Protein AF-A0A2B4S9I3-F1 (afdb_monomer_lite)

Organism: Stylophora pistillata (NCBI:txid50429)

Radius of gyration: 54.58 Å; chains: 1; bounding box: 149×104×130 Å

Secondary structure (DSSP, 8-state):
-HHHHHHHHSS-THHHHHHH-SS--SSS-SGGGS---TTSTTTGGG---------------------EEE-TT---SSHHHHHHHHHT-TT-SEEEE-S----TTS--SS-SSTTHHHHHHH-TT--EEEE---TTTT-HHHHHGGGSHHHHTT-TTHHHHHHHHHTT--S----SBTTB-HHHHHHHTT-HHHHHHHHHS-----HHHHHHHHHHHHHTT-HHHHHHHHHHH--TTSS-HHHHHHHHT-------SSGGGTS-SS--HHHHHHS-HHHHHHHHHHTTGGG--HHHHHHHHH-SS---HHHHHHHHHHHHHHHHHTTSSS------SS-HHHHHHHHHHHHHHHT--TT-EETTEEHHHHTTT-HHHHHHHHHTT--TT-B-TTS-BHHHHHHHHHHHS--HHHHHHHHHHHHTT--TT-B-TT--BHHHHHHHTPPP-GGGHHHHHHHHHHHHHTT--TT---TT---HHHHHHHHTTTS-HHHHHHHHHHHHHTT--TT---TTS--HHHHHHH--S--TTHHHHHHHHHHTT--TT---TTS--HHHH--SHHHHHHHHHTT--TT-B-TTS-BHHHHHHH-TTT--TT--HHHHHHHHHTT--TT---TTS--HHHHHHHTT-HHHHHHHHHHHHSTTS-HHHHHHHHT---TT---HHHHHHHTT-HHHHHHHHHTT--TT---TT---HHHHHHHTTTTS-HHHHHHHHHHHHHTT--TT---TTS--HHHHTTT-HHHHHHHHS---PPP-PPPPP-----STTHHHHHHHHTTSSEEEETTEEEESS-SEE-SSEEEEEEEETTT--EEEEEEEEGGGS-HHHHHHHHHHHHHHTT-TTBPPEEEEEE-SSEEEEEEE--SEEHHHHHHTT----HHHHHHHHHHHHHHHHHTTEE-S--SGGGEEEE-SSS-EEEE---TT-EE-----SS---S-B-----S-GGG--GGGG-SSTT--B-HHHHHHHHHHHHHHHHTTT--TT---SS--S-TT-HHHHHHHHHHHHTT-----TTS-HHHHHHHHHHT-SSGGGSPPGGGGGGSGGG--HHHHHHHHHHHHTSTTT---TT-TTSPPPHHHHHHHHHHHHHTTSSS-GGGSHHHHHHHHHHHTSTT-----TT-HHHHHHHHHHHHHT--SSSSS--S---SSSHHHHHHHHHHHHTTS--S----------------S-S--HHHHHHHHHHHHHGGGS-------------------------------SSHHHHHHHHHHH--

pLDDT: mean 70.49, std 22.38, range [21.28, 97.5]

Sequence (1278 aa):
MEIAVKRRTGRDFSALHDVVVKPEISSLGVEDFIDNDSRLLEIVNSTDEIKTKDNGYIYNPSMQTETKLDLSHARCCSCWDYVEKCRQAPNATTAIINGSTFDDKAAVEKWPCGVLDILCWFCPRIHRINITGCKSLSDSSRIIDCLDPSFLIHCKDADRHIRNFISKDSTSPLVIREDWSLLHSAVFLGDVNLVKELLTKRSWDEEDILKSSVEMAIVQHNCEVLKVFKEESNIHGFMNPLRLVQLSLLTQHGSTSYVHHHLTSNPHPVEVITTDNDVLQAARDAHNSQDCNFFELLHIIYGKDETSIKLKLELLEGIFRTIQVNVTSDFPPLFSCWNESAICEAVQDLMKETGSPSYNKIEGSPYLTFAIPNVPLAVFLIHEGAHVDQTDDSGCTTLFQAMSEWLIRPSIQKELFVEFLICKGANINFKNYRGESLLVKSLSTFQADRDKEDHLLKILRYLLNNGASAKTKDDSDSSPLHILVNLSRKLSSLVVCEGIELLHKSGCAINARDAEGNTPLHLWAGLEVKIKNFEKIGKKIIDCGGAVNARNDYEETPLHFAQFLEQVELLLKEGALPNARDLRGETSFHKFVRKETLITDKLKVGRWKKCVTSGMDPWKKNNSGVCPFQVLLEKGFLKSSLRLLKVVFEKCGNKETTESARCFKDSEGNSLLHLACITQAEAICEYLLQKGFNVNDQNHCLQTPLCLVCSKVGSWTSEKMQNFILLLRRYHADPKIPDGDGNTCQALLNGYEALKRSLRKNVKKMEISPILKWRKESEKHMNAFHDISSGKNCQKVGRYHHHQDCIGKGSFSLVFPALDEGDGRELALKRLEKARLKEAHIKREIDCLIKLNDCPAVVNYICSFSSSDFHYIAVELMEGTLDDYLTEQMGGDAVDICLAIHSGINFLHNNGVIHRDLKPQNILYKTTPSLMIKIADFGLSKILQKAKYFGLSDTVMHSRAGTKCWKAPELFARGSQSKHSKGSDIFSCGLLFHYTLASRKHPFYDLEEFPAQLESPDTTENIKDNIRKNNSNFCPSLSPEAIHILTRMLSPEPKERPTASSLVSFPFFGDKETRNDFLRKVGNEKEFIGSRSETSHSPTDVEIELQKQVGKQWKNASSWILNSSIYAVYLEVTSHPKAGTYRTKSAVHLVREINSLKAHKVHHIDTEVEGLDCKAKHIVSNKLKSRVEKSWSIGGLRGVTEDGAKYQVSPELSTPEKIRQAYRRSNIAFDKKIGSSHPAAQGKSNGVEAPAGNCCSPIHIPQTEALSDLVYDAIGAA

Structure (mmCIF, N/CA/C/O backbone):
data_AF-A0A2B4S9I3-F1
#
_entry.id   AF-A0A2B4S9I3-F1
#
loop_
_atom_site.group_PDB
_atom_site.id
_atom_site.type_symbol
_atom_site.label_atom_id
_atom_site.label_alt_id
_atom_site.label_comp_id
_atom_site.label_asym_id
_atom_site.label_entity_id
_atom_site.label_seq_id
_atom_site.pdbx_PDB_ins_code
_atom_site.Cartn_x
_atom_site.Cartn_y
_atom_site.Cartn_z
_atom_site.occupancy
_atom_site.B_iso_or_equiv
_atom_site.auth_seq_id
_atom_site.auth_comp_id
_atom_site.auth_asym_id
_atom_site.auth_atom_id
_atom_site.pdbx_PDB_model_num
ATOM 1 N N . MET A 1 1 ? 16.957 3.986 -47.339 1.00 34.50 1 MET A N 1
ATOM 2 C CA . MET A 1 1 ? 16.826 5.437 -47.608 1.00 34.50 1 MET A CA 1
ATOM 3 C C . MET A 1 1 ? 15.665 5.764 -48.543 1.00 34.50 1 MET A C 1
ATOM 5 O O . MET A 1 1 ? 14.743 6.434 -48.095 1.00 34.50 1 MET A O 1
ATOM 9 N N . GLU A 1 2 ? 15.633 5.257 -49.781 1.00 37.56 2 GLU A N 1
ATOM 10 C CA . GLU A 1 2 ? 14.571 5.570 -50.766 1.00 37.56 2 GLU A CA 1
ATOM 11 C C . GLU A 1 2 ? 13.139 5.342 -50.251 1.00 37.56 2 GLU A C 1
ATOM 13 O O . GLU A 1 2 ? 12.271 6.198 -50.400 1.00 37.56 2 GLU A O 1
ATOM 18 N N . ILE A 1 3 ? 12.897 4.220 -49.565 1.00 39.31 3 ILE A N 1
ATOM 19 C CA . ILE A 1 3 ? 11.580 3.877 -49.000 1.00 39.31 3 ILE A CA 1
ATOM 20 C C . ILE A 1 3 ? 11.136 4.893 -47.927 1.00 39.31 3 ILE A C 1
ATOM 22 O O . ILE A 1 3 ? 9.953 5.229 -47.844 1.00 39.31 3 ILE A O 1
ATOM 26 N N . ALA A 1 4 ? 12.071 5.416 -47.126 1.00 38.56 4 ALA A N 1
ATOM 27 C CA . ALA A 1 4 ? 11.794 6.398 -46.075 1.00 38.56 4 ALA A CA 1
ATOM 28 C C . ALA A 1 4 ? 11.483 7.787 -46.659 1.00 38.56 4 ALA A C 1
ATOM 30 O O . ALA A 1 4 ? 10.557 8.462 -46.203 1.00 38.56 4 ALA A O 1
ATOM 31 N N . VAL A 1 5 ? 12.195 8.180 -47.721 1.00 41.72 5 VAL A N 1
ATOM 32 C CA . VAL A 1 5 ? 11.945 9.425 -48.465 1.00 41.72 5 VAL A CA 1
ATOM 3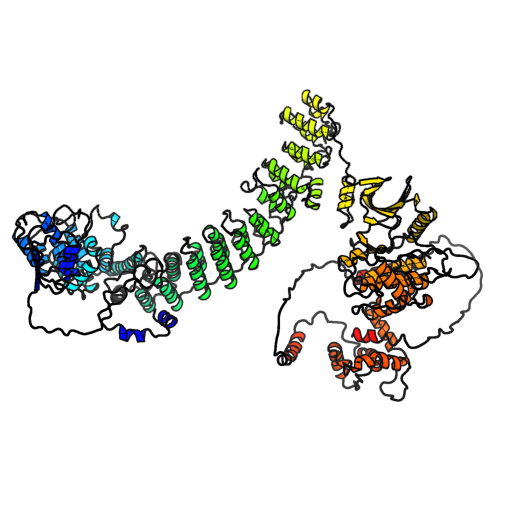3 C C . VAL A 1 5 ? 10.596 9.366 -49.181 1.00 41.72 5 VAL A C 1
ATOM 35 O O . VAL A 1 5 ? 9.794 10.292 -49.042 1.00 41.72 5 VAL A O 1
ATOM 38 N N . LYS A 1 6 ? 10.283 8.245 -49.842 1.00 40.06 6 LYS A N 1
ATOM 39 C CA . LYS A 1 6 ? 8.985 8.003 -50.490 1.00 40.06 6 LYS A CA 1
ATOM 40 C C . LYS A 1 6 ? 7.820 8.033 -49.502 1.00 40.06 6 LYS A C 1
ATOM 42 O O . LYS A 1 6 ? 6.788 8.631 -49.794 1.00 40.06 6 LYS A O 1
ATOM 47 N N . ARG A 1 7 ? 7.993 7.461 -48.303 1.00 38.78 7 ARG A N 1
ATOM 48 C CA . ARG A 1 7 ? 6.989 7.514 -47.223 1.00 38.78 7 ARG A CA 1
ATOM 49 C C . ARG A 1 7 ? 6.742 8.925 -46.683 1.00 38.78 7 ARG A C 1
ATOM 51 O O . ARG A 1 7 ? 5.596 9.239 -46.384 1.00 38.78 7 ARG A O 1
ATOM 58 N N . ARG A 1 8 ? 7.779 9.759 -46.537 1.00 38.62 8 ARG A N 1
ATOM 59 C CA . ARG A 1 8 ? 7.644 11.127 -45.992 1.00 38.62 8 ARG A CA 1
ATOM 60 C C . ARG A 1 8 ? 7.149 12.149 -47.012 1.00 38.62 8 ARG A C 1
ATOM 62 O O . ARG A 1 8 ? 6.449 13.079 -46.636 1.00 38.62 8 ARG A O 1
ATOM 69 N N . THR A 1 9 ? 7.526 11.995 -48.277 1.00 41.16 9 THR A N 1
ATOM 70 C CA . THR A 1 9 ? 7.314 13.032 -49.304 1.00 41.16 9 THR A CA 1
ATOM 71 C C . THR A 1 9 ? 6.300 12.639 -50.377 1.00 41.16 9 THR A C 1
ATOM 73 O O . THR A 1 9 ? 5.854 13.496 -51.137 1.00 41.16 9 THR A O 1
ATOM 76 N N . GLY A 1 10 ? 5.936 11.354 -50.467 1.00 36.19 10 GLY A N 1
ATOM 77 C CA . GLY A 1 10 ? 5.060 10.822 -51.511 1.00 36.19 10 GLY A CA 1
ATOM 78 C C . GLY A 1 10 ? 5.700 10.739 -52.903 1.00 36.19 10 GLY A C 1
ATOM 79 O O . GLY A 1 10 ? 5.002 10.403 -53.857 1.00 36.19 10 GLY A O 1
ATOM 80 N N . ARG A 1 11 ? 7.000 11.042 -53.044 1.00 34.09 11 ARG A N 1
ATOM 81 C CA . ARG A 1 11 ? 7.725 11.042 -54.327 1.00 34.09 11 ARG A CA 1
ATOM 82 C C . ARG A 1 11 ? 8.736 9.898 -54.401 1.00 34.09 11 ARG A C 1
ATOM 84 O O . ARG A 1 11 ? 9.349 9.547 -53.397 1.00 34.09 11 ARG A O 1
ATOM 91 N N . ASP A 1 12 ? 8.895 9.312 -55.586 1.00 39.28 12 ASP A N 1
ATOM 92 C CA . ASP A 1 12 ? 9.901 8.274 -55.838 1.00 39.28 12 ASP A CA 1
ATOM 93 C C . ASP A 1 12 ? 11.304 8.895 -55.916 1.00 39.28 12 ASP A C 1
ATOM 95 O O . ASP A 1 12 ? 11.475 9.949 -56.526 1.00 39.28 12 ASP A O 1
ATOM 99 N N . PHE A 1 13 ? 12.306 8.255 -55.306 1.00 35.31 13 PHE A N 1
ATOM 100 C CA . PHE A 1 13 ? 13.687 8.765 -55.274 1.00 35.31 13 PHE A CA 1
ATOM 101 C C . PHE A 1 13 ? 14.308 8.824 -56.681 1.00 35.31 13 PHE A C 1
ATOM 103 O O . PHE A 1 13 ? 15.062 9.739 -57.002 1.00 35.31 13 PHE A O 1
ATOM 110 N N . SER A 1 14 ? 13.876 7.929 -57.572 1.00 37.91 14 SER A N 1
ATOM 111 C CA . SER A 1 14 ? 14.205 7.945 -58.999 1.00 37.91 14 SER A CA 1
ATOM 112 C C . SER A 1 14 ? 13.742 9.214 -59.728 1.00 37.91 14 SER A C 1
ATOM 114 O O . SER A 1 14 ? 14.372 9.602 -60.703 1.00 37.91 14 SER A O 1
ATOM 116 N N . ALA A 1 15 ? 12.718 9.924 -59.235 1.00 36.28 15 ALA A N 1
ATOM 117 C CA . ALA A 1 15 ? 12.287 11.208 -59.802 1.00 36.28 15 ALA A CA 1
ATOM 118 C C . ALA A 1 15 ? 13.177 12.398 -59.378 1.00 36.28 15 ALA A C 1
ATOM 120 O O . ALA A 1 15 ? 13.060 13.482 -59.944 1.00 36.28 15 ALA A O 1
ATOM 121 N N . LEU A 1 16 ? 14.052 12.214 -58.381 1.00 33.16 16 LEU A N 1
ATOM 122 C CA . LEU A 1 16 ? 15.093 13.174 -57.983 1.00 33.16 16 LEU A CA 1
ATOM 123 C C . LEU A 1 16 ? 16.425 12.918 -58.702 1.00 33.16 16 LEU A C 1
ATOM 125 O O . LEU A 1 16 ? 17.253 13.822 -58.784 1.00 33.16 16 LEU A O 1
ATOM 129 N N . HIS A 1 17 ? 16.613 11.722 -59.266 1.00 28.94 17 HIS A N 1
ATOM 130 C CA . HIS A 1 17 ? 17.829 11.344 -59.984 1.00 28.94 17 HIS A CA 1
ATOM 131 C C . HIS A 1 17 ? 18.055 12.196 -61.250 1.00 28.94 17 HIS A C 1
ATOM 133 O O . HIS A 1 17 ? 19.198 12.482 -61.598 1.00 28.94 17 HIS A O 1
ATOM 139 N N . ASP A 1 18 ? 16.986 12.704 -61.873 1.00 31.41 18 ASP A N 1
ATOM 140 C CA . ASP A 1 18 ? 17.075 13.620 -63.024 1.00 31.41 18 ASP A CA 1
ATOM 141 C C . ASP A 1 18 ? 17.500 15.054 -62.642 1.00 31.41 18 ASP A C 1
ATOM 143 O O . ASP A 1 18 ? 17.808 15.863 -63.516 1.00 31.41 18 ASP A O 1
ATOM 147 N N . VAL A 1 19 ? 17.547 15.387 -61.345 1.00 32.25 19 VAL A N 1
ATOM 148 C CA . VAL A 1 19 ? 17.974 16.710 -60.846 1.00 32.25 19 VAL A CA 1
ATOM 149 C C . VAL A 1 19 ? 19.416 16.689 -60.318 1.00 32.25 19 VAL A C 1
ATOM 151 O O . VAL A 1 19 ? 20.050 17.737 -60.241 1.00 32.25 19 VAL A O 1
ATOM 154 N N . VAL A 1 20 ? 19.969 15.510 -60.009 1.00 27.38 20 VAL A N 1
ATOM 155 C CA . VAL A 1 20 ? 21.300 15.360 -59.381 1.00 27.38 20 VAL A CA 1
ATOM 156 C C . VAL A 1 20 ? 22.426 15.108 -60.398 1.00 27.38 20 VAL A C 1
ATOM 158 O O . VAL A 1 20 ? 23.600 15.188 -60.052 1.00 27.38 20 VAL A O 1
ATOM 161 N N . VAL A 1 21 ? 22.125 14.930 -61.688 1.00 27.95 21 VAL A N 1
ATOM 162 C CA . VAL A 1 21 ? 23.159 14.899 -62.742 1.00 27.95 21 VAL A CA 1
ATOM 163 C C . VAL A 1 21 ? 23.426 16.312 -63.276 1.00 27.95 21 VAL A C 1
ATOM 165 O O . VAL A 1 21 ? 23.193 16.633 -64.440 1.00 27.95 21 VAL A O 1
ATOM 168 N N . LYS A 1 22 ? 23.930 17.182 -62.399 1.00 24.42 22 LYS A N 1
ATOM 169 C CA . LYS A 1 22 ? 24.770 18.323 -62.778 1.00 24.42 22 LYS A CA 1
ATOM 170 C C . LYS A 1 22 ? 25.936 18.394 -61.784 1.00 24.42 22 LYS A C 1
ATOM 172 O O . LYS A 1 22 ? 25.675 18.406 -60.585 1.00 24.42 22 LYS A O 1
ATOM 177 N N . PRO A 1 23 ? 27.196 18.447 -62.245 1.00 27.56 23 PRO A N 1
ATOM 178 C CA . PRO A 1 23 ? 28.393 18.323 -61.405 1.00 27.56 23 PRO A CA 1
ATOM 179 C C . PRO A 1 23 ? 28.699 19.563 -60.531 1.00 27.56 23 PRO A C 1
ATOM 181 O O . PRO A 1 23 ? 29.853 19.840 -60.243 1.00 27.56 23 PRO A O 1
ATOM 184 N N . GLU A 1 24 ? 27.691 20.327 -60.100 1.00 30.50 24 GLU A N 1
ATOM 185 C CA . GLU A 1 24 ? 27.865 21.638 -59.445 1.00 30.50 24 GLU A CA 1
ATOM 186 C C . GLU A 1 24 ? 27.332 21.705 -58.002 1.00 30.50 24 GLU A C 1
ATOM 188 O O . GLU A 1 24 ? 27.089 22.788 -57.480 1.00 30.50 24 GLU A O 1
ATOM 193 N N . ILE A 1 25 ? 27.179 20.573 -57.310 1.00 31.27 25 ILE A N 1
ATOM 194 C CA . ILE A 1 25 ? 26.897 20.574 -55.863 1.00 31.27 25 ILE A CA 1
ATOM 195 C C . ILE A 1 25 ? 28.032 19.859 -55.129 1.00 31.27 25 ILE A C 1
ATOM 197 O O . ILE A 1 25 ? 27.868 18.751 -54.631 1.00 31.27 25 ILE A O 1
ATOM 201 N N . SER A 1 26 ? 29.205 20.490 -55.092 1.00 29.59 26 SER A N 1
ATOM 202 C CA . SER A 1 26 ? 30.350 20.049 -54.284 1.00 29.59 26 SER A CA 1
ATOM 203 C C . SER A 1 26 ? 30.760 21.057 -53.204 1.00 29.59 26 SER A C 1
ATOM 205 O O . SER A 1 26 ? 31.840 20.931 -52.644 1.00 29.59 26 SER A O 1
ATOM 207 N N . SER A 1 27 ? 29.927 22.050 -52.866 1.00 30.03 27 SER A N 1
ATOM 208 C CA . SER A 1 27 ? 30.312 23.054 -51.854 1.00 30.03 27 SER A CA 1
ATOM 209 C C . SER A 1 27 ? 29.185 23.644 -50.998 1.00 30.03 27 SER A C 1
ATOM 211 O O . SER A 1 27 ? 29.396 24.648 -50.324 1.00 30.03 27 SER A O 1
ATOM 213 N N . LEU A 1 28 ? 27.998 23.032 -50.947 1.00 27.75 28 LEU A N 1
ATOM 214 C CA . LEU A 1 28 ? 26.951 23.443 -50.001 1.00 27.75 28 LEU A CA 1
ATOM 215 C C . LEU A 1 28 ? 26.432 22.230 -49.231 1.00 27.75 28 LEU A C 1
ATOM 217 O O . LEU A 1 28 ? 25.814 21.327 -49.794 1.00 27.75 28 LEU A O 1
ATOM 221 N N . GLY A 1 29 ? 26.762 22.218 -47.940 1.00 30.39 29 GLY A N 1
ATOM 222 C CA . GLY A 1 29 ? 26.542 21.128 -47.004 1.00 30.39 29 GLY A CA 1
ATOM 223 C C . GLY A 1 29 ? 25.076 20.739 -46.837 1.00 30.39 29 GLY A C 1
ATOM 224 O O . GLY A 1 29 ? 24.174 21.568 -46.753 1.00 30.39 29 GLY A O 1
ATOM 225 N N . VAL A 1 30 ? 24.863 19.430 -46.735 1.00 27.80 30 VAL A N 1
ATOM 226 C CA . VAL A 1 30 ? 23.588 18.800 -46.354 1.00 27.80 30 VAL A CA 1
ATOM 227 C C . VAL A 1 30 ? 23.445 18.731 -44.818 1.00 27.80 30 VAL A C 1
ATOM 229 O O . VAL A 1 30 ? 22.453 18.221 -44.303 1.00 27.80 30 VAL A O 1
ATOM 232 N N . GLU A 1 31 ? 24.401 19.279 -44.062 1.00 32.06 31 GLU A N 1
ATOM 233 C CA . GLU A 1 31 ? 24.428 19.203 -42.594 1.00 32.06 31 GLU A CA 1
ATOM 234 C C . GLU A 1 31 ? 23.554 20.254 -41.884 1.00 32.06 31 GLU A C 1
ATOM 236 O O . GLU A 1 31 ? 23.199 20.059 -40.727 1.00 32.06 31 GLU A O 1
ATOM 241 N N . ASP A 1 32 ? 23.072 21.288 -42.579 1.00 34.84 32 ASP A N 1
ATOM 242 C CA . ASP A 1 32 ? 22.277 22.366 -41.962 1.00 34.84 32 ASP A CA 1
ATOM 243 C C . ASP A 1 32 ? 20.774 22.066 -41.786 1.00 34.84 32 ASP A C 1
ATOM 245 O O . ASP A 1 32 ? 20.007 22.946 -41.394 1.00 34.84 32 ASP A O 1
ATOM 249 N N . PHE A 1 33 ? 20.293 20.846 -42.063 1.00 30.14 33 PHE A N 1
ATOM 250 C CA . PHE A 1 33 ? 18.843 20.598 -42.053 1.00 30.14 33 PHE A CA 1
ATOM 251 C C . PHE A 1 33 ? 18.257 20.006 -40.764 1.00 30.14 33 PHE A C 1
ATOM 253 O O . PHE A 1 33 ? 17.030 19.984 -40.645 1.00 30.14 33 PHE A O 1
ATOM 260 N N . ILE A 1 34 ? 19.051 19.514 -39.802 1.00 31.77 34 ILE A N 1
ATOM 261 C CA . ILE A 1 34 ? 18.500 18.898 -38.577 1.00 31.77 34 ILE A CA 1
ATOM 262 C C . ILE A 1 34 ? 19.442 19.078 -37.373 1.00 31.77 34 ILE A C 1
ATOM 264 O O . ILE A 1 34 ? 20.162 18.154 -37.023 1.00 31.77 34 ILE A O 1
ATOM 268 N N . ASP A 1 35 ? 19.386 20.232 -36.702 1.00 26.67 35 ASP A N 1
ATOM 269 C CA . ASP A 1 35 ? 19.176 20.270 -35.246 1.00 26.67 35 ASP A CA 1
ATOM 270 C C . ASP A 1 35 ? 18.777 21.674 -34.758 1.00 26.67 35 ASP A C 1
ATOM 272 O O . ASP A 1 35 ? 19.225 22.704 -35.257 1.00 26.67 35 ASP A O 1
ATOM 276 N N . ASN A 1 36 ? 17.835 21.707 -33.815 1.00 29.67 36 ASN A N 1
ATOM 277 C CA . ASN A 1 36 ? 17.177 22.914 -33.316 1.00 29.67 36 ASN A CA 1
ATOM 278 C C . ASN A 1 36 ? 18.055 23.680 -32.313 1.00 29.67 36 ASN A C 1
ATOM 280 O O . ASN A 1 36 ? 18.248 23.198 -31.201 1.00 29.67 36 ASN A O 1
ATOM 284 N N . ASP A 1 37 ? 18.388 24.942 -32.602 1.00 31.77 37 ASP A N 1
ATOM 285 C CA . ASP A 1 37 ? 18.423 25.966 -31.550 1.00 31.77 37 ASP A CA 1
ATOM 286 C C . ASP A 1 37 ? 17.866 27.311 -32.052 1.00 31.77 37 ASP A C 1
ATOM 288 O O . ASP A 1 37 ? 18.453 28.054 -32.844 1.00 31.77 37 ASP A O 1
ATOM 292 N N . SER A 1 38 ? 16.649 27.613 -31.606 1.00 36.28 38 SER A N 1
ATOM 293 C CA . SER A 1 38 ? 15.794 28.721 -32.040 1.00 36.28 38 SER A CA 1
ATOM 294 C C . SER A 1 38 ? 16.203 30.083 -31.455 1.00 36.28 38 SER A C 1
ATOM 296 O O . SER A 1 38 ? 15.360 30.831 -30.961 1.00 36.28 38 SER A O 1
ATOM 298 N N . ARG A 1 39 ? 17.495 30.433 -31.507 1.00 32.97 39 ARG A N 1
ATOM 299 C CA . ARG A 1 39 ? 17.997 31.749 -31.058 1.00 32.97 39 ARG A CA 1
ATOM 300 C C . ARG A 1 39 ? 18.968 32.464 -32.003 1.00 32.97 39 ARG A C 1
ATOM 302 O O . ARG A 1 39 ? 19.225 33.643 -31.788 1.00 32.97 39 ARG A O 1
ATOM 309 N N . LEU A 1 40 ? 19.438 31.821 -33.075 1.00 32.53 40 LEU A N 1
ATOM 310 C CA . LEU A 1 40 ? 20.244 32.474 -34.127 1.00 32.53 40 LEU A CA 1
ATOM 311 C C . LEU A 1 40 ? 19.409 33.008 -35.310 1.00 32.53 40 LEU A C 1
ATOM 313 O O . LEU A 1 40 ? 19.878 33.845 -36.078 1.00 32.53 40 LEU A O 1
ATOM 317 N N . LEU A 1 41 ? 18.138 32.607 -35.409 1.00 33.91 41 LEU A N 1
ATOM 318 C CA . LEU A 1 41 ? 17.209 33.016 -36.475 1.00 33.91 41 LEU A CA 1
ATOM 319 C C . LEU A 1 41 ? 16.642 34.445 -36.339 1.00 33.91 41 LEU A C 1
ATOM 321 O O . LEU A 1 41 ? 15.937 34.904 -37.237 1.00 33.91 41 LEU A O 1
ATOM 325 N N . GLU A 1 42 ? 16.972 35.176 -35.270 1.00 30.86 42 GLU A N 1
ATOM 326 C CA . GLU A 1 42 ? 16.629 36.605 -35.142 1.00 30.86 42 GLU A CA 1
ATOM 327 C C . GLU A 1 42 ? 17.704 37.550 -35.707 1.00 30.86 42 GLU A C 1
ATOM 329 O O . GLU A 1 42 ? 17.398 38.711 -35.959 1.00 30.86 42 GLU A O 1
ATOM 334 N N . ILE A 1 43 ? 18.931 37.080 -35.978 1.00 32.38 43 ILE A N 1
ATOM 335 C CA . ILE A 1 43 ? 19.999 37.936 -36.539 1.00 32.38 43 ILE A CA 1
ATOM 336 C C . ILE A 1 43 ? 20.023 37.883 -38.076 1.00 32.38 43 ILE A C 1
ATOM 338 O O . ILE A 1 43 ? 20.373 38.865 -38.722 1.00 32.38 43 ILE A O 1
ATOM 342 N N . VAL A 1 44 ? 19.599 36.770 -38.683 1.00 30.14 44 VAL A N 1
ATOM 343 C CA . VAL A 1 44 ? 19.661 36.581 -40.148 1.00 30.14 44 VAL A CA 1
ATOM 344 C C . VAL A 1 44 ? 18.432 37.150 -40.879 1.00 30.14 44 VAL A C 1
ATOM 346 O O . VAL A 1 44 ? 18.499 37.452 -42.065 1.00 30.14 44 VAL A O 1
ATOM 349 N N . ASN A 1 45 ? 17.325 37.404 -40.175 1.00 30.31 45 ASN A N 1
ATOM 350 C CA . ASN A 1 45 ? 16.096 37.946 -40.773 1.00 30.31 45 ASN A CA 1
ATOM 351 C C . ASN A 1 45 ? 16.030 39.490 -40.835 1.00 30.31 45 ASN A C 1
ATOM 353 O O . ASN A 1 45 ? 14.943 40.041 -40.989 1.00 30.31 45 ASN A O 1
ATOM 357 N N . SER A 1 46 ? 17.158 40.209 -40.735 1.00 30.19 46 SER A N 1
ATOM 358 C CA . SER A 1 46 ? 17.186 41.681 -40.862 1.00 30.19 46 SER A CA 1
ATOM 359 C C . SER A 1 46 ? 17.853 42.211 -42.138 1.00 30.19 46 SER A C 1
ATOM 361 O O . SER A 1 46 ? 18.141 43.404 -42.214 1.00 30.19 46 SER A O 1
ATOM 363 N N . THR A 1 47 ? 18.106 41.376 -43.145 1.00 30.56 47 THR A N 1
ATOM 364 C CA . THR A 1 47 ? 18.610 41.836 -44.452 1.00 30.56 47 THR A CA 1
ATOM 365 C C . THR A 1 47 ? 17.692 41.370 -45.568 1.00 30.56 47 THR A C 1
ATOM 367 O O . THR A 1 47 ? 17.924 40.349 -46.211 1.00 30.56 47 THR A O 1
ATOM 370 N N . ASP A 1 48 ? 16.630 42.145 -45.767 1.00 29.52 48 ASP A N 1
ATOM 371 C CA . ASP A 1 48 ? 15.798 42.100 -46.960 1.00 29.52 48 ASP A CA 1
ATOM 372 C C . ASP A 1 48 ? 16.597 42.499 -48.219 1.00 29.52 48 ASP A C 1
ATOM 374 O O . ASP A 1 48 ? 17.420 43.414 -48.199 1.00 29.52 48 ASP A O 1
ATOM 378 N N . GLU A 1 49 ? 16.261 41.817 -49.318 1.00 37.59 49 GLU A N 1
ATOM 379 C CA . GLU A 1 49 ? 16.378 42.233 -50.725 1.00 37.59 49 GLU A CA 1
ATOM 380 C C . GLU A 1 49 ? 17.764 42.438 -51.372 1.00 37.59 49 GLU A C 1
ATOM 382 O O . GLU A 1 49 ? 18.239 43.561 -51.472 1.00 37.59 49 GLU A O 1
ATOM 387 N N . ILE A 1 50 ? 18.270 41.413 -52.083 1.00 28.70 50 ILE A N 1
ATOM 388 C CA . ILE A 1 50 ? 18.749 41.587 -53.476 1.00 28.70 50 ILE A CA 1
ATOM 389 C C . ILE A 1 50 ? 18.320 40.382 -54.332 1.00 28.70 50 ILE A C 1
ATOM 391 O O . ILE A 1 50 ? 18.929 39.316 -54.326 1.00 28.70 50 ILE A O 1
ATOM 395 N N . LYS A 1 51 ? 17.271 40.580 -55.136 1.00 34.12 51 LYS A N 1
ATOM 396 C CA . LYS A 1 51 ? 16.995 39.781 -56.339 1.00 34.12 51 LYS A CA 1
ATOM 397 C C . LYS A 1 51 ? 18.056 40.084 -57.399 1.00 34.12 51 LYS A C 1
ATOM 399 O O . LYS A 1 51 ? 18.169 41.242 -57.767 1.00 34.12 51 LYS A O 1
ATOM 404 N N . THR A 1 52 ? 18.688 39.075 -57.996 1.00 26.69 52 THR A N 1
ATOM 405 C CA . THR A 1 52 ? 19.052 39.035 -59.436 1.00 26.69 52 THR A CA 1
ATOM 406 C C . THR A 1 52 ? 19.325 37.570 -59.810 1.00 26.69 52 THR A C 1
ATOM 408 O O . THR A 1 52 ? 20.218 36.946 -59.264 1.00 26.69 52 THR A O 1
ATOM 411 N N . LYS A 1 53 ? 18.373 36.876 -60.445 1.00 27.56 53 LYS A N 1
ATOM 412 C CA . LYS A 1 53 ? 18.283 36.641 -61.899 1.00 27.56 53 LYS A CA 1
ATOM 413 C C . LYS A 1 53 ? 19.579 36.129 -62.533 1.00 27.56 53 LYS A C 1
ATOM 415 O O . LYS A 1 53 ? 20.506 36.900 -62.756 1.00 27.56 53 LYS A O 1
ATOM 420 N N . ASP A 1 54 ? 19.514 34.855 -62.919 1.00 33.09 54 ASP A N 1
ATOM 421 C CA . ASP A 1 54 ? 20.213 34.251 -64.050 1.00 33.09 54 ASP A CA 1
ATOM 422 C C . ASP A 1 54 ? 20.525 35.255 -65.163 1.00 33.09 54 ASP A C 1
ATOM 424 O O . ASP A 1 54 ? 19.628 35.921 -65.686 1.00 33.09 54 ASP A O 1
ATOM 428 N N . ASN A 1 55 ? 21.789 35.277 -65.572 1.00 26.45 55 ASN A N 1
ATOM 429 C CA . ASN A 1 55 ? 22.178 35.429 -66.967 1.00 26.45 55 ASN A CA 1
ATOM 430 C C . ASN A 1 55 ? 23.548 34.776 -67.147 1.00 26.45 55 ASN A C 1
ATOM 432 O O . ASN A 1 55 ? 24.540 35.200 -66.556 1.00 26.45 55 ASN A O 1
ATOM 436 N N . GLY A 1 56 ? 23.574 33.721 -67.960 1.00 37.03 56 GLY A N 1
ATOM 437 C CA . GLY A 1 56 ? 24.788 33.009 -68.318 1.00 37.03 56 GLY A CA 1
ATOM 438 C C . GLY A 1 56 ? 25.822 33.917 -68.978 1.00 37.03 56 GLY A C 1
ATOM 439 O O . GLY A 1 56 ? 25.487 34.820 -69.743 1.00 37.03 56 GLY A O 1
ATOM 440 N N . TYR A 1 57 ? 27.092 33.614 -68.725 1.00 29.66 57 TYR A N 1
ATOM 441 C CA . TYR A 1 57 ? 28.190 34.081 -69.557 1.00 29.66 57 TYR A CA 1
ATOM 442 C C . TYR A 1 57 ? 28.978 32.885 -70.073 1.00 29.66 57 TYR A C 1
ATOM 444 O O . TYR A 1 57 ? 29.681 32.189 -69.348 1.00 29.66 57 TYR A O 1
ATOM 452 N N . ILE A 1 58 ? 28.810 32.682 -71.376 1.00 28.38 58 ILE A N 1
ATOM 453 C CA . ILE A 1 58 ? 29.651 31.880 -72.251 1.00 28.38 58 ILE A CA 1
ATOM 454 C C . ILE A 1 58 ? 31.081 32.434 -72.186 1.00 28.38 58 ILE A C 1
ATOM 456 O O . ILE A 1 58 ? 31.299 33.641 -72.314 1.00 28.38 58 ILE A O 1
ATOM 460 N N . TYR A 1 59 ? 32.050 31.539 -72.006 1.00 27.45 59 TYR A N 1
ATOM 461 C CA . TYR A 1 59 ? 33.478 31.828 -72.076 1.00 27.45 59 TYR A CA 1
ATOM 462 C C . TYR A 1 59 ? 33.840 32.276 -73.501 1.00 27.45 59 TYR A C 1
ATOM 464 O O . TYR A 1 59 ? 33.673 31.508 -74.448 1.00 27.45 59 TYR A O 1
ATOM 472 N N . ASN A 1 60 ? 34.331 33.508 -73.665 1.00 30.11 60 ASN A N 1
ATOM 473 C CA . ASN A 1 60 ? 34.918 33.974 -74.922 1.00 30.11 60 ASN A CA 1
ATOM 474 C C . ASN A 1 60 ? 36.446 34.109 -74.738 1.00 30.11 60 ASN A C 1
ATOM 476 O O . ASN A 1 60 ? 36.885 34.989 -73.994 1.00 30.11 60 ASN A O 1
ATOM 480 N N . PRO A 1 61 ? 37.273 33.243 -75.355 1.00 39.16 61 PRO A N 1
ATOM 481 C CA . PRO A 1 61 ? 38.718 33.192 -75.142 1.00 39.16 61 PRO A CA 1
ATOM 482 C C . PRO A 1 61 ? 39.460 34.191 -76.044 1.00 39.16 61 PRO A C 1
ATOM 484 O O . PRO A 1 61 ? 40.303 33.816 -76.858 1.00 39.16 61 PRO A O 1
ATOM 487 N N . SER A 1 62 ? 39.164 35.485 -75.917 1.00 40.06 62 SER A N 1
ATOM 488 C CA . SER A 1 62 ? 39.911 36.520 -76.638 1.00 40.06 62 SER A CA 1
ATOM 489 C C . SER A 1 62 ? 39.950 37.836 -75.864 1.00 40.06 62 SER A C 1
ATOM 491 O O . SER A 1 62 ? 38.904 38.428 -75.615 1.00 40.06 62 SER A O 1
ATOM 493 N N . MET A 1 63 ? 41.178 38.287 -75.576 1.00 37.62 63 MET A N 1
ATOM 494 C CA . MET A 1 63 ? 41.611 39.453 -74.780 1.00 37.62 63 MET A CA 1
ATOM 495 C C . MET A 1 63 ? 41.885 39.183 -73.290 1.00 37.62 63 MET A C 1
ATOM 497 O O . MET A 1 63 ? 41.112 39.537 -72.407 1.00 37.62 63 MET A O 1
ATOM 501 N N . GLN A 1 64 ? 43.067 38.619 -73.009 1.00 47.72 64 GLN A N 1
ATOM 502 C CA . GLN A 1 64 ? 43.735 38.776 -71.715 1.00 47.72 64 GLN A CA 1
ATOM 503 C C . GLN A 1 64 ? 44.294 40.200 -71.612 1.00 47.72 64 GLN A C 1
ATOM 505 O O . GLN A 1 64 ? 45.364 40.497 -72.139 1.00 47.72 64 GLN A O 1
ATOM 510 N N . THR A 1 65 ? 43.598 41.088 -70.914 1.00 46.38 65 THR A N 1
ATOM 511 C CA . THR A 1 65 ? 44.275 42.206 -70.251 1.00 46.38 65 THR A CA 1
ATOM 512 C C . THR A 1 65 ? 44.592 41.748 -68.833 1.00 46.38 65 THR A C 1
ATOM 514 O O . THR A 1 65 ? 43.667 41.602 -68.038 1.00 46.38 65 THR A O 1
ATOM 517 N N . GLU A 1 66 ? 45.867 41.468 -68.523 1.00 51.81 66 GLU A N 1
ATOM 518 C CA . GLU A 1 66 ? 46.312 41.202 -67.144 1.00 51.81 66 GLU A CA 1
ATOM 519 C C . GLU A 1 66 ? 45.858 42.359 -66.239 1.00 51.81 66 GLU A C 1
ATOM 521 O O . GLU A 1 66 ? 46.329 43.492 -66.365 1.00 51.81 66 GLU A O 1
ATOM 526 N N . THR A 1 67 ? 44.942 42.080 -65.320 1.00 63.72 67 THR A N 1
ATOM 527 C CA . THR A 1 67 ? 44.456 43.027 -64.315 1.00 63.72 67 THR A CA 1
ATOM 528 C C . THR A 1 67 ? 45.304 42.864 -63.061 1.00 63.72 67 THR A C 1
ATOM 530 O O . THR A 1 67 ? 45.338 41.800 -62.439 1.00 63.72 67 THR A O 1
ATOM 533 N N . LYS A 1 68 ? 46.043 43.918 -62.707 1.00 67.50 68 LYS A N 1
ATOM 534 C CA . LYS A 1 68 ? 46.970 43.908 -61.572 1.00 67.50 68 LYS A CA 1
ATOM 535 C C . LYS A 1 68 ? 46.317 44.529 -60.343 1.00 67.50 68 LYS A C 1
ATOM 537 O O . LYS A 1 68 ? 45.873 45.672 -60.401 1.00 67.50 68 LYS A O 1
ATOM 542 N N . LEU A 1 69 ? 46.298 43.784 -59.241 1.00 69.44 69 LEU A N 1
ATOM 543 C CA . LEU A 1 69 ? 45.998 44.293 -57.908 1.00 69.44 69 LEU A CA 1
ATOM 544 C C . LEU A 1 69 ? 47.321 44.657 -57.236 1.00 69.44 69 LEU A C 1
ATOM 546 O O . LEU A 1 69 ? 48.045 43.794 -56.740 1.00 69.44 69 LEU A O 1
ATOM 550 N N . ASP A 1 70 ? 47.667 45.939 -57.285 1.00 67.75 70 ASP A N 1
ATOM 551 C CA . ASP A 1 70 ? 48.870 46.438 -56.634 1.00 67.75 70 ASP A CA 1
ATOM 552 C C . ASP A 1 70 ? 48.566 46.833 -55.184 1.00 67.75 70 ASP A C 1
ATOM 554 O O . ASP A 1 70 ? 47.829 47.784 -54.917 1.00 67.75 70 ASP A O 1
ATOM 558 N N . LEU A 1 71 ? 49.127 46.075 -54.246 1.00 65.00 71 LEU A N 1
ATOM 559 C CA . LEU A 1 71 ? 49.008 46.308 -52.805 1.00 65.00 71 LEU A CA 1
ATOM 560 C C . LEU A 1 71 ? 50.263 46.990 -52.247 1.00 65.00 71 LEU A C 1
ATOM 562 O O . LEU A 1 71 ? 50.363 47.237 -51.044 1.00 65.00 71 LEU A O 1
ATOM 566 N N . SER A 1 72 ? 51.212 47.333 -53.118 1.00 58.28 72 SER A N 1
ATOM 567 C CA . SER A 1 72 ? 52.423 48.071 -52.782 1.00 58.28 72 SER A CA 1
ATOM 568 C C . SER A 1 72 ? 52.073 49.447 -52.205 1.00 58.28 72 SER A C 1
ATOM 570 O O . SER A 1 72 ? 51.322 50.211 -52.806 1.00 58.28 72 SER A O 1
ATOM 572 N N . HIS A 1 73 ? 52.654 49.806 -51.056 1.00 53.34 73 HIS A N 1
ATOM 573 C CA . HIS A 1 73 ? 52.508 51.129 -50.412 1.00 53.34 73 HIS A CA 1
ATOM 574 C C . HIS A 1 73 ? 51.079 51.526 -49.982 1.00 53.34 73 HIS A C 1
ATOM 576 O O . HIS A 1 73 ? 50.825 52.683 -49.630 1.00 53.34 73 HIS A O 1
ATOM 582 N N . ALA A 1 74 ? 50.143 50.580 -49.936 1.00 52.91 74 ALA A N 1
ATOM 583 C CA . ALA A 1 74 ? 48.837 50.775 -49.330 1.00 52.91 74 ALA A CA 1
ATOM 584 C C . ALA A 1 74 ? 48.980 50.931 -47.802 1.00 52.91 74 ALA A C 1
ATOM 586 O O . ALA A 1 74 ? 49.044 49.940 -47.084 1.00 52.91 74 ALA A O 1
ATOM 587 N N . ARG A 1 75 ? 49.008 52.164 -47.276 1.00 52.84 75 ARG A N 1
ATOM 588 C CA . ARG A 1 75 ? 48.816 52.404 -45.831 1.00 52.84 75 ARG A CA 1
ATOM 589 C C . ARG A 1 75 ? 47.359 52.107 -45.463 1.00 52.84 75 ARG A C 1
ATOM 591 O O . ARG A 1 75 ? 46.536 53.016 -45.420 1.00 52.84 75 ARG A O 1
ATOM 598 N N . CYS A 1 76 ? 47.030 50.832 -45.293 1.00 52.59 76 CYS A N 1
ATOM 599 C CA . CYS A 1 76 ? 45.744 50.389 -44.768 1.00 52.59 76 CYS A CA 1
ATOM 600 C C . CYS A 1 76 ? 45.808 50.453 -43.239 1.00 52.59 76 CYS A C 1
ATOM 602 O O . CYS A 1 76 ? 46.661 49.816 -42.628 1.00 52.59 76 CYS A O 1
ATOM 604 N N . CYS A 1 77 ? 44.944 51.263 -42.629 1.00 46.34 77 CYS A N 1
ATOM 605 C CA . CYS A 1 77 ? 44.940 51.500 -41.184 1.00 46.34 77 CYS A CA 1
ATOM 606 C C . CYS A 1 77 ? 44.184 50.397 -40.421 1.00 46.34 77 CYS A C 1
ATOM 608 O O . CYS A 1 77 ? 44.247 50.342 -39.194 1.00 46.34 77 CYS A O 1
ATOM 610 N N . SER A 1 78 ? 43.450 49.544 -41.142 1.00 48.69 78 SER A N 1
ATOM 611 C CA . SER A 1 78 ? 42.654 48.442 -40.610 1.00 48.69 78 SER A CA 1
ATOM 612 C C . SER A 1 78 ? 42.545 47.282 -41.609 1.00 48.69 78 SER A C 1
ATOM 614 O O . SER A 1 78 ? 42.748 47.451 -42.813 1.00 48.69 78 SER A O 1
ATOM 616 N N . CYS A 1 79 ? 42.168 46.099 -41.116 1.00 49.47 79 CYS A N 1
ATOM 617 C CA . CYS A 1 79 ? 41.861 44.931 -41.949 1.00 49.47 79 CYS A CA 1
ATOM 618 C C . CYS A 1 79 ? 40.738 45.192 -42.963 1.00 49.47 79 CYS A C 1
ATOM 620 O O . CYS A 1 79 ? 40.755 44.657 -44.070 1.00 49.47 79 CYS A O 1
ATOM 622 N N . TRP A 1 80 ? 39.780 46.045 -42.608 1.00 50.84 80 TRP A N 1
ATOM 623 C CA . TRP A 1 80 ? 38.656 46.383 -43.471 1.00 50.84 80 TRP A CA 1
ATOM 624 C C . TRP A 1 80 ? 39.097 47.183 -44.702 1.00 50.84 80 TRP A C 1
ATOM 626 O O . TRP A 1 80 ? 38.640 46.911 -45.809 1.00 50.84 80 TRP A O 1
ATOM 636 N N . ASP A 1 81 ? 40.069 48.088 -44.541 1.00 54.97 81 ASP A N 1
ATOM 637 C CA . ASP A 1 81 ? 40.653 48.846 -45.660 1.00 54.97 81 ASP A CA 1
ATOM 638 C C . ASP A 1 81 ? 41.371 47.933 -46.666 1.00 54.97 81 ASP A C 1
ATOM 640 O O . ASP A 1 81 ? 41.506 48.262 -47.846 1.00 54.97 81 ASP A O 1
ATOM 644 N N . TYR A 1 82 ? 41.860 46.785 -46.195 1.00 60.53 82 TYR A N 1
ATOM 645 C CA . TYR A 1 82 ? 42.498 45.768 -47.023 1.00 60.53 82 TYR A CA 1
ATOM 646 C C . TYR A 1 82 ? 41.464 44.930 -47.792 1.00 60.53 82 TYR A C 1
ATOM 648 O O . TYR A 1 82 ? 41.583 44.758 -49.008 1.00 60.53 82 TYR A O 1
ATOM 656 N N . VAL A 1 83 ? 40.405 44.483 -47.108 1.00 57.69 83 VAL A N 1
ATOM 657 C CA . VAL A 1 83 ? 39.269 43.762 -47.710 1.00 57.69 83 VAL A CA 1
ATOM 658 C C . VAL A 1 83 ? 38.578 44.604 -48.783 1.00 57.69 83 VAL A C 1
ATOM 660 O O . VAL A 1 83 ? 38.299 44.105 -49.872 1.00 57.69 83 VAL A O 1
ATOM 663 N N . GLU A 1 84 ? 38.351 45.893 -48.523 1.00 60.19 84 GLU A N 1
ATOM 664 C CA . GLU A 1 84 ? 37.718 46.799 -49.486 1.00 60.19 84 GLU A CA 1
ATOM 665 C C . GLU A 1 84 ? 38.553 46.984 -50.758 1.00 60.19 84 GLU A C 1
ATOM 667 O O . GLU A 1 84 ? 38.010 46.990 -51.862 1.00 60.19 84 GLU A O 1
ATOM 672 N N . LYS A 1 85 ? 39.885 47.040 -50.648 1.00 65.31 85 LYS A N 1
ATOM 673 C CA . LYS A 1 85 ? 40.753 47.081 -51.836 1.00 65.31 85 LYS A CA 1
ATOM 674 C C . LYS A 1 85 ? 40.677 45.807 -52.664 1.00 65.31 85 LYS A C 1
ATOM 676 O O . LYS A 1 85 ? 40.652 45.887 -53.890 1.00 65.31 85 LYS A O 1
ATOM 681 N N . CYS A 1 86 ? 40.603 44.651 -52.012 1.00 61.81 86 CYS A N 1
ATOM 682 C CA . CYS A 1 86 ? 40.418 43.384 -52.711 1.00 61.81 86 CYS A CA 1
ATOM 683 C C . CYS A 1 86 ? 39.032 43.336 -53.386 1.00 61.81 86 CYS A C 1
ATOM 685 O O . CYS A 1 86 ? 38.920 43.005 -54.563 1.00 61.81 86 CYS A O 1
ATOM 687 N N . ARG A 1 87 ? 37.972 43.794 -52.707 1.00 62.22 87 ARG A N 1
ATOM 688 C CA . ARG A 1 87 ? 36.619 43.897 -53.286 1.00 62.22 87 ARG A CA 1
ATOM 689 C C . ARG A 1 87 ? 36.516 44.820 -54.495 1.00 62.22 87 ARG A C 1
ATOM 691 O O . ARG A 1 87 ? 35.655 44.602 -55.342 1.00 62.22 87 ARG A O 1
ATOM 698 N N . GLN A 1 88 ? 37.361 45.843 -54.584 1.00 67.75 88 GLN A N 1
ATOM 699 C CA . GLN A 1 88 ? 37.367 46.785 -55.707 1.00 67.75 88 GLN A CA 1
ATOM 700 C C . GLN A 1 88 ? 38.035 46.220 -56.971 1.00 67.75 88 GLN A C 1
ATOM 702 O O . GLN A 1 88 ? 37.856 46.779 -58.053 1.00 67.75 88 GLN A O 1
ATOM 707 N N . ALA A 1 89 ? 38.761 45.102 -56.867 1.00 65.38 89 ALA A N 1
ATOM 708 C CA . ALA A 1 89 ? 39.457 44.468 -57.986 1.00 65.38 89 ALA A CA 1
ATOM 709 C C . ALA A 1 89 ? 39.188 42.948 -58.096 1.00 65.38 89 ALA A C 1
ATOM 711 O O . ALA A 1 89 ? 40.127 42.172 -58.273 1.00 65.38 89 ALA A O 1
ATOM 712 N N . PRO A 1 90 ? 37.921 42.488 -58.095 1.00 60.22 90 PRO A N 1
ATOM 713 C CA . PRO A 1 90 ? 37.571 41.063 -57.998 1.00 60.22 90 PRO A CA 1
ATOM 714 C C . PRO A 1 90 ? 38.005 40.238 -59.224 1.00 60.22 90 PRO A C 1
ATOM 716 O O . PRO A 1 90 ? 38.096 39.014 -59.172 1.00 60.22 90 PRO A O 1
ATOM 719 N N . ASN A 1 91 ? 38.293 40.916 -60.340 1.00 64.88 91 ASN A N 1
ATOM 720 C CA . ASN A 1 91 ? 38.776 40.320 -61.583 1.00 64.88 91 ASN A CA 1
ATOM 721 C C . ASN A 1 91 ? 40.303 40.378 -61.733 1.00 64.88 91 ASN A C 1
ATOM 723 O O . ASN A 1 91 ? 40.789 40.123 -62.832 1.00 64.88 91 ASN A O 1
ATOM 727 N N . ALA A 1 92 ? 41.059 40.766 -60.702 1.00 70.62 92 ALA A N 1
ATOM 728 C CA . ALA A 1 92 ? 42.516 40.801 -60.764 1.00 70.62 92 ALA A CA 1
ATOM 729 C C . ALA A 1 92 ? 43.095 39.402 -61.008 1.00 70.62 92 ALA A C 1
ATOM 731 O O . ALA A 1 92 ? 42.704 38.435 -60.361 1.00 70.62 92 ALA A O 1
ATOM 732 N N . THR A 1 93 ? 44.044 39.302 -61.936 1.00 67.31 93 THR A N 1
ATOM 733 C CA . THR A 1 93 ? 44.744 38.053 -62.265 1.00 67.31 93 THR A CA 1
ATOM 734 C C . THR A 1 93 ? 46.154 38.009 -61.682 1.00 67.31 93 THR A C 1
ATOM 736 O O . THR A 1 93 ? 46.765 36.945 -61.581 1.00 67.31 93 THR A O 1
ATOM 739 N N . THR A 1 94 ? 46.715 39.155 -61.286 1.00 63.28 94 THR A N 1
ATOM 740 C CA . THR A 1 94 ? 48.051 39.242 -60.681 1.00 63.28 94 THR A CA 1
ATOM 741 C C . THR A 1 94 ? 48.053 40.179 -59.480 1.00 63.28 94 THR A C 1
ATOM 743 O O . THR A 1 94 ? 47.593 41.309 -59.608 1.00 63.28 94 THR A O 1
ATOM 746 N N . ALA A 1 95 ? 48.602 39.751 -58.342 1.00 65.50 95 ALA A N 1
ATOM 747 C CA . ALA A 1 95 ? 48.800 40.604 -57.168 1.00 65.50 95 ALA A CA 1
ATOM 748 C C . ALA A 1 95 ? 50.271 41.002 -57.014 1.00 65.50 95 ALA A C 1
ATOM 750 O O . ALA A 1 95 ? 51.155 40.167 -57.210 1.00 65.50 95 ALA A O 1
ATOM 751 N N . ILE A 1 96 ? 50.547 42.261 -56.669 1.00 65.31 96 ILE A N 1
ATOM 752 C CA . ILE A 1 96 ? 51.904 42.752 -56.387 1.00 65.31 96 ILE A CA 1
ATOM 753 C C . ILE A 1 96 ? 51.977 43.199 -54.929 1.00 65.31 96 ILE A C 1
ATOM 755 O O . ILE A 1 96 ? 51.147 43.986 -54.477 1.00 65.31 96 ILE A O 1
ATOM 759 N N . ILE A 1 97 ? 52.974 42.692 -54.202 1.00 62.84 97 ILE A N 1
ATOM 760 C CA . ILE A 1 97 ? 53.200 42.992 -52.782 1.00 62.84 97 ILE A CA 1
ATOM 761 C C . ILE A 1 97 ? 54.639 43.513 -52.636 1.00 62.84 97 ILE A C 1
ATOM 763 O O . ILE A 1 97 ? 55.589 42.797 -52.961 1.00 62.84 97 ILE A O 1
ATOM 767 N N . ASN A 1 98 ? 54.817 44.767 -52.195 1.00 50.72 98 ASN A N 1
ATOM 768 C CA . ASN A 1 98 ? 56.126 45.435 -52.118 1.00 50.72 98 ASN A CA 1
ATOM 769 C C . ASN A 1 98 ? 56.235 46.365 -50.894 1.00 50.72 98 ASN A C 1
ATOM 771 O O . ASN A 1 98 ? 55.416 47.274 -50.747 1.00 50.72 98 ASN A O 1
ATOM 775 N N . GLY A 1 99 ? 57.288 46.180 -50.084 1.00 50.56 99 GLY A N 1
ATOM 776 C CA . GLY A 1 99 ? 57.644 47.031 -48.938 1.00 50.56 99 GLY A CA 1
ATOM 777 C C . GLY A 1 99 ? 56.706 46.872 -47.734 1.00 50.56 99 GLY A C 1
ATOM 778 O O . GLY A 1 99 ? 55.495 46.840 -47.888 1.00 50.56 99 GLY A O 1
ATOM 779 N N . SER A 1 100 ? 57.257 46.752 -46.523 1.00 48.78 100 SER A N 1
ATOM 780 C CA . SER A 1 100 ? 56.525 46.462 -45.276 1.00 48.78 100 SER A CA 1
ATOM 781 C C . SER A 1 100 ? 55.263 47.322 -45.076 1.00 48.78 100 SER A C 1
ATOM 783 O O . SER A 1 100 ? 55.361 48.507 -44.757 1.00 48.78 100 SER A O 1
ATOM 785 N N . THR A 1 101 ? 54.080 46.718 -45.216 1.00 45.66 101 THR A N 1
ATOM 786 C CA . THR A 1 101 ? 52.773 47.335 -44.908 1.00 45.66 101 THR A CA 1
ATOM 787 C C . THR A 1 101 ? 52.175 46.865 -43.580 1.00 45.66 101 THR A C 1
ATOM 789 O O . THR A 1 101 ? 51.028 47.187 -43.289 1.00 45.66 101 THR A O 1
ATOM 792 N N . PHE A 1 102 ? 52.927 46.134 -42.759 1.00 46.03 102 PHE A N 1
ATOM 793 C CA . PHE A 1 102 ? 52.519 45.811 -41.394 1.00 46.03 102 PHE A CA 1
ATOM 794 C C . PHE A 1 102 ? 53.202 46.800 -40.451 1.00 46.03 102 PHE A C 1
ATOM 796 O O . PHE A 1 102 ? 54.390 46.675 -40.178 1.00 46.03 102 PHE A O 1
ATOM 803 N N . ASP A 1 103 ? 52.481 47.847 -40.046 1.00 37.75 103 ASP A N 1
ATOM 804 C CA . ASP A 1 103 ? 52.922 48.713 -38.951 1.00 37.75 103 ASP A CA 1
ATOM 805 C C . ASP A 1 103 ? 52.570 47.998 -37.634 1.00 37.75 103 ASP A C 1
ATOM 807 O O . ASP A 1 103 ? 51.403 47.685 -37.378 1.00 37.75 103 ASP A O 1
ATOM 811 N N . ASP A 1 104 ? 53.595 47.706 -36.834 1.00 37.25 104 ASP A N 1
ATOM 812 C CA . ASP A 1 104 ? 53.646 46.798 -35.674 1.00 37.25 104 ASP A CA 1
ATOM 813 C C . ASP A 1 104 ? 52.789 47.225 -34.454 1.00 37.25 104 ASP A C 1
ATOM 815 O O . ASP A 1 104 ? 53.103 46.907 -33.307 1.00 37.25 104 ASP A O 1
ATOM 819 N N . LYS A 1 105 ? 51.695 47.976 -34.643 1.00 38.94 105 LYS A N 1
ATOM 820 C CA . LYS A 1 105 ? 50.900 48.556 -33.538 1.00 38.94 105 LYS A CA 1
ATOM 821 C C . LYS A 1 105 ? 49.505 47.974 -33.342 1.00 38.94 105 LYS A C 1
ATOM 823 O O . LYS A 1 105 ? 48.864 48.299 -32.345 1.00 38.94 105 LYS A O 1
ATOM 828 N N . ALA A 1 106 ? 49.031 47.110 -34.233 1.00 39.44 106 ALA A N 1
ATOM 829 C CA . ALA A 1 106 ? 47.668 46.582 -34.187 1.00 39.44 106 ALA A CA 1
ATOM 830 C C . ALA A 1 106 ? 47.566 45.148 -33.633 1.00 39.44 106 ALA A C 1
ATOM 832 O O . ALA A 1 106 ? 46.732 44.404 -34.117 1.00 39.44 106 ALA A O 1
ATOM 833 N N . ALA A 1 107 ? 48.396 44.740 -32.661 1.00 35.03 107 ALA A N 1
ATOM 834 C CA . ALA A 1 107 ? 48.268 43.466 -31.921 1.00 35.03 107 ALA A CA 1
ATOM 835 C C . ALA A 1 107 ? 47.783 42.259 -32.771 1.00 35.03 107 ALA A C 1
ATOM 837 O O . ALA A 1 107 ? 46.864 41.534 -32.389 1.00 35.03 107 ALA A O 1
ATOM 838 N N . VAL A 1 108 ? 48.398 42.061 -33.944 1.00 38.19 108 VAL A N 1
ATOM 839 C CA . VAL A 1 108 ? 48.069 41.011 -34.927 1.00 38.19 108 VAL A CA 1
ATOM 840 C C . VAL A 1 108 ? 48.847 39.726 -34.605 1.00 38.19 108 VAL A C 1
ATOM 842 O O . VAL A 1 108 ? 49.397 39.079 -35.480 1.00 38.19 108 VAL A O 1
ATOM 845 N N . GLU A 1 109 ? 48.936 39.339 -33.331 1.00 32.28 109 GLU A N 1
ATOM 846 C CA . GLU A 1 109 ? 49.589 38.074 -32.931 1.00 32.28 109 GLU A CA 1
ATOM 847 C C . GLU A 1 109 ? 48.615 36.878 -32.923 1.00 32.28 109 GLU A C 1
ATOM 849 O O . GLU A 1 109 ? 48.983 35.768 -32.554 1.00 32.28 109 GLU A O 1
ATOM 854 N N . LYS A 1 110 ? 47.353 37.076 -33.331 1.00 34.09 110 LYS A N 1
ATOM 855 C CA . LYS A 1 110 ? 46.323 36.020 -33.382 1.00 34.09 110 LYS A CA 1
ATOM 856 C C . LYS A 1 110 ? 45.495 36.041 -34.663 1.00 34.09 110 LYS A C 1
ATOM 858 O O . LYS A 1 110 ? 44.279 35.872 -34.622 1.00 34.09 110 LYS A O 1
ATOM 863 N N . TRP A 1 111 ? 46.132 36.294 -35.797 1.00 40.09 111 TRP A N 1
ATOM 864 C CA . TRP A 1 111 ? 45.497 36.033 -37.084 1.00 40.09 111 TRP A CA 1
ATOM 865 C C . TRP A 1 111 ? 45.961 34.671 -37.596 1.00 40.09 111 TRP A C 1
ATOM 867 O O . TRP A 1 111 ? 47.151 34.516 -37.861 1.00 40.09 111 TRP A O 1
ATOM 877 N N . PRO A 1 112 ? 45.059 33.690 -37.753 1.00 33.22 112 PRO A N 1
ATOM 878 C CA . PRO A 1 112 ? 45.340 32.575 -38.633 1.00 33.22 112 PRO A CA 1
ATOM 879 C C . PRO A 1 112 ? 45.298 33.126 -40.068 1.00 33.22 112 PRO A C 1
ATOM 881 O O . PRO A 1 112 ? 44.279 33.661 -40.494 1.00 33.22 112 PRO A O 1
ATOM 884 N N . CYS A 1 113 ? 46.436 33.094 -40.766 1.00 42.81 113 CYS A N 1
ATOM 885 C CA . CYS A 1 113 ? 46.539 33.029 -42.237 1.00 42.81 113 CYS A CA 1
ATOM 886 C C . CYS A 1 113 ? 45.993 34.215 -43.093 1.00 42.81 113 CYS A C 1
ATOM 888 O O . CYS A 1 113 ? 46.157 34.273 -44.312 1.00 42.81 113 CYS A O 1
ATOM 890 N N . GLY A 1 114 ? 45.436 35.253 -42.473 1.00 47.25 114 GLY A N 1
ATOM 891 C CA . GLY A 1 114 ? 44.425 36.115 -43.095 1.00 47.25 114 GLY A CA 1
ATOM 892 C C . GLY A 1 114 ? 44.821 37.192 -44.114 1.00 47.25 114 GLY A C 1
ATOM 893 O O . GLY A 1 114 ? 44.073 38.147 -44.237 1.00 47.25 114 GLY A O 1
ATOM 894 N N . VAL A 1 115 ? 45.922 37.132 -44.863 1.00 49.38 115 VAL A N 1
ATOM 895 C CA . VAL A 1 115 ? 46.150 38.128 -45.948 1.00 49.38 115 VAL A CA 1
ATOM 896 C C . VAL A 1 115 ? 46.043 37.513 -47.330 1.00 49.38 115 VAL A C 1
ATOM 898 O O . VAL A 1 115 ? 45.384 38.071 -48.209 1.00 49.38 115 VAL A O 1
ATOM 901 N N . LEU A 1 116 ? 46.629 36.336 -47.505 1.00 49.72 116 LEU A N 1
ATOM 902 C CA . LEU A 1 116 ? 46.520 35.580 -48.744 1.00 49.72 116 LEU A CA 1
ATOM 903 C C . LEU A 1 116 ? 45.148 34.912 -48.865 1.00 49.72 116 LEU A C 1
ATOM 905 O O . LEU A 1 116 ? 44.580 34.935 -49.953 1.00 49.72 116 LEU A O 1
ATOM 909 N N . ASP A 1 117 ? 44.561 34.466 -47.755 1.00 48.53 117 ASP A N 1
ATOM 910 C CA . ASP A 1 117 ? 43.194 33.930 -47.735 1.00 48.53 117 ASP A CA 1
ATOM 911 C C . ASP A 1 117 ? 42.171 35.012 -48.079 1.00 48.53 117 ASP A C 1
ATOM 913 O O . ASP A 1 117 ? 41.269 34.800 -48.884 1.00 48.53 117 ASP A O 1
ATOM 917 N N . ILE A 1 118 ? 42.361 36.224 -47.545 1.00 49.91 118 ILE A N 1
ATOM 918 C CA . ILE A 1 118 ? 41.534 37.387 -47.885 1.00 49.91 118 ILE A CA 1
ATOM 919 C C . ILE A 1 118 ? 41.704 37.745 -49.370 1.00 49.91 118 ILE A C 1
ATOM 921 O O . ILE A 1 118 ? 40.717 38.005 -50.059 1.00 49.91 118 ILE A O 1
ATOM 925 N N . LEU A 1 119 ? 42.928 37.713 -49.902 1.00 52.94 119 LEU A N 1
ATOM 926 C CA . LEU A 1 119 ? 43.166 37.929 -51.331 1.00 52.94 119 LEU A CA 1
ATOM 927 C C . LEU A 1 119 ? 42.473 36.877 -52.201 1.00 52.94 119 LEU A C 1
ATOM 929 O O . LEU A 1 119 ? 41.813 37.241 -53.171 1.00 52.94 119 LEU A O 1
ATOM 933 N N . CYS A 1 120 ? 42.583 35.598 -51.853 1.00 51.09 120 CYS A N 1
ATOM 934 C CA . CYS A 1 120 ? 41.979 34.506 -52.613 1.00 51.09 120 CYS A CA 1
ATOM 935 C C . CYS A 1 120 ? 40.446 34.534 -52.531 1.00 51.09 120 CYS A C 1
ATOM 937 O O . CYS A 1 120 ? 39.777 34.293 -53.534 1.00 51.09 120 CYS A O 1
ATOM 939 N N . TRP A 1 121 ? 39.883 34.917 -51.382 1.00 49.59 121 TRP A N 1
ATOM 940 C CA . TRP A 1 121 ? 38.437 35.015 -51.188 1.00 49.59 121 TRP A CA 1
ATOM 941 C C . TRP A 1 121 ? 37.820 36.157 -52.002 1.00 49.59 121 TRP A C 1
ATOM 943 O O . TRP A 1 121 ? 36.804 35.981 -52.676 1.00 49.59 121 TRP A O 1
ATOM 953 N N . PHE A 1 122 ? 38.415 37.352 -51.953 1.00 52.22 122 PHE A N 1
ATOM 954 C CA . PHE A 1 122 ? 37.839 38.539 -52.597 1.00 52.22 122 PHE A CA 1
ATOM 955 C C . PHE A 1 122 ? 38.314 38.748 -54.040 1.00 52.22 122 PHE A C 1
ATOM 957 O O . PHE A 1 122 ? 37.679 39.492 -54.788 1.00 52.22 122 PHE A O 1
ATOM 964 N N . CYS A 1 123 ? 39.406 38.103 -54.451 1.00 57.34 123 CYS A N 1
ATOM 965 C CA . CYS A 1 123 ? 39.958 38.156 -55.805 1.00 57.34 123 CYS A CA 1
ATOM 966 C C . CYS A 1 123 ? 40.303 36.738 -56.307 1.00 57.34 123 CYS A C 1
ATOM 968 O O . CYS A 1 123 ? 41.471 36.430 -56.560 1.00 57.34 123 CYS A O 1
ATOM 970 N N . PRO A 1 124 ? 39.297 35.872 -56.526 1.00 50.47 124 PRO A N 1
ATOM 971 C CA . PRO A 1 124 ? 39.488 34.441 -56.805 1.00 50.47 124 PRO A CA 1
ATOM 972 C C . PRO A 1 124 ? 40.177 34.138 -58.146 1.00 50.47 124 PRO A C 1
ATOM 974 O O . PRO A 1 124 ? 40.483 32.991 -58.455 1.00 50.47 124 PRO A O 1
ATOM 977 N N . ARG A 1 125 ? 40.411 35.159 -58.981 1.00 50.41 125 ARG A N 1
ATOM 978 C CA . ARG A 1 125 ? 41.100 35.034 -60.274 1.00 50.41 125 ARG A CA 1
ATOM 979 C C . ARG A 1 125 ? 42.606 35.288 -60.191 1.00 50.41 125 ARG A C 1
ATOM 981 O O . ARG A 1 125 ? 43.285 35.160 -61.212 1.00 50.41 125 ARG A O 1
ATOM 988 N N . ILE A 1 126 ? 43.137 35.624 -59.012 1.00 58.09 126 ILE A N 1
ATOM 989 C CA . ILE A 1 126 ? 44.575 35.807 -58.812 1.00 58.09 126 ILE A CA 1
ATOM 990 C C . ILE A 1 126 ? 45.265 34.454 -58.971 1.00 58.09 126 ILE A C 1
ATOM 992 O O . ILE A 1 126 ? 45.109 33.552 -58.162 1.00 58.09 126 ILE A O 1
ATOM 996 N N . HIS A 1 127 ? 46.072 34.334 -60.018 1.00 52.03 127 HIS A N 1
ATOM 997 C CA . HIS A 1 127 ? 46.855 33.128 -60.306 1.00 52.03 127 HIS A CA 1
ATOM 998 C C . HIS A 1 127 ? 48.368 33.395 -60.338 1.00 52.03 127 HIS A C 1
ATOM 1000 O O . HIS A 1 127 ? 49.153 32.510 -60.670 1.00 52.03 127 HIS A O 1
ATOM 1006 N N . ARG A 1 128 ? 48.781 34.642 -60.067 1.00 50.50 128 ARG A N 1
ATOM 1007 C CA . ARG A 1 128 ? 50.178 35.089 -60.102 1.00 50.50 128 ARG A CA 1
ATOM 1008 C C . ARG A 1 128 ? 50.408 36.119 -58.998 1.00 50.50 128 ARG A C 1
ATOM 1010 O O . ARG A 1 128 ? 49.791 37.179 -59.018 1.00 50.50 128 ARG A O 1
ATOM 1017 N N . ILE A 1 129 ? 51.283 35.829 -58.041 1.00 57.22 129 ILE A N 1
ATOM 1018 C CA . ILE A 1 129 ? 51.622 36.749 -56.946 1.00 57.22 129 ILE A CA 1
ATOM 1019 C C . ILE A 1 129 ? 53.085 37.145 -57.112 1.00 57.22 129 ILE A C 1
ATOM 1021 O O . ILE A 1 129 ? 53.966 36.291 -57.145 1.00 57.22 129 ILE A O 1
ATOM 1025 N N . ASN A 1 130 ? 53.346 38.439 -57.271 1.00 53.59 130 ASN A N 1
ATOM 1026 C CA . ASN A 1 130 ? 54.681 38.966 -57.509 1.00 53.59 130 ASN A CA 1
ATOM 1027 C C . ASN A 1 130 ? 55.143 39.751 -56.280 1.00 53.59 130 ASN A C 1
ATOM 1029 O O . ASN A 1 130 ? 54.744 40.896 -56.059 1.00 53.59 130 ASN A O 1
ATOM 1033 N N . ILE A 1 131 ? 55.980 39.116 -55.462 1.00 54.72 131 ILE A N 1
ATOM 1034 C CA . ILE A 1 131 ? 56.602 39.751 -54.301 1.00 54.72 131 ILE A CA 1
ATOM 1035 C C . ILE A 1 131 ? 57.896 40.400 -54.788 1.00 54.72 131 ILE A C 1
ATOM 1037 O O . ILE A 1 131 ? 58.920 39.741 -54.962 1.00 54.72 131 ILE A O 1
ATOM 1041 N N . THR A 1 132 ? 57.859 41.700 -55.060 1.00 48.19 132 THR A N 1
ATOM 1042 C CA . THR A 1 132 ? 59.029 42.446 -55.547 1.00 48.19 132 THR A CA 1
ATOM 1043 C C . THR A 1 132 ? 59.460 43.450 -54.494 1.00 48.19 132 THR A C 1
ATOM 1045 O O . THR A 1 132 ? 58.599 44.108 -53.940 1.00 48.19 132 THR A O 1
ATOM 1048 N N . GLY A 1 133 ? 60.764 43.600 -54.232 1.00 44.69 133 GLY A N 1
ATOM 1049 C CA . GLY A 1 133 ? 61.304 44.696 -53.409 1.00 44.69 133 GLY A CA 1
ATOM 1050 C C . GLY A 1 133 ? 61.482 44.441 -51.903 1.00 44.69 133 GLY A C 1
ATOM 1051 O O . GLY A 1 133 ? 61.867 45.365 -51.185 1.00 44.69 133 GLY A O 1
ATOM 1052 N N . CYS A 1 134 ? 61.323 43.208 -51.408 1.00 41.81 134 CYS A N 1
ATOM 1053 C CA . CYS A 1 134 ? 61.810 42.837 -50.071 1.00 41.81 134 CYS A CA 1
ATOM 1054 C C . CYS A 1 134 ? 63.347 42.853 -50.051 1.00 41.81 134 CYS A C 1
ATOM 1056 O O . CYS A 1 134 ? 63.998 41.875 -50.411 1.00 41.81 134 CYS A O 1
ATOM 1058 N N . LYS A 1 135 ? 63.944 43.975 -49.633 1.00 38.59 135 LYS A N 1
ATOM 1059 C CA . LYS A 1 135 ? 65.407 44.137 -49.531 1.00 38.59 135 LYS A CA 1
ATOM 1060 C C . LYS A 1 135 ? 66.083 43.266 -48.456 1.00 38.59 135 LYS A C 1
ATOM 1062 O O . LYS A 1 135 ? 67.300 43.327 -48.338 1.00 38.59 135 LYS A O 1
ATOM 1067 N N . SER A 1 136 ? 65.351 42.413 -47.741 1.00 40.03 136 SER A N 1
ATOM 1068 C CA . SER A 1 136 ? 65.931 41.353 -46.907 1.00 40.03 136 SER A CA 1
ATOM 1069 C C . SER A 1 136 ? 65.072 40.083 -46.944 1.00 40.03 136 SER A C 1
ATOM 1071 O O . SER A 1 136 ? 64.327 39.776 -46.020 1.00 40.03 136 SER A O 1
ATOM 1073 N N . LEU A 1 137 ? 65.195 39.314 -48.025 1.00 38.75 137 LEU A N 1
ATOM 1074 C CA . LEU A 1 137 ? 64.931 37.865 -48.024 1.00 38.75 137 LEU A CA 1
ATOM 1075 C C . LEU A 1 137 ? 66.183 37.110 -47.526 1.00 38.75 137 LEU A C 1
ATOM 1077 O O . LEU A 1 137 ? 66.610 36.133 -48.127 1.00 38.75 137 LEU A O 1
ATOM 1081 N N . SER A 1 138 ? 66.829 37.637 -46.482 1.00 40.91 138 SER A N 1
ATOM 1082 C CA . SER A 1 138 ? 68.008 37.046 -45.835 1.00 40.91 138 SER A CA 1
ATOM 1083 C C . SER A 1 138 ? 67.689 36.427 -44.472 1.00 40.91 138 SER A C 1
ATOM 1085 O O . SER A 1 138 ? 68.559 35.779 -43.903 1.00 40.91 138 SER A O 1
ATOM 1087 N N . ASP A 1 139 ? 66.470 36.611 -43.953 1.00 40.44 139 ASP A N 1
ATOM 1088 C CA . ASP A 1 139 ? 65.994 35.893 -42.770 1.00 40.44 139 ASP A CA 1
ATOM 1089 C C . ASP A 1 139 ? 65.337 34.586 -43.217 1.00 40.44 139 ASP A C 1
ATOM 1091 O O . ASP A 1 139 ? 64.244 34.578 -43.793 1.00 40.44 139 ASP A O 1
ATOM 1095 N N . SER A 1 140 ? 66.026 33.477 -42.947 1.00 42.88 140 SER A N 1
ATOM 1096 C CA . SER A 1 140 ? 65.593 32.101 -43.215 1.00 42.88 140 SER A CA 1
ATOM 1097 C C . SER A 1 140 ? 64.205 31.774 -42.647 1.00 42.88 140 SER A C 1
ATOM 1099 O O . SER A 1 140 ? 63.516 30.925 -43.202 1.00 42.88 140 SER A O 1
ATOM 1101 N N . SER A 1 141 ? 63.743 32.499 -41.622 1.00 42.00 141 SER A N 1
ATOM 1102 C CA . SER A 1 141 ? 62.427 32.327 -40.992 1.00 42.00 141 SER A CA 1
ATOM 1103 C C . SER A 1 141 ? 61.230 32.724 -41.865 1.00 42.00 141 SER A C 1
ATOM 1105 O O . SER A 1 141 ? 60.167 32.144 -41.704 1.00 42.00 141 SER A O 1
ATOM 1107 N N . ARG A 1 142 ? 61.371 33.663 -42.816 1.00 46.69 142 ARG A N 1
ATOM 1108 C CA . ARG A 1 142 ? 60.238 34.140 -43.648 1.00 46.69 142 ARG A CA 1
ATOM 1109 C C . ARG A 1 142 ? 60.028 33.343 -44.939 1.00 46.69 142 ARG A C 1
ATOM 1111 O O . ARG A 1 142 ? 58.962 33.415 -45.540 1.00 46.69 142 ARG A O 1
ATOM 1118 N N . ILE A 1 143 ? 61.047 32.607 -45.387 1.00 47.88 143 ILE A N 1
ATOM 1119 C CA . ILE A 1 143 ? 60.949 31.693 -46.542 1.00 47.88 143 ILE A CA 1
ATOM 1120 C C . ILE A 1 143 ? 60.210 30.406 -46.141 1.00 47.88 143 ILE A C 1
ATOM 1122 O O . ILE A 1 143 ? 59.505 29.819 -46.956 1.00 47.88 143 ILE A O 1
ATOM 1126 N N . ILE A 1 144 ? 60.333 30.023 -44.869 1.00 49.19 144 ILE A N 1
ATOM 1127 C CA . ILE A 1 144 ? 59.710 28.858 -44.235 1.00 49.19 144 ILE A CA 1
ATOM 1128 C C . ILE A 1 144 ? 58.169 28.928 -44.265 1.00 49.19 144 ILE A C 1
ATOM 1130 O O . ILE A 1 144 ? 57.533 27.925 -44.579 1.00 49.19 144 ILE A O 1
ATOM 1134 N N . ASP A 1 145 ? 57.574 30.112 -44.080 1.00 50.94 145 ASP A N 1
ATOM 1135 C CA . ASP A 1 145 ? 56.113 30.316 -44.160 1.00 50.94 145 ASP A CA 1
ATOM 1136 C C . ASP A 1 145 ? 55.549 30.153 -45.589 1.00 50.94 145 ASP A C 1
ATOM 1138 O O . ASP A 1 145 ? 54.363 29.892 -45.775 1.00 50.94 145 ASP A O 1
ATOM 1142 N N . CYS A 1 146 ? 56.394 30.274 -46.622 1.00 51.81 146 CYS A N 1
ATOM 1143 C CA . CYS A 1 146 ? 56.010 30.093 -48.031 1.00 51.81 146 CYS A CA 1
ATOM 1144 C C . CYS A 1 146 ? 56.069 28.622 -48.493 1.00 51.81 146 CYS A C 1
ATOM 1146 O O . CYS A 1 146 ? 55.916 28.345 -49.682 1.00 51.81 146 CYS A O 1
ATOM 1148 N N . LEU A 1 147 ? 56.351 27.684 -47.584 1.00 57.16 147 LEU A N 1
ATOM 1149 C CA . LEU A 1 147 ? 56.385 26.237 -47.837 1.00 57.16 147 LEU A CA 1
ATOM 1150 C C . LEU A 1 147 ? 55.318 25.486 -47.016 1.00 57.16 147 LEU A C 1
ATOM 1152 O O . LEU A 1 147 ? 55.337 24.257 -46.942 1.00 57.16 147 LEU A O 1
ATOM 1156 N N . ASP A 1 148 ? 54.387 26.233 -46.413 1.00 62.22 148 ASP A N 1
ATOM 1157 C CA . ASP A 1 148 ? 53.202 25.713 -45.734 1.00 62.22 148 ASP A CA 1
ATOM 1158 C C . ASP A 1 148 ? 52.167 25.171 -46.749 1.00 62.22 148 ASP A C 1
ATOM 1160 O O . ASP A 1 148 ? 51.984 25.783 -47.812 1.00 62.22 148 ASP A O 1
ATOM 1164 N N . PRO A 1 149 ? 51.463 24.061 -46.444 1.00 63.41 149 PRO A N 1
ATOM 1165 C CA . PRO A 1 149 ? 50.401 23.499 -47.286 1.00 63.41 149 PRO A CA 1
ATOM 1166 C C . PRO A 1 149 ? 49.383 24.521 -47.805 1.00 63.41 149 PRO A C 1
ATOM 1168 O O . PRO A 1 149 ? 49.045 24.505 -48.991 1.00 63.41 149 PRO A O 1
ATOM 1171 N N . SER A 1 150 ? 48.958 25.452 -46.947 1.00 60.06 150 SER A N 1
ATOM 1172 C CA . SER A 1 150 ? 47.947 26.473 -47.259 1.00 60.06 150 SER A CA 1
ATOM 1173 C C . SER A 1 150 ? 48.436 27.448 -48.336 1.00 60.06 150 SER A C 1
ATOM 1175 O O . SER A 1 150 ? 47.670 27.919 -49.174 1.00 60.06 150 SER A O 1
ATOM 1177 N N . PHE A 1 151 ? 49.742 27.729 -48.365 1.00 62.00 151 PHE A N 1
ATOM 1178 C CA . PHE A 1 151 ? 50.357 28.588 -49.375 1.00 62.00 151 PHE A CA 1
ATOM 1179 C C . PHE A 1 151 ? 50.611 27.844 -50.693 1.00 62.00 151 PHE A C 1
ATOM 1181 O O . PHE A 1 151 ? 50.379 28.380 -51.782 1.00 62.00 151 PHE A O 1
ATOM 1188 N N . LEU A 1 152 ? 51.111 26.609 -50.602 1.00 65.62 152 LEU A N 1
ATOM 1189 C CA . LEU A 1 152 ? 51.576 25.830 -51.748 1.00 65.62 152 LEU A CA 1
ATOM 1190 C C . LEU A 1 152 ? 50.451 25.485 -52.738 1.00 65.62 152 LEU A C 1
ATOM 1192 O O . LEU A 1 152 ? 50.690 25.507 -53.944 1.00 65.62 152 LEU A O 1
ATOM 1196 N N . ILE A 1 153 ? 49.223 25.258 -52.265 1.00 63.31 153 ILE A N 1
ATOM 1197 C CA . ILE A 1 153 ? 48.062 24.935 -53.120 1.00 63.31 153 ILE A CA 1
ATOM 1198 C C . ILE A 1 153 ? 47.684 26.073 -54.066 1.00 63.31 153 ILE A C 1
ATOM 1200 O O . ILE A 1 153 ? 47.284 25.841 -55.207 1.00 63.31 153 ILE A O 1
ATOM 1204 N N . HIS A 1 154 ? 47.810 27.318 -53.613 1.00 54.56 154 HIS A N 1
ATOM 1205 C CA . HIS A 1 154 ? 47.364 28.484 -54.375 1.00 54.56 154 HIS A CA 1
ATOM 1206 C C . HIS A 1 154 ? 48.475 29.098 -55.247 1.00 54.56 154 HIS A C 1
ATOM 1208 O O . HIS A 1 154 ? 48.225 30.020 -56.029 1.00 54.56 154 HIS A O 1
ATOM 1214 N N . CYS A 1 155 ? 49.705 28.578 -55.171 1.00 59.19 155 CYS A N 1
ATOM 1215 C CA . CYS A 1 155 ? 50.869 29.123 -55.864 1.00 59.19 155 CYS A CA 1
ATOM 1216 C C . CYS A 1 155 ? 51.276 28.273 -57.085 1.00 59.19 155 CYS A C 1
ATOM 1218 O O . CYS A 1 155 ? 52.060 27.335 -56.981 1.00 59.19 155 CYS A O 1
ATOM 1220 N N . LYS A 1 156 ? 50.829 28.659 -58.293 1.00 55.69 156 LYS A N 1
ATOM 1221 C CA . LYS A 1 156 ? 51.199 27.975 -59.560 1.00 55.69 156 LYS A CA 1
ATOM 1222 C C . LYS A 1 156 ? 52.703 27.945 -59.865 1.00 55.69 156 LYS A C 1
ATOM 1224 O O . LYS A 1 156 ? 53.147 27.138 -60.671 1.00 55.69 156 LYS A O 1
ATOM 1229 N N . ASP A 1 157 ? 53.476 28.842 -59.256 1.00 58.34 157 ASP A N 1
ATOM 1230 C CA . ASP A 1 157 ? 54.928 28.943 -59.424 1.00 58.34 157 ASP A CA 1
ATOM 1231 C C . ASP A 1 157 ? 55.707 28.311 -58.241 1.00 58.34 157 ASP A C 1
ATOM 1233 O O . ASP A 1 157 ? 56.920 28.513 -58.139 1.00 58.34 157 ASP A O 1
ATOM 1237 N N . ALA A 1 158 ? 55.046 27.570 -57.337 1.00 61.03 158 ALA A N 1
ATOM 1238 C CA . ALA A 1 158 ? 55.649 27.002 -56.122 1.00 61.03 158 ALA A CA 1
ATOM 1239 C C . ALA A 1 158 ? 56.898 26.146 -56.399 1.00 61.03 158 ALA A C 1
ATOM 1241 O O . ALA A 1 158 ? 57.928 26.335 -55.749 1.00 61.03 158 ALA A O 1
ATOM 1242 N N . ASP A 1 159 ? 56.854 25.294 -57.427 1.00 57.47 159 ASP A N 1
ATOM 1243 C CA . ASP A 1 159 ? 57.998 24.490 -57.880 1.00 57.47 159 ASP A CA 1
ATOM 1244 C C . ASP A 1 159 ? 59.214 25.367 -58.244 1.00 57.47 159 ASP A C 1
ATOM 1246 O O . ASP A 1 159 ? 60.335 25.137 -57.786 1.00 57.47 159 ASP A O 1
ATOM 1250 N N . ARG A 1 160 ? 59.000 26.478 -58.964 1.00 62.38 160 ARG A N 1
ATOM 1251 C CA . ARG A 1 160 ? 60.067 27.438 -59.301 1.00 62.38 160 ARG A CA 1
ATOM 1252 C C . ARG A 1 160 ? 60.681 28.073 -58.051 1.00 62.38 160 ARG A C 1
ATOM 1254 O O . ARG A 1 160 ? 61.882 28.352 -58.032 1.00 62.38 160 ARG A O 1
ATOM 1261 N N . HIS A 1 161 ? 59.879 28.337 -57.021 1.00 58.84 161 HIS A N 1
ATOM 1262 C CA . HIS A 1 161 ? 60.362 28.885 -55.753 1.00 58.84 161 HIS A CA 1
ATOM 1263 C C . HIS A 1 161 ? 61.191 27.859 -54.970 1.00 58.84 161 HIS A C 1
ATOM 1265 O O . HIS A 1 161 ? 62.279 28.207 -54.505 1.00 58.84 161 HIS A O 1
ATOM 1271 N N . ILE A 1 162 ? 60.754 26.597 -54.925 1.00 62.53 162 ILE A N 1
ATOM 1272 C CA . ILE A 1 162 ? 61.499 25.496 -54.299 1.00 62.53 162 ILE A CA 1
ATOM 1273 C C . ILE A 1 162 ? 62.816 25.224 -55.043 1.00 62.53 162 ILE A C 1
ATOM 1275 O O . ILE A 1 162 ? 63.873 25.163 -54.417 1.00 62.53 162 ILE A O 1
ATOM 1279 N N . ARG A 1 163 ? 62.806 25.163 -56.380 1.00 61.97 163 ARG A N 1
ATOM 1280 C CA . ARG A 1 163 ? 64.023 24.981 -57.198 1.00 61.97 163 ARG A CA 1
ATOM 1281 C C . ARG A 1 163 ? 65.022 26.129 -57.036 1.00 61.97 163 ARG A C 1
ATOM 1283 O O . ARG A 1 163 ? 66.226 25.893 -56.935 1.00 61.97 163 ARG A O 1
ATOM 1290 N N . ASN A 1 164 ? 64.543 27.373 -56.951 1.00 61.94 164 ASN A N 1
ATOM 1291 C CA . ASN A 1 164 ? 65.400 28.529 -56.668 1.00 61.94 164 ASN A CA 1
ATOM 1292 C C . ASN A 1 164 ? 66.037 28.451 -55.273 1.00 61.94 164 ASN A C 1
ATOM 1294 O O . ASN A 1 164 ? 67.190 28.853 -55.121 1.00 61.94 164 ASN A O 1
ATOM 1298 N N . PHE A 1 165 ? 65.316 27.929 -54.278 1.00 59.53 165 PHE A N 1
ATOM 1299 C CA . PHE A 1 165 ? 65.834 27.696 -52.929 1.00 59.53 165 PHE A CA 1
ATOM 1300 C C . PHE A 1 165 ? 66.916 26.602 -52.923 1.00 59.53 165 PHE A C 1
ATOM 1302 O O . PHE A 1 165 ? 68.014 26.829 -52.422 1.00 59.53 165 PHE A O 1
ATOM 1309 N N . ILE A 1 166 ? 66.671 25.479 -53.609 1.00 60.88 166 ILE A N 1
ATOM 1310 C CA . ILE A 1 166 ? 67.646 24.387 -53.800 1.00 60.88 166 ILE A CA 1
ATOM 1311 C C . ILE A 1 166 ? 68.930 24.880 -54.495 1.00 60.88 166 ILE A C 1
ATOM 1313 O O . ILE A 1 166 ? 70.017 24.392 -54.200 1.00 60.88 166 ILE A O 1
ATOM 1317 N N . SER A 1 167 ? 68.826 25.854 -55.407 1.00 57.53 167 SER A N 1
ATOM 1318 C CA . SER A 1 167 ? 69.972 26.385 -56.162 1.00 57.53 167 SER A CA 1
ATOM 1319 C C . SER A 1 167 ? 70.859 27.386 -55.402 1.00 57.53 167 SER A C 1
ATOM 1321 O O . SER A 1 167 ? 71.950 27.693 -55.885 1.00 57.53 167 SER A O 1
ATOM 1323 N N . LYS A 1 168 ? 70.401 27.930 -54.259 1.00 56.03 168 LYS A N 1
ATOM 1324 C CA . LYS A 1 168 ? 71.038 29.077 -53.579 1.00 56.03 168 LYS A CA 1
ATOM 1325 C C . LYS A 1 168 ? 71.795 28.756 -52.287 1.00 56.03 168 LYS A C 1
ATOM 1327 O O . LYS A 1 168 ? 72.714 29.510 -51.985 1.00 56.03 168 LYS A O 1
ATOM 1332 N N . ASP A 1 169 ? 71.469 27.680 -51.569 1.00 52.25 169 ASP A N 1
ATOM 1333 C CA . ASP A 1 169 ? 72.116 27.333 -50.291 1.00 52.25 169 ASP A CA 1
ATOM 1334 C C . ASP A 1 169 ? 72.818 25.966 -50.322 1.00 52.25 169 ASP A C 1
ATOM 1336 O O . ASP A 1 169 ? 72.269 24.958 -50.766 1.00 52.25 169 ASP A O 1
ATOM 1340 N N . SER A 1 170 ? 74.055 25.942 -49.817 1.00 49.12 170 SER A N 1
ATOM 1341 C CA . SER A 1 170 ? 74.918 24.762 -49.663 1.00 49.12 170 SER A CA 1
ATOM 1342 C C . SER A 1 170 ? 74.927 24.194 -48.233 1.00 49.12 170 SER A C 1
ATOM 1344 O O . SER A 1 170 ? 75.815 23.415 -47.885 1.00 49.12 170 SER A O 1
ATOM 1346 N N . THR A 1 171 ? 73.948 24.547 -47.395 1.00 47.34 171 THR A N 1
ATOM 1347 C CA . THR A 1 171 ? 73.828 24.085 -46.002 1.00 47.34 171 THR A CA 1
ATOM 1348 C C . THR A 1 171 ? 72.513 23.334 -45.743 1.00 47.34 171 THR A C 1
ATOM 1350 O O . THR A 1 171 ? 71.530 23.485 -46.460 1.00 47.34 171 THR A O 1
ATOM 1353 N N . SER A 1 172 ? 72.571 22.427 -44.762 1.00 51.25 172 SER A N 1
ATOM 1354 C CA . SER A 1 172 ? 71.675 21.283 -44.524 1.00 51.25 172 SER A CA 1
ATOM 1355 C C . SER A 1 172 ? 70.161 21.586 -44.539 1.00 51.25 172 SER A C 1
ATOM 1357 O O . SER A 1 172 ? 69.743 22.610 -44.006 1.00 51.25 172 SER A O 1
ATOM 1359 N N . PRO A 1 173 ? 69.310 20.688 -45.068 1.00 53.16 173 PRO A N 1
ATOM 1360 C CA . PRO A 1 173 ? 67.892 20.898 -45.317 1.00 53.16 173 PRO A CA 1
ATOM 1361 C C . PRO A 1 173 ? 67.081 20.060 -44.329 1.00 53.16 173 PRO A C 1
ATOM 1363 O O . PRO A 1 173 ? 66.305 19.194 -44.724 1.00 53.16 173 PRO A O 1
ATOM 1366 N N . LEU A 1 174 ? 67.349 20.230 -43.044 1.00 54.03 174 LEU A N 1
ATOM 1367 C CA . LEU A 1 174 ? 66.636 19.514 -42.002 1.00 54.03 174 LEU A CA 1
ATOM 1368 C C . LEU A 1 174 ? 65.726 20.529 -41.326 1.00 54.03 174 LEU A C 1
ATOM 1370 O O . LEU A 1 174 ? 66.210 21.427 -40.645 1.00 54.03 174 LEU A O 1
ATOM 1374 N N . VAL A 1 175 ? 64.421 20.344 -41.546 1.00 54.50 175 VAL A N 1
ATOM 1375 C CA . VAL A 1 175 ? 63.324 20.960 -40.788 1.00 54.50 175 VAL A CA 1
ATOM 1376 C C . VAL A 1 175 ? 62.990 22.414 -41.186 1.00 54.50 175 VAL A C 1
ATOM 1378 O O . VAL A 1 175 ? 63.708 23.360 -40.887 1.00 54.50 175 VAL A O 1
ATOM 1381 N N . ILE A 1 176 ? 61.850 22.588 -41.870 1.00 56.41 176 ILE A N 1
ATOM 1382 C CA . ILE A 1 176 ? 61.213 23.889 -42.175 1.00 56.41 176 ILE A CA 1
ATOM 1383 C C . ILE A 1 176 ? 60.525 24.421 -40.898 1.00 56.41 176 ILE A C 1
ATOM 1385 O O . ILE A 1 176 ? 60.696 25.573 -40.517 1.00 56.41 176 ILE A O 1
ATOM 1389 N N . ARG A 1 177 ? 59.816 23.535 -40.192 1.00 55.34 177 ARG A N 1
ATOM 1390 C CA . ARG A 1 177 ? 59.258 23.629 -38.825 1.00 55.34 177 ARG A CA 1
ATOM 1391 C C . ARG A 1 177 ? 59.395 22.239 -38.212 1.00 55.34 177 ARG A C 1
ATOM 1393 O O . ARG A 1 177 ? 59.385 21.304 -39.006 1.00 55.34 177 ARG A O 1
ATOM 1400 N N . GLU A 1 178 ? 59.532 22.100 -36.884 1.00 55.69 178 GLU A N 1
ATOM 1401 C CA . GLU A 1 178 ? 59.669 20.786 -36.214 1.00 55.69 178 GLU A CA 1
ATOM 1402 C C . GLU A 1 178 ? 58.736 19.752 -36.887 1.00 55.69 178 GLU A C 1
ATOM 1404 O O . GLU A 1 178 ? 57.524 19.953 -36.923 1.00 55.69 178 GLU A O 1
ATOM 1409 N N . ASP A 1 179 ? 59.349 18.752 -37.539 1.00 61.62 179 ASP A N 1
ATOM 1410 C CA . ASP A 1 179 ? 58.768 17.638 -38.314 1.00 61.62 179 ASP A CA 1
ATOM 1411 C C . ASP A 1 179 ? 58.272 17.868 -39.776 1.00 61.62 179 ASP A C 1
ATOM 1413 O O . ASP A 1 179 ? 58.073 16.887 -40.491 1.00 61.62 179 ASP A O 1
ATOM 1417 N N . TRP A 1 180 ? 58.188 19.095 -40.328 1.00 73.06 180 TRP A N 1
ATOM 1418 C CA . TRP A 1 180 ? 57.876 19.361 -41.763 1.00 73.06 180 TRP A CA 1
ATOM 1419 C C . TRP A 1 180 ? 59.140 19.618 -42.613 1.00 73.06 180 TRP A C 1
ATOM 1421 O O . TRP A 1 180 ? 60.013 20.399 -42.233 1.00 73.06 180 TRP A O 1
ATOM 1431 N N . SER A 1 181 ? 59.253 19.004 -43.802 1.00 76.62 181 SER A N 1
ATOM 1432 C CA . SER A 1 181 ? 60.492 18.984 -44.608 1.00 76.62 181 SER A CA 1
ATOM 1433 C C . SER A 1 181 ? 60.279 19.445 -46.056 1.00 76.62 181 SER A C 1
ATOM 1435 O O . SER A 1 181 ? 59.155 19.557 -46.551 1.00 76.62 181 SER A O 1
ATOM 1437 N N . LEU A 1 182 ? 61.377 19.703 -46.774 1.00 75.50 182 LEU A N 1
ATOM 1438 C CA . LEU A 1 182 ? 61.307 20.032 -48.201 1.00 75.50 182 LEU A CA 1
ATOM 1439 C C . LEU A 1 182 ? 60.805 18.843 -49.035 1.00 75.50 182 LEU A C 1
ATOM 1441 O O . LEU A 1 182 ? 60.137 19.046 -50.045 1.00 75.50 182 LEU A O 1
ATOM 1445 N N . LEU A 1 183 ? 61.088 17.614 -48.584 1.00 79.62 183 LEU A N 1
ATOM 1446 C CA . LEU A 1 183 ? 60.545 16.398 -49.183 1.00 79.62 183 LEU A CA 1
ATOM 1447 C C . LEU A 1 183 ? 59.030 16.326 -48.972 1.00 79.62 183 LEU A C 1
ATOM 1449 O O . LEU A 1 183 ? 58.316 16.080 -49.935 1.00 79.62 183 LEU A O 1
ATOM 1453 N N . HIS A 1 184 ? 58.532 16.671 -47.778 1.00 82.25 184 HIS A N 1
ATOM 1454 C CA . HIS A 1 184 ? 57.094 16.812 -47.518 1.00 82.25 184 HIS A CA 1
ATOM 1455 C C . HIS A 1 184 ? 56.439 17.836 -48.448 1.00 82.25 184 HIS A C 1
ATOM 1457 O O . HIS A 1 184 ? 55.406 17.556 -49.038 1.00 82.25 184 HIS A O 1
ATOM 1463 N N . SER A 1 185 ? 57.077 18.989 -48.657 1.00 79.12 185 SER A N 1
ATOM 1464 C CA . SER A 1 185 ? 56.569 20.029 -49.564 1.00 79.12 185 SER A CA 1
ATOM 1465 C C . SER A 1 185 ? 56.541 19.565 -51.030 1.00 79.12 185 SER A C 1
ATOM 1467 O O . SER A 1 185 ? 55.592 19.856 -51.754 1.00 79.12 185 SER A O 1
ATOM 1469 N N . ALA A 1 186 ? 57.559 18.818 -51.472 1.00 80.56 186 ALA A N 1
ATOM 1470 C CA . ALA A 1 186 ? 57.629 18.263 -52.826 1.00 80.56 186 ALA A CA 1
ATOM 1471 C C . ALA A 1 186 ? 56.606 17.140 -53.058 1.00 80.56 186 ALA A C 1
ATOM 1473 O O . ALA A 1 186 ? 55.956 17.116 -54.101 1.00 80.56 186 ALA A O 1
ATOM 1474 N N . VAL A 1 187 ? 56.435 16.248 -52.074 1.00 84.06 187 VAL A N 1
ATOM 1475 C CA . VAL A 1 187 ? 55.383 15.221 -52.071 1.00 84.06 187 VAL A CA 1
ATOM 1476 C C . VAL A 1 187 ? 54.013 15.884 -52.103 1.00 84.06 187 VAL A C 1
ATOM 1478 O O . VAL A 1 187 ? 53.198 15.536 -52.951 1.00 84.06 187 VAL A O 1
ATOM 1481 N N . PHE A 1 188 ? 53.807 16.905 -51.266 1.00 81.69 188 PHE A N 1
ATOM 1482 C CA . PHE A 1 188 ? 52.554 17.639 -51.175 1.00 81.69 188 PHE A CA 1
ATOM 1483 C C . PHE A 1 188 ? 52.141 18.294 -52.502 1.00 81.69 188 PHE A C 1
ATOM 1485 O O . PHE A 1 188 ? 50.972 18.245 -52.887 1.00 81.69 188 PHE A O 1
ATOM 1492 N N . LEU A 1 189 ? 53.118 18.864 -53.214 1.00 77.44 189 LEU A N 1
ATOM 1493 C CA . LEU A 1 189 ? 52.979 19.438 -54.555 1.00 77.44 189 LEU A CA 1
ATOM 1494 C C . LEU A 1 189 ? 52.909 18.401 -55.681 1.00 77.44 189 LEU A C 1
ATOM 1496 O O . LEU A 1 189 ? 52.777 18.801 -56.835 1.00 77.44 189 LEU A O 1
ATOM 1500 N N . GLY A 1 190 ? 53.036 17.106 -55.387 1.00 78.31 190 GLY A N 1
ATOM 1501 C CA . GLY A 1 190 ? 52.927 16.032 -56.373 1.00 78.31 190 GLY A CA 1
ATOM 1502 C C . GLY A 1 190 ? 53.954 16.082 -57.510 1.00 78.31 190 GLY A C 1
ATOM 1503 O O . GLY A 1 190 ? 53.791 15.369 -58.500 1.00 78.31 190 GLY A O 1
ATOM 1504 N N . ASP A 1 191 ? 55.016 16.889 -57.396 1.00 81.62 191 ASP A N 1
ATOM 1505 C CA . ASP A 1 191 ? 56.042 17.009 -58.435 1.00 81.62 191 ASP A CA 1
ATOM 1506 C C . ASP A 1 191 ? 56.999 15.812 -58.366 1.00 81.62 191 ASP A C 1
ATOM 1508 O O . ASP A 1 191 ? 57.995 15.794 -57.638 1.00 81.62 191 ASP A O 1
ATOM 1512 N N . VAL A 1 192 ? 56.692 14.803 -59.180 1.00 83.00 192 VAL A N 1
ATOM 1513 C CA . VAL A 1 192 ? 57.455 13.556 -59.331 1.00 83.00 192 VAL A CA 1
ATOM 1514 C C . VAL A 1 192 ? 58.938 13.815 -59.623 1.00 83.00 192 VAL A C 1
ATOM 1516 O O . VAL A 1 192 ? 59.803 13.115 -59.094 1.00 83.00 192 VAL A O 1
ATOM 1519 N N . ASN A 1 193 ? 59.260 14.819 -60.446 1.00 81.44 193 ASN A N 1
ATOM 1520 C CA . ASN A 1 193 ? 60.644 15.116 -60.818 1.00 81.44 193 ASN A CA 1
ATOM 1521 C C . ASN A 1 193 ? 61.395 15.776 -59.664 1.00 81.44 193 ASN A C 1
ATOM 1523 O O . ASN A 1 193 ? 62.565 15.472 -59.445 1.00 81.44 193 ASN A O 1
ATOM 1527 N N . LEU A 1 194 ? 60.725 16.660 -58.925 1.00 79.81 194 LEU A N 1
ATOM 1528 C CA . LEU A 1 194 ? 61.284 17.290 -57.736 1.00 79.81 194 LEU A CA 1
ATOM 1529 C C . LEU A 1 194 ? 61.520 16.264 -56.618 1.00 79.81 194 LEU A C 1
ATOM 1531 O O . LEU A 1 194 ? 62.576 16.287 -55.990 1.00 79.81 194 LEU A O 1
ATOM 1535 N N . VAL A 1 195 ? 60.595 15.320 -56.417 1.00 83.69 195 VAL A N 1
ATOM 1536 C CA . VAL A 1 195 ? 60.774 14.198 -55.479 1.00 83.69 195 VAL A CA 1
ATOM 1537 C C . VAL A 1 195 ? 61.961 13.318 -55.900 1.00 83.69 195 VAL A C 1
ATOM 1539 O O . VAL A 1 195 ? 62.842 13.069 -55.078 1.00 83.69 195 VAL A O 1
ATOM 1542 N N . LYS A 1 196 ? 62.060 12.922 -57.182 1.00 82.50 196 LYS A N 1
ATOM 1543 C CA . LYS A 1 196 ? 63.226 12.185 -57.725 1.00 82.50 196 LYS A CA 1
ATOM 1544 C C . LYS A 1 196 ? 64.536 12.933 -57.498 1.00 82.50 196 LYS A C 1
ATOM 1546 O O . LYS A 1 196 ? 65.526 12.351 -57.059 1.00 82.50 196 LYS A O 1
ATOM 1551 N N . GLU A 1 197 ? 64.556 14.232 -57.782 1.00 78.75 197 GLU A N 1
ATOM 1552 C CA . GLU A 1 197 ? 65.732 15.085 -57.615 1.00 78.75 197 GLU A CA 1
ATOM 1553 C C . GLU A 1 197 ? 66.168 15.181 -56.143 1.00 78.75 197 GLU A C 1
ATOM 1555 O O . GLU A 1 197 ? 67.363 15.133 -55.849 1.00 78.75 197 GLU A O 1
ATOM 1560 N N . LEU A 1 198 ? 65.214 15.281 -55.215 1.00 77.94 198 LEU A N 1
ATOM 1561 C CA . LEU A 1 198 ? 65.482 15.351 -53.779 1.00 77.94 198 LEU A CA 1
ATOM 1562 C C . LEU A 1 198 ? 65.965 14.016 -53.194 1.00 77.94 198 LEU A C 1
ATOM 1564 O O . LEU A 1 198 ? 66.832 14.035 -52.319 1.00 77.94 198 LEU A O 1
ATOM 1568 N N . LEU A 1 199 ? 65.457 12.879 -53.677 1.00 78.38 199 LEU A N 1
ATOM 1569 C CA . LEU A 1 199 ? 65.885 11.542 -53.244 1.00 78.38 199 LEU A CA 1
ATOM 1570 C C . LEU A 1 199 ? 67.257 11.145 -53.816 1.00 78.38 199 LEU A C 1
ATOM 1572 O O . LEU A 1 199 ? 68.082 10.595 -53.098 1.00 78.38 199 LEU A O 1
ATOM 1576 N N . THR A 1 200 ? 67.549 11.487 -55.075 1.00 73.94 200 THR A N 1
ATOM 1577 C CA . THR A 1 200 ? 68.824 11.130 -55.736 1.00 73.94 200 THR A CA 1
ATOM 1578 C C . THR A 1 200 ? 70.012 11.991 -55.302 1.00 73.94 200 THR A C 1
ATOM 1580 O O . THR A 1 200 ? 71.154 11.531 -55.316 1.00 73.94 200 THR A O 1
ATOM 1583 N N . LYS A 1 201 ? 69.781 13.255 -54.922 1.00 65.38 201 LYS A N 1
ATOM 1584 C CA . LYS A 1 201 ? 70.855 14.189 -54.540 1.00 65.38 201 LYS A CA 1
ATOM 1585 C C . LYS A 1 201 ? 71.285 14.094 -53.071 1.00 65.38 201 LYS A C 1
ATOM 1587 O O . LYS A 1 201 ? 72.269 14.747 -52.716 1.00 65.38 201 LYS A O 1
ATOM 1592 N N . ARG A 1 202 ? 70.566 13.368 -52.203 1.00 63.06 202 ARG A N 1
ATOM 1593 C CA . ARG A 1 202 ? 70.796 13.368 -50.743 1.00 63.06 202 ARG A CA 1
ATOM 1594 C C . ARG A 1 202 ? 70.581 11.985 -50.121 1.00 63.06 202 ARG A C 1
ATOM 1596 O O . ARG A 1 202 ? 69.596 11.329 -50.427 1.00 63.06 202 ARG A O 1
ATOM 1603 N N . SER A 1 203 ? 71.464 11.578 -49.203 1.00 57.06 203 SER A N 1
ATOM 1604 C CA . SER A 1 203 ? 71.187 10.474 -48.277 1.00 57.06 203 SER A CA 1
ATOM 1605 C C . SER A 1 203 ? 70.262 10.988 -47.174 1.00 57.06 203 SER A C 1
ATOM 1607 O O . SER A 1 203 ? 70.638 11.853 -46.382 1.00 57.06 203 SER A O 1
ATOM 1609 N N . TRP A 1 204 ? 69.019 10.521 -47.170 1.00 65.12 204 TRP A N 1
ATOM 1610 C CA . TRP A 1 204 ? 68.051 10.833 -46.122 1.00 65.12 204 TRP A CA 1
ATOM 1611 C C . TRP A 1 204 ? 68.284 9.861 -44.957 1.00 65.12 204 TRP A C 1
ATOM 1613 O O . TRP A 1 204 ? 67.703 8.783 -44.928 1.00 65.12 204 TRP A O 1
ATOM 1623 N N . ASP A 1 205 ? 69.187 10.223 -44.039 1.00 54.06 205 ASP A N 1
ATOM 1624 C CA . ASP A 1 205 ? 69.602 9.365 -42.911 1.00 54.06 205 ASP A CA 1
ATOM 1625 C C . ASP A 1 205 ? 68.537 9.267 -41.790 1.00 54.06 205 ASP A C 1
ATOM 1627 O O . ASP A 1 205 ? 68.661 8.441 -40.886 1.00 54.06 205 ASP A O 1
ATOM 1631 N N . GLU A 1 206 ? 67.476 10.080 -41.848 1.00 65.38 206 GLU A N 1
ATOM 1632 C CA . GLU A 1 206 ? 66.349 10.054 -40.906 1.00 65.38 206 GLU A CA 1
ATOM 1633 C C . GLU A 1 206 ? 65.180 9.238 -41.481 1.00 65.38 206 GLU A C 1
ATOM 1635 O O . GLU A 1 206 ? 64.363 9.742 -42.260 1.00 65.38 206 GLU A O 1
ATOM 1640 N N . GLU A 1 207 ? 65.094 7.967 -41.074 1.00 69.62 207 GLU A N 1
ATOM 1641 C CA . GLU A 1 207 ? 64.028 7.017 -41.442 1.00 69.62 207 GLU A CA 1
ATOM 1642 C C . GLU A 1 207 ? 62.616 7.601 -41.219 1.00 69.62 207 GLU A C 1
ATOM 1644 O O . GLU A 1 207 ? 61.699 7.342 -42.001 1.00 69.62 207 GLU A O 1
ATOM 1649 N N . ASP A 1 208 ? 62.457 8.474 -40.220 1.00 71.50 208 ASP A N 1
ATOM 1650 C CA . ASP A 1 208 ? 61.190 9.117 -39.862 1.00 71.50 208 ASP A CA 1
ATOM 1651 C C . ASP A 1 208 ? 60.683 10.122 -40.912 1.00 71.50 208 ASP A C 1
ATOM 1653 O O . ASP A 1 208 ? 59.476 10.180 -41.165 1.00 71.50 208 ASP A O 1
ATOM 1657 N N . ILE A 1 209 ? 61.568 10.873 -41.587 1.00 76.19 209 ILE A N 1
ATOM 1658 C CA . ILE A 1 209 ? 61.175 11.824 -42.649 1.00 76.19 209 ILE A CA 1
ATOM 1659 C C . ILE A 1 209 ? 60.725 11.068 -43.900 1.00 76.19 209 ILE A C 1
ATOM 1661 O O . ILE A 1 209 ? 59.714 11.416 -44.513 1.00 76.19 209 ILE A O 1
ATOM 1665 N N . LEU A 1 210 ? 61.459 10.018 -44.279 1.00 79.31 210 LEU A N 1
ATOM 1666 C CA . LEU A 1 210 ? 61.084 9.161 -45.405 1.00 79.31 210 LEU A CA 1
ATOM 1667 C C . LEU A 1 210 ? 59.745 8.475 -45.134 1.00 79.31 210 LEU A C 1
ATOM 1669 O O . LEU A 1 210 ? 58.855 8.497 -45.983 1.00 79.31 210 LEU A O 1
ATOM 1673 N N . LYS A 1 211 ? 59.570 7.927 -43.929 1.00 79.25 211 LYS A N 1
ATOM 1674 C CA . LYS A 1 211 ? 58.332 7.274 -43.509 1.00 79.25 211 LYS A CA 1
ATOM 1675 C C . LYS A 1 211 ? 57.142 8.233 -43.534 1.00 79.25 211 LYS A C 1
ATOM 1677 O O . LYS A 1 211 ? 56.145 7.923 -44.179 1.00 79.25 211 LYS A O 1
ATOM 1682 N N . SER A 1 212 ? 57.249 9.406 -42.911 1.00 80.25 212 SER A N 1
ATOM 1683 C CA . SER A 1 212 ? 56.177 10.418 -42.897 1.00 80.25 212 SER A CA 1
ATOM 1684 C C . SER A 1 212 ? 55.868 10.991 -44.291 1.00 80.25 212 SER A C 1
ATOM 1686 O O . SER A 1 212 ? 54.702 11.245 -44.600 1.00 80.25 212 SER A O 1
ATOM 1688 N N . SER A 1 213 ? 56.865 11.079 -45.180 1.00 84.50 213 SER A N 1
ATOM 1689 C CA . SER A 1 213 ? 56.680 11.442 -46.596 1.00 84.50 213 SER A CA 1
ATOM 1690 C C . SER A 1 213 ? 55.944 10.361 -47.395 1.00 84.50 213 SER A C 1
ATOM 1692 O O . SER A 1 213 ? 55.084 10.680 -48.217 1.00 84.50 213 SER A O 1
ATOM 1694 N N . VAL A 1 214 ? 56.227 9.080 -47.135 1.00 85.31 214 VAL A N 1
ATOM 1695 C CA . VAL A 1 214 ? 55.492 7.949 -47.730 1.00 85.31 214 VAL A CA 1
ATOM 1696 C C . VAL A 1 214 ? 54.051 7.905 -47.214 1.00 85.31 214 VAL A C 1
ATOM 1698 O O . VAL A 1 214 ? 53.128 7.740 -48.013 1.00 85.31 214 VAL A O 1
ATOM 1701 N N . GLU A 1 215 ? 53.827 8.107 -45.909 1.00 83.88 215 GLU A N 1
ATOM 1702 C CA . GLU A 1 215 ? 52.473 8.201 -45.342 1.00 83.88 215 GLU A CA 1
ATOM 1703 C C . GLU A 1 215 ? 51.676 9.359 -45.973 1.00 83.88 215 GLU A C 1
ATOM 1705 O O . GLU A 1 215 ? 50.510 9.185 -46.326 1.00 83.88 215 GLU A O 1
ATOM 1710 N N . MET A 1 216 ? 52.314 10.513 -46.191 1.00 81.81 216 MET A N 1
ATOM 1711 C CA . MET A 1 216 ? 51.713 11.668 -46.865 1.00 81.81 216 MET A CA 1
ATOM 1712 C C . MET A 1 216 ? 51.329 11.369 -48.317 1.00 81.81 216 MET A C 1
ATOM 1714 O O . MET A 1 216 ? 50.216 11.686 -48.733 1.00 81.81 216 MET A O 1
ATOM 1718 N N . ALA A 1 217 ? 52.210 10.714 -49.076 1.00 83.62 217 ALA A N 1
ATOM 1719 C CA . ALA A 1 217 ? 51.930 10.332 -50.459 1.00 83.62 217 ALA A CA 1
ATOM 1720 C C . ALA A 1 217 ? 50.752 9.341 -50.566 1.00 83.62 217 ALA A C 1
ATOM 1722 O O . ALA A 1 217 ? 49.956 9.432 -51.504 1.00 83.62 217 ALA A O 1
ATOM 1723 N N . ILE A 1 218 ? 50.597 8.439 -49.586 1.00 81.31 218 ILE A N 1
ATOM 1724 C CA . ILE A 1 218 ? 49.437 7.534 -49.480 1.00 81.31 218 ILE A CA 1
ATOM 1725 C C . ILE A 1 218 ? 48.159 8.321 -49.192 1.00 81.31 218 ILE A C 1
ATOM 1727 O O . ILE A 1 218 ? 47.162 8.120 -49.881 1.00 81.31 218 ILE A O 1
ATOM 1731 N N . VAL A 1 219 ? 48.195 9.259 -48.241 1.00 77.88 219 VAL A N 1
ATOM 1732 C CA . VAL A 1 219 ? 47.048 10.127 -47.918 1.00 77.88 219 VAL A CA 1
ATOM 1733 C C . VAL A 1 219 ? 46.656 11.011 -49.108 1.00 77.88 219 VAL A C 1
ATOM 1735 O O . VAL A 1 219 ? 45.482 11.312 -49.294 1.00 77.88 219 VAL A O 1
ATOM 1738 N N . GLN A 1 220 ? 47.588 11.393 -49.977 1.00 76.75 220 GLN A N 1
ATOM 1739 C CA . GLN A 1 220 ? 47.287 12.136 -51.207 1.00 76.75 220 GLN A CA 1
ATOM 1740 C C . GLN A 1 220 ? 46.878 11.252 -52.400 1.00 76.75 220 GLN A C 1
ATOM 1742 O O . GLN A 1 220 ? 46.584 11.780 -53.474 1.00 76.75 220 GLN A O 1
ATOM 1747 N N . HIS A 1 221 ? 46.849 9.925 -52.229 1.00 76.62 221 HIS A N 1
ATOM 1748 C CA . HIS A 1 221 ? 46.602 8.946 -53.296 1.00 76.62 221 HIS A CA 1
ATOM 1749 C C . HIS A 1 221 ? 47.547 9.107 -54.504 1.00 76.62 221 HIS A C 1
ATOM 1751 O O . HIS A 1 221 ? 47.187 8.809 -55.641 1.00 76.62 221 HIS A O 1
ATOM 1757 N N . ASN A 1 222 ? 48.780 9.576 -54.284 1.00 81.31 222 ASN A N 1
ATOM 1758 C CA . ASN A 1 222 ? 49.720 9.857 -55.367 1.00 81.31 222 ASN A CA 1
ATOM 1759 C C . ASN A 1 222 ? 50.576 8.620 -55.700 1.00 81.31 222 ASN A C 1
ATOM 1761 O O . ASN A 1 222 ? 51.723 8.483 -55.266 1.00 81.31 222 ASN A O 1
ATOM 1765 N N . CYS A 1 223 ? 49.994 7.710 -56.489 1.00 80.81 223 CYS A N 1
ATOM 1766 C CA . CYS A 1 223 ? 50.642 6.487 -56.972 1.00 80.81 223 CYS A CA 1
ATOM 1767 C C . CYS A 1 223 ? 51.990 6.759 -57.683 1.00 80.81 223 CYS A C 1
ATOM 1769 O O . CYS A 1 223 ? 52.927 5.975 -57.532 1.00 80.81 223 CYS A O 1
ATOM 1771 N N . GLU A 1 224 ? 52.123 7.861 -58.432 1.00 83.00 224 GLU A N 1
ATOM 1772 C CA . GLU A 1 224 ? 53.353 8.184 -59.172 1.00 83.00 224 GLU A CA 1
ATOM 1773 C C . GLU A 1 224 ? 54.504 8.563 -58.239 1.00 83.00 224 GLU A C 1
ATOM 1775 O O . GLU A 1 224 ? 55.609 8.041 -58.378 1.00 83.00 224 GLU A O 1
ATOM 1780 N N . VAL A 1 225 ? 54.240 9.388 -57.224 1.00 85.81 225 VAL A N 1
ATOM 1781 C CA . VAL A 1 225 ? 55.226 9.706 -56.180 1.00 85.81 225 VAL A CA 1
ATOM 1782 C C . VAL A 1 225 ? 55.609 8.454 -55.380 1.00 85.81 225 VAL A C 1
ATOM 1784 O O . VAL A 1 225 ? 56.785 8.241 -55.091 1.00 85.81 225 VAL A O 1
ATOM 1787 N N . LEU A 1 226 ? 54.655 7.568 -55.081 1.00 85.44 226 LEU A N 1
ATOM 1788 C CA . LEU A 1 226 ? 54.944 6.302 -54.394 1.00 85.44 226 LEU A CA 1
ATOM 1789 C C . LEU A 1 226 ? 55.809 5.345 -55.230 1.00 85.44 226 LEU A C 1
ATOM 1791 O O . LEU A 1 226 ? 56.675 4.667 -54.673 1.00 85.44 226 LEU A O 1
ATOM 1795 N N . LYS A 1 227 ? 55.629 5.309 -56.560 1.00 85.19 227 LYS A N 1
ATOM 1796 C CA . LYS A 1 227 ? 56.514 4.562 -57.474 1.00 85.19 227 LYS A CA 1
ATOM 1797 C C . LYS A 1 227 ? 57.949 5.083 -57.392 1.00 85.19 227 LYS A C 1
ATOM 1799 O O . LYS A 1 227 ? 58.870 4.274 -57.332 1.00 85.19 227 LYS A O 1
ATOM 1804 N N . VAL A 1 228 ? 58.140 6.402 -57.289 1.00 86.31 228 VAL A N 1
ATOM 1805 C CA . VAL A 1 228 ? 59.472 6.995 -57.082 1.00 86.31 228 VAL A CA 1
ATOM 1806 C C . VAL A 1 228 ? 60.107 6.526 -55.779 1.00 86.31 228 VAL A C 1
ATOM 1808 O O . VAL A 1 228 ? 61.246 6.071 -55.786 1.00 86.31 228 VAL A O 1
ATOM 1811 N N . PHE A 1 229 ? 59.378 6.602 -54.664 1.00 86.12 229 PHE A N 1
ATOM 1812 C CA . PHE A 1 229 ? 59.897 6.140 -53.375 1.00 86.12 229 PHE A CA 1
ATOM 1813 C C . PHE A 1 229 ? 60.287 4.657 -53.405 1.00 86.12 229 PHE A C 1
ATOM 1815 O O . PHE A 1 229 ? 61.298 4.265 -52.821 1.00 86.12 229 PHE A O 1
ATOM 1822 N N . LYS A 1 230 ? 59.517 3.832 -54.123 1.00 81.06 230 LYS A N 1
ATOM 1823 C CA . LYS A 1 230 ? 59.839 2.419 -54.334 1.00 81.06 230 LYS A CA 1
ATOM 1824 C C . LYS A 1 230 ? 61.137 2.221 -55.121 1.00 81.06 230 LYS A C 1
ATOM 1826 O O . LYS A 1 230 ? 61.933 1.368 -54.739 1.00 81.06 230 LYS A O 1
ATOM 1831 N N . GLU A 1 231 ? 61.331 2.977 -56.200 1.00 81.38 231 GLU A N 1
ATOM 1832 C CA . GLU A 1 231 ? 62.516 2.902 -57.067 1.00 81.38 231 GLU A CA 1
ATOM 1833 C C . GLU A 1 231 ? 63.791 3.374 -56.350 1.00 81.38 231 GLU A C 1
ATOM 1835 O O . GLU A 1 231 ? 64.836 2.738 -56.479 1.00 81.38 231 GLU A O 1
ATOM 1840 N N . GLU A 1 232 ? 63.699 4.453 -55.570 1.00 74.81 232 GLU A N 1
ATOM 1841 C CA . GLU A 1 232 ? 64.866 5.193 -55.069 1.00 74.81 232 GLU A CA 1
ATOM 1842 C C . GLU A 1 232 ? 65.197 4.938 -53.584 1.00 74.81 232 GLU A C 1
ATOM 1844 O O . GLU A 1 232 ? 66.287 5.287 -53.134 1.00 74.81 232 GLU A O 1
ATOM 1849 N N . SER A 1 233 ? 64.285 4.378 -52.772 1.00 68.19 233 SER A N 1
ATOM 1850 C CA . SER A 1 233 ? 64.465 4.324 -51.300 1.00 68.19 233 SER A CA 1
ATOM 1851 C C . SER A 1 233 ? 63.998 3.034 -50.608 1.00 68.19 233 SER A C 1
ATOM 1853 O O . SER A 1 233 ? 63.960 2.998 -49.384 1.00 68.19 233 SER A O 1
ATOM 1855 N N . ASN A 1 234 ? 63.680 1.973 -51.365 1.00 69.31 234 ASN A N 1
ATOM 1856 C CA . ASN A 1 234 ? 63.214 0.660 -50.882 1.00 69.31 234 ASN A CA 1
ATOM 1857 C C . ASN A 1 234 ? 62.213 0.734 -49.714 1.00 69.31 234 ASN A C 1
ATOM 1859 O O . ASN A 1 234 ? 62.555 0.524 -48.554 1.00 69.31 234 ASN A O 1
ATOM 1863 N N . ILE A 1 235 ? 60.946 0.979 -50.043 1.00 72.50 235 ILE A N 1
ATOM 1864 C CA . ILE A 1 235 ? 59.895 1.186 -49.039 1.00 72.50 235 ILE A CA 1
ATOM 1865 C C . ILE A 1 235 ? 59.310 -0.087 -48.405 1.00 72.50 235 ILE A C 1
ATOM 1867 O O . ILE A 1 235 ? 58.362 -0.015 -47.616 1.00 72.50 235 ILE A O 1
ATOM 1871 N N . HIS A 1 236 ? 59.843 -1.263 -48.744 1.00 66.00 236 HIS A N 1
ATOM 1872 C CA . HIS A 1 236 ? 59.338 -2.537 -48.240 1.00 66.00 236 HIS A CA 1
ATOM 1873 C C . HIS A 1 236 ? 59.590 -2.678 -46.730 1.00 66.00 236 HIS A C 1
ATOM 1875 O O . HIS A 1 236 ? 60.723 -2.622 -46.265 1.00 66.00 236 HIS A O 1
ATOM 1881 N N . GLY A 1 237 ? 58.518 -2.890 -45.959 1.00 65.00 237 GLY A N 1
ATOM 1882 C CA . GLY A 1 237 ? 58.581 -3.058 -44.502 1.00 65.00 237 GLY A CA 1
ATOM 1883 C C . GLY A 1 237 ? 58.360 -1.782 -43.682 1.00 65.00 237 GLY A C 1
ATOM 1884 O O . GLY A 1 237 ? 58.132 -1.893 -42.479 1.00 65.00 237 GLY A O 1
ATOM 1885 N N . PHE A 1 238 ? 58.317 -0.593 -44.302 1.00 70.12 238 PHE A N 1
ATOM 1886 C CA . PHE A 1 238 ? 58.009 0.655 -43.582 1.00 70.12 238 PHE A CA 1
ATOM 1887 C C . PHE A 1 238 ? 56.567 0.736 -43.079 1.00 70.12 238 PHE A C 1
ATOM 1889 O O . PHE A 1 238 ? 56.276 1.473 -42.134 1.00 70.12 238 PHE A O 1
ATOM 1896 N N . MET A 1 239 ? 55.658 -0.015 -43.704 1.00 74.94 239 MET A N 1
ATOM 1897 C CA . MET A 1 239 ? 54.232 0.077 -43.436 1.00 74.94 239 MET A CA 1
ATOM 1898 C C . MET A 1 239 ? 53.627 -1.285 -43.131 1.00 74.94 239 MET A C 1
ATOM 1900 O O . MET A 1 239 ? 53.757 -2.233 -43.908 1.00 74.94 239 MET A O 1
ATOM 1904 N N . ASN A 1 240 ? 52.935 -1.376 -41.996 1.00 79.75 240 ASN A N 1
ATOM 1905 C CA . ASN A 1 240 ? 52.131 -2.549 -41.683 1.00 79.75 240 ASN A CA 1
ATOM 1906 C C . ASN A 1 240 ? 50.752 -2.463 -42.379 1.00 79.75 240 ASN A C 1
ATOM 1908 O O . ASN A 1 240 ? 50.292 -1.359 -42.689 1.00 79.75 240 ASN A O 1
ATOM 1912 N N . PRO A 1 241 ? 50.078 -3.603 -42.613 1.00 80.19 241 PRO A N 1
ATOM 1913 C CA . PRO A 1 241 ? 48.845 -3.645 -43.404 1.00 80.19 241 PRO A CA 1
ATOM 1914 C C . PRO A 1 241 ? 47.713 -2.801 -42.813 1.00 80.19 241 PRO A C 1
ATOM 1916 O O . PRO A 1 241 ? 47.016 -2.097 -43.538 1.00 80.19 241 PRO A O 1
ATOM 1919 N N . LEU A 1 242 ? 47.567 -2.816 -41.484 1.00 77.69 242 LEU A N 1
ATOM 1920 C CA . LEU A 1 242 ? 46.558 -2.026 -40.779 1.00 77.69 242 LEU A CA 1
ATOM 1921 C C . LEU A 1 242 ? 46.795 -0.520 -40.959 1.00 77.69 242 LEU A C 1
ATOM 1923 O O . LEU A 1 242 ? 45.853 0.208 -41.244 1.00 77.69 242 LEU A O 1
ATOM 1927 N N . ARG A 1 243 ? 48.043 -0.056 -40.831 1.00 77.69 243 ARG A N 1
ATOM 1928 C CA . ARG A 1 243 ? 48.432 1.349 -40.996 1.00 77.69 243 ARG A CA 1
ATOM 1929 C C . ARG A 1 243 ? 48.253 1.804 -42.438 1.00 77.69 243 ARG A C 1
ATOM 1931 O O . ARG A 1 243 ? 47.766 2.908 -42.642 1.00 77.69 243 ARG A O 1
ATOM 1938 N N . LEU A 1 244 ? 48.570 0.958 -43.421 1.00 80.88 244 LEU A N 1
ATOM 1939 C CA . LEU A 1 244 ? 48.288 1.251 -44.828 1.00 80.88 244 LEU A CA 1
ATOM 1940 C C . LEU A 1 244 ? 46.793 1.450 -45.058 1.00 80.88 244 LEU A C 1
ATOM 1942 O O . LEU A 1 244 ? 46.395 2.452 -45.642 1.00 80.88 244 LEU A O 1
ATOM 1946 N N . VAL A 1 245 ? 45.970 0.525 -44.559 1.00 78.38 245 VAL A N 1
ATOM 1947 C CA . VAL A 1 245 ? 44.515 0.629 -44.676 1.00 78.38 245 VAL A CA 1
ATOM 1948 C C . VAL A 1 245 ? 44.004 1.892 -43.979 1.00 78.38 245 VAL A C 1
ATOM 1950 O O . VAL A 1 245 ? 43.255 2.649 -44.589 1.00 78.38 245 VAL A O 1
ATOM 1953 N N . GLN A 1 246 ? 44.468 2.179 -42.761 1.00 75.25 246 GLN A N 1
ATOM 1954 C CA . GLN A 1 246 ? 44.130 3.401 -42.026 1.00 75.25 246 GLN A CA 1
ATOM 1955 C C . GLN A 1 246 ? 44.489 4.668 -42.808 1.00 75.25 246 GLN A C 1
ATOM 1957 O O . GLN A 1 246 ? 43.642 5.538 -42.933 1.00 75.25 246 GLN A O 1
ATOM 1962 N N . LEU A 1 247 ? 45.703 4.764 -43.362 1.00 76.06 247 LEU A N 1
ATOM 1963 C CA . LEU A 1 247 ? 46.159 5.901 -44.174 1.00 76.06 247 LEU A CA 1
ATOM 1964 C C . LEU A 1 247 ? 45.401 6.019 -45.502 1.00 76.06 247 LEU A C 1
ATOM 1966 O O . LEU A 1 247 ? 45.114 7.126 -45.945 1.00 76.06 247 LEU A O 1
ATOM 1970 N N . SER A 1 248 ? 45.038 4.893 -46.117 1.00 73.81 248 SER A N 1
ATOM 1971 C CA . SER A 1 248 ? 44.281 4.866 -47.376 1.00 73.81 248 SER A CA 1
ATOM 1972 C C . SER A 1 248 ? 42.791 5.189 -47.212 1.00 73.81 248 SER A C 1
ATOM 1974 O O . SER A 1 248 ? 42.150 5.635 -48.161 1.00 73.81 248 SER A O 1
ATOM 1976 N N . LEU A 1 249 ? 42.244 4.958 -46.014 1.00 68.94 249 LEU A N 1
ATOM 1977 C CA . LEU A 1 249 ? 40.858 5.245 -45.636 1.00 68.94 249 LEU A CA 1
ATOM 1978 C C . LEU A 1 249 ? 40.743 6.517 -44.771 1.00 68.94 249 LEU A C 1
ATOM 1980 O O . LEU A 1 249 ? 39.655 6.806 -44.277 1.00 68.94 249 LEU A O 1
ATOM 1984 N N . LEU A 1 250 ? 41.845 7.244 -44.546 1.00 62.69 250 LEU A N 1
ATOM 1985 C CA . LEU A 1 250 ? 41.950 8.306 -43.541 1.00 62.69 250 LEU A CA 1
ATOM 1986 C C . LEU A 1 250 ? 41.152 9.552 -43.931 1.00 62.69 250 LEU A C 1
ATOM 1988 O O . LEU A 1 250 ? 41.329 10.129 -45.001 1.00 62.69 250 LEU A O 1
ATOM 1992 N N . THR A 1 251 ? 40.311 9.995 -43.004 1.00 54.34 251 THR A N 1
ATOM 1993 C CA . THR A 1 251 ? 39.417 11.147 -43.134 1.00 54.34 251 THR A CA 1
ATOM 1994 C C . THR A 1 251 ? 39.409 11.897 -41.800 1.00 54.34 251 THR A C 1
ATOM 1996 O O . THR A 1 251 ? 39.022 11.289 -40.812 1.00 54.34 251 THR A O 1
ATOM 1999 N N . GLN A 1 252 ? 39.878 13.153 -41.765 1.00 45.25 252 GLN A N 1
ATOM 2000 C CA . GLN A 1 252 ? 40.031 14.063 -40.601 1.00 45.25 252 GLN A CA 1
ATOM 2001 C C . GLN A 1 252 ? 40.441 13.463 -39.237 1.00 45.25 252 GLN A C 1
ATOM 2003 O O . GLN A 1 252 ? 39.696 12.731 -38.589 1.00 45.25 252 GLN A O 1
ATOM 2008 N N . HIS A 1 253 ? 41.561 13.935 -38.680 1.00 47.28 253 HIS A N 1
ATOM 2009 C CA . HIS A 1 253 ? 41.876 13.727 -37.263 1.00 47.28 253 HIS A CA 1
ATOM 2010 C C . HIS A 1 253 ? 41.347 14.871 -36.385 1.00 47.28 253 HIS A C 1
ATOM 2012 O O . HIS A 1 253 ? 42.022 15.865 -36.137 1.00 47.28 253 HIS A O 1
ATOM 2018 N N . GLY A 1 254 ? 40.157 14.669 -35.821 1.00 39.94 254 GLY A N 1
ATOM 2019 C CA . GLY A 1 254 ? 39.788 15.219 -34.520 1.00 39.94 254 GLY A CA 1
ATOM 2020 C C . GLY A 1 254 ? 39.849 14.115 -33.457 1.00 39.94 254 GLY A C 1
ATOM 2021 O O . GLY A 1 254 ? 39.048 13.190 -33.489 1.00 39.94 254 GLY A O 1
ATOM 2022 N N . SER A 1 255 ? 40.771 14.226 -32.494 1.00 35.97 255 SER A N 1
ATOM 2023 C CA . SER A 1 255 ? 40.846 13.470 -31.220 1.00 35.97 255 SER A CA 1
ATOM 2024 C C . SER A 1 255 ? 41.736 12.204 -31.115 1.00 35.97 255 SER A C 1
ATOM 2026 O O . SER A 1 255 ? 41.273 11.072 -30.997 1.00 35.97 255 SER A O 1
ATOM 2028 N N . THR A 1 256 ? 43.056 12.412 -31.078 1.00 44.06 256 THR A N 1
ATOM 2029 C CA . THR A 1 256 ? 43.951 12.179 -29.910 1.00 44.06 256 THR A CA 1
ATOM 2030 C C . THR A 1 256 ? 43.602 11.107 -28.850 1.00 44.06 256 THR A C 1
ATOM 2032 O O . THR A 1 256 ? 43.271 11.415 -27.706 1.00 44.06 256 THR A O 1
ATOM 2035 N N . SER A 1 257 ? 43.830 9.822 -29.137 1.00 37.19 257 SER A N 1
ATOM 2036 C CA . SER A 1 257 ? 44.054 8.837 -28.054 1.00 37.19 257 SER A CA 1
ATOM 2037 C C . SER A 1 257 ? 44.952 7.669 -28.456 1.00 37.19 257 SER A C 1
ATOM 2039 O O . SER A 1 257 ? 45.861 7.327 -27.706 1.00 37.19 257 SER A O 1
ATOM 2041 N N . TYR A 1 258 ? 44.764 7.085 -29.640 1.00 38.34 258 TYR A N 1
ATOM 2042 C CA . TYR A 1 258 ? 45.513 5.875 -30.005 1.00 38.34 258 TYR A CA 1
ATOM 2043 C C . TYR A 1 258 ? 46.883 6.166 -30.639 1.00 38.34 258 TYR A C 1
ATOM 2045 O O . TYR A 1 258 ? 47.837 5.423 -30.431 1.00 38.34 258 TYR A O 1
ATOM 2053 N N . VAL A 1 259 ? 47.009 7.289 -31.352 1.00 39.41 259 VAL A N 1
ATOM 2054 C CA . VAL A 1 259 ? 48.273 7.725 -31.979 1.00 39.41 259 VAL A CA 1
ATOM 2055 C C . VAL A 1 259 ? 49.248 8.317 -30.946 1.00 39.41 259 VAL A C 1
ATOM 2057 O O . VAL A 1 259 ? 50.463 8.211 -31.100 1.00 39.41 259 VAL A O 1
ATOM 2060 N N . HIS A 1 260 ? 48.736 8.834 -29.821 1.00 38.41 260 HIS A N 1
ATOM 2061 C CA . HIS A 1 260 ? 49.557 9.446 -28.769 1.00 38.41 260 HIS A CA 1
ATOM 2062 C C . HIS A 1 260 ? 50.500 8.484 -28.049 1.00 38.41 260 HIS A C 1
ATOM 2064 O O . HIS A 1 260 ? 51.446 8.942 -27.413 1.00 38.41 260 HIS A O 1
ATOM 2070 N N . HIS A 1 261 ? 50.277 7.167 -28.114 1.00 38.44 261 HIS A N 1
ATOM 2071 C CA . HIS A 1 261 ? 51.138 6.256 -27.366 1.00 38.44 261 HIS A CA 1
ATOM 2072 C C . HIS A 1 261 ? 52.512 6.028 -28.010 1.00 38.44 261 HIS A C 1
ATOM 2074 O O . HIS A 1 261 ? 53.405 5.527 -27.324 1.00 38.44 261 HIS A O 1
ATOM 2080 N N . HIS A 1 262 ? 52.707 6.434 -29.272 1.00 37.84 262 HIS A N 1
ATOM 2081 C CA . HIS A 1 262 ? 53.954 6.174 -29.998 1.00 37.84 262 HIS A CA 1
ATOM 2082 C C . HIS A 1 262 ? 54.558 7.352 -30.765 1.00 37.84 262 HIS A C 1
ATOM 2084 O O . HIS A 1 262 ? 55.625 7.171 -31.342 1.00 37.84 262 HIS A O 1
ATOM 2090 N N . LEU A 1 263 ? 53.961 8.545 -30.735 1.00 40.62 263 LEU A N 1
ATOM 2091 C CA . LEU A 1 263 ? 54.566 9.732 -31.338 1.00 40.62 263 LEU A CA 1
ATOM 2092 C C . LEU A 1 263 ? 54.722 10.831 -30.285 1.00 40.62 263 LEU A C 1
ATOM 2094 O O . LEU A 1 263 ? 53.808 11.135 -29.517 1.00 40.62 263 LEU A O 1
ATOM 2098 N N . THR A 1 264 ? 55.954 11.320 -30.199 1.00 36.47 264 THR A N 1
ATOM 2099 C CA . THR A 1 264 ? 56.464 12.326 -29.270 1.00 36.47 264 THR A CA 1
ATOM 2100 C C . THR A 1 264 ? 55.782 13.686 -29.456 1.00 36.47 264 THR A C 1
ATOM 2102 O O . THR A 1 264 ? 54.976 13.875 -30.351 1.00 36.47 264 THR A O 1
ATOM 2105 N N . SER A 1 265 ? 56.109 14.625 -28.573 1.00 42.09 265 SER A N 1
ATOM 2106 C CA . SER A 1 265 ? 55.521 15.941 -28.276 1.00 42.09 265 SER A CA 1
ATOM 2107 C C . SER A 1 265 ? 55.192 16.937 -29.418 1.00 42.09 265 SER A C 1
ATOM 2109 O O . SER A 1 265 ? 54.840 18.068 -29.083 1.00 42.09 265 SER A O 1
ATOM 2111 N N . ASN A 1 266 ? 55.280 16.573 -30.703 1.00 52.09 266 ASN A N 1
ATOM 2112 C CA . ASN A 1 266 ? 55.240 17.478 -31.863 1.00 52.09 266 ASN A CA 1
ATOM 2113 C C . ASN A 1 266 ? 54.262 17.017 -32.980 1.00 52.09 266 ASN A C 1
ATOM 2115 O O . ASN A 1 266 ? 53.950 15.827 -33.050 1.00 52.09 266 ASN A O 1
ATOM 2119 N N . PRO A 1 267 ? 53.749 17.937 -33.835 1.00 57.22 267 PRO A N 1
ATOM 2120 C CA . PRO A 1 267 ? 52.732 17.635 -34.852 1.00 57.22 267 PRO A CA 1
ATOM 2121 C C . PRO A 1 267 ? 53.306 16.959 -36.112 1.00 57.22 267 PRO A C 1
ATOM 2123 O O . PRO A 1 267 ? 54.179 17.505 -36.783 1.00 57.22 267 PRO A O 1
ATOM 2126 N N . HIS A 1 268 ? 52.760 15.799 -36.485 1.00 72.12 268 HIS A N 1
ATOM 2127 C CA . HIS A 1 268 ? 53.229 15.000 -37.625 1.00 72.12 268 HIS A CA 1
ATOM 2128 C C . HIS A 1 268 ? 52.769 15.597 -38.980 1.00 72.12 268 HIS A C 1
ATOM 2130 O O . HIS A 1 268 ? 51.644 16.084 -39.076 1.00 72.12 268 HIS A O 1
ATOM 2136 N N . PRO A 1 269 ? 53.539 15.511 -40.085 1.00 72.50 269 PRO A N 1
ATOM 2137 C CA . PRO A 1 269 ? 53.169 16.103 -41.383 1.00 72.50 269 PRO A CA 1
ATOM 2138 C C . PRO A 1 269 ? 51.812 15.662 -41.939 1.00 72.50 269 PRO A C 1
ATOM 2140 O O . PRO A 1 269 ? 51.054 16.462 -42.479 1.00 72.50 269 PRO A O 1
ATOM 2143 N N . VAL A 1 270 ? 51.463 14.389 -41.762 1.00 73.94 270 VAL A N 1
ATOM 2144 C CA . VAL A 1 270 ? 50.128 13.884 -42.119 1.00 73.94 270 VAL A CA 1
ATOM 2145 C C . VAL A 1 270 ? 49.023 14.590 -41.321 1.00 73.94 270 VAL A C 1
ATOM 2147 O O . VAL A 1 270 ? 47.957 14.843 -41.870 1.00 73.94 270 VAL A O 1
ATOM 2150 N N . GLU A 1 271 ? 49.260 14.959 -40.058 1.00 67.44 271 GLU A N 1
ATOM 2151 C CA . GLU A 1 271 ? 48.295 15.723 -39.254 1.00 67.44 271 GLU A CA 1
ATOM 2152 C C . GLU A 1 271 ? 48.104 17.129 -39.828 1.00 67.44 271 GLU A C 1
ATOM 2154 O O . GLU A 1 271 ? 46.969 17.547 -40.015 1.00 67.44 271 GLU A O 1
ATOM 2159 N N . VAL A 1 272 ? 49.189 17.811 -40.214 1.00 68.38 272 VAL A N 1
ATOM 2160 C CA . VAL A 1 272 ? 49.147 19.178 -40.770 1.00 68.38 272 VAL A CA 1
ATOM 2161 C C . VAL A 1 272 ? 48.270 19.274 -42.027 1.00 68.38 272 VAL A C 1
ATOM 2163 O O . VAL A 1 272 ? 47.536 20.245 -42.193 1.00 68.38 272 VAL A O 1
ATOM 2166 N N . ILE A 1 273 ? 48.306 18.269 -42.908 1.00 65.88 273 ILE A N 1
ATOM 2167 C CA . ILE A 1 273 ? 47.478 18.263 -44.129 1.00 65.88 273 ILE A CA 1
ATOM 2168 C C . ILE A 1 273 ? 46.069 17.713 -43.906 1.00 65.88 273 ILE A C 1
ATOM 2170 O O . ILE A 1 273 ? 45.170 18.037 -44.669 1.00 65.88 273 ILE A O 1
ATOM 2174 N N . THR A 1 274 ? 45.861 16.866 -42.895 1.00 61.22 274 THR A N 1
ATOM 2175 C CA . THR A 1 274 ? 44.541 16.270 -42.612 1.00 61.22 274 THR A CA 1
ATOM 2176 C C . THR A 1 274 ? 43.694 17.117 -41.663 1.00 61.22 274 THR A C 1
ATOM 2178 O O . THR A 1 274 ? 42.508 16.829 -41.501 1.00 61.22 274 THR A O 1
ATOM 2181 N N . THR A 1 275 ? 44.263 18.168 -41.060 1.00 60.72 275 THR A N 1
ATOM 2182 C CA . THR A 1 275 ? 43.517 19.184 -40.302 1.00 60.72 275 THR A CA 1
ATOM 2183 C C . THR A 1 275 ? 42.715 20.144 -41.183 1.00 60.72 275 THR A C 1
ATOM 2185 O O . THR A 1 275 ? 41.760 20.735 -40.685 1.00 60.72 275 THR A O 1
ATOM 2188 N N . ASP A 1 276 ? 43.059 20.285 -42.467 1.00 60.94 276 ASP A N 1
ATOM 2189 C CA . ASP A 1 276 ? 42.371 21.162 -43.421 1.00 60.94 276 ASP A CA 1
ATOM 2190 C C . ASP A 1 276 ? 41.937 20.366 -44.668 1.00 60.94 276 ASP A C 1
ATOM 2192 O O . ASP A 1 276 ? 42.749 19.957 -45.502 1.00 60.94 276 ASP A O 1
ATOM 2196 N N . ASN A 1 277 ? 40.630 20.100 -44.770 1.00 58.50 277 ASN A N 1
ATOM 2197 C CA . ASN A 1 277 ? 40.062 19.282 -45.845 1.00 58.50 277 ASN A CA 1
ATOM 2198 C C . ASN A 1 277 ? 40.152 19.951 -47.213 1.00 58.50 277 ASN A C 1
ATOM 2200 O O . ASN A 1 277 ? 40.333 19.247 -48.207 1.00 58.50 277 ASN A O 1
ATOM 2204 N N . ASP A 1 278 ? 40.007 21.273 -47.271 1.00 59.81 278 ASP A N 1
ATOM 2205 C CA . ASP A 1 278 ? 40.034 22.010 -48.532 1.00 59.81 278 ASP A CA 1
ATOM 2206 C C . ASP A 1 278 ? 41.450 21.974 -49.104 1.00 59.81 278 ASP A C 1
ATOM 2208 O O . ASP A 1 278 ? 41.642 21.780 -50.306 1.00 59.81 278 ASP A O 1
ATOM 2212 N N . VAL A 1 279 ? 42.447 22.040 -48.217 1.00 68.25 279 VAL A N 1
ATOM 2213 C CA . VAL A 1 279 ? 43.858 21.871 -48.556 1.00 68.25 279 VAL A CA 1
ATOM 2214 C C . VAL A 1 279 ? 44.124 20.454 -49.084 1.00 68.25 279 VAL A C 1
ATOM 2216 O O . VAL A 1 279 ? 44.647 20.272 -50.187 1.00 68.25 279 VAL A O 1
ATOM 2219 N N . LEU A 1 280 ? 43.723 19.415 -48.350 1.00 70.31 280 LEU A N 1
ATOM 2220 C CA . LEU A 1 280 ? 43.933 18.034 -48.792 1.00 70.31 280 LEU A CA 1
ATOM 2221 C C . LEU A 1 280 ? 43.229 17.727 -50.123 1.00 70.31 280 LEU A C 1
ATOM 2223 O O . LEU A 1 280 ? 43.814 17.082 -50.997 1.00 70.31 280 LEU A O 1
ATOM 2227 N N . GLN A 1 281 ? 41.989 18.190 -50.289 1.00 66.56 281 GLN A N 1
ATOM 2228 C CA . GLN A 1 281 ? 41.204 17.956 -51.496 1.00 66.56 281 GLN A CA 1
ATOM 2229 C C . GLN A 1 281 ? 41.785 18.708 -52.697 1.00 66.56 281 GLN A C 1
ATOM 2231 O O . GLN A 1 281 ? 41.986 18.105 -53.748 1.00 66.56 281 GLN A O 1
ATOM 2236 N N . ALA A 1 282 ? 42.150 19.981 -52.536 1.00 67.69 282 ALA A N 1
ATOM 2237 C CA . ALA A 1 282 ? 42.754 20.757 -53.614 1.00 67.69 282 ALA A CA 1
ATOM 2238 C C . ALA A 1 282 ? 44.129 20.209 -54.033 1.00 67.69 282 ALA A C 1
ATOM 2240 O O . ALA A 1 282 ? 44.452 20.220 -55.222 1.00 67.69 282 ALA A O 1
ATOM 2241 N N . ALA A 1 283 ? 44.918 19.672 -53.095 1.00 69.62 283 ALA A N 1
ATOM 2242 C CA . ALA A 1 283 ? 46.154 18.966 -53.425 1.00 69.62 283 ALA A CA 1
ATOM 2243 C C . ALA A 1 283 ? 45.879 17.692 -54.248 1.00 69.62 283 ALA A C 1
ATOM 2245 O O . ALA A 1 283 ? 46.537 17.464 -55.259 1.00 69.62 283 ALA A O 1
ATOM 2246 N N . ARG A 1 284 ? 44.882 16.881 -53.869 1.00 70.75 284 ARG A N 1
ATOM 2247 C CA . ARG A 1 284 ? 44.480 15.683 -54.635 1.00 70.75 284 ARG A CA 1
ATOM 2248 C C . ARG A 1 284 ? 43.989 16.036 -56.045 1.00 70.75 284 ARG A C 1
ATOM 2250 O O . ARG A 1 284 ? 44.399 15.401 -57.016 1.00 70.75 284 ARG A O 1
ATOM 2257 N N . ASP A 1 285 ? 43.170 17.079 -56.166 1.00 66.81 285 ASP A N 1
ATOM 2258 C CA . ASP A 1 285 ? 42.621 17.533 -57.447 1.00 66.81 285 ASP A CA 1
ATOM 2259 C C . ASP A 1 285 ? 43.705 18.104 -58.376 1.00 66.81 285 ASP A C 1
ATOM 2261 O O . ASP A 1 285 ? 43.664 17.885 -59.587 1.00 66.81 285 ASP A O 1
ATOM 2265 N N . ALA A 1 286 ? 44.714 18.787 -57.823 1.00 66.06 286 ALA A N 1
ATOM 2266 C CA . ALA A 1 286 ? 45.836 19.327 -58.592 1.00 66.06 286 ALA A CA 1
ATOM 2267 C C . ALA A 1 286 ? 46.684 18.237 -59.269 1.00 66.06 286 ALA A C 1
ATOM 2269 O O . ALA A 1 286 ? 47.218 18.462 -60.358 1.00 66.06 286 ALA A O 1
ATOM 2270 N N . HIS A 1 287 ? 46.777 17.054 -58.655 1.00 66.50 287 HIS A N 1
ATOM 2271 C CA . HIS A 1 287 ? 47.643 15.964 -59.120 1.00 66.50 287 HIS A CA 1
ATOM 2272 C C . HIS A 1 287 ? 46.939 14.970 -60.044 1.00 66.50 287 HIS A C 1
ATOM 2274 O O . HIS A 1 287 ? 47.552 13.975 -60.427 1.00 66.50 287 HIS A O 1
ATOM 2280 N N . ASN A 1 288 ? 45.675 15.220 -60.423 1.00 54.16 288 ASN A N 1
ATOM 2281 C CA . ASN A 1 288 ? 44.853 14.289 -61.212 1.00 54.16 288 ASN A CA 1
ATOM 2282 C C . ASN A 1 288 ? 44.844 12.858 -60.617 1.00 54.16 288 ASN A C 1
ATOM 2284 O O . ASN A 1 288 ? 44.693 11.876 -61.341 1.00 54.16 288 ASN A O 1
ATOM 2288 N N . SER A 1 289 ? 45.014 12.711 -59.297 1.00 55.91 289 SER A N 1
ATOM 2289 C CA . SER A 1 289 ? 45.263 11.415 -58.645 1.00 55.91 289 SER A CA 1
ATOM 2290 C C . SER A 1 289 ? 44.004 10.563 -58.416 1.00 55.91 289 SER A C 1
ATOM 2292 O O . SER A 1 289 ? 44.038 9.591 -57.661 1.00 55.91 289 SER A O 1
ATOM 2294 N N . GLN A 1 290 ? 42.895 10.882 -59.094 1.00 51.94 290 GLN A N 1
ATOM 2295 C CA . GLN A 1 290 ? 41.587 10.242 -58.893 1.00 51.94 290 GLN A CA 1
ATOM 2296 C C . GLN A 1 290 ? 41.510 8.773 -59.371 1.00 51.94 290 GLN A C 1
ATOM 2298 O O . GLN A 1 290 ? 40.529 8.100 -59.065 1.00 51.94 290 GLN A O 1
ATOM 2303 N N . ASP A 1 291 ? 42.546 8.247 -60.039 1.00 51.06 291 ASP A N 1
ATOM 2304 C CA . ASP A 1 291 ? 42.572 6.880 -60.594 1.00 51.06 291 ASP A CA 1
ATOM 2305 C C . ASP A 1 291 ? 43.396 5.857 -59.775 1.00 51.06 291 ASP A C 1
ATOM 2307 O O . ASP A 1 291 ? 43.484 4.687 -60.151 1.00 51.06 291 ASP A O 1
ATOM 2311 N N . CYS A 1 292 ? 44.003 6.246 -58.647 1.00 61.53 292 CYS A N 1
ATOM 2312 C CA . CYS A 1 292 ? 44.833 5.338 -57.839 1.00 61.53 292 CYS A CA 1
ATOM 2313 C C . CYS A 1 292 ? 43.944 4.373 -57.014 1.00 61.53 292 CYS A C 1
ATOM 2315 O O . CYS A 1 292 ? 43.477 4.698 -55.920 1.00 61.53 292 CYS A O 1
ATOM 2317 N N . ASN A 1 293 ? 43.697 3.171 -57.551 1.00 65.50 293 ASN A N 1
ATOM 2318 C CA . ASN A 1 293 ? 42.965 2.086 -56.878 1.00 65.50 293 ASN A CA 1
ATOM 2319 C C . ASN A 1 293 ? 43.784 1.539 -55.688 1.00 65.50 293 ASN A C 1
ATOM 2321 O O . ASN A 1 293 ? 45.006 1.403 -55.771 1.00 65.50 293 ASN A O 1
ATOM 2325 N N . PHE A 1 294 ? 43.116 1.158 -54.594 1.00 72.88 294 PHE A N 1
ATOM 2326 C CA . PHE A 1 294 ? 43.710 0.445 -53.457 1.00 72.88 294 PHE A CA 1
ATOM 2327 C C . PHE A 1 294 ? 44.667 -0.682 -53.858 1.00 72.88 294 PHE A C 1
ATOM 2329 O O . PHE A 1 294 ? 45.749 -0.798 -53.290 1.00 72.88 294 PHE A O 1
ATOM 2336 N N . PHE A 1 295 ? 44.317 -1.490 -54.859 1.00 73.56 295 PHE A N 1
ATOM 2337 C CA . PHE A 1 295 ? 45.187 -2.571 -55.323 1.00 73.56 295 PHE A CA 1
ATOM 2338 C C . PHE A 1 295 ? 46.481 -2.061 -55.962 1.00 73.56 295 PHE A C 1
ATOM 2340 O O . PHE A 1 295 ? 47.527 -2.686 -55.797 1.00 73.56 295 PHE A O 1
ATOM 2347 N N . GLU A 1 296 ? 46.454 -0.908 -56.634 1.00 76.94 296 GLU A N 1
ATOM 2348 C CA . GLU A 1 296 ? 47.672 -0.284 -57.151 1.00 76.94 296 GLU A CA 1
ATOM 2349 C C . GLU A 1 296 ? 48.574 0.180 -55.999 1.00 76.94 296 GLU A C 1
ATOM 2351 O O . GLU A 1 296 ? 49.770 -0.118 -56.011 1.00 76.94 296 GLU A O 1
ATOM 2356 N N . LEU A 1 297 ? 48.001 0.782 -54.948 1.00 77.94 297 LEU A N 1
ATOM 2357 C CA . LEU A 1 297 ? 48.731 1.116 -53.717 1.00 77.94 297 LEU A CA 1
ATOM 2358 C C . LEU A 1 297 ? 49.351 -0.133 -53.072 1.00 77.94 297 LEU A C 1
ATOM 2360 O O . LEU A 1 297 ? 50.543 -0.137 -52.758 1.00 77.94 297 LEU A O 1
ATOM 2364 N N . LEU A 1 298 ? 48.585 -1.221 -52.936 1.00 77.44 298 LEU A N 1
ATOM 2365 C CA . LEU A 1 298 ? 49.080 -2.497 -52.409 1.00 77.44 298 LEU A CA 1
ATOM 2366 C C . LEU A 1 298 ? 50.243 -3.050 -53.239 1.00 77.44 298 LEU A C 1
ATOM 2368 O O . LEU A 1 298 ? 51.256 -3.469 -52.681 1.00 77.44 298 LEU A O 1
ATOM 2372 N N . HIS A 1 299 ? 50.131 -3.023 -54.568 1.00 77.94 299 HIS A N 1
ATOM 2373 C CA . HIS A 1 299 ? 51.184 -3.493 -55.466 1.00 77.94 299 HIS A CA 1
ATOM 2374 C C . HIS A 1 299 ? 52.445 -2.629 -55.411 1.00 77.94 299 HIS A C 1
ATOM 2376 O O . HIS A 1 299 ? 53.559 -3.146 -55.570 1.00 77.94 299 HIS A O 1
ATOM 2382 N N . ILE A 1 300 ? 52.304 -1.322 -55.193 1.00 79.12 300 ILE A N 1
ATOM 2383 C CA . ILE A 1 300 ? 53.450 -0.431 -55.024 1.00 79.12 300 ILE A CA 1
ATOM 2384 C C . ILE A 1 300 ? 54.157 -0.761 -53.703 1.00 79.12 300 ILE A C 1
ATOM 2386 O O . ILE A 1 300 ? 55.343 -1.088 -53.746 1.00 79.12 300 ILE A O 1
ATOM 2390 N N . ILE A 1 301 ? 53.437 -0.807 -52.578 1.00 78.81 301 ILE A N 1
ATOM 2391 C CA . ILE A 1 301 ? 54.015 -0.998 -51.235 1.00 78.81 301 ILE A CA 1
ATOM 2392 C C . ILE A 1 301 ? 54.522 -2.431 -50.982 1.00 78.81 301 ILE A C 1
ATOM 2394 O O . ILE A 1 301 ? 55.596 -2.606 -50.407 1.00 78.81 301 ILE A O 1
ATOM 2398 N N . TYR A 1 302 ? 53.793 -3.462 -51.420 1.00 77.19 302 TYR A N 1
ATOM 2399 C CA . TYR A 1 302 ? 54.100 -4.874 -51.128 1.00 77.19 302 TYR A CA 1
ATOM 2400 C C . TYR A 1 302 ? 54.534 -5.701 -52.352 1.00 77.19 302 TYR A C 1
ATOM 2402 O O . TYR A 1 302 ? 54.916 -6.854 -52.208 1.00 77.19 302 TYR A O 1
ATOM 2410 N N . GLY A 1 303 ? 54.521 -5.136 -53.566 1.00 70.88 303 GLY A N 1
ATOM 2411 C CA . GLY A 1 303 ? 54.924 -5.850 -54.787 1.00 70.88 303 GLY A CA 1
ATOM 2412 C C . GLY A 1 303 ? 53.818 -6.706 -55.428 1.00 70.88 303 GLY A C 1
ATOM 2413 O O . GLY A 1 303 ? 52.741 -6.903 -54.867 1.00 70.88 303 GLY A O 1
ATOM 2414 N N . LYS A 1 304 ? 54.060 -7.192 -56.658 1.00 62.66 304 LYS A N 1
ATOM 2415 C CA . LYS A 1 304 ? 53.102 -8.030 -57.415 1.00 62.66 304 LYS A CA 1
ATOM 2416 C C . LYS A 1 304 ? 53.092 -9.500 -56.968 1.00 62.66 304 LYS A C 1
ATOM 2418 O O . LYS A 1 304 ? 52.028 -10.110 -56.980 1.00 62.66 304 LYS A O 1
ATOM 2423 N N . ASP A 1 305 ? 54.237 -10.029 -56.529 1.00 55.66 305 ASP A N 1
ATOM 2424 C CA . ASP A 1 305 ? 54.434 -11.464 -56.251 1.00 55.66 305 ASP A CA 1
ATOM 2425 C C . ASP A 1 305 ? 54.363 -11.840 -54.752 1.00 55.66 305 ASP A C 1
ATOM 2427 O O . ASP A 1 305 ? 54.267 -13.017 -54.414 1.00 55.66 305 ASP A O 1
ATOM 2431 N N . GLU A 1 306 ? 54.359 -10.861 -53.839 1.00 54.78 306 GLU A N 1
ATOM 2432 C CA . GLU A 1 306 ? 54.461 -11.069 -52.380 1.00 54.78 306 GLU A CA 1
ATOM 2433 C C . GLU A 1 306 ? 53.129 -10.966 -51.614 1.00 54.78 306 GLU A C 1
ATOM 2435 O O . GLU A 1 306 ? 53.094 -10.826 -50.390 1.00 54.78 306 GLU A O 1
ATOM 2440 N N . THR A 1 307 ? 51.988 -11.100 -52.289 1.00 59.56 307 THR A N 1
ATOM 2441 C CA . THR A 1 307 ? 50.690 -11.071 -51.598 1.00 59.56 307 THR A CA 1
ATOM 2442 C C . THR A 1 307 ? 50.319 -12.448 -51.053 1.00 59.56 307 THR A C 1
ATOM 2444 O O . THR A 1 307 ? 49.399 -13.118 -51.522 1.00 59.56 307 THR A O 1
ATOM 2447 N N . SER A 1 308 ? 51.059 -12.895 -50.033 1.00 73.69 308 SER A N 1
ATOM 2448 C CA . SER A 1 308 ? 50.676 -14.086 -49.272 1.00 73.69 308 SER A CA 1
ATOM 2449 C C . SER A 1 308 ? 49.206 -13.973 -48.837 1.00 73.69 308 SER A C 1
ATOM 2451 O O . SER A 1 308 ? 48.742 -12.892 -48.472 1.00 73.69 308 SER A O 1
ATOM 2453 N N . ILE A 1 309 ? 48.462 -15.085 -48.848 1.00 78.81 309 ILE A N 1
ATOM 2454 C CA . ILE A 1 309 ? 47.063 -15.120 -48.370 1.00 78.81 309 ILE A CA 1
ATOM 2455 C C . ILE A 1 309 ? 46.958 -14.492 -46.969 1.00 78.81 309 ILE A C 1
ATOM 2457 O O . ILE A 1 309 ? 45.988 -13.805 -46.666 1.00 78.81 309 ILE A O 1
ATOM 2461 N N . LYS A 1 310 ? 48.005 -14.655 -46.149 1.00 81.50 310 LYS A N 1
ATOM 2462 C CA . LYS A 1 310 ? 48.145 -14.030 -44.833 1.00 81.50 310 LYS A CA 1
ATOM 2463 C C . LYS A 1 310 ? 48.086 -12.497 -44.893 1.00 81.50 310 LYS A C 1
ATOM 2465 O O . LYS A 1 310 ? 47.292 -11.912 -44.170 1.00 81.50 310 LYS A O 1
ATOM 2470 N N . LEU A 1 311 ? 48.858 -11.860 -45.775 1.00 82.81 311 LEU A N 1
ATOM 2471 C CA . LEU A 1 311 ? 48.840 -10.404 -45.958 1.00 82.81 311 LEU A CA 1
ATOM 2472 C C . LEU A 1 311 ? 47.456 -9.911 -46.408 1.00 82.81 311 LEU A C 1
ATOM 2474 O O . LEU A 1 311 ? 46.948 -8.927 -45.881 1.00 82.81 311 LEU A O 1
ATOM 2478 N N . LYS A 1 312 ? 46.815 -10.614 -47.349 1.00 84.06 312 LYS A N 1
ATOM 2479 C CA . LYS A 1 312 ? 45.469 -10.259 -47.835 1.00 84.06 312 LYS A CA 1
ATOM 2480 C C . LYS A 1 312 ? 44.401 -10.379 -46.743 1.00 84.06 312 LYS A C 1
ATOM 2482 O O . LYS A 1 312 ? 43.507 -9.541 -46.681 1.00 84.06 312 LYS A O 1
ATOM 2487 N N . LEU A 1 313 ? 44.512 -11.376 -45.861 1.00 83.94 313 LEU A N 1
ATOM 2488 C CA . LEU A 1 313 ? 43.656 -11.499 -44.676 1.00 83.94 313 LEU A CA 1
ATOM 2489 C C . LEU A 1 313 ? 43.913 -10.370 -43.667 1.00 83.94 313 LEU A C 1
ATOM 2491 O O . LEU A 1 313 ? 42.954 -9.784 -43.180 1.00 83.94 313 LEU A O 1
ATOM 2495 N N . GLU A 1 314 ? 45.174 -10.012 -43.404 1.00 85.69 314 GLU A N 1
ATOM 2496 C CA . GLU A 1 314 ? 45.528 -8.879 -42.530 1.00 85.69 314 GLU A CA 1
ATOM 2497 C C . GLU A 1 314 ? 44.992 -7.540 -43.074 1.00 85.69 314 GLU A C 1
ATOM 2499 O O . GLU A 1 314 ? 44.515 -6.707 -42.304 1.00 85.69 314 GLU A O 1
ATOM 2504 N N . LEU A 1 315 ? 45.003 -7.347 -44.398 1.00 85.81 315 LEU A N 1
ATOM 2505 C CA . LEU A 1 315 ? 44.399 -6.187 -45.064 1.00 85.81 315 LEU A CA 1
ATOM 2506 C C . LEU A 1 315 ? 42.870 -6.195 -44.956 1.00 85.81 315 LEU A C 1
ATOM 2508 O O . LEU A 1 315 ? 42.282 -5.170 -44.619 1.00 85.81 315 LEU A O 1
ATOM 2512 N N . LEU A 1 316 ? 42.229 -7.344 -45.193 1.00 87.31 316 LEU A N 1
ATOM 2513 C CA . LEU A 1 316 ? 40.780 -7.504 -45.059 1.00 87.31 316 LEU A CA 1
ATOM 2514 C C . LEU A 1 316 ? 40.316 -7.209 -43.624 1.00 87.31 316 LEU A C 1
ATOM 2516 O O . LEU A 1 316 ? 39.369 -6.449 -43.422 1.00 87.31 316 LEU A O 1
ATOM 2520 N N . GLU A 1 317 ? 41.010 -7.750 -42.618 1.00 86.56 317 GLU A N 1
ATOM 2521 C CA . GLU A 1 317 ? 40.760 -7.419 -41.212 1.00 86.56 317 GLU A CA 1
ATOM 2522 C C . GLU A 1 317 ? 41.017 -5.937 -40.919 1.00 86.56 317 GLU A C 1
ATOM 2524 O O . GLU A 1 317 ? 40.241 -5.303 -40.200 1.00 86.56 317 GLU A O 1
ATOM 2529 N N . GLY A 1 318 ? 42.074 -5.369 -41.504 1.00 82.75 318 GLY A N 1
ATOM 2530 C CA . GLY A 1 318 ? 42.397 -3.951 -41.402 1.00 82.75 318 GLY A CA 1
ATOM 2531 C C . GLY A 1 318 ? 41.283 -3.041 -41.921 1.00 82.75 318 GLY A C 1
ATOM 2532 O O . GLY A 1 318 ? 40.994 -2.025 -41.285 1.00 82.75 318 GLY A O 1
ATOM 2533 N N . ILE A 1 319 ? 40.619 -3.413 -43.023 1.00 83.81 319 ILE A N 1
ATOM 2534 C CA . ILE A 1 319 ? 39.495 -2.652 -43.599 1.00 83.81 319 ILE A CA 1
ATOM 2535 C C . ILE A 1 319 ? 38.329 -2.630 -42.613 1.00 83.81 319 ILE A C 1
ATOM 2537 O O . ILE A 1 319 ? 37.869 -1.556 -42.225 1.00 83.81 319 ILE A O 1
ATOM 2541 N N . PHE A 1 320 ? 37.898 -3.796 -42.133 1.00 85.06 320 PHE A N 1
ATOM 2542 C CA . PHE A 1 320 ? 36.781 -3.889 -41.190 1.00 85.06 320 PHE A CA 1
ATOM 2543 C C . PHE A 1 320 ? 37.060 -3.180 -39.858 1.00 85.06 320 PHE A C 1
ATOM 2545 O O . PHE A 1 320 ? 36.195 -2.462 -39.354 1.00 85.06 320 PHE A O 1
ATOM 2552 N N . ARG A 1 321 ? 38.271 -3.313 -39.300 1.00 80.31 321 ARG A N 1
ATOM 2553 C CA . ARG A 1 321 ? 38.646 -2.620 -38.055 1.00 80.31 321 ARG A CA 1
ATOM 2554 C C . ARG A 1 321 ? 38.651 -1.103 -38.223 1.00 80.31 321 ARG A C 1
ATOM 2556 O O . ARG A 1 321 ? 38.132 -0.399 -37.362 1.00 80.31 321 ARG A O 1
ATOM 2563 N N . THR A 1 322 ? 39.201 -0.602 -39.328 1.00 75.50 322 THR A N 1
ATOM 2564 C CA . THR A 1 322 ? 39.258 0.842 -39.604 1.00 75.50 322 THR A CA 1
ATOM 2565 C C . THR A 1 322 ? 37.854 1.433 -39.763 1.00 75.50 322 THR A C 1
ATOM 2567 O O . THR A 1 322 ? 37.574 2.487 -39.197 1.00 75.50 322 THR A O 1
ATOM 2570 N N . ILE A 1 323 ? 36.937 0.724 -40.432 1.00 74.12 323 ILE A N 1
ATOM 2571 C CA . ILE A 1 323 ? 35.540 1.164 -40.585 1.00 74.12 323 ILE A CA 1
ATOM 2572 C C . ILE A 1 323 ? 34.834 1.281 -39.223 1.00 74.12 323 ILE A C 1
ATOM 2574 O O . ILE A 1 323 ? 34.095 2.239 -39.007 1.00 74.12 323 ILE A O 1
ATOM 2578 N N . GLN A 1 324 ? 35.085 0.363 -38.281 1.00 67.75 324 GLN A N 1
ATOM 2579 C CA . GLN A 1 324 ? 34.449 0.374 -36.955 1.00 67.75 324 GLN A CA 1
ATOM 2580 C C . GLN A 1 324 ? 34.951 1.501 -36.028 1.00 67.75 324 GLN A C 1
ATOM 2582 O O . GLN A 1 324 ? 34.157 2.077 -35.281 1.00 67.75 324 GLN A O 1
ATOM 2587 N N . VAL A 1 325 ? 36.252 1.825 -36.047 1.00 57.31 325 VAL A N 1
ATOM 2588 C CA . VAL A 1 325 ? 36.874 2.801 -35.121 1.00 57.31 325 VAL A CA 1
ATOM 2589 C C . VAL A 1 325 ? 36.313 4.223 -35.298 1.00 57.31 325 VAL A C 1
ATOM 2591 O O . VAL A 1 325 ? 36.183 4.948 -34.308 1.00 57.31 325 VAL A O 1
ATOM 2594 N N . ASN A 1 326 ? 35.852 4.571 -36.503 1.00 49.53 326 ASN A N 1
ATOM 2595 C CA . ASN A 1 326 ? 35.286 5.880 -36.863 1.00 49.53 326 ASN A CA 1
ATOM 2596 C C . ASN A 1 326 ? 33.930 6.223 -36.198 1.00 49.53 326 ASN A C 1
ATOM 2598 O O . ASN A 1 326 ? 33.352 7.263 -36.494 1.00 49.53 326 ASN A O 1
ATOM 2602 N N . VAL A 1 327 ? 33.409 5.385 -35.290 1.00 43.69 327 VAL A N 1
ATOM 2603 C CA . VAL A 1 327 ? 32.138 5.625 -34.568 1.00 43.69 327 VAL A CA 1
ATOM 2604 C C . VAL A 1 327 ? 32.325 5.865 -33.067 1.00 43.69 327 VAL A C 1
ATOM 2606 O O . VAL A 1 327 ? 31.367 6.212 -32.384 1.00 43.69 327 VAL A O 1
ATOM 2609 N N . THR A 1 328 ? 33.540 5.748 -32.523 1.00 39.38 328 THR A N 1
ATOM 2610 C CA . THR A 1 328 ? 33.782 5.990 -31.084 1.00 39.38 328 THR A CA 1
ATOM 2611 C C . THR A 1 328 ? 34.055 7.457 -30.730 1.00 39.38 328 THR A C 1
ATOM 2613 O O . THR A 1 328 ? 33.990 7.809 -29.552 1.00 39.38 328 THR A O 1
ATOM 2616 N N . SER A 1 329 ? 34.248 8.350 -31.704 1.00 41.47 329 SER A N 1
ATOM 2617 C CA . SER A 1 329 ? 34.504 9.786 -31.496 1.00 41.47 329 SER A CA 1
ATOM 2618 C C . SER A 1 329 ? 33.313 10.654 -31.946 1.00 41.47 329 SER A C 1
ATOM 2620 O O . SER A 1 329 ? 32.517 10.228 -32.778 1.00 41.47 329 SER A O 1
ATOM 2622 N N . ASP A 1 330 ? 33.106 11.813 -31.316 1.00 37.47 330 ASP A N 1
ATOM 2623 C CA . ASP A 1 330 ? 31.912 12.678 -31.436 1.00 37.47 330 ASP A CA 1
ATOM 2624 C C . ASP A 1 330 ? 31.830 13.494 -32.754 1.00 37.47 330 ASP A C 1
ATOM 2626 O O . ASP A 1 330 ? 31.318 14.611 -32.762 1.00 37.47 330 ASP A O 1
ATOM 2630 N N . PHE A 1 331 ? 32.344 12.975 -33.873 1.00 41.91 331 PHE A N 1
ATOM 2631 C CA . PHE A 1 331 ? 32.527 13.744 -35.115 1.00 41.91 331 PHE A CA 1
ATOM 2632 C C . PHE A 1 331 ? 31.558 13.323 -36.245 1.00 41.91 331 PHE A C 1
ATOM 2634 O O . PHE A 1 331 ? 31.079 12.184 -36.241 1.00 41.91 331 PHE A O 1
ATOM 2641 N N . PRO A 1 332 ? 31.226 14.239 -37.185 1.00 36.53 332 PRO A N 1
ATOM 2642 C CA . PRO A 1 332 ? 30.291 13.996 -38.293 1.00 36.53 332 PRO A CA 1
ATOM 2643 C C . PRO A 1 332 ? 30.731 12.846 -39.223 1.00 36.53 332 PRO A C 1
ATOM 2645 O O . PRO A 1 332 ? 31.909 12.487 -39.239 1.00 36.53 332 PRO A O 1
ATOM 2648 N N . PRO A 1 333 ? 29.800 12.229 -39.984 1.00 38.25 333 PRO A N 1
ATOM 2649 C CA . PRO A 1 333 ? 30.098 11.097 -40.858 1.00 38.25 333 PRO A CA 1
ATOM 2650 C C . PRO A 1 333 ? 31.069 11.522 -41.965 1.00 38.25 333 PRO A C 1
ATOM 2652 O O . PRO A 1 333 ? 30.756 12.347 -42.818 1.00 38.25 333 PRO A O 1
ATOM 2655 N N . LEU A 1 334 ? 32.267 10.951 -41.930 1.00 43.97 334 LEU A N 1
ATOM 2656 C CA . LEU A 1 334 ? 33.383 11.364 -42.765 1.00 43.97 334 LEU A CA 1
ATOM 2657 C C . LEU A 1 334 ? 33.308 10.785 -44.187 1.00 43.97 334 LEU A C 1
ATOM 2659 O O . LEU A 1 334 ? 33.056 9.594 -44.378 1.00 43.97 334 LEU A O 1
ATOM 2663 N N . PHE A 1 335 ? 33.577 11.634 -45.182 1.00 43.56 335 PHE A N 1
ATOM 2664 C CA . PHE A 1 335 ? 33.734 11.268 -46.592 1.00 43.56 335 PHE A CA 1
ATOM 2665 C C . PHE A 1 335 ? 34.988 10.411 -46.788 1.00 43.56 335 PHE A C 1
ATOM 2667 O O . PHE A 1 335 ? 36.092 10.946 -46.872 1.00 43.56 335 PHE A O 1
ATOM 2674 N N . SER A 1 336 ? 34.831 9.087 -46.869 1.00 46.69 336 SER A N 1
ATOM 2675 C CA . SER A 1 336 ? 35.917 8.166 -47.215 1.00 46.69 336 SER A CA 1
ATOM 2676 C C . SER A 1 336 ? 36.550 8.550 -48.554 1.00 46.69 336 SER A C 1
ATOM 2678 O O . SER A 1 336 ? 35.862 8.841 -49.529 1.00 46.69 336 SER A O 1
ATOM 2680 N N . CYS A 1 337 ? 37.884 8.538 -48.611 1.00 48.97 337 CYS A N 1
ATOM 2681 C CA . CYS A 1 337 ? 38.642 8.818 -49.838 1.00 48.97 337 CYS A CA 1
ATOM 2682 C C . CYS A 1 337 ? 38.338 7.784 -50.929 1.00 48.97 337 CYS A C 1
ATOM 2684 O O . CYS A 1 337 ? 38.427 8.062 -52.121 1.00 48.97 337 CYS A O 1
ATOM 2686 N N . TRP A 1 338 ? 37.940 6.584 -50.508 1.00 60.78 338 TRP A N 1
ATOM 2687 C CA . TRP A 1 338 ? 37.283 5.619 -51.370 1.00 60.78 338 TRP A CA 1
ATOM 2688 C C . TRP A 1 338 ? 35.792 5.880 -51.335 1.00 60.78 338 TRP A C 1
ATOM 2690 O O . TRP A 1 338 ? 35.194 5.921 -50.262 1.00 60.78 338 TRP A O 1
ATOM 2700 N N . ASN A 1 339 ? 35.167 5.989 -52.499 1.00 62.66 339 ASN A N 1
ATOM 2701 C CA . ASN A 1 339 ? 33.715 5.929 -52.548 1.00 62.66 339 ASN A CA 1
ATOM 2702 C C . ASN A 1 339 ? 33.220 4.556 -52.033 1.00 62.66 339 ASN A C 1
ATOM 2704 O O . ASN A 1 339 ? 33.965 3.574 -51.966 1.00 62.66 339 ASN A O 1
ATOM 2708 N N . GLU A 1 340 ? 31.945 4.481 -51.657 1.00 66.94 340 GLU A N 1
ATOM 2709 C CA . GLU A 1 340 ? 31.341 3.268 -51.089 1.00 66.94 340 GLU A CA 1
ATOM 2710 C C . GLU A 1 340 ? 31.481 2.039 -52.017 1.00 66.94 340 GLU A C 1
ATOM 2712 O O . GLU A 1 340 ? 31.600 0.913 -51.529 1.00 66.94 340 GLU A O 1
ATOM 2717 N N . SER A 1 341 ? 31.535 2.255 -53.342 1.00 70.62 341 SER A N 1
ATOM 2718 C CA . SER A 1 341 ? 31.764 1.206 -54.351 1.00 70.62 341 SER A CA 1
ATOM 2719 C C . SER A 1 341 ? 33.170 0.625 -54.248 1.00 70.62 341 SER A C 1
ATOM 2721 O O . SER A 1 341 ? 33.321 -0.589 -54.173 1.00 70.62 341 SER A O 1
ATOM 2723 N N . ALA A 1 342 ? 34.191 1.476 -54.149 1.00 73.25 342 ALA A N 1
ATOM 2724 C CA . ALA A 1 342 ? 35.589 1.068 -54.075 1.00 73.25 342 ALA A CA 1
ATOM 2725 C C . ALA A 1 342 ? 35.891 0.247 -52.808 1.00 73.25 342 ALA A C 1
ATOM 2727 O O . ALA A 1 342 ? 36.664 -0.707 -52.863 1.00 73.25 342 ALA A O 1
ATOM 2728 N N . ILE A 1 343 ? 35.238 0.550 -51.677 1.00 77.62 343 ILE A N 1
ATOM 2729 C CA . ILE A 1 343 ? 35.332 -0.280 -50.460 1.00 77.62 343 ILE A CA 1
ATOM 2730 C C . ILE A 1 343 ? 34.722 -1.665 -50.703 1.00 77.62 343 ILE A C 1
ATOM 2732 O O . ILE A 1 343 ? 35.331 -2.675 -50.349 1.00 77.62 343 ILE A O 1
ATOM 2736 N N . CYS A 1 344 ? 33.536 -1.730 -51.314 1.00 82.25 344 CYS A N 1
ATOM 2737 C CA . CYS A 1 344 ? 32.884 -3.005 -51.614 1.00 82.25 344 CYS A CA 1
ATOM 2738 C C . CYS A 1 344 ? 33.695 -3.833 -52.621 1.00 82.25 344 CYS A C 1
ATOM 2740 O O . CYS A 1 344 ? 33.861 -5.029 -52.411 1.00 82.25 344 CYS A O 1
ATOM 2742 N N . GLU A 1 345 ? 34.242 -3.206 -53.665 1.00 82.62 345 GLU A N 1
ATOM 2743 C CA . GLU A 1 345 ? 35.117 -3.839 -54.662 1.00 82.62 345 GLU A CA 1
ATOM 2744 C C . GLU A 1 345 ? 36.391 -4.397 -54.015 1.00 82.62 345 GLU A C 1
ATOM 2746 O O . GLU A 1 345 ? 36.708 -5.573 -54.195 1.00 82.62 345 GLU A O 1
ATOM 2751 N N . ALA A 1 346 ? 37.067 -3.605 -53.173 1.00 81.75 346 ALA A N 1
ATOM 2752 C CA . ALA A 1 346 ? 38.251 -4.049 -52.440 1.00 81.75 346 ALA A CA 1
ATOM 2753 C C . ALA A 1 346 ? 37.957 -5.255 -51.533 1.00 81.75 346 ALA A C 1
ATOM 2755 O O . ALA A 1 346 ? 38.710 -6.231 -51.528 1.00 81.75 346 ALA A O 1
ATOM 2756 N N . VAL A 1 347 ? 36.846 -5.220 -50.788 1.00 87.81 347 VAL A N 1
ATOM 2757 C CA . VAL A 1 347 ? 36.410 -6.346 -49.947 1.00 87.81 347 VAL A CA 1
ATOM 2758 C C . VAL A 1 347 ? 36.063 -7.563 -50.806 1.00 87.81 347 VAL A C 1
ATOM 2760 O O . VAL A 1 347 ? 36.480 -8.673 -50.472 1.00 87.81 347 VAL A O 1
ATOM 2763 N N . GLN A 1 348 ? 35.344 -7.373 -51.915 1.00 87.31 348 GLN A N 1
ATOM 2764 C CA . GLN A 1 348 ? 34.947 -8.450 -52.817 1.00 87.31 348 GLN A CA 1
ATOM 2765 C C . GLN A 1 348 ? 36.166 -9.185 -53.379 1.00 87.31 348 GLN A C 1
ATOM 2767 O O . GLN A 1 348 ? 36.217 -10.417 -53.359 1.00 87.31 348 GLN A O 1
ATOM 2772 N N . ASP A 1 349 ? 37.152 -8.442 -53.866 1.00 83.19 349 ASP A N 1
ATOM 2773 C CA . ASP A 1 349 ? 38.327 -9.020 -54.505 1.00 83.19 349 ASP A CA 1
ATOM 2774 C C . ASP A 1 349 ? 39.268 -9.666 -53.481 1.00 83.19 349 ASP A C 1
ATOM 2776 O O . ASP A 1 349 ? 39.700 -10.803 -53.687 1.00 83.19 349 ASP A O 1
ATOM 2780 N N . LEU A 1 350 ? 39.478 -9.049 -52.311 1.00 86.19 350 LEU A N 1
ATOM 2781 C CA . LEU A 1 350 ? 40.224 -9.685 -51.219 1.00 86.19 350 LEU A CA 1
ATOM 2782 C C . LEU A 1 350 ? 39.552 -10.979 -50.731 1.00 86.19 350 LEU A C 1
ATOM 2784 O O . LEU A 1 350 ? 40.246 -11.964 -50.468 1.00 86.19 350 LEU A O 1
ATOM 2788 N N . MET A 1 351 ? 38.218 -11.026 -50.632 1.00 88.44 351 MET A N 1
ATOM 2789 C CA . MET A 1 351 ? 37.480 -12.245 -50.264 1.00 88.44 351 MET A CA 1
ATOM 2790 C C . MET A 1 351 ? 37.635 -13.351 -51.315 1.00 88.44 351 MET A C 1
ATOM 2792 O O . MET A 1 351 ? 37.930 -14.492 -50.952 1.00 88.44 351 MET A O 1
ATOM 2796 N N . LYS A 1 352 ? 37.509 -13.024 -52.612 1.00 84.56 352 LYS A N 1
ATOM 2797 C CA . LYS A 1 352 ? 37.716 -13.981 -53.716 1.00 84.56 352 LYS A CA 1
ATOM 2798 C C . LYS A 1 352 ? 39.121 -14.579 -53.689 1.00 84.56 352 LYS A C 1
ATOM 2800 O O . LYS A 1 352 ? 39.274 -15.790 -53.825 1.00 84.56 352 LYS A O 1
ATOM 2805 N N . GLU A 1 353 ? 40.142 -13.745 -53.510 1.00 81.19 353 GLU A N 1
ATOM 2806 C CA . GLU A 1 353 ? 41.540 -14.178 -53.560 1.00 81.19 353 GLU A CA 1
ATOM 2807 C C . GLU A 1 353 ? 41.985 -14.953 -52.314 1.00 81.19 353 GLU A C 1
ATOM 2809 O O . GLU A 1 353 ? 42.850 -15.824 -52.404 1.00 81.19 353 GLU A O 1
ATOM 2814 N N . THR A 1 354 ? 41.411 -14.649 -51.147 1.00 82.25 354 THR A N 1
ATOM 2815 C CA . THR A 1 354 ? 41.708 -15.360 -49.890 1.00 82.25 354 THR A CA 1
ATOM 2816 C C . THR A 1 354 ? 40.853 -16.609 -49.685 1.00 82.25 354 THR A C 1
ATOM 2818 O O . THR A 1 354 ? 41.195 -17.445 -48.850 1.00 82.25 354 THR A O 1
ATOM 2821 N N . GLY A 1 355 ? 39.732 -16.735 -50.404 1.00 81.12 355 GLY A N 1
ATOM 2822 C CA . GLY A 1 355 ? 38.686 -17.713 -50.102 1.00 81.12 355 GLY A CA 1
ATOM 2823 C C . GLY A 1 355 ? 37.942 -17.421 -48.790 1.00 81.12 355 GLY A C 1
ATOM 2824 O O . GLY A 1 355 ? 37.268 -18.309 -48.266 1.00 81.12 355 GLY A O 1
ATOM 2825 N N . SER A 1 356 ? 38.083 -16.210 -48.230 1.00 83.06 356 SER A N 1
ATOM 2826 C CA . SER A 1 356 ? 37.437 -15.813 -46.975 1.00 83.06 356 SER A CA 1
ATOM 2827 C C . SER A 1 356 ? 35.933 -15.617 -47.196 1.00 83.06 356 SER A C 1
ATOM 2829 O O . SER A 1 356 ? 35.545 -14.828 -48.061 1.00 83.06 356 SER A O 1
ATOM 2831 N N . PRO A 1 357 ? 35.060 -16.305 -46.440 1.00 84.81 357 PRO A N 1
ATOM 2832 C CA . PRO A 1 357 ? 33.623 -16.136 -46.588 1.00 84.81 357 PRO A CA 1
ATOM 2833 C C . PRO A 1 357 ? 33.140 -14.798 -46.008 1.00 84.81 357 PRO A C 1
ATOM 2835 O O . PRO A 1 357 ? 33.681 -14.296 -45.023 1.00 84.81 357 PRO A O 1
ATOM 2838 N N . SER A 1 358 ? 32.033 -14.271 -46.538 1.00 82.88 358 SER A N 1
ATOM 2839 C CA . SER A 1 358 ? 31.358 -13.058 -46.035 1.00 82.88 358 SER A CA 1
ATOM 2840 C C . SER A 1 358 ? 30.896 -13.164 -44.569 1.00 82.88 358 SER A C 1
ATOM 2842 O O . SER A 1 358 ? 30.670 -12.152 -43.908 1.00 82.88 358 SER A O 1
ATOM 2844 N N . TYR A 1 359 ? 30.799 -14.388 -44.044 1.00 81.81 359 TYR A N 1
ATOM 2845 C CA . TYR A 1 359 ? 30.422 -14.724 -42.670 1.00 81.81 359 TYR A CA 1
ATOM 2846 C C . TYR A 1 359 ? 31.597 -14.963 -41.706 1.00 81.81 359 TYR A C 1
ATOM 2848 O O . TYR A 1 359 ? 31.409 -15.524 -40.622 1.00 81.81 359 TYR A O 1
ATOM 2856 N N . ASN A 1 360 ? 32.821 -14.612 -42.098 1.00 86.94 360 ASN A N 1
ATOM 2857 C CA . ASN A 1 360 ? 33.992 -14.778 -41.243 1.00 86.94 360 ASN A CA 1
ATOM 2858 C C . ASN A 1 360 ? 33.976 -13.799 -40.044 1.00 86.94 360 ASN A C 1
ATOM 2860 O O . ASN A 1 360 ? 33.160 -12.873 -39.974 1.00 86.94 360 ASN A O 1
ATOM 2864 N N . LYS A 1 361 ? 34.864 -14.032 -39.072 1.00 85.94 361 LYS A N 1
ATOM 2865 C CA . LYS A 1 361 ? 34.923 -13.302 -37.801 1.00 85.94 361 LYS A CA 1
ATOM 2866 C C . LYS A 1 361 ? 36.290 -12.662 -37.566 1.00 85.94 361 LYS A C 1
ATOM 2868 O O . LYS A 1 361 ? 37.312 -13.278 -37.843 1.00 85.94 361 LYS A O 1
ATOM 2873 N N . ILE A 1 362 ? 36.291 -11.477 -36.959 1.00 85.25 362 ILE A N 1
ATOM 2874 C CA . ILE A 1 362 ? 37.473 -10.798 -36.408 1.00 85.25 362 ILE A CA 1
ATOM 2875 C C . ILE A 1 362 ? 37.306 -10.771 -34.895 1.00 85.25 362 ILE A C 1
ATOM 2877 O O . ILE A 1 362 ? 36.303 -10.253 -34.408 1.00 85.25 362 ILE A O 1
ATOM 2881 N N . GLU A 1 363 ? 38.251 -11.362 -34.157 1.00 82.50 363 GLU A N 1
ATOM 2882 C CA . GLU A 1 363 ? 38.182 -11.466 -32.684 1.00 82.50 363 GLU A CA 1
ATOM 2883 C C . GLU A 1 363 ? 36.807 -11.965 -32.194 1.00 82.50 363 GLU A C 1
ATOM 2885 O O . GLU A 1 363 ? 36.206 -11.414 -31.275 1.00 82.50 363 GLU A O 1
ATOM 2890 N N . GLY A 1 364 ? 36.254 -12.970 -32.882 1.00 81.62 364 GLY A N 1
ATOM 2891 C CA . GLY A 1 364 ? 34.957 -13.557 -32.537 1.00 81.62 364 GLY A CA 1
ATOM 2892 C C . GLY A 1 364 ? 33.718 -12.813 -33.054 1.00 81.62 364 GLY A C 1
ATOM 2893 O O . GLY A 1 364 ? 32.627 -13.391 -33.066 1.00 81.62 364 GLY A O 1
ATOM 2894 N N . SER A 1 365 ? 33.864 -11.584 -33.559 1.00 85.38 365 SER A N 1
ATOM 2895 C CA . SER A 1 365 ? 32.769 -10.755 -34.089 1.00 85.38 365 SER A CA 1
ATOM 2896 C C . SER A 1 365 ? 32.619 -10.894 -35.614 1.00 85.38 365 SER A C 1
ATOM 2898 O O . SER A 1 365 ? 33.622 -10.815 -36.319 1.00 85.38 365 SER A O 1
ATOM 2900 N N . PRO A 1 366 ? 31.404 -11.089 -36.164 1.00 88.81 366 PRO A N 1
ATOM 2901 C CA . PRO A 1 366 ? 31.194 -11.214 -37.614 1.00 88.81 366 PRO A CA 1
ATOM 2902 C C . PRO A 1 366 ? 31.615 -9.966 -38.400 1.00 88.81 366 PRO A C 1
ATOM 2904 O O . PRO A 1 366 ? 31.388 -8.855 -37.926 1.00 88.81 366 PRO A O 1
ATOM 2907 N N . TYR A 1 367 ? 32.110 -10.118 -39.634 1.00 88.75 367 TYR A N 1
ATOM 2908 C CA . TYR A 1 367 ? 32.402 -8.984 -40.534 1.00 88.75 367 TYR A CA 1
ATOM 2909 C C . TYR A 1 367 ? 31.230 -8.001 -40.667 1.00 88.75 367 TYR A C 1
ATOM 2911 O O . TYR A 1 367 ? 31.426 -6.787 -40.637 1.00 88.75 367 TYR A O 1
ATOM 2919 N N . LEU A 1 368 ? 29.998 -8.515 -40.724 1.00 87.50 368 LEU A N 1
ATOM 2920 C CA . LEU A 1 368 ? 28.782 -7.701 -40.803 1.00 87.50 368 LEU A CA 1
ATOM 2921 C C . LEU A 1 368 ? 28.636 -6.717 -39.627 1.00 87.50 368 LEU A C 1
ATOM 2923 O O . LEU A 1 368 ? 28.108 -5.621 -39.790 1.00 87.50 368 LEU A O 1
ATOM 2927 N N . THR A 1 369 ? 29.145 -7.078 -38.452 1.00 84.50 369 THR A N 1
ATOM 2928 C CA . THR A 1 369 ? 29.141 -6.227 -37.260 1.00 84.50 369 THR A CA 1
ATOM 2929 C C . THR A 1 369 ? 30.112 -5.049 -37.381 1.00 84.50 369 THR A C 1
ATOM 2931 O O . THR A 1 369 ? 29.816 -3.956 -36.910 1.00 84.50 369 THR A O 1
ATOM 2934 N N . PHE A 1 370 ? 31.237 -5.217 -38.073 1.00 80.75 370 PHE A N 1
ATOM 2935 C CA . PHE A 1 370 ? 32.158 -4.112 -38.360 1.00 80.75 370 PHE A CA 1
ATOM 2936 C C . PHE A 1 370 ? 31.615 -3.173 -39.445 1.00 80.75 370 PHE A C 1
ATOM 2938 O O . PHE A 1 370 ? 32.000 -2.010 -39.499 1.00 80.75 370 PHE A O 1
ATOM 2945 N N . ALA A 1 371 ? 30.683 -3.650 -40.277 1.00 79.31 371 ALA A N 1
ATOM 2946 C CA . ALA A 1 371 ? 30.044 -2.868 -41.332 1.00 79.31 371 ALA A CA 1
ATOM 2947 C C . ALA A 1 371 ? 28.892 -1.963 -40.843 1.00 79.31 371 ALA A C 1
ATOM 2949 O O . ALA A 1 371 ? 28.331 -1.230 -41.650 1.00 79.31 371 ALA A O 1
ATOM 2950 N N . ILE A 1 372 ? 28.543 -1.962 -39.544 1.00 75.62 372 ILE A N 1
ATOM 2951 C CA . ILE A 1 372 ? 27.495 -1.088 -38.962 1.00 75.62 372 ILE A CA 1
ATOM 2952 C C . ILE A 1 372 ? 27.619 0.392 -39.395 1.00 75.62 372 ILE A C 1
ATOM 2954 O O . ILE A 1 372 ? 26.590 1.000 -39.694 1.00 75.62 372 ILE A O 1
ATOM 2958 N N . PRO A 1 373 ? 28.824 0.993 -39.460 1.00 69.94 373 PRO A N 1
ATOM 2959 C CA . PRO A 1 373 ? 28.990 2.393 -39.859 1.00 69.94 373 PRO A CA 1
ATOM 2960 C C . PRO A 1 373 ? 28.774 2.648 -41.360 1.00 69.94 373 PRO A C 1
ATOM 2962 O O . PRO A 1 373 ? 28.572 3.793 -41.753 1.00 69.94 373 PRO A O 1
ATOM 2965 N N . ASN A 1 374 ? 28.809 1.607 -42.202 1.00 73.38 374 ASN A N 1
ATOM 2966 C CA . ASN A 1 374 ? 28.728 1.701 -43.659 1.00 73.38 374 ASN A CA 1
ATOM 2967 C C . ASN A 1 374 ? 27.598 0.798 -44.190 1.00 73.38 374 ASN A C 1
ATOM 2969 O O . ASN A 1 374 ? 27.773 -0.397 -44.444 1.00 73.38 374 ASN A O 1
ATOM 2973 N N . VAL A 1 375 ? 26.410 1.389 -44.359 1.00 72.69 375 VAL A N 1
ATOM 2974 C CA . VAL A 1 375 ? 25.208 0.684 -44.839 1.00 72.69 375 VAL A CA 1
ATOM 2975 C C . VAL A 1 375 ? 25.430 -0.030 -46.186 1.00 72.69 375 VAL A C 1
ATOM 2977 O O . VAL A 1 375 ? 25.033 -1.193 -46.277 1.00 72.69 375 VAL A O 1
ATOM 2980 N N . PRO A 1 376 ? 26.053 0.581 -47.216 1.00 77.44 376 PRO A N 1
ATOM 2981 C CA . PRO A 1 376 ? 26.359 -0.112 -48.471 1.00 77.44 376 PRO A CA 1
ATOM 2982 C C . PRO A 1 376 ? 27.207 -1.370 -48.289 1.00 77.44 376 PRO A C 1
ATOM 2984 O O . PRO A 1 376 ? 26.861 -2.412 -48.843 1.00 77.44 376 PRO A O 1
ATOM 2987 N N . LEU A 1 377 ? 28.260 -1.316 -47.469 1.00 80.75 377 LEU A N 1
ATOM 2988 C CA . LEU A 1 377 ? 29.102 -2.478 -47.190 1.00 80.75 377 LEU A CA 1
ATOM 2989 C C . LEU A 1 377 ? 28.311 -3.580 -46.474 1.00 80.75 377 LEU A C 1
ATOM 2991 O O . LEU A 1 377 ? 28.431 -4.755 -46.813 1.00 80.75 377 LEU A O 1
ATOM 2995 N N . ALA A 1 378 ? 27.449 -3.220 -45.523 1.00 82.31 378 ALA A N 1
ATOM 2996 C CA . ALA A 1 378 ? 26.572 -4.184 -44.866 1.00 82.31 378 ALA A CA 1
ATOM 2997 C C . ALA A 1 378 ? 25.563 -4.819 -45.846 1.00 82.31 378 ALA A C 1
ATOM 2999 O O . ALA A 1 378 ? 25.316 -6.024 -45.783 1.00 82.31 378 ALA A O 1
ATOM 3000 N N . VAL A 1 379 ? 25.001 -4.035 -46.777 1.00 82.25 379 VAL A N 1
ATOM 3001 C CA . VAL A 1 379 ? 24.125 -4.532 -47.856 1.00 82.25 379 VAL A CA 1
ATOM 3002 C C . VAL A 1 379 ? 24.881 -5.509 -48.750 1.00 82.25 379 VAL A C 1
ATOM 3004 O O . VAL A 1 379 ? 24.367 -6.593 -49.035 1.00 82.25 379 VAL A O 1
ATOM 3007 N N . PHE A 1 380 ? 26.090 -5.131 -49.163 1.00 86.62 380 PHE A N 1
ATOM 3008 C CA . PHE A 1 380 ? 26.977 -5.949 -49.978 1.00 86.62 380 PHE A CA 1
ATOM 3009 C C . PHE A 1 380 ? 27.263 -7.292 -49.297 1.00 86.62 380 PHE A C 1
ATOM 3011 O O . PHE A 1 380 ? 26.984 -8.336 -49.879 1.00 86.62 380 PHE A O 1
ATOM 3018 N N . LEU A 1 381 ? 27.688 -7.286 -48.030 1.00 88.31 381 LEU A N 1
ATOM 3019 C CA . LEU A 1 381 ? 27.967 -8.515 -47.283 1.00 88.31 381 LEU A CA 1
ATOM 3020 C C . LEU A 1 381 ? 26.751 -9.439 -47.179 1.00 88.31 381 LEU A C 1
ATOM 3022 O O . LEU A 1 381 ? 26.890 -10.649 -47.338 1.00 88.31 381 LEU A O 1
ATOM 3026 N N . ILE A 1 382 ? 25.555 -8.891 -46.939 1.00 88.19 382 ILE A N 1
ATOM 3027 C CA . ILE A 1 382 ? 24.318 -9.686 -46.877 1.00 88.19 382 ILE A CA 1
ATOM 3028 C C . ILE A 1 382 ? 23.994 -10.305 -48.244 1.00 88.19 382 ILE A C 1
ATOM 3030 O O . ILE A 1 382 ? 23.554 -11.453 -48.304 1.00 88.19 382 ILE A O 1
ATOM 3034 N N . HIS A 1 383 ? 24.210 -9.579 -49.346 1.00 86.81 383 HIS A N 1
ATOM 3035 C CA . HIS A 1 383 ? 24.032 -10.120 -50.699 1.00 86.81 383 HIS A CA 1
ATOM 3036 C C . HIS A 1 383 ? 25.066 -11.206 -51.035 1.00 86.81 383 HIS A C 1
ATOM 3038 O O . HIS A 1 383 ? 24.705 -12.202 -51.655 1.00 86.81 383 HIS A O 1
ATOM 3044 N N . GLU A 1 384 ? 26.299 -11.070 -50.545 1.00 87.00 384 GLU A N 1
ATOM 3045 C CA . GLU A 1 384 ? 27.364 -12.082 -50.628 1.00 87.00 384 GLU A CA 1
ATOM 3046 C C . GLU A 1 384 ? 27.184 -13.240 -49.617 1.00 87.00 384 GLU A C 1
ATOM 3048 O O . GLU A 1 384 ? 28.080 -14.063 -49.422 1.00 87.00 384 GLU A O 1
ATOM 3053 N N . GLY A 1 385 ? 26.031 -13.330 -48.943 1.00 86.19 385 GLY A N 1
ATOM 3054 C CA . GLY A 1 385 ? 25.658 -14.474 -48.105 1.00 86.19 385 GLY A CA 1
ATOM 3055 C C . GLY A 1 385 ? 25.948 -14.343 -46.606 1.00 86.19 385 GLY A C 1
ATOM 3056 O O . GLY A 1 385 ? 25.815 -15.334 -45.885 1.00 86.19 385 GLY A O 1
ATOM 3057 N N . ALA A 1 386 ? 26.301 -13.159 -46.095 1.00 89.19 386 ALA A N 1
ATOM 3058 C CA . ALA A 1 386 ? 26.403 -12.941 -44.653 1.00 89.19 386 ALA A CA 1
ATOM 3059 C C . ALA A 1 386 ? 25.014 -13.046 -43.995 1.00 89.19 386 ALA A C 1
ATOM 3061 O O . ALA A 1 386 ? 24.065 -12.355 -44.374 1.00 89.19 386 ALA A O 1
ATOM 3062 N N . HIS A 1 387 ? 24.880 -13.904 -42.981 1.00 87.75 387 HIS A N 1
ATOM 3063 C CA . HIS A 1 387 ? 23.621 -14.056 -42.256 1.00 87.75 387 HIS A CA 1
ATOM 3064 C C . HIS A 1 387 ? 23.443 -12.930 -41.230 1.00 87.75 387 HIS A C 1
ATOM 3066 O O . HIS A 1 387 ? 24.296 -12.725 -40.369 1.00 87.75 387 HIS A O 1
ATOM 3072 N N . VAL A 1 388 ? 22.286 -12.263 -41.276 1.00 88.38 388 VAL A N 1
ATOM 3073 C CA . VAL A 1 388 ? 21.928 -11.121 -40.408 1.00 88.38 388 VAL A CA 1
ATOM 3074 C C . VAL A 1 388 ? 21.918 -11.436 -38.906 1.00 88.38 388 VAL A C 1
ATOM 3076 O O . VAL A 1 388 ? 22.165 -10.550 -38.093 1.00 88.38 388 VAL A O 1
ATOM 3079 N N . ASP A 1 389 ? 21.670 -12.696 -38.541 1.00 91.06 389 ASP A N 1
ATOM 3080 C CA . ASP A 1 389 ? 21.614 -13.168 -37.151 1.00 91.06 389 ASP A CA 1
ATOM 3081 C C . ASP A 1 389 ? 22.912 -13.865 -36.702 1.00 91.06 389 ASP A C 1
ATOM 3083 O O . ASP A 1 389 ? 22.916 -14.616 -35.727 1.00 91.06 389 ASP A O 1
ATOM 3087 N N . GLN A 1 390 ? 24.032 -13.647 -37.399 1.00 88.50 390 GLN A N 1
ATOM 3088 C CA . GLN A 1 390 ? 25.328 -14.107 -36.901 1.00 88.50 390 GLN A CA 1
ATOM 3089 C C . GLN A 1 390 ? 25.683 -13.427 -35.589 1.00 88.50 390 GLN A C 1
ATOM 3091 O O . GLN A 1 390 ? 25.522 -12.217 -35.435 1.00 88.50 390 GLN A O 1
ATOM 3096 N N . THR A 1 391 ? 26.199 -14.222 -34.657 1.00 89.50 391 THR A N 1
ATOM 3097 C CA . THR A 1 391 ? 26.517 -13.759 -33.314 1.00 89.50 391 THR A CA 1
ATOM 3098 C C . THR A 1 391 ? 28.012 -13.599 -33.103 1.00 89.50 391 THR A C 1
ATOM 3100 O O . THR A 1 391 ? 28.818 -14.412 -33.572 1.00 89.50 391 THR A O 1
ATOM 3103 N N . ASP A 1 392 ? 28.375 -12.587 -32.324 1.00 87.62 392 ASP A N 1
ATOM 3104 C CA . ASP A 1 392 ? 29.695 -12.494 -31.707 1.00 87.62 392 ASP A CA 1
ATOM 3105 C C . ASP A 1 392 ? 29.890 -13.549 -30.593 1.00 87.62 392 ASP A C 1
ATOM 3107 O O . ASP A 1 392 ? 29.026 -14.402 -30.348 1.00 87.62 392 ASP A O 1
ATOM 3111 N N . ASP A 1 393 ? 31.036 -13.508 -29.913 1.00 87.31 393 ASP A N 1
ATOM 3112 C CA . ASP A 1 393 ? 31.375 -14.434 -28.820 1.00 87.31 393 ASP A CA 1
ATOM 3113 C C . ASP A 1 393 ? 30.497 -14.260 -27.570 1.00 87.31 393 ASP A C 1
ATOM 3115 O O . ASP A 1 393 ? 30.435 -15.150 -26.722 1.00 87.31 393 ASP A O 1
ATOM 3119 N N . SER A 1 394 ? 29.769 -13.145 -27.458 1.00 84.12 394 SER A N 1
ATOM 3120 C CA . SER A 1 394 ? 28.786 -12.909 -26.395 1.00 84.12 394 SER A CA 1
ATOM 3121 C C . SER A 1 394 ? 27.373 -13.379 -26.766 1.00 84.12 394 SER A C 1
ATOM 3123 O O . SER A 1 394 ? 26.450 -13.312 -25.945 1.00 84.12 394 SER A O 1
ATOM 3125 N N . GLY A 1 395 ? 27.188 -13.867 -27.994 1.00 88.25 395 GLY A N 1
ATOM 3126 C CA . GLY A 1 395 ? 25.888 -14.252 -28.531 1.00 88.25 395 GLY A CA 1
ATOM 3127 C C . GLY A 1 395 ? 25.073 -13.064 -29.054 1.00 88.25 395 GLY A C 1
ATOM 3128 O O . GLY A 1 395 ? 23.888 -13.226 -29.332 1.00 88.25 395 GLY A O 1
ATOM 3129 N N . CYS A 1 396 ? 25.656 -11.866 -29.165 1.00 89.06 396 CYS A N 1
ATOM 3130 C CA . CYS A 1 396 ? 24.956 -10.688 -29.673 1.00 89.06 396 CYS A CA 1
ATOM 3131 C C . CYS A 1 396 ? 25.003 -10.660 -31.206 1.00 89.06 396 CYS A C 1
ATOM 3133 O O . CYS A 1 396 ? 26.061 -10.851 -31.806 1.00 89.06 396 CYS A O 1
ATOM 3135 N N . THR A 1 397 ? 23.856 -10.415 -31.846 1.00 91.38 397 THR A N 1
ATOM 3136 C CA . THR A 1 397 ? 23.773 -10.237 -33.306 1.00 91.38 397 THR A CA 1
ATOM 3137 C C . THR A 1 397 ? 24.172 -8.820 -33.718 1.00 91.38 397 THR A C 1
ATOM 3139 O O . THR A 1 397 ? 24.229 -7.910 -32.885 1.00 91.38 397 THR A O 1
ATOM 3142 N N . THR A 1 398 ? 24.371 -8.581 -35.017 1.00 88.62 398 THR A N 1
ATOM 3143 C CA . THR A 1 398 ? 24.600 -7.221 -35.536 1.00 88.62 398 THR A CA 1
ATOM 3144 C C . THR A 1 398 ? 23.474 -6.251 -35.140 1.00 88.62 398 THR A C 1
ATOM 3146 O O . THR A 1 398 ? 23.734 -5.082 -34.855 1.00 88.62 398 THR A O 1
ATOM 3149 N N . LEU A 1 399 ? 22.232 -6.739 -35.011 1.00 90.88 399 LEU A N 1
ATOM 3150 C CA . LEU A 1 399 ? 21.096 -5.942 -34.541 1.00 90.88 399 LEU A CA 1
ATOM 3151 C C . LEU A 1 399 ? 21.247 -5.484 -33.075 1.00 90.88 399 LEU A C 1
ATOM 3153 O O . LEU A 1 399 ? 20.876 -4.353 -32.758 1.00 90.88 399 LEU A O 1
ATOM 3157 N N . PHE A 1 400 ? 21.821 -6.309 -32.188 1.00 89.88 400 PHE A N 1
ATOM 3158 C CA . PHE A 1 400 ? 22.113 -5.913 -30.799 1.00 89.88 400 PHE A CA 1
ATOM 3159 C C . PHE A 1 400 ? 23.092 -4.744 -30.732 1.00 89.88 400 PHE A C 1
ATOM 3161 O O . PHE A 1 400 ? 22.871 -3.789 -29.980 1.00 89.88 400 PHE A O 1
ATOM 3168 N N . GLN A 1 401 ? 24.160 -4.812 -31.525 1.00 85.00 401 GLN A N 1
ATOM 3169 C CA . GLN A 1 401 ? 25.177 -3.769 -31.542 1.00 85.00 401 GLN A CA 1
ATOM 3170 C C . GLN A 1 401 ? 24.647 -2.478 -32.180 1.00 85.00 401 GLN A C 1
ATOM 3172 O O . GLN A 1 401 ? 24.731 -1.420 -31.560 1.00 85.00 401 GLN A O 1
ATOM 3177 N N . ALA A 1 402 ? 23.983 -2.568 -33.338 1.00 86.50 402 ALA A N 1
ATOM 3178 C CA . ALA A 1 402 ? 23.373 -1.417 -34.007 1.00 86.50 402 ALA A CA 1
ATOM 3179 C C . ALA A 1 402 ? 22.343 -0.689 -33.120 1.00 86.50 402 ALA A C 1
ATOM 3181 O O . ALA A 1 402 ? 22.309 0.541 -33.076 1.00 86.50 402 ALA A O 1
ATOM 3182 N N . MET A 1 403 ? 21.528 -1.436 -32.367 1.00 88.12 403 MET A N 1
ATOM 3183 C CA . MET A 1 403 ? 20.559 -0.862 -31.428 1.00 88.12 403 MET A CA 1
ATOM 3184 C C . MET A 1 403 ? 21.233 -0.168 -30.240 1.00 88.12 403 MET A C 1
ATOM 3186 O O . MET A 1 403 ? 20.806 0.911 -29.831 1.00 88.12 403 MET A O 1
ATOM 3190 N N . SER A 1 404 ? 22.282 -0.775 -29.682 1.00 83.31 404 SER A N 1
ATOM 3191 C CA . SER A 1 404 ? 23.041 -0.187 -28.570 1.00 83.31 404 SER A CA 1
ATOM 3192 C C . SER A 1 404 ? 23.692 1.132 -28.996 1.00 83.31 404 SER A C 1
ATOM 3194 O O . SER A 1 404 ? 23.601 2.132 -28.288 1.00 83.31 404 SER A O 1
ATOM 3196 N N . GLU A 1 405 ? 24.247 1.166 -30.205 1.00 78.06 405 GLU A N 1
ATOM 3197 C CA . GLU A 1 405 ? 24.814 2.365 -30.817 1.00 78.06 405 GLU A CA 1
ATOM 3198 C C . GLU A 1 405 ? 23.779 3.466 -31.050 1.00 78.06 405 GLU A C 1
ATOM 3200 O O . GLU A 1 405 ? 24.049 4.643 -30.787 1.00 78.06 405 GLU A O 1
ATOM 3205 N N . TRP A 1 406 ? 22.587 3.095 -31.522 1.00 84.00 406 TRP A N 1
ATOM 3206 C CA . TRP A 1 406 ? 21.491 4.038 -31.726 1.00 84.00 406 TRP A CA 1
ATOM 3207 C C . TRP A 1 406 ? 20.969 4.617 -30.407 1.00 84.00 406 TRP A C 1
ATOM 3209 O O . TRP A 1 406 ? 20.591 5.788 -30.355 1.00 84.00 406 TRP A O 1
ATOM 3219 N N . LEU A 1 407 ? 20.975 3.825 -29.331 1.00 81.81 407 LEU A N 1
ATOM 3220 C CA . LEU A 1 407 ? 20.591 4.265 -27.990 1.00 81.81 407 LEU A CA 1
ATOM 3221 C C . LEU A 1 407 ? 21.587 5.280 -27.408 1.00 81.81 407 LEU A C 1
ATOM 3223 O O . LEU A 1 407 ? 21.168 6.263 -26.801 1.00 81.81 407 LEU A O 1
ATOM 3227 N N . ILE A 1 408 ? 22.892 5.048 -27.588 1.00 77.06 408 ILE A N 1
ATOM 3228 C CA . ILE A 1 408 ? 23.956 5.901 -27.032 1.00 77.06 408 ILE A CA 1
ATOM 3229 C C . ILE A 1 408 ? 24.092 7.204 -27.834 1.00 77.06 408 ILE A C 1
ATOM 3231 O O . ILE A 1 408 ? 24.197 8.287 -27.242 1.00 77.06 408 ILE A O 1
ATOM 3235 N N . ARG A 1 409 ? 24.070 7.111 -29.172 1.00 75.38 409 ARG A N 1
ATOM 3236 C CA . ARG A 1 409 ? 24.211 8.247 -30.098 1.00 75.38 409 ARG A CA 1
ATOM 3237 C C . ARG A 1 409 ? 23.066 8.228 -31.120 1.00 75.38 409 ARG A C 1
ATOM 3239 O O . ARG A 1 409 ? 23.168 7.527 -32.128 1.00 75.38 409 ARG A O 1
ATOM 3246 N N . PRO A 1 410 ? 21.969 8.956 -30.868 1.00 75.12 410 PRO A N 1
ATOM 3247 C CA . PRO A 1 410 ? 20.844 9.031 -31.792 1.00 75.12 410 PRO A CA 1
ATOM 3248 C C . PRO A 1 410 ? 21.278 9.644 -33.130 1.00 75.12 410 PRO A C 1
ATOM 3250 O O . PRO A 1 410 ? 21.763 10.767 -33.162 1.00 75.12 410 PRO A O 1
ATOM 3253 N N . SER A 1 411 ? 21.091 8.934 -34.243 1.00 73.50 411 SER A N 1
ATOM 3254 C CA . SER A 1 411 ? 21.248 9.505 -35.585 1.00 73.50 411 SER A CA 1
ATOM 3255 C C . SER A 1 411 ? 20.290 8.841 -36.570 1.00 73.50 411 SER A C 1
ATOM 3257 O O . SER A 1 411 ? 19.885 7.688 -36.385 1.00 73.50 411 SER A O 1
ATOM 3259 N N . ILE A 1 412 ? 19.931 9.564 -37.633 1.00 68.88 412 ILE A N 1
ATOM 3260 C CA . ILE A 1 412 ? 19.051 9.046 -38.691 1.00 68.88 412 ILE A CA 1
ATOM 3261 C C . ILE A 1 412 ? 19.711 7.866 -39.409 1.00 68.88 412 ILE A C 1
ATOM 3263 O O . ILE A 1 412 ? 19.034 6.905 -39.757 1.00 68.88 412 ILE A O 1
ATOM 3267 N N . GLN A 1 413 ? 21.030 7.907 -39.601 1.00 66.69 413 GLN A N 1
ATOM 3268 C CA . GLN A 1 413 ? 21.773 6.815 -40.230 1.00 66.69 413 GLN A CA 1
ATOM 3269 C C . GLN A 1 413 ? 21.674 5.521 -39.408 1.00 66.69 413 GLN A C 1
ATOM 3271 O O . GLN A 1 413 ? 21.350 4.473 -39.964 1.00 66.69 413 GLN A O 1
ATOM 3276 N N . LYS A 1 414 ? 21.858 5.596 -38.081 1.00 76.06 414 LYS A N 1
ATOM 3277 C CA . LYS A 1 414 ? 21.736 4.433 -37.184 1.00 76.06 414 LYS A CA 1
ATOM 3278 C C . LYS A 1 414 ? 20.300 3.900 -37.117 1.00 76.06 414 LYS A C 1
ATOM 3280 O O . LYS A 1 414 ? 20.100 2.689 -37.152 1.00 76.06 414 LYS A O 1
ATOM 3285 N N . GLU A 1 415 ? 19.304 4.789 -37.101 1.00 79.12 415 GLU A N 1
ATOM 3286 C CA . GLU A 1 415 ? 17.879 4.427 -37.190 1.00 79.12 415 GLU A CA 1
ATOM 3287 C C . GLU A 1 415 ? 17.566 3.666 -38.489 1.00 79.12 415 GLU A C 1
ATOM 3289 O O . GLU A 1 415 ? 17.025 2.560 -38.450 1.00 79.12 415 GLU A O 1
ATOM 3294 N N . LEU A 1 416 ? 17.975 4.212 -39.640 1.00 74.88 416 LEU A N 1
ATOM 3295 C CA . LEU A 1 416 ? 17.774 3.590 -40.953 1.00 74.88 416 LEU A CA 1
ATOM 3296 C C . LEU A 1 416 ? 18.501 2.248 -41.083 1.00 74.88 416 LEU A C 1
ATOM 3298 O O . LEU A 1 416 ? 18.019 1.352 -41.777 1.00 74.88 416 LEU A O 1
ATOM 3302 N N . PHE A 1 417 ? 19.654 2.098 -40.434 1.00 77.81 417 PHE A N 1
ATOM 3303 C CA . PHE A 1 417 ? 20.395 0.845 -40.448 1.00 77.81 417 PHE A CA 1
ATOM 3304 C C . PHE A 1 417 ? 19.696 -0.250 -39.632 1.00 77.81 417 PHE A C 1
ATOM 3306 O O . PHE A 1 417 ? 19.538 -1.375 -40.109 1.00 77.81 417 PHE A O 1
ATOM 3313 N N . VAL A 1 418 ? 19.186 0.084 -38.444 1.00 86.62 418 VAL A N 1
ATOM 3314 C CA . VAL A 1 418 ? 18.330 -0.819 -37.659 1.00 86.62 418 VAL A CA 1
ATOM 3315 C C . VAL A 1 418 ? 17.082 -1.223 -38.457 1.00 86.62 418 VAL A C 1
ATOM 3317 O O . VAL A 1 418 ? 16.729 -2.404 -38.490 1.00 86.62 418 VAL A O 1
ATOM 3320 N N . GLU A 1 419 ? 16.427 -0.270 -39.132 1.00 84.06 419 GLU A N 1
ATOM 3321 C CA . GLU A 1 419 ? 15.297 -0.545 -40.034 1.00 84.06 419 GLU A CA 1
ATOM 3322 C C . GLU A 1 419 ? 15.679 -1.517 -41.154 1.00 84.06 419 GLU A C 1
ATOM 3324 O O . GLU A 1 419 ? 14.937 -2.461 -41.440 1.00 84.06 419 GLU A O 1
ATOM 3329 N N . PHE A 1 420 ? 16.845 -1.319 -41.769 1.00 83.62 420 PHE A N 1
ATOM 3330 C CA . PHE A 1 420 ? 17.351 -2.176 -42.832 1.00 83.62 420 PHE A CA 1
ATOM 3331 C C . PHE A 1 420 ? 17.587 -3.617 -42.359 1.00 83.62 420 PHE A C 1
ATOM 3333 O O . PHE A 1 420 ? 17.110 -4.546 -43.015 1.00 83.62 420 PHE A O 1
ATOM 3340 N N . LEU A 1 421 ? 18.252 -3.815 -41.215 1.00 87.06 421 LEU A N 1
ATOM 3341 C CA . LEU A 1 421 ? 18.497 -5.150 -40.654 1.00 87.06 421 LEU A CA 1
ATOM 3342 C C . LEU A 1 421 ? 17.184 -5.902 -40.396 1.00 87.06 421 LEU A C 1
ATOM 3344 O O . LEU A 1 421 ? 17.044 -7.060 -40.791 1.00 87.06 421 LEU A O 1
ATOM 3348 N N . ILE A 1 422 ? 16.192 -5.229 -39.805 1.00 88.75 422 ILE A N 1
ATOM 3349 C CA . ILE A 1 422 ? 14.864 -5.813 -39.561 1.00 88.75 422 ILE A CA 1
ATOM 3350 C C . ILE A 1 422 ? 14.166 -6.148 -40.889 1.00 88.75 422 ILE A C 1
ATOM 3352 O O . ILE A 1 422 ? 13.620 -7.241 -41.034 1.00 88.75 422 ILE A O 1
ATOM 3356 N N . CYS A 1 423 ? 14.239 -5.270 -41.898 1.00 86.19 423 CYS A N 1
ATOM 3357 C CA . CYS A 1 423 ? 13.685 -5.539 -43.232 1.00 86.19 423 CYS A CA 1
ATOM 3358 C C . CYS A 1 423 ? 14.350 -6.734 -43.933 1.00 86.19 423 CYS A C 1
ATOM 3360 O O . CYS A 1 423 ? 13.703 -7.411 -44.731 1.00 86.19 423 CYS A O 1
ATOM 3362 N N . LYS A 1 424 ? 15.629 -7.004 -43.649 1.00 86.50 424 LYS A N 1
ATOM 3363 C CA . LYS A 1 424 ? 16.371 -8.167 -44.160 1.00 86.50 424 LYS A CA 1
ATOM 3364 C C . LYS A 1 424 ? 16.167 -9.437 -43.328 1.00 86.50 424 LYS A C 1
ATOM 3366 O O . LYS A 1 424 ? 16.801 -10.449 -43.608 1.00 86.50 424 LYS A O 1
ATOM 3371 N N . GLY A 1 425 ? 15.245 -9.411 -42.365 1.00 87.88 425 GLY A N 1
ATOM 3372 C CA . GLY A 1 425 ? 14.827 -10.585 -41.606 1.00 87.88 425 GLY A CA 1
ATOM 3373 C C . GLY A 1 425 ? 15.614 -10.828 -40.322 1.00 87.88 425 GLY A C 1
ATOM 3374 O O . GLY A 1 425 ? 15.541 -11.939 -39.806 1.00 87.88 425 GLY A O 1
ATOM 3375 N N . ALA A 1 426 ? 16.339 -9.830 -39.798 1.00 92.12 426 ALA A N 1
ATOM 3376 C CA . ALA A 1 426 ? 16.992 -9.954 -38.496 1.00 92.12 426 ALA A CA 1
ATOM 3377 C C . ALA A 1 426 ? 15.962 -10.269 -37.401 1.00 92.12 426 ALA A C 1
ATOM 3379 O O . ALA A 1 426 ? 14.933 -9.592 -37.268 1.00 92.12 426 ALA A O 1
ATOM 3380 N N . ASN A 1 427 ? 16.233 -11.294 -36.598 1.00 91.75 427 ASN A N 1
ATOM 3381 C CA . ASN A 1 427 ? 15.309 -11.740 -35.571 1.00 91.75 427 ASN A CA 1
ATOM 3382 C C . ASN A 1 427 ? 15.354 -10.806 -34.354 1.00 91.75 427 ASN A C 1
ATOM 3384 O O . ASN A 1 427 ? 16.214 -10.908 -33.480 1.00 91.75 427 ASN A O 1
ATOM 3388 N N . ILE A 1 428 ? 14.353 -9.934 -34.242 1.00 92.44 428 ILE A N 1
ATOM 3389 C CA . ILE A 1 428 ? 14.213 -8.985 -33.125 1.00 92.44 428 ILE A CA 1
ATOM 3390 C C . ILE A 1 428 ? 14.077 -9.656 -31.743 1.00 92.44 428 ILE A C 1
ATOM 3392 O O . ILE A 1 428 ? 14.322 -9.030 -30.713 1.00 92.44 428 ILE A O 1
ATOM 3396 N N . ASN A 1 429 ? 13.678 -10.931 -31.711 1.00 92.44 429 ASN A N 1
ATOM 3397 C CA . ASN A 1 429 ? 13.489 -11.725 -30.496 1.00 92.44 429 ASN A CA 1
ATOM 3398 C C . ASN A 1 429 ? 14.666 -12.656 -30.192 1.00 92.44 429 ASN A C 1
ATOM 3400 O O . ASN A 1 429 ? 14.558 -13.498 -29.296 1.00 92.44 429 ASN A O 1
ATOM 3404 N N . PHE A 1 430 ? 15.773 -12.520 -30.926 1.00 91.06 430 PHE A N 1
ATOM 3405 C CA . PHE A 1 430 ? 16.993 -13.265 -30.657 1.00 91.06 430 PHE A CA 1
ATOM 3406 C C . PHE A 1 430 ? 17.481 -12.998 -29.225 1.00 91.06 430 PHE A C 1
ATOM 3408 O O . PHE A 1 430 ? 17.337 -11.889 -28.699 1.00 91.06 430 PHE A O 1
ATOM 3415 N N . LYS A 1 431 ? 18.037 -14.031 -28.587 1.00 90.31 431 LYS A N 1
ATOM 3416 C CA . LYS A 1 431 ? 18.600 -13.953 -27.238 1.00 90.31 431 LYS A CA 1
ATOM 3417 C C . LYS A 1 431 ? 20.094 -14.213 -27.284 1.00 90.31 431 LYS A C 1
ATOM 3419 O O . LYS A 1 431 ? 20.518 -15.174 -27.920 1.00 90.31 431 LYS A O 1
ATOM 3424 N N . ASN A 1 432 ? 20.866 -13.383 -26.592 1.00 89.62 432 ASN A N 1
ATOM 3425 C CA . ASN A 1 432 ? 22.304 -13.603 -26.462 1.00 89.62 432 ASN A CA 1
ATOM 3426 C C . ASN A 1 432 ? 22.616 -14.764 -25.495 1.00 89.62 432 ASN A C 1
ATOM 3428 O O . ASN A 1 432 ? 21.709 -15.381 -24.929 1.00 89.62 432 ASN A O 1
ATOM 3432 N N . TYR A 1 433 ? 23.899 -15.073 -25.272 1.00 88.50 433 TYR A N 1
ATOM 3433 C CA . TYR A 1 433 ? 24.291 -16.175 -24.378 1.00 88.50 433 TYR A CA 1
ATOM 3434 C C . TYR A 1 433 ? 23.975 -15.919 -22.894 1.00 88.50 433 TYR A C 1
ATOM 3436 O O . TYR A 1 433 ? 24.020 -16.852 -22.098 1.00 88.50 433 TYR A O 1
ATOM 3444 N N . ARG A 1 434 ? 23.597 -14.684 -22.536 1.00 82.38 434 ARG A N 1
ATOM 3445 C CA . ARG A 1 434 ? 23.039 -14.289 -21.229 1.00 82.38 434 ARG A CA 1
ATOM 3446 C C . ARG A 1 434 ? 21.504 -14.306 -21.210 1.00 82.38 434 ARG A C 1
ATOM 3448 O O . ARG A 1 434 ? 20.869 -13.621 -20.421 1.00 82.38 434 ARG A O 1
ATOM 3455 N N . GLY A 1 435 ? 20.870 -14.941 -22.197 1.00 84.06 435 GLY A N 1
ATOM 3456 C CA . GLY A 1 435 ? 19.412 -15.009 -22.306 1.00 84.06 435 GLY A CA 1
ATOM 3457 C C . GLY A 1 435 ? 18.695 -13.666 -22.525 1.00 84.06 435 GLY A C 1
ATOM 3458 O O . GLY A 1 435 ? 17.459 -13.658 -22.599 1.00 84.06 435 GLY A O 1
ATOM 3459 N N . GLU A 1 436 ? 19.426 -12.554 -22.664 1.00 86.81 436 GLU A N 1
ATOM 3460 C CA . GLU A 1 436 ? 18.880 -11.206 -22.807 1.00 86.81 436 GLU A CA 1
ATOM 3461 C C . GLU A 1 436 ? 18.271 -11.052 -24.202 1.00 86.81 436 GLU A C 1
ATOM 3463 O O . GLU A 1 436 ? 18.918 -11.329 -25.214 1.00 86.81 436 GLU A O 1
ATOM 3468 N N . SER A 1 437 ? 17.030 -10.571 -24.269 1.00 91.69 437 SER A N 1
ATOM 3469 C CA . SER A 1 437 ? 16.447 -10.099 -25.527 1.00 91.69 437 SER A CA 1
ATOM 3470 C C . SER A 1 437 ? 16.972 -8.711 -25.878 1.00 91.69 437 SER A C 1
ATOM 3472 O O . SER A 1 437 ? 17.443 -7.978 -25.006 1.00 91.69 437 SER A O 1
ATOM 3474 N N . LEU A 1 438 ? 16.802 -8.303 -27.137 1.00 91.12 438 LEU A N 1
ATOM 3475 C CA . LEU A 1 438 ? 17.141 -6.952 -27.581 1.00 91.12 438 LEU A CA 1
ATOM 3476 C C . LEU A 1 438 ? 16.467 -5.870 -26.720 1.00 91.12 438 LEU A C 1
ATOM 3478 O O . LEU A 1 438 ? 17.118 -4.926 -26.288 1.00 91.12 438 LEU A O 1
ATOM 3482 N N . LEU A 1 439 ? 15.184 -6.059 -26.394 1.00 92.19 439 LEU A N 1
ATOM 3483 C CA . LEU A 1 439 ? 14.408 -5.150 -25.544 1.00 92.19 439 LEU A CA 1
ATOM 3484 C C . LEU A 1 439 ? 14.993 -5.021 -24.128 1.00 92.19 439 LEU A C 1
ATOM 3486 O O . LEU A 1 439 ? 15.112 -3.915 -23.603 1.00 92.19 439 LEU A O 1
ATOM 3490 N N . VAL A 1 440 ? 15.346 -6.151 -23.508 1.00 90.25 440 VAL A N 1
ATOM 3491 C CA . VAL A 1 440 ? 15.963 -6.193 -22.172 1.00 90.25 440 VAL A CA 1
ATOM 3492 C C . VAL A 1 440 ? 17.338 -5.539 -22.206 1.00 90.25 440 VAL A C 1
ATOM 3494 O O . VAL A 1 440 ? 17.637 -4.719 -21.339 1.00 90.25 440 VAL A O 1
ATOM 3497 N N . LYS A 1 441 ? 18.137 -5.841 -23.236 1.00 88.00 441 LYS A N 1
ATOM 3498 C CA . LYS A 1 441 ? 19.465 -5.262 -23.415 1.00 88.00 441 LYS A CA 1
ATOM 3499 C C . LYS A 1 441 ? 19.402 -3.746 -23.536 1.00 88.00 441 LYS A C 1
ATOM 3501 O O . LYS A 1 441 ? 20.115 -3.066 -22.813 1.00 88.00 441 LYS A O 1
ATOM 3506 N N . SER A 1 442 ? 18.506 -3.213 -24.370 1.00 89.19 442 SER A N 1
ATOM 3507 C CA . SER A 1 442 ? 18.336 -1.764 -24.532 1.00 89.19 442 SER A CA 1
ATOM 3508 C C . SER A 1 442 ? 17.965 -1.062 -23.224 1.00 89.19 442 SER A C 1
ATOM 3510 O O . SER A 1 442 ? 18.425 0.048 -22.975 1.00 89.19 442 SER A O 1
ATOM 3512 N N . LEU A 1 443 ? 17.161 -1.697 -22.365 1.00 89.19 443 LEU A N 1
ATOM 3513 C CA . LEU A 1 443 ? 16.855 -1.157 -21.039 1.00 89.19 443 LEU A CA 1
ATOM 3514 C C . LEU A 1 443 ? 18.071 -1.235 -20.100 1.00 89.19 443 LEU A C 1
ATOM 3516 O O . LEU A 1 443 ? 18.364 -0.265 -19.406 1.00 89.19 443 LEU A O 1
ATOM 3520 N N . SER A 1 444 ? 18.799 -2.355 -20.076 1.00 83.62 444 SER A N 1
ATOM 3521 C CA . SER A 1 444 ? 19.928 -2.551 -19.155 1.00 83.62 444 SER A CA 1
ATOM 3522 C C . SER A 1 444 ? 21.159 -1.710 -19.513 1.00 83.62 444 SER A C 1
ATOM 3524 O O . SER A 1 444 ? 21.876 -1.264 -18.616 1.00 83.62 444 SER A O 1
ATOM 3526 N N . THR A 1 445 ? 21.387 -1.435 -20.800 1.00 80.12 445 THR A N 1
ATOM 3527 C CA . THR A 1 445 ? 22.518 -0.626 -21.281 1.00 80.12 445 THR A CA 1
ATOM 3528 C C . THR A 1 445 ? 22.251 0.874 -21.255 1.00 80.12 445 THR A C 1
ATOM 3530 O O . THR A 1 445 ? 23.180 1.651 -21.470 1.00 80.12 445 THR A O 1
ATOM 3533 N N . PHE A 1 446 ? 21.008 1.306 -21.015 1.00 83.06 446 PHE A N 1
ATOM 3534 C CA . PHE A 1 446 ? 20.665 2.723 -21.043 1.00 83.06 446 PHE A CA 1
ATOM 3535 C C . PHE A 1 446 ? 21.423 3.505 -19.961 1.00 83.06 446 PHE A C 1
ATOM 3537 O O . PHE A 1 446 ? 21.235 3.317 -18.752 1.00 83.06 446 PHE A O 1
ATOM 3544 N N . GLN A 1 447 ? 22.275 4.425 -20.409 1.00 74.31 447 GLN A N 1
ATOM 3545 C CA . GLN A 1 447 ? 22.900 5.424 -19.554 1.00 74.31 447 GLN A CA 1
ATOM 3546 C C . GLN A 1 447 ? 22.025 6.670 -19.565 1.00 74.31 447 GLN A C 1
ATOM 3548 O O . GLN A 1 447 ? 21.728 7.226 -20.618 1.00 74.31 447 GLN A O 1
ATOM 3553 N N . ALA A 1 448 ? 21.570 7.074 -18.384 1.00 62.44 448 ALA A N 1
ATOM 3554 C CA . ALA A 1 448 ? 20.650 8.187 -18.272 1.00 62.44 448 ALA A CA 1
ATOM 3555 C C . ALA A 1 448 ? 21.368 9.515 -18.497 1.00 62.44 448 ALA A C 1
ATOM 3557 O O . ALA A 1 448 ? 22.224 9.907 -17.703 1.00 62.44 448 ALA A O 1
ATOM 3558 N N . ASP A 1 449 ? 20.943 10.192 -19.553 1.00 68.81 449 ASP A N 1
ATOM 3559 C CA . ASP A 1 449 ? 21.224 11.584 -19.855 1.00 68.81 449 ASP A CA 1
ATOM 3560 C C . ASP A 1 449 ? 19.874 12.299 -20.011 1.00 68.81 449 ASP A C 1
ATOM 3562 O O . ASP A 1 449 ? 18.947 11.732 -20.603 1.00 68.81 449 ASP A O 1
ATOM 3566 N N . ARG A 1 450 ? 19.721 13.499 -19.435 1.00 58.88 450 ARG A N 1
ATOM 3567 C CA . ARG A 1 450 ? 18.410 14.176 -19.370 1.00 58.88 450 ARG A CA 1
ATOM 3568 C C . ARG A 1 450 ? 17.857 14.488 -20.753 1.00 58.88 450 ARG A C 1
ATOM 3570 O O . ARG A 1 450 ? 16.643 14.449 -20.929 1.00 58.88 450 ARG A O 1
ATOM 3577 N N . ASP A 1 451 ? 18.739 14.721 -21.715 1.00 65.25 451 ASP A N 1
ATOM 3578 C CA . ASP A 1 451 ? 18.364 15.066 -23.084 1.00 65.25 451 ASP A CA 1
ATOM 3579 C C . ASP A 1 451 ? 17.981 13.824 -23.917 1.00 65.25 451 ASP A C 1
ATOM 3581 O O . ASP A 1 451 ? 17.512 13.946 -25.046 1.00 65.25 451 ASP A O 1
ATOM 3585 N N . LYS A 1 452 ? 18.131 12.608 -23.360 1.00 70.50 452 LYS A N 1
ATOM 3586 C CA . LYS A 1 452 ? 17.934 11.328 -24.071 1.00 70.50 452 LYS A CA 1
ATOM 3587 C C . LYS A 1 452 ? 16.808 10.453 -23.507 1.00 70.50 452 LYS A C 1
ATOM 3589 O O . LYS A 1 452 ? 16.597 9.344 -24.000 1.00 70.50 452 LYS A O 1
ATOM 3594 N N . GLU A 1 453 ? 16.061 10.903 -22.496 1.00 80.56 453 GLU A N 1
ATOM 3595 C CA . GLU A 1 453 ? 14.990 10.082 -21.902 1.00 80.56 453 GLU A CA 1
ATOM 3596 C C . GLU A 1 453 ? 13.844 9.792 -22.894 1.00 80.56 453 GLU A C 1
ATOM 3598 O O . GLU A 1 453 ? 13.346 8.665 -22.953 1.00 80.56 453 GLU A O 1
ATOM 3603 N N . ASP A 1 454 ? 13.473 10.768 -23.730 1.00 83.00 454 ASP A N 1
ATOM 3604 C CA . ASP A 1 454 ? 12.448 10.597 -24.773 1.00 83.00 454 ASP A CA 1
ATOM 3605 C C . ASP A 1 454 ? 12.906 9.636 -25.879 1.00 83.00 454 ASP A C 1
ATOM 3607 O O . ASP A 1 454 ? 12.106 8.900 -26.470 1.00 83.00 454 ASP A O 1
ATOM 3611 N N . HIS A 1 455 ? 14.218 9.582 -26.122 1.00 84.94 455 HIS A N 1
ATOM 3612 C CA . HIS A 1 455 ? 14.807 8.669 -27.095 1.00 84.94 455 HIS A CA 1
ATOM 3613 C C . HIS A 1 455 ? 14.660 7.205 -26.670 1.00 84.94 455 HIS A C 1
ATOM 3615 O O . HIS A 1 455 ? 14.352 6.348 -27.501 1.00 84.94 455 HIS A O 1
ATOM 3621 N N . LEU A 1 456 ? 14.763 6.909 -25.368 1.00 87.69 456 LEU A N 1
ATOM 3622 C CA . LEU A 1 456 ? 14.483 5.567 -24.849 1.00 87.69 456 LEU A CA 1
ATOM 3623 C C . LEU A 1 456 ? 13.043 5.141 -25.174 1.00 87.69 456 LEU A C 1
ATOM 3625 O O . LEU A 1 456 ? 12.826 4.033 -25.661 1.00 87.69 456 LEU A O 1
ATOM 3629 N N . LEU A 1 457 ? 12.051 6.017 -24.968 1.00 88.88 457 LEU A N 1
ATOM 3630 C CA . LEU A 1 457 ? 10.659 5.714 -25.321 1.00 88.88 457 LEU A CA 1
ATOM 3631 C C . LEU A 1 457 ? 10.472 5.501 -26.820 1.00 88.88 457 LEU A C 1
ATOM 3633 O O . LEU A 1 457 ? 9.717 4.605 -27.206 1.00 88.88 457 LEU A O 1
ATOM 3637 N N . LYS A 1 458 ? 11.146 6.295 -27.662 1.00 89.38 458 LYS A N 1
ATOM 3638 C CA . LYS A 1 458 ? 11.134 6.114 -29.119 1.00 89.38 458 LYS A CA 1
ATOM 3639 C C . LYS A 1 458 ? 11.632 4.714 -29.490 1.00 89.38 458 LYS A C 1
ATOM 3641 O O . LYS A 1 458 ? 10.942 4.007 -30.224 1.00 89.38 458 LYS A O 1
ATOM 3646 N N . ILE A 1 459 ? 12.762 4.289 -28.925 1.00 89.25 459 ILE A N 1
ATOM 3647 C CA . ILE A 1 459 ? 13.352 2.966 -29.167 1.00 89.25 459 ILE A CA 1
ATOM 3648 C C . ILE A 1 459 ? 12.440 1.842 -28.673 1.00 89.25 459 ILE A C 1
ATOM 3650 O O . ILE A 1 459 ? 12.163 0.909 -29.425 1.00 89.25 459 ILE A O 1
ATOM 3654 N N . LEU A 1 460 ? 11.911 1.935 -27.449 1.00 92.31 460 LEU A N 1
ATOM 3655 C CA . LEU A 1 460 ? 10.992 0.923 -26.917 1.00 92.31 460 LEU A CA 1
ATOM 3656 C C . LEU A 1 460 ? 9.760 0.769 -27.813 1.00 92.31 460 LEU A C 1
ATOM 3658 O O . LEU A 1 460 ? 9.352 -0.347 -28.129 1.00 92.31 460 LEU A O 1
ATOM 3662 N N . ARG A 1 461 ? 9.184 1.886 -28.267 1.00 93.56 461 ARG A N 1
ATOM 3663 C CA . ARG A 1 461 ? 8.004 1.887 -29.139 1.00 93.56 461 ARG A CA 1
ATOM 3664 C C . ARG A 1 461 ? 8.323 1.281 -30.499 1.00 93.56 461 ARG A C 1
ATOM 3666 O O . ARG A 1 461 ? 7.538 0.485 -31.004 1.00 93.56 461 ARG A O 1
ATOM 3673 N N . TYR A 1 462 ? 9.485 1.610 -31.054 1.00 91.62 462 TYR A N 1
ATOM 3674 C CA . TYR A 1 462 ? 9.965 1.034 -32.302 1.00 91.62 462 TYR A CA 1
ATOM 3675 C C . TYR A 1 462 ? 10.155 -0.487 -32.194 1.00 91.62 462 TYR A C 1
ATOM 3677 O O . TYR A 1 462 ? 9.614 -1.226 -33.016 1.00 91.62 462 TYR A O 1
ATOM 3685 N N . LEU A 1 463 ? 10.850 -0.970 -31.160 1.00 92.56 463 LEU A N 1
ATOM 3686 C CA . LEU A 1 463 ? 11.084 -2.400 -30.944 1.00 92.56 463 LEU A CA 1
ATOM 3687 C C . LEU A 1 463 ? 9.770 -3.179 -30.804 1.00 92.56 463 LEU A C 1
ATOM 3689 O O . LEU A 1 463 ? 9.560 -4.182 -31.484 1.00 92.56 463 LEU A O 1
ATOM 3693 N N . LEU A 1 464 ? 8.862 -2.701 -29.952 1.00 94.31 464 LEU A N 1
ATOM 3694 C CA . LEU A 1 464 ? 7.587 -3.371 -29.682 1.00 94.31 464 LEU A CA 1
ATOM 3695 C C . LEU A 1 464 ? 6.671 -3.380 -30.916 1.00 94.31 464 LEU A C 1
ATOM 3697 O O . LEU A 1 464 ? 6.067 -4.408 -31.217 1.00 94.31 464 LEU A O 1
ATOM 3701 N N . ASN A 1 465 ? 6.625 -2.284 -31.682 1.00 92.69 465 ASN A N 1
ATOM 3702 C CA . ASN A 1 465 ? 5.860 -2.216 -32.933 1.00 92.69 465 ASN A CA 1
ATOM 3703 C C . ASN A 1 465 ? 6.406 -3.160 -34.017 1.00 92.69 465 ASN A C 1
ATOM 3705 O O . ASN A 1 465 ? 5.636 -3.635 -34.848 1.00 92.69 465 ASN A O 1
ATOM 3709 N N . ASN A 1 466 ? 7.709 -3.452 -33.995 1.00 91.38 466 ASN A N 1
ATOM 3710 C CA . ASN A 1 466 ? 8.355 -4.410 -34.897 1.00 91.38 466 ASN A CA 1
ATOM 3711 C C . ASN A 1 466 ? 8.353 -5.853 -34.351 1.00 91.38 466 ASN A C 1
ATOM 3713 O O . ASN A 1 466 ? 9.048 -6.717 -34.879 1.00 91.38 466 ASN A O 1
ATOM 3717 N N . GLY A 1 467 ? 7.560 -6.143 -33.313 1.00 90.25 467 GLY A N 1
ATOM 3718 C CA . GLY A 1 467 ? 7.342 -7.506 -32.826 1.00 90.25 467 GLY A CA 1
ATOM 3719 C C . GLY A 1 467 ? 8.332 -7.987 -31.764 1.00 90.25 467 GLY A C 1
ATOM 3720 O O . GLY A 1 467 ? 8.390 -9.192 -31.504 1.00 90.25 467 GLY A O 1
ATOM 3721 N N . ALA A 1 468 ? 9.090 -7.087 -31.123 1.00 93.56 468 ALA A N 1
ATOM 3722 C CA . ALA A 1 468 ? 9.860 -7.441 -29.934 1.00 93.56 468 ALA A CA 1
ATOM 3723 C C . ALA A 1 468 ? 8.922 -7.927 -28.818 1.00 93.56 468 ALA A C 1
ATOM 3725 O O . ALA A 1 468 ? 7.936 -7.281 -28.461 1.00 93.56 468 ALA A O 1
ATOM 3726 N N . SER A 1 469 ? 9.238 -9.080 -28.246 1.00 92.62 469 SER A N 1
ATOM 3727 C CA . SER A 1 469 ? 8.440 -9.715 -27.214 1.00 92.62 469 SER A CA 1
ATOM 3728 C C . SER A 1 469 ? 8.629 -8.991 -25.891 1.00 92.62 469 SER A C 1
ATOM 3730 O O . SER A 1 469 ? 9.695 -9.025 -25.281 1.00 92.62 469 SER A O 1
ATOM 3732 N N . ALA A 1 470 ? 7.548 -8.404 -25.385 1.00 92.44 470 ALA A N 1
ATOM 3733 C CA . ALA A 1 470 ? 7.524 -7.805 -24.055 1.00 92.44 470 ALA A CA 1
ATOM 3734 C C . ALA A 1 470 ? 7.499 -8.854 -22.918 1.00 92.44 470 ALA A C 1
ATOM 3736 O O . ALA A 1 470 ? 7.577 -8.496 -21.745 1.00 92.44 470 ALA A O 1
ATOM 3737 N N . LYS A 1 471 ? 7.388 -10.152 -23.250 1.00 90.75 471 LYS A N 1
ATOM 3738 C CA . LYS A 1 471 ? 7.353 -11.281 -22.297 1.00 90.75 471 LYS A CA 1
ATOM 3739 C C . LYS A 1 471 ? 8.738 -11.851 -21.979 1.00 90.75 471 LYS A C 1
ATOM 3741 O O . LYS A 1 471 ? 8.841 -12.914 -21.371 1.00 90.75 471 LYS A O 1
ATOM 3746 N N . THR A 1 472 ? 9.798 -11.199 -22.440 1.00 90.12 472 THR A N 1
ATOM 3747 C CA . THR A 1 472 ? 11.172 -11.636 -22.198 1.00 90.12 472 THR A CA 1
ATOM 3748 C C . THR A 1 472 ? 11.569 -11.409 -20.745 1.00 90.12 472 THR A C 1
ATOM 3750 O O . THR A 1 472 ? 10.939 -10.626 -20.037 1.00 90.12 472 THR A O 1
ATOM 3753 N N . LYS A 1 473 ? 12.623 -12.092 -20.312 1.00 88.31 473 LYS A N 1
ATOM 3754 C CA . LYS A 1 473 ? 13.216 -11.945 -18.987 1.00 88.31 473 LYS A CA 1
ATOM 3755 C C . LYS A 1 473 ? 14.735 -12.009 -19.108 1.00 88.31 473 LYS A C 1
ATOM 3757 O O . LYS A 1 473 ? 15.213 -12.616 -20.070 1.00 88.31 473 LYS A O 1
ATOM 3762 N N . ASP A 1 474 ? 15.438 -11.352 -18.194 1.00 85.94 474 ASP A N 1
ATOM 3763 C CA . ASP A 1 474 ? 16.895 -11.450 -18.064 1.00 85.94 474 ASP A CA 1
ATOM 3764 C C . ASP A 1 474 ? 17.323 -12.676 -17.229 1.00 85.94 474 ASP A C 1
ATOM 3766 O O . ASP A 1 474 ? 16.485 -13.482 -16.817 1.00 85.94 474 ASP A O 1
ATOM 3770 N N . ASP A 1 475 ? 18.628 -12.809 -16.973 1.00 84.12 475 ASP A N 1
ATOM 3771 C CA . ASP A 1 475 ? 19.211 -13.878 -16.145 1.00 84.12 475 ASP A CA 1
ATOM 3772 C C . ASP A 1 475 ? 18.718 -13.876 -14.685 1.00 84.12 475 ASP A C 1
ATOM 3774 O O . ASP A 1 475 ? 18.784 -14.899 -14.007 1.00 84.12 475 ASP A O 1
ATOM 3778 N N . SER A 1 476 ? 18.209 -12.743 -14.189 1.00 84.50 476 SER A N 1
ATOM 3779 C CA . SER A 1 476 ? 17.608 -12.609 -12.851 1.00 84.50 476 SER A CA 1
ATOM 3780 C C . SER A 1 476 ? 16.087 -12.809 -12.878 1.00 84.50 476 SER A C 1
ATOM 3782 O O . SER A 1 476 ? 15.381 -12.381 -11.963 1.00 84.50 476 SER A O 1
ATOM 3784 N N . ASP A 1 477 ? 15.565 -13.413 -13.951 1.00 89.50 477 ASP A N 1
ATOM 3785 C CA . ASP A 1 477 ? 14.138 -13.624 -14.213 1.00 89.50 477 ASP A CA 1
ATOM 3786 C C . ASP A 1 477 ? 13.324 -12.303 -14.218 1.00 89.50 477 ASP A C 1
ATOM 3788 O O . ASP A 1 477 ? 12.092 -12.296 -14.129 1.00 89.50 477 ASP A O 1
ATOM 3792 N N . SER A 1 478 ? 13.999 -11.156 -14.371 1.00 91.62 478 SER A N 1
ATOM 3793 C CA . SER A 1 478 ? 13.391 -9.828 -14.352 1.00 91.62 478 SER A CA 1
ATOM 3794 C C . SER A 1 478 ? 12.778 -9.496 -15.706 1.00 91.62 478 SER A C 1
ATOM 3796 O O . SER A 1 478 ? 13.426 -9.523 -16.752 1.00 91.62 478 SER A O 1
ATOM 3798 N N . SER A 1 479 ? 11.493 -9.142 -15.694 1.00 93.88 479 SER A N 1
ATOM 3799 C CA . SER A 1 479 ? 10.807 -8.645 -16.893 1.00 93.88 479 SER A CA 1
ATOM 3800 C C . SER A 1 479 ? 11.244 -7.213 -17.253 1.00 93.88 479 SER A C 1
ATOM 3802 O O . SER A 1 479 ? 11.703 -6.475 -16.377 1.00 93.88 479 SER A O 1
ATOM 3804 N N . PRO A 1 480 ? 11.002 -6.744 -18.496 1.00 94.88 480 PRO A N 1
ATOM 3805 C CA . PRO A 1 480 ? 11.253 -5.358 -18.895 1.00 94.88 480 PRO A CA 1
ATOM 3806 C C . PRO A 1 480 ? 10.670 -4.307 -17.937 1.00 94.88 480 PRO A C 1
ATOM 3808 O O . PRO A 1 480 ? 11.261 -3.248 -17.745 1.00 94.88 480 PRO A O 1
ATOM 3811 N N . LEU A 1 481 ? 9.533 -4.604 -17.293 1.00 95.56 481 LEU A N 1
ATOM 3812 C CA . LEU A 1 481 ? 8.928 -3.713 -16.299 1.00 95.56 481 LEU A CA 1
ATOM 3813 C C . LEU A 1 481 ? 9.763 -3.597 -15.017 1.00 95.56 481 LEU A C 1
ATOM 3815 O O . LEU A 1 481 ? 9.853 -2.502 -14.471 1.00 95.56 481 LEU A O 1
ATOM 3819 N N . HIS A 1 482 ? 10.391 -4.680 -14.548 1.00 94.94 482 HIS A N 1
ATOM 3820 C CA . HIS A 1 482 ? 11.272 -4.633 -13.374 1.00 94.94 482 HIS A CA 1
ATOM 3821 C C . HIS A 1 482 ? 12.477 -3.729 -13.641 1.00 94.94 482 HIS A C 1
ATOM 3823 O O . HIS A 1 482 ? 12.780 -2.835 -12.850 1.00 94.94 482 HIS A O 1
ATOM 3829 N N . ILE A 1 483 ? 13.109 -3.912 -14.804 1.00 92.88 483 ILE A N 1
ATOM 3830 C CA . ILE A 1 483 ? 14.271 -3.127 -15.224 1.00 92.88 483 ILE A CA 1
ATOM 3831 C C . ILE A 1 483 ? 13.880 -1.649 -15.358 1.00 92.88 483 ILE A C 1
ATOM 3833 O O . ILE A 1 483 ? 14.539 -0.787 -14.779 1.00 92.88 483 ILE A O 1
ATOM 3837 N N . LEU A 1 484 ? 12.760 -1.347 -16.025 1.00 93.56 484 LEU A N 1
ATOM 3838 C CA . LEU A 1 484 ? 12.268 0.025 -16.181 1.00 93.56 484 LEU A CA 1
ATOM 3839 C C . LEU A 1 484 ? 11.959 0.704 -14.833 1.00 93.56 484 LEU A C 1
ATOM 3841 O O . LEU A 1 484 ? 12.305 1.869 -14.636 1.00 93.56 484 LEU A O 1
ATOM 3845 N N . VAL A 1 485 ? 11.341 -0.009 -13.885 1.00 93.00 485 VAL A N 1
ATOM 3846 C CA . VAL A 1 485 ? 11.078 0.529 -12.540 1.00 93.00 485 VAL A CA 1
ATOM 3847 C C . VAL A 1 485 ? 12.385 0.796 -11.790 1.00 93.00 485 VAL A C 1
ATOM 3849 O O . VAL A 1 485 ? 12.504 1.842 -11.152 1.00 93.00 485 VAL A O 1
ATOM 3852 N N . ASN A 1 486 ? 13.399 -0.061 -11.913 1.00 89.81 486 ASN A N 1
ATOM 3853 C CA . ASN A 1 486 ? 14.722 0.189 -11.328 1.00 89.81 486 ASN A CA 1
ATOM 3854 C C . ASN A 1 486 ? 15.437 1.398 -11.964 1.00 89.81 486 ASN A C 1
ATOM 3856 O O . ASN A 1 486 ? 16.101 2.166 -11.259 1.00 89.81 486 ASN A O 1
ATOM 3860 N N . LEU A 1 487 ? 15.248 1.631 -13.267 1.00 88.31 487 LEU A N 1
ATOM 3861 C CA . LEU A 1 487 ? 15.774 2.808 -13.971 1.00 88.31 487 LEU A CA 1
ATOM 3862 C C . LEU A 1 487 ? 15.121 4.128 -13.538 1.00 88.31 487 LEU A C 1
ATOM 3864 O O . LEU A 1 487 ? 15.686 5.193 -13.790 1.00 88.31 487 LEU A O 1
ATOM 3868 N N . SER A 1 488 ? 13.995 4.094 -12.818 1.00 88.12 488 SER A N 1
ATOM 3869 C CA . SER A 1 488 ? 13.343 5.307 -12.298 1.00 88.12 488 SER A CA 1
ATOM 3870 C C . SER A 1 488 ? 14.233 6.157 -11.386 1.00 88.12 488 SER A C 1
ATOM 3872 O O . SER A 1 488 ? 13.980 7.345 -11.217 1.00 88.12 488 SER A O 1
ATOM 3874 N N . ARG A 1 489 ? 15.320 5.590 -10.839 1.00 84.38 489 ARG A N 1
ATOM 3875 C CA . ARG A 1 489 ? 16.345 6.339 -10.087 1.00 84.38 489 ARG A CA 1
ATOM 3876 C C . ARG A 1 489 ? 17.057 7.389 -10.938 1.00 84.38 489 ARG A C 1
ATOM 3878 O O . ARG A 1 489 ? 17.606 8.335 -10.379 1.00 84.38 489 ARG A O 1
ATOM 3885 N N . LYS A 1 490 ? 17.091 7.184 -12.254 1.00 83.38 490 LYS A N 1
ATOM 3886 C CA . LYS A 1 490 ? 17.798 8.034 -13.209 1.00 83.38 490 LYS A CA 1
ATOM 3887 C C . LYS A 1 490 ? 16.868 8.731 -14.208 1.00 83.38 490 LYS A C 1
ATOM 3889 O O . LYS A 1 490 ? 17.261 9.756 -14.742 1.00 83.38 490 LYS A O 1
ATOM 3894 N N . LEU A 1 491 ? 15.674 8.182 -14.436 1.00 85.38 491 LEU A N 1
ATOM 3895 C CA . LEU A 1 491 ? 14.679 8.685 -15.386 1.00 85.38 491 LEU A CA 1
ATOM 3896 C C . LEU A 1 491 ? 13.617 9.570 -14.721 1.00 85.38 491 LEU A C 1
ATOM 3898 O O . LEU A 1 491 ? 13.272 9.390 -13.548 1.00 85.38 491 LEU A O 1
ATOM 3902 N N . SER A 1 492 ? 13.005 10.468 -15.491 1.00 87.50 492 SER A N 1
ATOM 3903 C CA . SER A 1 492 ? 11.815 11.189 -15.054 1.00 87.50 492 SER A CA 1
ATOM 3904 C C . SER A 1 492 ? 10.610 10.259 -14.851 1.00 87.50 492 SER A C 1
ATOM 3906 O O . SER A 1 492 ? 10.374 9.287 -15.571 1.00 87.50 492 SER A O 1
ATOM 3908 N N . SER A 1 493 ? 9.775 10.597 -13.861 1.00 88.50 493 SER A N 1
ATOM 3909 C CA . SER A 1 493 ? 8.539 9.848 -13.570 1.00 88.50 493 SER A CA 1
ATOM 3910 C C . SER A 1 493 ? 7.586 9.733 -14.768 1.00 88.50 493 SER A C 1
ATOM 3912 O O . SER A 1 493 ? 6.856 8.749 -14.853 1.00 88.50 493 SER A O 1
ATOM 3914 N N . LEU A 1 494 ? 7.589 10.715 -15.681 1.00 88.75 494 LEU A N 1
ATOM 3915 C CA . LEU A 1 494 ? 6.730 10.729 -16.866 1.00 88.75 494 LEU A CA 1
ATOM 3916 C C . LEU A 1 494 ? 7.130 9.613 -17.834 1.00 88.75 494 LEU A C 1
ATOM 3918 O O . LEU A 1 494 ? 6.287 8.795 -18.195 1.00 88.75 494 LEU A O 1
ATOM 3922 N N . VAL A 1 495 ? 8.423 9.539 -18.153 1.00 89.75 495 VAL A N 1
ATOM 3923 C CA . VAL A 1 495 ? 8.989 8.544 -19.068 1.00 89.75 495 VAL A CA 1
ATOM 3924 C C . VAL A 1 495 ? 8.782 7.128 -18.542 1.00 89.75 495 VAL A C 1
ATOM 3926 O O . VAL A 1 495 ? 8.332 6.245 -19.269 1.00 89.75 495 VAL A O 1
ATOM 3929 N N . VAL A 1 496 ? 9.006 6.914 -17.243 1.00 92.12 496 VAL A N 1
ATOM 3930 C CA . VAL A 1 496 ? 8.761 5.610 -16.610 1.00 92.12 496 VAL A CA 1
ATOM 3931 C C . VAL A 1 496 ? 7.279 5.232 -16.674 1.00 92.12 496 VAL A C 1
ATOM 3933 O O . VAL A 1 496 ? 6.955 4.096 -17.011 1.00 92.12 496 VAL A O 1
ATOM 3936 N N . CYS A 1 497 ? 6.364 6.165 -16.386 1.00 94.00 497 CYS A N 1
ATOM 3937 C CA . CYS A 1 497 ? 4.925 5.897 -16.455 1.00 94.00 497 CYS A CA 1
ATOM 3938 C C . CYS A 1 497 ? 4.472 5.532 -17.874 1.00 94.00 497 CYS A C 1
ATOM 3940 O O . CYS A 1 497 ? 3.693 4.594 -18.040 1.00 94.00 497 CYS A O 1
ATOM 3942 N N . GLU A 1 498 ? 4.957 6.248 -18.888 1.00 94.38 498 GLU A N 1
ATOM 3943 C CA . GLU A 1 498 ? 4.627 5.960 -20.283 1.00 94.38 498 GLU A CA 1
ATOM 3944 C C . GLU A 1 498 ? 5.231 4.630 -20.751 1.00 94.38 498 GLU A C 1
ATOM 3946 O O . GLU A 1 498 ? 4.551 3.834 -21.401 1.00 94.38 498 GLU A O 1
ATOM 3951 N N . GLY A 1 499 ? 6.468 4.333 -20.346 1.00 94.56 499 GLY A N 1
ATOM 3952 C CA . GLY A 1 499 ? 7.103 3.044 -20.607 1.00 94.56 499 GLY A CA 1
ATOM 3953 C C . GLY A 1 499 ? 6.352 1.873 -19.962 1.00 94.56 499 GLY A C 1
ATOM 3954 O O . GLY A 1 499 ? 6.193 0.832 -20.600 1.00 94.56 499 GLY A O 1
ATOM 3955 N N . ILE A 1 500 ? 5.820 2.043 -18.742 1.00 96.19 500 ILE A N 1
ATOM 3956 C CA . ILE A 1 500 ? 4.982 1.031 -18.074 1.00 96.19 500 ILE A CA 1
ATOM 3957 C C . ILE A 1 500 ? 3.725 0.745 -18.899 1.00 96.19 500 ILE A C 1
ATOM 3959 O O . ILE A 1 500 ? 3.415 -0.420 -19.154 1.00 96.19 500 ILE A O 1
ATOM 3963 N N . GLU A 1 501 ? 3.020 1.785 -19.355 1.00 95.38 501 GLU A N 1
ATOM 3964 C CA . GLU A 1 501 ? 1.833 1.605 -20.199 1.00 95.38 501 GLU A CA 1
ATOM 3965 C C . GLU A 1 501 ? 2.162 0.907 -21.513 1.00 95.38 501 GLU A C 1
ATOM 3967 O O . GLU A 1 501 ? 1.429 0.015 -21.940 1.00 95.38 501 GLU A O 1
ATOM 3972 N N . LEU A 1 502 ? 3.247 1.325 -22.163 1.00 95.69 502 LEU A N 1
ATOM 3973 C CA . LEU A 1 502 ? 3.668 0.792 -23.449 1.00 95.69 502 LEU A CA 1
ATOM 3974 C C . LEU A 1 502 ? 4.009 -0.701 -23.343 1.00 95.69 502 LEU A C 1
ATOM 3976 O O . LEU A 1 502 ? 3.507 -1.508 -24.128 1.00 95.69 502 LEU A O 1
ATOM 3980 N N . LEU A 1 503 ? 4.811 -1.081 -22.345 1.00 95.81 503 LEU A N 1
ATOM 3981 C CA . LEU A 1 503 ? 5.178 -2.475 -22.098 1.00 95.81 503 LEU A CA 1
ATOM 3982 C C . LEU A 1 503 ? 3.958 -3.320 -21.720 1.00 95.81 503 LEU A C 1
ATOM 3984 O O . LEU A 1 503 ? 3.809 -4.435 -22.223 1.00 95.81 503 LEU A O 1
ATOM 3988 N N . HIS A 1 504 ? 3.061 -2.793 -20.883 1.00 95.62 504 HIS A N 1
ATOM 3989 C CA . HIS A 1 504 ? 1.841 -3.495 -20.492 1.00 95.62 504 HIS A CA 1
ATOM 3990 C C . HIS A 1 504 ? 0.898 -3.728 -21.682 1.00 95.62 504 HIS A C 1
ATOM 3992 O O . HIS A 1 504 ? 0.472 -4.861 -21.915 1.00 95.62 504 HIS A O 1
ATOM 3998 N N . LYS A 1 505 ? 0.638 -2.691 -22.494 1.00 94.19 505 LYS A N 1
ATOM 3999 C CA . LYS A 1 505 ? -0.168 -2.787 -23.728 1.00 94.19 505 LYS A CA 1
ATOM 4000 C C . LYS A 1 505 ? 0.430 -3.772 -24.734 1.00 94.19 505 LYS A C 1
ATOM 4002 O O . LYS A 1 505 ? -0.312 -4.438 -25.447 1.00 94.19 505 LYS A O 1
ATOM 4007 N N . SER A 1 506 ? 1.755 -3.910 -24.741 1.00 94.00 506 SER A N 1
ATOM 4008 C CA . SER A 1 506 ? 2.483 -4.856 -25.598 1.00 94.00 506 SER A CA 1
ATOM 4009 C C . SER A 1 506 ? 2.550 -6.282 -25.025 1.00 94.00 506 SER A C 1
ATOM 4011 O O . SER A 1 506 ? 3.257 -7.137 -25.554 1.00 94.00 506 SER A O 1
ATOM 4013 N N . GLY A 1 507 ? 1.814 -6.570 -23.944 1.00 91.94 507 GLY A N 1
ATOM 4014 C CA . GLY A 1 507 ? 1.668 -7.914 -23.384 1.00 91.94 507 GLY A CA 1
ATOM 4015 C C . GLY A 1 507 ? 2.672 -8.286 -22.290 1.00 91.94 507 GLY A C 1
ATOM 4016 O O . GLY A 1 507 ? 2.733 -9.464 -21.923 1.00 91.94 507 GLY A O 1
ATOM 4017 N N . CYS A 1 508 ? 3.438 -7.329 -21.749 1.00 94.69 508 CYS A N 1
ATOM 4018 C CA . CYS A 1 508 ? 4.218 -7.550 -20.530 1.00 94.69 508 CYS A CA 1
ATOM 4019 C C . CYS A 1 508 ? 3.275 -7.675 -19.327 1.00 94.69 508 CYS A C 1
ATOM 4021 O O . CYS A 1 508 ? 2.424 -6.812 -19.077 1.00 94.69 508 CYS A O 1
ATOM 4023 N N . ALA A 1 509 ? 3.420 -8.758 -18.566 1.00 94.25 509 ALA A N 1
ATOM 4024 C CA . ALA A 1 509 ? 2.616 -8.974 -17.374 1.00 94.25 509 ALA A CA 1
ATOM 4025 C C . ALA A 1 509 ? 2.989 -7.946 -16.293 1.00 94.25 509 ALA A C 1
ATOM 4027 O O . ALA A 1 509 ? 4.110 -7.955 -15.785 1.00 94.25 509 ALA A O 1
ATOM 4028 N N . ILE A 1 510 ? 2.029 -7.098 -15.902 1.00 96.25 510 ILE A N 1
ATOM 4029 C CA . ILE A 1 510 ? 2.217 -6.072 -14.858 1.00 96.25 510 ILE A CA 1
ATOM 4030 C C . ILE A 1 510 ? 2.612 -6.679 -13.502 1.00 96.25 510 ILE A C 1
ATOM 4032 O O . ILE A 1 510 ? 3.314 -6.055 -12.716 1.00 96.25 510 ILE A O 1
ATOM 4036 N N . ASN A 1 511 ? 2.200 -7.930 -13.272 1.00 96.50 511 ASN A N 1
ATOM 4037 C CA . ASN A 1 511 ? 2.484 -8.733 -12.083 1.00 96.50 511 ASN A CA 1
ATOM 4038 C C . ASN A 1 511 ? 3.487 -9.860 -12.372 1.00 96.50 511 ASN A C 1
ATOM 4040 O O . ASN A 1 511 ? 3.414 -10.917 -11.747 1.00 96.50 511 ASN A O 1
ATOM 4044 N N . ALA A 1 512 ? 4.378 -9.680 -13.354 1.00 95.25 512 ALA A N 1
ATOM 4045 C CA . ALA A 1 512 ? 5.497 -10.597 -13.548 1.00 95.25 512 ALA A CA 1
ATOM 4046 C C . ALA A 1 512 ? 6.287 -10.745 -12.239 1.00 95.25 512 ALA A C 1
ATOM 4048 O O . ALA A 1 512 ? 6.364 -9.793 -11.465 1.00 95.25 512 ALA A O 1
ATOM 4049 N N . ARG A 1 513 ? 6.854 -11.930 -12.017 1.00 95.12 513 ARG A N 1
ATOM 4050 C CA . ARG A 1 513 ? 7.706 -12.245 -10.868 1.00 95.12 513 ARG A CA 1
ATOM 4051 C C . ARG A 1 513 ? 9.156 -12.362 -11.331 1.00 95.12 513 ARG A C 1
ATOM 4053 O O . ARG A 1 513 ? 9.372 -12.992 -12.373 1.00 95.12 513 ARG A O 1
ATOM 4060 N N . ASP A 1 514 ? 10.071 -11.723 -10.606 1.00 94.88 514 ASP A N 1
ATOM 4061 C CA . ASP A 1 514 ? 11.522 -11.920 -10.732 1.00 94.88 514 ASP A CA 1
ATOM 4062 C C . ASP A 1 514 ? 11.999 -13.171 -9.967 1.00 94.88 514 ASP A C 1
ATOM 4064 O O . ASP A 1 514 ? 11.175 -13.930 -9.447 1.00 94.88 514 ASP A O 1
ATOM 4068 N N . ALA A 1 515 ? 13.318 -13.396 -9.900 1.00 94.44 515 ALA A N 1
ATOM 4069 C CA . ALA A 1 515 ? 13.914 -14.577 -9.269 1.00 94.44 515 ALA A CA 1
ATOM 4070 C C . ALA A 1 515 ? 13.640 -14.708 -7.757 1.00 94.44 515 ALA A C 1
ATOM 4072 O O . ALA A 1 515 ? 13.782 -15.800 -7.216 1.00 94.44 515 ALA A O 1
ATOM 4073 N N . GLU A 1 516 ? 13.251 -13.626 -7.076 1.00 94.62 516 GLU A N 1
ATOM 4074 C CA . GLU A 1 516 ? 12.841 -13.639 -5.662 1.00 94.62 516 GLU A CA 1
ATOM 4075 C C . GLU A 1 516 ? 11.309 -13.626 -5.504 1.00 94.62 516 GLU A C 1
ATOM 4077 O O . GLU A 1 516 ? 10.762 -13.488 -4.404 1.00 94.62 516 GLU A O 1
ATOM 4082 N N . GLY A 1 517 ? 10.580 -13.715 -6.616 1.00 95.25 517 GLY A N 1
ATOM 4083 C CA . GLY A 1 517 ? 9.133 -13.621 -6.645 1.00 95.25 517 GLY A CA 1
ATOM 4084 C C . GLY A 1 517 ? 8.597 -12.192 -6.527 1.00 95.25 517 GLY A C 1
ATOM 4085 O O . GLY A 1 517 ? 7.378 -12.027 -6.418 1.00 95.25 517 GLY A O 1
ATOM 4086 N N . ASN A 1 518 ? 9.451 -11.166 -6.539 1.00 97.38 518 ASN A N 1
ATOM 4087 C CA . ASN A 1 518 ? 9.029 -9.775 -6.440 1.00 97.38 518 ASN A CA 1
ATOM 4088 C C . ASN A 1 518 ? 8.305 -9.355 -7.722 1.00 97.38 518 ASN A C 1
ATOM 4090 O O . ASN A 1 518 ? 8.613 -9.813 -8.817 1.00 97.38 518 ASN A O 1
ATOM 4094 N N . THR A 1 519 ? 7.330 -8.460 -7.577 1.00 97.38 519 THR A N 1
ATOM 4095 C CA . THR A 1 519 ? 6.648 -7.812 -8.710 1.00 97.38 519 THR A CA 1
ATOM 4096 C C . THR A 1 519 ? 7.218 -6.412 -8.948 1.00 97.38 519 THR A C 1
ATOM 4098 O O . THR A 1 519 ? 7.826 -5.844 -8.035 1.00 97.38 519 THR A O 1
ATOM 4101 N N . PRO A 1 520 ? 6.945 -5.753 -10.092 1.00 96.75 520 PRO A N 1
ATOM 4102 C CA . PRO A 1 520 ? 7.378 -4.370 -10.310 1.00 96.75 520 PRO A CA 1
ATOM 4103 C C . PRO A 1 520 ? 6.910 -3.403 -9.207 1.00 96.75 520 PRO A C 1
ATOM 4105 O O . PRO A 1 520 ? 7.596 -2.432 -8.891 1.00 96.75 520 PRO A O 1
ATOM 4108 N N . LEU A 1 521 ? 5.767 -3.688 -8.567 1.00 97.25 521 LEU A N 1
ATOM 4109 C CA . LEU A 1 521 ? 5.266 -2.901 -7.439 1.00 97.25 521 LEU A CA 1
ATOM 4110 C C . LEU A 1 521 ? 6.098 -3.095 -6.156 1.00 97.25 521 LEU A C 1
ATOM 4112 O O . LEU A 1 521 ? 6.247 -2.138 -5.396 1.00 97.25 521 LEU A O 1
ATOM 4116 N N . HIS A 1 522 ? 6.671 -4.285 -5.928 1.00 97.19 522 HIS A N 1
ATOM 4117 C CA . HIS A 1 522 ? 7.633 -4.510 -4.839 1.00 97.19 522 HIS A CA 1
ATOM 4118 C C . HIS A 1 522 ? 8.888 -3.664 -5.048 1.00 97.19 522 HIS A C 1
ATOM 4120 O O . HIS A 1 522 ? 9.293 -2.948 -4.134 1.00 97.19 522 HIS A O 1
ATOM 4126 N N . LEU A 1 523 ? 9.447 -3.674 -6.265 1.00 94.94 523 LEU A N 1
ATOM 4127 C CA . LEU A 1 523 ? 10.633 -2.879 -6.590 1.00 94.94 523 LEU A CA 1
ATOM 4128 C C . LEU A 1 523 ? 10.376 -1.384 -6.403 1.00 94.94 523 LEU A C 1
ATOM 4130 O O . LEU A 1 523 ? 11.156 -0.714 -5.731 1.00 94.94 523 LEU A O 1
ATOM 4134 N N . TRP A 1 524 ? 9.246 -0.869 -6.904 1.00 94.88 524 TRP A N 1
ATOM 4135 C CA . TRP A 1 524 ? 8.852 0.527 -6.693 1.00 94.88 524 TRP A CA 1
ATOM 4136 C C . TRP A 1 524 ? 8.746 0.883 -5.202 1.00 94.88 524 TRP A C 1
ATOM 4138 O O . TRP A 1 524 ? 9.208 1.947 -4.784 1.00 94.88 524 TRP A O 1
ATOM 4148 N N . ALA A 1 525 ? 8.160 0.002 -4.386 1.00 93.75 525 ALA A N 1
ATOM 4149 C CA . ALA A 1 525 ? 8.056 0.216 -2.946 1.00 93.75 525 ALA A CA 1
ATOM 4150 C C . ALA A 1 525 ? 9.426 0.141 -2.243 1.00 93.75 525 ALA A C 1
ATOM 4152 O O . ALA A 1 525 ? 9.645 0.833 -1.250 1.00 93.75 525 ALA A O 1
ATOM 4153 N N . GLY A 1 526 ? 10.354 -0.654 -2.777 1.00 91.62 526 GLY A N 1
ATOM 4154 C CA . GLY A 1 526 ? 11.718 -0.817 -2.278 1.00 91.62 526 GLY A CA 1
ATOM 4155 C C . GLY A 1 526 ? 12.686 0.307 -2.652 1.00 91.62 526 GLY A C 1
ATOM 4156 O O . GLY A 1 526 ? 13.785 0.343 -2.104 1.00 91.62 526 GLY A O 1
ATOM 4157 N N . LEU A 1 527 ? 12.307 1.239 -3.537 1.00 88.62 527 LEU A N 1
ATOM 4158 C CA . LEU A 1 527 ? 13.180 2.337 -3.962 1.00 88.62 527 LEU A CA 1
ATOM 4159 C C . LEU A 1 527 ? 13.568 3.246 -2.787 1.00 88.62 527 LEU A C 1
ATOM 4161 O O . LEU A 1 527 ? 12.718 3.867 -2.153 1.00 88.62 527 LEU A O 1
ATOM 4165 N N . GLU A 1 528 ? 14.873 3.379 -2.550 1.00 82.12 528 GLU A N 1
ATOM 4166 C CA . GLU A 1 528 ? 15.445 4.170 -1.448 1.00 82.12 528 GLU A CA 1
ATOM 4167 C C . GLU A 1 528 ? 15.690 5.646 -1.802 1.00 82.12 528 GLU A C 1
ATOM 4169 O O . GLU A 1 528 ? 16.118 6.433 -0.959 1.00 82.12 528 GLU A O 1
ATOM 4174 N N . VAL A 1 529 ? 15.436 6.048 -3.051 1.00 76.38 529 VAL A N 1
ATOM 4175 C CA . VAL A 1 529 ? 15.668 7.418 -3.531 1.00 76.38 529 VAL A CA 1
ATOM 4176 C C . VAL A 1 529 ? 14.334 8.115 -3.751 1.00 76.38 529 VAL A C 1
ATOM 4178 O O . VAL A 1 529 ? 13.492 7.651 -4.519 1.00 76.38 529 VAL A O 1
ATOM 4181 N N . LYS A 1 530 ? 14.146 9.270 -3.105 1.00 66.81 530 LYS A N 1
ATOM 4182 C CA . LYS A 1 530 ? 12.938 10.083 -3.269 1.00 66.81 530 LYS A CA 1
ATOM 4183 C C . LYS A 1 530 ? 12.997 10.871 -4.581 1.00 66.81 530 LYS A C 1
ATOM 4185 O O . LYS A 1 530 ? 13.509 11.988 -4.622 1.00 66.81 530 LYS A O 1
ATOM 4190 N N . ILE A 1 531 ? 12.472 10.280 -5.649 1.00 70.94 531 ILE A N 1
ATOM 4191 C CA . ILE A 1 531 ? 12.347 10.919 -6.967 1.00 70.94 531 ILE A CA 1
ATOM 4192 C C . ILE A 1 531 ? 11.156 11.899 -6.946 1.00 70.94 531 ILE A C 1
ATOM 4194 O O . ILE A 1 531 ? 10.187 11.709 -6.206 1.00 70.94 531 ILE A O 1
ATOM 4198 N N . LYS A 1 532 ? 11.198 12.978 -7.741 1.00 72.38 532 LYS A N 1
ATOM 4199 C CA . LYS A 1 532 ? 10.042 13.882 -7.892 1.00 72.38 532 LYS A CA 1
ATOM 4200 C C . LYS A 1 532 ? 8.862 13.124 -8.507 1.00 72.38 532 LYS A C 1
ATOM 4202 O O . LYS A 1 532 ? 9.031 12.458 -9.523 1.00 72.38 532 LYS A O 1
ATOM 4207 N N . ASN A 1 533 ? 7.670 13.288 -7.930 1.00 78.12 533 ASN A N 1
ATOM 4208 C CA . ASN A 1 533 ? 6.438 12.613 -8.358 1.00 78.12 533 ASN A CA 1
ATOM 4209 C C . ASN A 1 533 ? 6.544 11.077 -8.378 1.00 78.12 533 ASN A C 1
ATOM 4211 O O . ASN A 1 533 ? 5.887 10.404 -9.173 1.00 78.12 533 ASN A O 1
ATOM 4215 N N . PHE A 1 534 ? 7.397 10.521 -7.524 1.00 80.94 534 PHE A N 1
ATOM 4216 C CA . PHE A 1 534 ? 7.641 9.091 -7.378 1.00 80.94 534 PHE A CA 1
ATOM 4217 C C . PHE A 1 534 ? 6.341 8.282 -7.141 1.00 80.94 534 PHE A C 1
ATOM 4219 O O . PHE A 1 534 ? 6.203 7.150 -7.611 1.00 80.94 534 PHE A O 1
ATOM 4226 N N . GLU A 1 535 ? 5.355 8.878 -6.469 1.00 88.06 535 GLU A N 1
ATOM 4227 C CA . GLU A 1 535 ? 4.036 8.298 -6.223 1.00 88.06 535 GLU A CA 1
ATOM 4228 C C . GLU A 1 535 ? 3.242 8.043 -7.511 1.00 88.06 535 GLU A C 1
ATOM 4230 O O . GLU A 1 535 ? 2.435 7.114 -7.556 1.00 88.06 535 GLU A O 1
ATOM 4235 N N . LYS A 1 536 ? 3.504 8.807 -8.584 1.00 91.12 536 LYS A N 1
ATOM 4236 C CA . LYS A 1 536 ? 2.856 8.601 -9.886 1.00 91.12 536 LYS A CA 1
ATOM 4237 C C . LYS A 1 536 ? 3.244 7.267 -10.508 1.00 91.12 536 LYS A C 1
ATOM 4239 O O . LYS A 1 536 ? 2.393 6.639 -11.125 1.00 91.12 536 LYS A O 1
ATOM 4244 N N . ILE A 1 537 ? 4.487 6.820 -10.310 1.00 93.19 537 ILE A N 1
ATOM 4245 C CA . ILE A 1 537 ? 4.970 5.537 -10.838 1.00 93.19 537 ILE A CA 1
ATOM 4246 C C . ILE A 1 537 ? 4.196 4.392 -10.180 1.00 93.19 537 ILE A C 1
ATOM 4248 O O . ILE A 1 537 ? 3.608 3.569 -10.874 1.00 93.19 537 ILE A O 1
ATOM 4252 N N . GLY A 1 538 ? 4.113 4.381 -8.846 1.00 94.38 538 GLY A N 1
ATOM 4253 C CA . GLY A 1 538 ? 3.357 3.365 -8.110 1.00 94.38 538 GLY A CA 1
ATOM 4254 C C . GLY A 1 538 ? 1.881 3.383 -8.465 1.00 94.38 538 GLY A C 1
ATOM 4255 O O . GLY A 1 538 ? 1.305 2.334 -8.745 1.00 94.38 538 GLY A O 1
ATOM 4256 N N . LYS A 1 539 ? 1.283 4.579 -8.543 1.00 95.38 539 LYS A N 1
ATOM 4257 C CA . LYS A 1 539 ? -0.115 4.729 -8.953 1.00 95.38 539 LYS A CA 1
ATOM 4258 C C . LYS A 1 539 ? -0.339 4.200 -10.369 1.00 95.38 539 LYS A C 1
ATOM 4260 O O . LYS A 1 539 ? -1.288 3.461 -10.580 1.00 95.38 539 LYS A O 1
ATOM 4265 N N . LYS A 1 540 ? 0.575 4.471 -11.306 1.00 96.62 540 LYS A N 1
ATOM 4266 C CA . LYS A 1 540 ? 0.500 3.950 -12.675 1.00 96.62 540 LYS A CA 1
ATOM 4267 C C . LYS A 1 540 ? 0.572 2.422 -12.728 1.00 96.62 540 LYS A C 1
ATOM 4269 O O . LYS A 1 540 ? -0.207 1.822 -13.462 1.00 96.62 540 LYS A O 1
ATOM 4274 N N . ILE A 1 541 ? 1.465 1.797 -11.955 1.00 96.81 541 ILE A N 1
ATOM 4275 C CA . ILE A 1 541 ? 1.555 0.328 -11.867 1.00 96.81 541 ILE A CA 1
ATOM 4276 C C . ILE A 1 541 ? 0.227 -0.251 -11.359 1.00 96.81 541 ILE A C 1
ATOM 4278 O O . ILE A 1 541 ? -0.287 -1.200 -11.945 1.00 96.81 541 ILE A O 1
ATOM 4282 N N . ILE A 1 542 ? -0.349 0.343 -10.309 1.00 97.50 542 ILE A N 1
ATOM 4283 C CA . ILE A 1 542 ? -1.633 -0.079 -9.724 1.00 97.50 542 ILE A CA 1
ATOM 4284 C C . ILE A 1 542 ? -2.782 0.107 -10.723 1.00 97.50 542 ILE A C 1
ATOM 4286 O O . ILE A 1 542 ? -3.552 -0.825 -10.938 1.00 97.50 542 ILE A O 1
ATOM 4290 N N . ASP A 1 543 ? -2.854 1.258 -11.397 1.00 95.88 543 ASP A N 1
ATOM 4291 C CA . ASP A 1 543 ? -3.883 1.558 -12.402 1.00 95.88 543 ASP A CA 1
ATOM 4292 C C . ASP A 1 543 ? -3.812 0.600 -13.609 1.00 95.88 543 ASP A C 1
ATOM 4294 O O . ASP A 1 543 ? -4.835 0.297 -14.218 1.00 95.88 543 ASP A O 1
ATOM 4298 N N . CYS A 1 544 ? -2.626 0.069 -13.931 1.00 95.56 544 CYS A N 1
ATOM 4299 C CA . CYS A 1 544 ? -2.440 -0.978 -14.946 1.00 95.56 544 CYS A CA 1
ATOM 4300 C C . CYS A 1 544 ? -2.755 -2.402 -14.432 1.00 95.56 544 CYS A C 1
ATOM 4302 O O . CYS A 1 544 ? -2.445 -3.378 -15.111 1.00 95.56 544 CYS A O 1
ATOM 4304 N N . GLY A 1 545 ? -3.337 -2.554 -13.237 1.00 95.31 545 GLY A N 1
ATOM 4305 C CA . GLY A 1 545 ? -3.679 -3.853 -12.643 1.00 95.31 545 GLY A CA 1
ATOM 4306 C C . GLY A 1 545 ? -2.583 -4.465 -11.762 1.00 95.31 545 GLY A C 1
ATOM 4307 O O . GLY A 1 545 ? -2.569 -5.680 -11.537 1.00 95.31 545 GLY A O 1
ATOM 4308 N N . GLY A 1 546 ? -1.648 -3.649 -11.270 1.00 96.56 546 GLY A N 1
ATOM 4309 C CA . GLY A 1 546 ? -0.626 -4.056 -10.310 1.00 96.56 546 GLY A CA 1
ATOM 4310 C C . GLY A 1 546 ? -1.238 -4.581 -9.007 1.00 96.56 546 GLY A C 1
ATOM 4311 O O . GLY A 1 546 ? -1.992 -3.887 -8.328 1.00 96.56 546 GLY A O 1
ATOM 4312 N N . ALA A 1 547 ? -0.898 -5.811 -8.633 1.00 96.38 547 ALA A N 1
ATOM 4313 C CA . ALA A 1 547 ? -1.425 -6.478 -7.455 1.00 96.38 547 ALA A CA 1
ATOM 4314 C C . ALA A 1 547 ? -0.802 -5.896 -6.175 1.00 96.38 547 ALA A C 1
ATOM 4316 O O . ALA A 1 547 ? 0.293 -6.276 -5.759 1.00 96.38 547 ALA A O 1
ATOM 4317 N N . VAL A 1 548 ? -1.548 -5.002 -5.520 1.00 97.50 548 VAL A N 1
ATOM 4318 C CA . VAL A 1 548 ? -1.159 -4.295 -4.282 1.00 97.50 548 VAL A CA 1
ATOM 4319 C C . VAL A 1 548 ? -0.786 -5.249 -3.139 1.00 97.50 548 VAL A C 1
ATOM 4321 O O . VAL A 1 548 ? 0.066 -4.933 -2.313 1.00 97.50 548 VAL A O 1
ATOM 4324 N N . ASN A 1 549 ? -1.393 -6.438 -3.119 1.00 97.44 549 ASN A N 1
ATOM 4325 C CA . ASN A 1 549 ? -1.179 -7.480 -2.113 1.00 97.44 549 ASN A CA 1
ATOM 4326 C C . ASN A 1 549 ? -0.473 -8.725 -2.672 1.00 97.44 549 ASN A C 1
ATOM 4328 O O . ASN A 1 549 ? -0.630 -9.813 -2.115 1.00 97.44 549 ASN A O 1
ATOM 4332 N N . ALA A 1 550 ? 0.264 -8.593 -3.783 1.00 97.12 550 ALA A N 1
ATOM 4333 C CA . ALA A 1 550 ? 1.123 -9.669 -4.271 1.00 97.12 550 ALA A CA 1
ATOM 4334 C C . ALA A 1 550 ? 2.089 -10.122 -3.168 1.00 97.12 550 ALA A C 1
ATOM 4336 O O . ALA A 1 550 ? 2.494 -9.311 -2.341 1.00 97.12 550 ALA A O 1
ATOM 4337 N N . ARG A 1 551 ? 2.436 -11.410 -3.162 1.00 96.81 551 ARG A N 1
ATOM 4338 C CA . ARG A 1 551 ? 3.409 -11.993 -2.237 1.00 96.81 551 ARG A CA 1
ATOM 4339 C C . ARG A 1 551 ? 4.601 -12.523 -3.018 1.00 96.81 551 ARG A C 1
ATOM 4341 O O . ARG A 1 551 ? 4.389 -13.269 -3.977 1.00 96.81 551 ARG A O 1
ATOM 4348 N N . ASN A 1 552 ? 5.802 -12.133 -2.606 1.00 96.62 552 ASN A N 1
ATOM 4349 C CA . ASN A 1 552 ? 7.047 -12.701 -3.117 1.00 96.62 552 ASN A CA 1
ATOM 4350 C C . ASN A 1 552 ? 7.338 -14.077 -2.482 1.00 96.62 552 ASN A C 1
ATOM 4352 O O . ASN A 1 552 ? 6.503 -14.619 -1.748 1.00 96.62 552 ASN A O 1
ATOM 4356 N N . ASP A 1 553 ? 8.509 -14.655 -2.755 1.00 96.44 553 ASP A N 1
ATOM 4357 C CA . ASP A 1 553 ? 8.881 -15.986 -2.247 1.00 96.44 553 ASP A CA 1
ATOM 4358 C C . ASP A 1 553 ? 9.108 -16.009 -0.724 1.00 96.44 553 ASP A C 1
ATOM 4360 O O . ASP A 1 553 ? 9.076 -17.069 -0.101 1.00 96.44 553 ASP A O 1
ATOM 4364 N N . TYR A 1 554 ? 9.247 -14.833 -0.103 1.00 95.88 554 TYR A N 1
ATOM 4365 C CA . TYR A 1 554 ? 9.342 -14.638 1.345 1.00 95.88 554 TYR A CA 1
ATOM 4366 C C . TYR A 1 554 ? 7.998 -14.283 2.008 1.00 95.88 554 TYR A C 1
ATOM 4368 O O . TYR A 1 554 ? 7.964 -13.896 3.180 1.00 95.88 554 TYR A O 1
ATOM 4376 N N . GLU A 1 555 ? 6.889 -14.414 1.271 1.00 96.19 555 GLU A N 1
ATOM 4377 C CA . GLU A 1 555 ? 5.536 -13.976 1.649 1.00 96.19 555 GLU A CA 1
ATOM 4378 C C . GLU A 1 555 ? 5.409 -12.473 1.960 1.00 96.19 555 GLU A C 1
ATOM 4380 O O . GLU A 1 555 ? 4.396 -12.015 2.499 1.00 96.19 555 GLU A O 1
ATOM 4385 N N . GLU A 1 556 ? 6.408 -11.676 1.590 1.00 97.00 556 GLU A N 1
ATOM 4386 C CA . GLU A 1 556 ? 6.393 -10.231 1.755 1.00 97.00 556 GLU A CA 1
ATOM 4387 C C . GLU A 1 556 ? 5.509 -9.595 0.677 1.00 97.00 556 GLU A C 1
ATOM 4389 O O . GLU A 1 556 ? 5.462 -10.038 -0.467 1.00 97.00 556 GLU A O 1
ATOM 4394 N N . THR A 1 557 ? 4.785 -8.548 1.067 1.00 97.50 557 THR A N 1
ATOM 4395 C CA . THR A 1 557 ? 3.967 -7.722 0.164 1.00 97.50 557 THR A CA 1
ATOM 4396 C C . THR A 1 557 ? 4.705 -6.441 -0.223 1.00 97.50 557 THR A C 1
ATOM 4398 O O . THR A 1 557 ? 5.613 -6.038 0.510 1.00 97.50 557 THR A O 1
ATOM 4401 N N . PRO A 1 558 ? 4.283 -5.692 -1.265 1.00 97.25 558 PRO A N 1
ATOM 4402 C CA . PRO A 1 558 ? 4.890 -4.398 -1.588 1.00 97.25 558 PRO A CA 1
ATOM 4403 C C . PRO A 1 558 ? 4.941 -3.435 -0.392 1.00 97.25 558 PRO A C 1
ATOM 4405 O O . PRO A 1 558 ? 5.893 -2.676 -0.228 1.00 97.25 558 PRO A O 1
ATOM 4408 N N . LEU A 1 559 ? 3.961 -3.511 0.515 1.00 95.94 559 LEU A N 1
ATOM 4409 C CA . LEU A 1 559 ? 3.940 -2.700 1.734 1.00 95.94 559 LEU A CA 1
ATOM 4410 C C . LEU A 1 559 ? 5.101 -3.016 2.699 1.00 95.94 559 LEU A C 1
ATOM 4412 O O . LEU A 1 559 ? 5.519 -2.130 3.440 1.00 95.94 559 LEU A O 1
ATOM 4416 N N . HIS A 1 560 ? 5.655 -4.234 2.688 1.00 95.12 560 HIS A N 1
ATOM 4417 C CA . HIS A 1 560 ? 6.843 -4.590 3.479 1.00 95.12 560 HIS A CA 1
ATOM 4418 C C . HIS A 1 560 ? 8.113 -3.897 2.966 1.00 95.12 560 HIS A C 1
ATOM 4420 O O . HIS A 1 560 ? 8.992 -3.556 3.760 1.00 95.12 560 HIS A O 1
ATOM 4426 N N . PHE A 1 561 ? 8.186 -3.644 1.657 1.00 93.31 561 PHE A N 1
ATOM 4427 C CA . PHE A 1 561 ? 9.338 -3.020 1.009 1.00 93.31 561 PHE A CA 1
ATOM 4428 C C . PHE A 1 561 ? 9.365 -1.497 1.178 1.00 93.31 561 PHE A C 1
ATOM 4430 O O . PHE A 1 561 ? 10.450 -0.917 1.169 1.00 93.31 561 PHE A O 1
ATOM 4437 N N . ALA A 1 562 ? 8.208 -0.867 1.423 1.00 90.38 562 ALA A N 1
ATOM 4438 C CA . ALA A 1 562 ? 8.044 0.583 1.536 1.00 90.38 562 ALA A CA 1
ATOM 4439 C C . ALA A 1 562 ? 9.164 1.267 2.354 1.00 90.38 562 ALA A C 1
ATOM 4441 O O . ALA A 1 562 ? 9.359 1.001 3.546 1.00 90.38 562 ALA A O 1
ATOM 4442 N N . GLN A 1 563 ? 9.912 2.153 1.700 1.00 85.81 563 GLN A N 1
ATOM 4443 C CA . GLN A 1 563 ? 11.015 2.954 2.247 1.00 85.81 563 GLN A CA 1
ATOM 4444 C C . GLN A 1 563 ? 10.585 4.347 2.722 1.00 85.81 563 GLN A C 1
ATOM 4446 O O . GLN A 1 563 ? 11.298 4.973 3.500 1.00 85.81 563 GLN A O 1
ATOM 4451 N N . PHE A 1 564 ? 9.426 4.834 2.279 1.00 83.25 564 PHE A N 1
ATOM 4452 C CA . PHE A 1 564 ? 8.911 6.176 2.540 1.00 83.25 564 PHE A CA 1
ATOM 4453 C C . PHE A 1 564 ? 7.463 6.151 3.020 1.00 83.25 564 PHE A C 1
ATOM 4455 O O . PHE A 1 564 ? 6.683 5.260 2.688 1.00 83.25 564 PHE A O 1
ATOM 4462 N N . LEU A 1 565 ? 7.064 7.177 3.777 1.00 81.81 565 LEU A N 1
ATOM 4463 C CA . LEU A 1 565 ? 5.684 7.273 4.256 1.00 81.81 565 LEU A CA 1
ATOM 4464 C C . LEU A 1 565 ? 4.702 7.461 3.095 1.00 81.81 565 LEU A C 1
ATOM 4466 O O . LEU A 1 565 ? 3.595 6.951 3.144 1.00 81.81 565 LEU A O 1
ATOM 4470 N N . GLU A 1 566 ? 5.115 8.147 2.034 1.00 85.50 566 GLU A N 1
ATOM 4471 C CA . GLU A 1 566 ? 4.314 8.343 0.830 1.00 85.50 566 GLU A CA 1
ATOM 4472 C C . GLU A 1 566 ? 3.994 7.012 0.116 1.00 85.50 566 GLU A C 1
ATOM 4474 O O . GLU A 1 566 ? 2.886 6.853 -0.390 1.00 85.50 566 GLU A O 1
ATOM 4479 N N . GLN A 1 567 ? 4.907 6.027 0.147 1.00 88.62 567 GLN A N 1
ATOM 4480 C CA . GLN A 1 567 ? 4.640 4.654 -0.322 1.00 88.62 567 GLN A CA 1
ATOM 4481 C C . GLN A 1 567 ? 3.597 3.962 0.540 1.00 88.62 567 GLN A C 1
ATOM 4483 O O . GLN A 1 567 ? 2.644 3.392 0.016 1.00 88.62 567 GLN A O 1
ATOM 4488 N N . VAL A 1 568 ? 3.783 4.027 1.861 1.00 88.62 568 VAL A N 1
ATOM 4489 C CA . VAL A 1 568 ? 2.862 3.438 2.840 1.00 88.62 568 VAL A CA 1
ATOM 4490 C C . VAL A 1 568 ? 1.461 4.027 2.665 1.00 88.62 568 VAL A C 1
ATOM 4492 O O . VAL A 1 568 ? 0.490 3.285 2.576 1.00 88.62 568 VAL A O 1
ATOM 4495 N N . GLU A 1 569 ? 1.355 5.353 2.556 1.00 88.06 569 GLU A N 1
ATOM 4496 C CA . GLU A 1 569 ? 0.088 6.063 2.364 1.00 88.06 569 GLU A CA 1
ATOM 4497 C C . GLU A 1 569 ? -0.593 5.676 1.047 1.00 88.06 569 GLU A C 1
ATOM 4499 O O . GLU A 1 569 ? -1.792 5.398 1.054 1.00 88.06 569 GLU A O 1
ATOM 4504 N N . LEU A 1 570 ? 0.148 5.629 -0.067 1.00 91.88 570 LEU A N 1
ATOM 4505 C CA . LEU A 1 570 ? -0.418 5.237 -1.358 1.00 91.88 570 LEU A CA 1
ATOM 4506 C C . LEU A 1 570 ? -0.893 3.781 -1.337 1.00 91.88 570 LEU A C 1
ATOM 4508 O O . LEU A 1 570 ? -2.040 3.517 -1.672 1.00 91.88 570 LEU A O 1
ATOM 4512 N N . LEU A 1 571 ? -0.051 2.843 -0.902 1.00 94.56 571 LEU A N 1
ATOM 4513 C CA . LEU A 1 571 ? -0.395 1.420 -0.885 1.00 94.56 571 LEU A CA 1
ATOM 4514 C C . LEU A 1 571 ? -1.606 1.137 0.011 1.00 94.56 571 LEU A C 1
ATOM 4516 O O . LEU A 1 571 ? -2.513 0.422 -0.404 1.00 94.56 571 LEU A O 1
ATOM 4520 N N . LEU A 1 572 ? -1.666 1.724 1.212 1.00 92.31 572 LEU A N 1
ATOM 4521 C CA . LEU A 1 572 ? -2.810 1.547 2.115 1.00 92.31 572 LEU A CA 1
ATOM 4522 C C . LEU A 1 572 ? -4.094 2.157 1.542 1.00 92.31 572 LEU A C 1
ATOM 4524 O O . LEU A 1 572 ? -5.155 1.546 1.648 1.00 92.31 572 LEU A O 1
ATOM 4528 N N . LYS A 1 573 ? -4.002 3.323 0.888 1.00 92.31 573 LYS A N 1
ATOM 4529 C CA . LYS A 1 573 ? -5.143 3.939 0.197 1.00 92.31 573 LYS A CA 1
ATOM 4530 C C . LYS A 1 573 ? -5.683 3.049 -0.928 1.00 92.31 573 LYS A C 1
ATOM 4532 O O . LYS A 1 573 ? -6.891 3.000 -1.126 1.00 92.31 573 LYS A O 1
ATOM 4537 N N . GLU A 1 574 ? -4.804 2.347 -1.635 1.00 95.06 574 GLU A N 1
ATOM 4538 C CA . GLU A 1 574 ? -5.150 1.448 -2.744 1.00 95.06 574 GLU A CA 1
ATOM 4539 C C . GLU A 1 574 ? -5.449 0.004 -2.272 1.00 95.06 574 GLU A C 1
ATOM 4541 O O . GLU A 1 574 ? -5.480 -0.924 -3.077 1.00 95.06 574 GLU A O 1
ATOM 4546 N N . GLY A 1 575 ? -5.689 -0.211 -0.970 1.00 93.31 575 GLY A N 1
ATOM 4547 C CA . GLY A 1 575 ? -6.170 -1.490 -0.432 1.00 93.31 575 GLY A CA 1
ATOM 4548 C C . GLY A 1 575 ? -5.084 -2.488 -0.016 1.00 93.31 575 GLY A C 1
ATOM 4549 O O . GLY A 1 575 ? -5.353 -3.691 0.060 1.00 93.31 575 GLY A O 1
ATOM 4550 N N . ALA A 1 576 ? -3.858 -2.034 0.264 1.00 95.94 576 ALA A N 1
ATOM 4551 C CA . ALA A 1 576 ? -2.833 -2.895 0.852 1.00 95.94 576 ALA A CA 1
ATOM 4552 C C . ALA A 1 576 ? -3.260 -3.411 2.232 1.00 95.94 576 ALA A C 1
ATOM 4554 O O . ALA A 1 576 ? -3.766 -2.658 3.060 1.00 95.94 576 ALA A O 1
ATOM 4555 N N . LEU A 1 577 ? -3.007 -4.691 2.504 1.00 94.19 577 LEU A N 1
ATOM 4556 C CA . LEU A 1 577 ? -3.294 -5.333 3.783 1.00 94.19 577 LEU A CA 1
ATOM 4557 C C . LEU A 1 577 ? -2.253 -4.886 4.830 1.00 94.19 577 LEU A C 1
ATOM 4559 O O . LEU A 1 577 ? -1.109 -5.352 4.784 1.00 94.19 577 LEU A O 1
ATOM 4563 N N . PRO A 1 578 ? -2.614 -4.029 5.810 1.00 92.31 578 PRO A N 1
ATOM 4564 C CA . PRO A 1 578 ? -1.646 -3.400 6.714 1.00 92.31 578 PRO A CA 1
ATOM 4565 C C . PRO A 1 578 ? -0.924 -4.399 7.625 1.00 92.31 578 PRO A C 1
ATOM 4567 O O . PRO A 1 578 ? 0.222 -4.175 8.009 1.00 92.31 578 PRO A O 1
ATOM 4570 N N . ASN A 1 579 ? -1.586 -5.513 7.948 1.00 94.25 579 ASN A N 1
ATOM 4571 C CA . ASN A 1 579 ? -1.108 -6.523 8.895 1.00 94.25 579 ASN A CA 1
ATOM 4572 C C . ASN A 1 579 ? -0.847 -7.886 8.232 1.00 94.25 579 ASN A C 1
ATOM 4574 O O . ASN A 1 579 ? -0.879 -8.910 8.918 1.00 94.25 579 ASN A O 1
ATOM 4578 N N . ALA A 1 580 ? -0.621 -7.916 6.910 1.00 95.44 580 ALA A N 1
ATOM 4579 C CA . ALA A 1 580 ? -0.101 -9.107 6.236 1.00 95.44 580 ALA A CA 1
ATOM 4580 C C . ALA A 1 580 ? 1.237 -9.519 6.867 1.00 95.44 580 ALA A C 1
ATOM 4582 O O . ALA A 1 580 ? 1.997 -8.648 7.285 1.00 95.44 580 ALA A O 1
ATOM 4583 N N . ARG A 1 581 ? 1.487 -10.828 6.965 1.00 95.88 581 ARG A N 1
ATOM 4584 C CA . ARG A 1 581 ? 2.674 -11.404 7.605 1.00 95.88 581 ARG A CA 1
ATOM 4585 C C . ARG A 1 581 ? 3.582 -12.042 6.554 1.00 95.88 581 ARG A C 1
ATOM 4587 O O . ARG A 1 581 ? 3.049 -12.691 5.657 1.00 95.88 581 ARG A O 1
ATOM 4594 N N . ASP A 1 582 ? 4.891 -11.846 6.702 1.00 95.69 582 ASP A N 1
ATOM 4595 C CA . ASP A 1 582 ? 5.943 -12.558 5.960 1.00 95.69 582 ASP A CA 1
ATOM 4596 C C . ASP A 1 582 ? 6.207 -13.964 6.552 1.00 95.69 582 ASP A C 1
ATOM 4598 O O . ASP A 1 582 ? 5.602 -14.342 7.563 1.00 95.69 582 ASP A O 1
ATOM 4602 N N . LEU A 1 583 ? 7.156 -14.724 5.987 1.00 95.19 583 LEU A N 1
ATOM 4603 C CA . LEU A 1 583 ? 7.549 -16.055 6.495 1.00 95.19 583 LEU A CA 1
ATOM 4604 C C . LEU A 1 583 ? 8.029 -16.056 7.961 1.00 95.19 583 LEU A C 1
ATOM 4606 O O . LEU A 1 583 ? 7.930 -17.067 8.660 1.00 95.19 583 LEU A O 1
ATOM 4610 N N . ARG A 1 584 ? 8.542 -14.928 8.466 1.00 93.50 584 ARG A N 1
ATOM 4611 C CA . ARG A 1 584 ? 8.939 -14.747 9.876 1.00 93.50 584 ARG A CA 1
ATOM 4612 C C . ARG A 1 584 ? 7.764 -14.299 10.751 1.00 93.50 584 ARG A C 1
ATOM 4614 O O . ARG A 1 584 ? 7.916 -14.077 11.957 1.00 93.50 584 ARG A O 1
ATOM 4621 N N . GLY A 1 585 ? 6.576 -14.176 10.171 1.00 93.81 585 GLY A N 1
ATOM 4622 C CA . GLY A 1 585 ? 5.383 -13.663 10.814 1.00 93.81 585 GLY A CA 1
ATOM 4623 C C . GLY A 1 585 ? 5.384 -12.146 10.975 1.00 93.81 585 GLY A C 1
ATOM 4624 O O . GLY A 1 585 ? 4.499 -11.633 11.660 1.00 93.81 585 GLY A O 1
ATOM 4625 N N . GLU A 1 586 ? 6.366 -11.440 10.423 1.00 95.44 586 GLU A N 1
ATOM 4626 C CA . GLU A 1 586 ? 6.515 -10.001 10.572 1.00 95.44 586 GLU A CA 1
ATOM 4627 C C . GLU A 1 586 ? 5.522 -9.267 9.688 1.00 95.44 586 GLU A C 1
ATOM 4629 O O . GLU A 1 586 ? 5.317 -9.618 8.534 1.00 95.44 586 GLU A O 1
ATOM 4634 N N . THR A 1 587 ? 4.922 -8.218 10.238 1.00 95.44 587 THR A N 1
ATOM 4635 C CA . THR A 1 587 ? 4.109 -7.276 9.466 1.00 95.44 587 THR A CA 1
ATOM 4636 C C . THR A 1 587 ? 4.969 -6.194 8.825 1.00 95.44 587 THR A C 1
ATOM 4638 O O . THR A 1 587 ? 6.073 -5.898 9.292 1.00 95.44 587 THR A O 1
ATOM 4641 N N . SER A 1 588 ? 4.419 -5.496 7.830 1.00 92.94 588 SER A N 1
ATOM 4642 C CA . SER A 1 588 ? 5.035 -4.288 7.261 1.00 92.94 588 SER A CA 1
ATOM 4643 C C . SER A 1 588 ? 5.408 -3.260 8.337 1.00 92.94 588 SER A C 1
ATOM 4645 O O . SER A 1 588 ? 6.431 -2.582 8.232 1.00 92.94 588 SER A O 1
ATOM 4647 N N . PHE A 1 589 ? 4.641 -3.203 9.434 1.00 92.50 589 PHE A N 1
ATOM 4648 C CA . PHE A 1 589 ? 4.941 -2.317 10.548 1.00 92.50 589 PHE A CA 1
ATOM 4649 C C . PHE A 1 589 ? 6.238 -2.703 11.279 1.00 92.50 589 PHE A C 1
ATOM 4651 O O . PHE A 1 589 ? 6.994 -1.815 11.664 1.00 92.50 589 PHE A O 1
ATOM 4658 N N . HIS A 1 590 ? 6.558 -3.997 11.402 1.00 93.12 590 HIS A N 1
ATOM 4659 C CA . HIS A 1 590 ? 7.846 -4.443 11.954 1.00 93.12 590 HIS A CA 1
ATOM 4660 C C . HIS A 1 590 ? 9.018 -3.961 11.096 1.00 93.12 590 HIS A C 1
ATOM 4662 O O . HIS A 1 590 ? 10.015 -3.477 11.631 1.00 93.12 590 HIS A O 1
ATOM 4668 N N . LYS A 1 591 ? 8.906 -4.064 9.764 1.00 90.06 591 LYS A N 1
ATOM 4669 C CA . LYS A 1 591 ? 9.938 -3.559 8.845 1.00 90.06 591 LYS A CA 1
ATOM 4670 C C . LYS A 1 591 ? 10.074 -2.045 8.972 1.00 90.06 591 LYS A C 1
ATOM 4672 O O . LYS A 1 591 ? 11.181 -1.538 9.123 1.00 90.06 591 LYS A O 1
ATOM 4677 N N . PHE A 1 592 ? 8.946 -1.337 8.983 1.00 87.38 592 PHE A N 1
ATOM 4678 C CA . PHE A 1 592 ? 8.897 0.118 9.077 1.00 87.38 592 PHE A CA 1
ATOM 4679 C C . PHE A 1 592 ? 9.597 0.651 10.334 1.00 87.38 592 PHE A C 1
ATOM 4681 O O . PHE A 1 592 ? 10.399 1.577 10.235 1.00 87.38 592 PHE A O 1
ATOM 4688 N N . VAL A 1 593 ? 9.359 0.054 11.510 1.00 88.00 593 VAL A N 1
ATOM 4689 C CA . VAL A 1 593 ? 9.957 0.546 12.766 1.00 88.00 593 VAL A CA 1
ATOM 4690 C C . VAL A 1 593 ? 11.454 0.260 12.909 1.00 88.00 593 VAL A C 1
ATOM 4692 O O . VAL A 1 593 ? 12.114 0.906 13.719 1.00 88.00 593 VAL A O 1
ATOM 4695 N N . ARG A 1 594 ? 12.010 -0.676 12.125 1.00 87.00 594 ARG A N 1
ATOM 4696 C CA . ARG A 1 594 ? 13.455 -0.971 12.110 1.00 87.00 594 ARG A CA 1
ATOM 4697 C C . ARG A 1 594 ? 14.261 -0.024 11.229 1.00 87.00 594 ARG A C 1
ATOM 4699 O O . ARG A 1 594 ? 15.479 0.034 11.370 1.00 87.00 594 ARG A O 1
ATOM 4706 N N . LYS A 1 595 ? 13.602 0.709 10.332 1.00 81.19 595 LYS A N 1
ATOM 4707 C CA . LYS A 1 595 ? 14.256 1.653 9.426 1.00 81.19 595 LYS A CA 1
ATOM 4708 C C . LYS A 1 595 ? 14.552 2.955 10.172 1.00 81.19 595 LYS A C 1
ATOM 4710 O O . LYS A 1 595 ? 13.688 3.819 10.321 1.00 81.19 595 LYS A O 1
ATOM 4715 N N . GLU A 1 596 ? 15.792 3.104 10.633 1.00 71.62 596 GLU A N 1
ATOM 4716 C CA . GLU A 1 596 ? 16.254 4.278 11.396 1.00 71.62 596 GLU A CA 1
ATOM 4717 C C . GLU A 1 596 ? 16.137 5.589 10.595 1.00 71.62 596 GLU A C 1
ATOM 4719 O O . GLU A 1 596 ? 15.916 6.660 11.157 1.00 71.62 596 GLU A O 1
ATOM 4724 N N . THR A 1 597 ? 16.186 5.503 9.263 1.00 65.25 597 THR A N 1
ATOM 4725 C CA . THR A 1 597 ? 15.950 6.629 8.343 1.00 65.25 597 THR A CA 1
ATOM 4726 C C . THR A 1 597 ? 14.526 7.192 8.437 1.00 65.25 597 THR A C 1
ATOM 4728 O O . THR A 1 597 ? 14.310 8.386 8.214 1.00 65.25 597 THR A O 1
ATOM 4731 N N . LEU A 1 598 ? 13.547 6.355 8.792 1.00 64.50 598 LEU A N 1
ATOM 4732 C CA . LEU A 1 598 ? 12.133 6.713 8.904 1.00 64.50 598 LEU A CA 1
ATOM 4733 C C . LEU A 1 598 ? 11.736 7.090 10.328 1.00 64.50 598 LEU A C 1
ATOM 4735 O O . LEU A 1 598 ? 10.962 8.035 10.537 1.00 64.50 598 LEU A O 1
ATOM 4739 N N . ILE A 1 599 ? 12.265 6.363 11.311 1.00 70.56 599 ILE A N 1
ATOM 4740 C C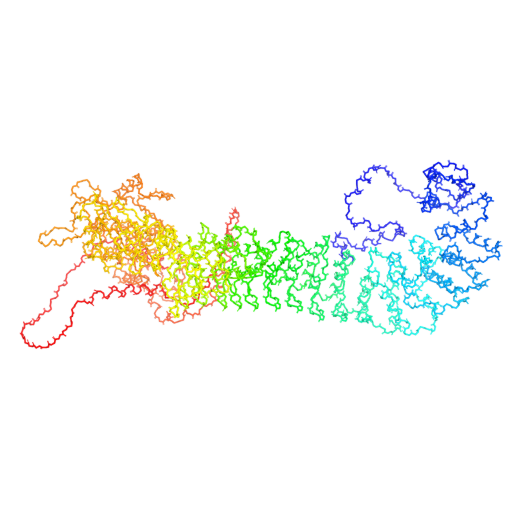A . ILE A 1 599 ? 11.966 6.576 12.722 1.00 70.56 599 ILE A CA 1
ATOM 4741 C C . ILE A 1 599 ? 13.043 7.455 13.345 1.00 70.56 599 ILE A C 1
ATOM 4743 O O . ILE A 1 599 ? 14.094 6.996 13.769 1.00 70.56 599 ILE A O 1
ATOM 4747 N N . THR A 1 600 ? 12.740 8.746 13.470 1.00 66.38 600 THR A N 1
ATOM 4748 C CA . THR A 1 600 ? 13.566 9.683 14.240 1.00 66.38 600 THR A CA 1
ATOM 4749 C C . THR A 1 600 ? 12.788 10.238 15.424 1.00 66.38 600 THR A C 1
ATOM 4751 O O . THR A 1 600 ? 11.565 10.376 15.381 1.00 66.38 600 THR A O 1
ATOM 4754 N N . ASP A 1 601 ? 13.499 10.700 16.451 1.00 62.47 601 ASP A N 1
ATOM 4755 C CA . ASP A 1 601 ? 12.930 11.485 17.557 1.00 62.47 601 ASP A CA 1
ATOM 4756 C C . ASP A 1 601 ? 12.255 12.796 17.097 1.00 62.47 601 ASP A C 1
ATOM 4758 O O . ASP A 1 601 ? 11.594 13.476 17.888 1.00 62.47 601 ASP A O 1
ATOM 4762 N N . LYS A 1 602 ? 12.367 13.163 15.813 1.00 63.38 602 LYS A N 1
ATOM 4763 C CA . LYS A 1 602 ? 11.682 14.299 15.176 1.00 63.38 602 LYS A CA 1
ATOM 4764 C C . LYS A 1 602 ? 10.388 13.898 14.455 1.00 63.38 602 LYS A C 1
ATOM 4766 O O . LYS A 1 602 ? 9.661 14.777 13.988 1.00 63.38 602 LYS A O 1
ATOM 4771 N N . LEU A 1 603 ? 10.062 12.604 14.376 1.00 69.88 603 LEU A N 1
ATOM 4772 C CA . LEU A 1 603 ? 8.874 12.118 13.680 1.00 69.88 603 LEU A CA 1
ATOM 4773 C C . LEU A 1 603 ? 7.598 12.679 14.330 1.00 69.88 603 LEU A C 1
ATOM 4775 O O . LEU A 1 603 ? 7.307 12.435 15.507 1.00 69.88 603 LEU A O 1
ATOM 4779 N N . LYS A 1 604 ? 6.852 13.481 13.562 1.00 72.75 604 LYS A N 1
ATOM 4780 C CA . LYS A 1 604 ? 5.659 14.195 14.033 1.00 72.75 604 LYS A CA 1
ATOM 4781 C C . LYS A 1 604 ? 4.509 13.223 14.315 1.00 72.75 604 LYS A C 1
ATOM 4783 O O . LYS A 1 604 ? 4.299 12.267 13.573 1.00 72.75 604 LYS A O 1
ATOM 4788 N N . VAL A 1 605 ? 3.700 13.546 15.326 1.00 77.44 605 VAL A N 1
ATOM 4789 C CA . VAL A 1 605 ? 2.500 12.789 15.746 1.00 77.44 605 VAL A CA 1
ATOM 4790 C C . VAL A 1 605 ? 1.553 12.493 14.574 1.00 77.44 605 VAL A C 1
ATOM 4792 O O . VAL A 1 605 ? 1.006 11.399 14.483 1.00 77.44 605 VAL A O 1
ATOM 4795 N N . GLY A 1 606 ? 1.412 13.431 13.630 1.00 77.44 606 GLY A N 1
ATOM 4796 C CA . GLY A 1 606 ? 0.548 13.258 12.458 1.00 77.44 606 GLY A CA 1
ATOM 4797 C C . GLY A 1 606 ? 0.910 12.061 11.570 1.00 77.44 606 GLY A C 1
ATOM 4798 O O . GLY A 1 606 ? 0.016 11.471 10.976 1.00 77.44 606 GLY A O 1
ATOM 4799 N N . ARG A 1 607 ? 2.188 11.660 11.512 1.00 79.50 607 ARG A N 1
ATOM 4800 C CA . ARG A 1 607 ? 2.626 10.509 10.704 1.00 79.50 607 ARG A CA 1
ATOM 4801 C C . ARG A 1 607 ? 2.244 9.183 11.359 1.00 79.50 607 ARG A C 1
ATOM 4803 O O . ARG A 1 607 ? 1.621 8.352 10.715 1.00 79.50 607 ARG A O 1
ATOM 4810 N N . TRP A 1 608 ? 2.497 9.045 12.662 1.00 85.12 608 TRP A N 1
ATOM 4811 C CA . TRP A 1 608 ? 2.022 7.904 13.455 1.00 85.12 608 TRP A CA 1
ATOM 4812 C C . TRP A 1 608 ? 0.502 7.752 13.391 1.00 85.12 608 TRP A C 1
ATOM 4814 O O . TRP A 1 608 ? -0.003 6.647 13.218 1.00 85.12 608 TRP A O 1
ATOM 4824 N N . LYS A 1 609 ? -0.222 8.878 13.466 1.00 85.06 609 LYS A N 1
ATOM 4825 C CA . LYS A 1 609 ? -1.678 8.902 13.311 1.00 85.06 609 LYS A CA 1
ATOM 4826 C C . LYS A 1 609 ? -2.106 8.288 11.984 1.00 85.06 609 LYS A C 1
ATOM 4828 O O . LYS A 1 609 ? -2.993 7.444 11.993 1.00 85.06 609 LYS A O 1
ATOM 4833 N N . LYS A 1 610 ? -1.478 8.657 10.867 1.00 82.31 610 LYS A N 1
ATOM 4834 C CA . LYS A 1 610 ? -1.802 8.070 9.560 1.00 82.31 610 LYS A CA 1
ATOM 4835 C C . LYS A 1 610 ? -1.553 6.560 9.515 1.00 82.31 610 LYS A C 1
ATOM 4837 O O . LYS A 1 610 ? -2.455 5.845 9.099 1.00 82.31 610 LYS A O 1
ATOM 4842 N N . CYS A 1 611 ? -0.411 6.068 10.005 1.00 84.62 611 CYS A N 1
ATOM 4843 C CA . CYS A 1 611 ? -0.122 4.625 10.037 1.00 84.62 611 CYS A CA 1
ATOM 4844 C C . CYS A 1 611 ? -1.200 3.840 10.808 1.00 84.62 611 CYS A C 1
ATOM 4846 O O . CYS A 1 611 ? -1.773 2.890 10.282 1.00 84.62 611 CYS A O 1
ATOM 4848 N N . VAL A 1 612 ? -1.525 4.281 12.030 1.00 87.00 612 VAL A N 1
ATOM 4849 C CA . VAL A 1 612 ? -2.502 3.597 12.897 1.00 87.00 612 VAL A CA 1
ATOM 4850 C C . VAL A 1 612 ? -3.926 3.707 12.344 1.00 87.00 612 VAL A C 1
ATOM 4852 O O . VAL A 1 612 ? -4.659 2.723 12.324 1.00 87.00 612 VAL A O 1
ATOM 4855 N N . THR A 1 613 ? -4.328 4.885 11.854 1.00 85.06 613 THR A N 1
ATOM 4856 C CA . THR A 1 613 ? -5.666 5.077 11.253 1.00 85.06 613 THR A CA 1
ATOM 4857 C C . THR A 1 613 ? -5.849 4.310 9.947 1.00 85.06 613 THR A C 1
ATOM 4859 O O . THR A 1 613 ? -6.973 3.962 9.611 1.00 85.06 613 THR A O 1
ATOM 4862 N N . SER A 1 614 ? -4.755 3.984 9.257 1.00 82.81 614 SER A N 1
ATOM 4863 C CA . SER A 1 614 ? -4.758 3.135 8.061 1.00 82.81 614 SER A CA 1
ATOM 4864 C C . SER A 1 614 ? -4.698 1.633 8.390 1.00 82.81 614 SER A C 1
ATOM 4866 O O . SER A 1 614 ? -4.489 0.812 7.503 1.00 82.81 614 SER A O 1
ATOM 4868 N N . GLY A 1 615 ? -4.861 1.259 9.665 1.00 87.38 615 GLY A N 1
ATOM 4869 C CA . GLY A 1 615 ? -4.997 -0.130 10.107 1.00 87.38 615 GLY A CA 1
ATOM 4870 C C . GLY A 1 615 ? -3.693 -0.851 10.455 1.00 87.38 615 GLY A C 1
ATOM 4871 O O . GLY A 1 615 ? -3.744 -2.044 10.746 1.00 87.38 615 GLY A O 1
ATOM 4872 N N . MET A 1 616 ? -2.534 -0.178 10.453 1.00 90.00 616 MET A N 1
ATOM 4873 C CA . MET A 1 616 ? -1.274 -0.792 10.899 1.00 90.00 616 MET A CA 1
ATOM 4874 C C . MET A 1 616 ? -1.297 -1.007 12.415 1.00 90.00 616 MET A C 1
ATOM 4876 O O . MET A 1 616 ? -1.337 -0.044 13.184 1.00 90.00 616 MET A O 1
ATOM 4880 N N . ASP A 1 617 ? -1.256 -2.268 12.842 1.00 90.25 617 ASP A N 1
ATOM 4881 C CA . ASP A 1 617 ? -1.372 -2.663 14.245 1.00 90.25 617 ASP A CA 1
ATOM 4882 C C . ASP A 1 617 ? 0.013 -2.745 14.924 1.00 90.25 617 ASP A C 1
ATOM 4884 O O . ASP A 1 617 ? 0.819 -3.618 14.582 1.00 90.25 617 ASP A O 1
ATOM 4888 N N . PRO A 1 618 ? 0.322 -1.861 15.895 1.00 92.38 618 PRO A N 1
ATOM 4889 C CA . PRO A 1 618 ? 1.598 -1.866 16.610 1.00 92.38 618 PRO A CA 1
ATOM 4890 C C . PRO A 1 618 ? 1.752 -3.024 17.609 1.00 92.38 618 PRO A C 1
ATOM 4892 O O . PRO A 1 618 ? 2.840 -3.191 18.164 1.00 92.38 618 PRO A O 1
ATOM 4895 N N . TRP A 1 619 ? 0.700 -3.813 17.847 1.00 91.56 619 TRP A N 1
ATOM 4896 C CA . TRP A 1 619 ? 0.679 -4.903 18.831 1.00 91.56 619 TRP A CA 1
ATOM 4897 C C . TRP A 1 619 ? 0.764 -6.292 18.201 1.00 91.56 619 TRP A C 1
ATOM 4899 O O . TRP A 1 619 ? 0.938 -7.281 18.918 1.00 91.56 619 TRP A O 1
ATOM 4909 N N . LYS A 1 620 ? 0.654 -6.386 16.872 1.00 91.38 620 LYS A N 1
ATOM 4910 C CA . LYS A 1 620 ? 0.661 -7.663 16.160 1.00 91.38 620 LYS A CA 1
ATOM 4911 C C . LYS A 1 620 ? 2.002 -8.368 16.348 1.00 91.38 620 LYS A C 1
ATOM 4913 O O . LYS A 1 620 ? 3.034 -7.801 16.017 1.00 91.38 620 LYS A O 1
ATOM 4918 N N . LYS A 1 621 ? 1.991 -9.597 16.859 1.00 91.75 621 LYS A N 1
ATOM 4919 C CA . LYS A 1 621 ? 3.212 -10.372 17.121 1.00 91.75 621 LYS A CA 1
ATOM 4920 C C . LYS A 1 621 ? 3.687 -11.138 15.886 1.00 91.75 621 LYS A C 1
ATOM 4922 O O . LYS A 1 621 ? 2.865 -11.691 15.152 1.00 91.75 621 LYS A O 1
ATOM 4927 N N . ASN A 1 622 ? 5.003 -11.214 15.710 1.00 93.81 622 ASN A N 1
ATOM 4928 C CA . ASN A 1 622 ? 5.656 -12.103 14.753 1.00 93.81 622 ASN A CA 1
ATOM 4929 C C . ASN A 1 622 ? 5.768 -13.550 15.283 1.00 93.81 622 ASN A C 1
ATOM 4931 O O . ASN A 1 622 ? 5.242 -13.871 16.351 1.00 93.81 622 ASN A O 1
ATOM 4935 N N . ASN A 1 623 ? 6.442 -14.442 14.544 1.00 93.00 623 ASN A N 1
ATOM 4936 C CA . ASN A 1 623 ? 6.604 -15.848 14.953 1.00 93.00 623 ASN A CA 1
ATOM 4937 C C . ASN A 1 623 ? 7.436 -16.009 16.238 1.00 93.00 623 ASN A C 1
ATOM 4939 O O . ASN A 1 623 ? 7.282 -17.001 16.942 1.00 93.00 623 ASN A O 1
ATOM 4943 N N . SER A 1 624 ? 8.268 -15.021 16.576 1.00 90.12 624 SER A N 1
ATOM 4944 C CA . SER A 1 624 ? 9.033 -14.965 17.828 1.00 90.12 624 SER A CA 1
ATOM 4945 C C . SER A 1 624 ? 8.242 -14.358 18.994 1.00 90.12 624 SER A C 1
ATOM 4947 O O . SER A 1 624 ? 8.781 -14.210 20.084 1.00 90.12 624 SER A O 1
ATOM 4949 N N . GLY A 1 625 ? 6.979 -13.973 18.786 1.00 89.38 625 GLY A N 1
ATOM 4950 C CA . GLY A 1 625 ? 6.149 -13.346 19.814 1.00 89.38 625 GLY A CA 1
ATOM 4951 C C . GLY A 1 625 ? 6.422 -11.854 20.042 1.00 89.38 625 GLY A C 1
ATOM 4952 O O . GLY A 1 625 ? 5.820 -11.279 20.950 1.00 89.38 625 GLY A O 1
ATOM 4953 N N . VAL A 1 626 ? 7.271 -11.228 19.220 1.00 91.50 626 VAL A N 1
ATOM 4954 C CA . VAL A 1 626 ? 7.667 -9.812 19.315 1.00 91.50 626 VAL A CA 1
ATOM 4955 C C . VAL A 1 626 ? 6.742 -8.951 18.455 1.00 91.50 626 VAL A C 1
ATOM 4957 O O . VAL A 1 626 ? 6.432 -9.340 17.332 1.00 91.50 626 VAL A O 1
ATOM 4960 N N . CYS A 1 627 ? 6.295 -7.794 18.954 1.00 93.25 627 CYS A N 1
ATOM 4961 C CA . CYS A 1 627 ? 5.467 -6.832 18.211 1.00 93.25 627 CYS A CA 1
ATOM 4962 C C . CYS A 1 627 ? 6.242 -5.565 17.780 1.00 93.25 627 CYS A C 1
ATOM 4964 O O . CYS A 1 627 ? 7.292 -5.260 18.356 1.00 93.25 627 CYS A O 1
ATOM 4966 N N . PRO A 1 628 ? 5.732 -4.756 16.823 1.00 93.50 628 PRO A N 1
ATOM 4967 C CA . PRO A 1 628 ? 6.402 -3.531 16.376 1.00 93.50 628 PRO A CA 1
ATOM 4968 C C . PRO A 1 628 ? 6.710 -2.548 17.511 1.00 93.50 628 PRO A C 1
ATOM 4970 O O . PRO A 1 628 ? 7.753 -1.895 17.504 1.00 93.50 628 PRO A O 1
ATOM 4973 N N . PHE A 1 629 ? 5.826 -2.443 18.509 1.00 93.38 629 PHE A N 1
ATOM 4974 C CA . PHE A 1 629 ? 6.063 -1.581 19.664 1.00 93.38 629 PHE A CA 1
ATOM 4975 C C . PHE A 1 629 ? 7.246 -2.049 20.525 1.00 93.38 629 PHE A C 1
ATOM 4977 O O . PHE A 1 629 ? 8.034 -1.217 20.970 1.00 93.38 629 PHE A O 1
ATOM 4984 N N . GLN A 1 630 ? 7.415 -3.361 20.723 1.00 92.50 630 GLN A N 1
ATOM 4985 C CA . GLN A 1 630 ? 8.578 -3.914 21.427 1.00 92.50 630 GLN A CA 1
ATOM 4986 C C . GLN A 1 630 ? 9.877 -3.608 20.679 1.00 92.50 630 GLN A C 1
ATOM 4988 O O . GLN A 1 630 ? 10.825 -3.128 21.294 1.00 92.50 630 GLN A O 1
ATOM 4993 N N . VAL A 1 631 ? 9.884 -3.759 19.350 1.00 91.75 631 VAL A N 1
ATOM 4994 C CA . VAL A 1 631 ? 11.049 -3.417 18.514 1.00 91.75 631 VAL A CA 1
ATOM 4995 C C . VAL A 1 631 ? 11.470 -1.951 18.702 1.00 91.75 631 VAL A C 1
ATOM 4997 O O . VAL A 1 631 ? 12.662 -1.657 18.787 1.00 91.75 631 VAL A O 1
ATOM 5000 N N . LEU A 1 632 ? 10.514 -1.017 18.813 1.00 90.81 632 LEU A N 1
ATOM 5001 C CA . LEU A 1 632 ? 10.813 0.398 19.083 1.00 90.81 632 LEU A CA 1
ATOM 5002 C C . LEU A 1 632 ? 11.456 0.620 20.460 1.00 90.81 632 LEU A C 1
ATOM 5004 O O . LEU A 1 632 ? 12.353 1.461 20.582 1.00 90.81 632 LEU A O 1
ATOM 5008 N N . LEU A 1 633 ? 10.997 -0.103 21.485 1.00 90.25 633 LEU A N 1
ATOM 5009 C CA . LEU A 1 633 ? 11.551 -0.010 22.835 1.00 90.25 633 LEU A CA 1
ATOM 5010 C C . LEU A 1 633 ? 12.966 -0.592 22.908 1.00 90.25 633 LEU A C 1
ATOM 5012 O O . LEU A 1 633 ? 13.850 0.053 23.466 1.00 90.25 633 LEU A O 1
ATOM 5016 N N . GLU A 1 634 ? 13.194 -1.762 22.308 1.00 88.19 634 GLU A N 1
ATOM 5017 C CA . GLU A 1 634 ? 14.504 -2.431 22.256 1.00 88.19 634 GLU A CA 1
ATOM 5018 C C . GLU A 1 634 ? 15.556 -1.581 21.537 1.00 88.19 634 GLU A C 1
ATOM 5020 O O . GLU A 1 634 ? 16.706 -1.509 21.964 1.00 88.19 634 GLU A O 1
ATOM 5025 N N . LYS A 1 635 ? 15.150 -0.874 20.477 1.00 87.06 635 LYS A N 1
ATOM 5026 C CA . LYS A 1 635 ? 16.004 0.074 19.748 1.00 87.06 635 LYS A CA 1
ATOM 5027 C C . LYS A 1 635 ? 16.231 1.402 20.484 1.00 87.06 635 LYS A C 1
ATOM 5029 O O . LYS A 1 635 ? 16.993 2.236 20.006 1.00 87.06 635 LYS A O 1
ATOM 5034 N N . GLY A 1 636 ? 15.578 1.630 21.625 1.00 87.19 636 GLY A N 1
ATOM 5035 C CA . GLY A 1 636 ? 15.745 2.844 22.427 1.00 87.19 636 GLY A CA 1
ATOM 5036 C C . GLY A 1 636 ? 15.017 4.082 21.888 1.00 87.19 636 GLY A C 1
ATOM 5037 O O . GLY A 1 636 ? 15.272 5.194 22.352 1.00 87.19 636 GLY A O 1
ATOM 5038 N N . PHE A 1 637 ? 14.068 3.935 20.955 1.00 88.38 637 PHE A N 1
ATOM 5039 C CA . PHE A 1 637 ? 13.297 5.051 20.389 1.00 88.38 637 PHE A CA 1
ATOM 5040 C C . PHE A 1 637 ? 12.171 5.519 21.329 1.00 88.38 637 PHE A C 1
ATOM 5042 O O . PHE A 1 637 ? 10.988 5.538 20.971 1.00 88.38 637 PHE A O 1
ATOM 5049 N N . LEU A 1 638 ? 12.518 5.907 22.560 1.00 89.56 638 LEU A N 1
ATOM 5050 C CA . LEU A 1 638 ? 11.559 6.152 23.645 1.00 89.56 638 LEU A CA 1
ATOM 5051 C C . LEU A 1 638 ? 10.590 7.309 23.353 1.00 89.56 638 LEU A C 1
ATOM 5053 O O . LEU A 1 638 ? 9.393 7.194 23.629 1.00 89.56 638 LEU A O 1
ATOM 5057 N N . LYS A 1 639 ? 11.052 8.417 22.749 1.00 89.12 639 LYS A N 1
ATOM 5058 C CA . LYS A 1 639 ? 10.155 9.544 22.419 1.00 89.12 639 LYS A CA 1
ATOM 5059 C C . LYS A 1 639 ? 9.163 9.170 21.323 1.00 89.12 639 LYS A C 1
ATOM 5061 O O . LYS A 1 639 ? 7.993 9.542 21.408 1.00 89.12 639 LYS A O 1
ATOM 5066 N N . SER A 1 640 ? 9.614 8.442 20.305 1.00 88.38 640 SER A N 1
ATOM 5067 C CA . SER A 1 640 ? 8.751 7.933 19.234 1.00 88.38 640 SER A CA 1
ATOM 5068 C C . SER A 1 640 ? 7.747 6.908 19.756 1.00 88.38 640 SER A C 1
ATOM 5070 O O . SER A 1 640 ? 6.565 7.018 19.439 1.00 88.38 640 SER A O 1
ATOM 5072 N N . SER A 1 641 ? 8.179 6.005 20.638 1.00 91.62 641 SER A N 1
ATOM 5073 C CA . SER A 1 641 ? 7.311 5.038 21.324 1.00 91.62 641 SER A CA 1
ATOM 5074 C C . SER A 1 641 ? 6.213 5.742 22.128 1.00 91.62 641 SER A C 1
ATOM 5076 O O . SER A 1 641 ? 5.032 5.422 21.994 1.00 91.62 641 SER A O 1
ATOM 5078 N N . LEU A 1 642 ? 6.568 6.783 22.891 1.00 91.50 642 LEU A N 1
ATOM 5079 C CA . LEU A 1 642 ? 5.592 7.594 23.620 1.00 91.50 642 LEU A CA 1
ATOM 5080 C C . LEU A 1 642 ? 4.620 8.323 22.678 1.00 91.50 642 LEU A C 1
ATOM 5082 O O . LEU A 1 642 ? 3.431 8.413 22.972 1.00 91.50 642 LEU A O 1
ATOM 5086 N N . ARG A 1 643 ? 5.089 8.850 21.540 1.00 90.56 643 ARG A N 1
ATOM 5087 C CA . ARG A 1 643 ? 4.211 9.495 20.544 1.00 90.56 643 ARG A CA 1
ATOM 5088 C C . ARG A 1 643 ? 3.250 8.503 19.895 1.00 90.56 643 ARG A C 1
ATOM 5090 O O . ARG A 1 643 ? 2.094 8.865 19.699 1.00 90.56 643 ARG A O 1
ATOM 5097 N N . LEU A 1 644 ? 3.698 7.285 19.596 1.00 90.56 644 LEU A N 1
ATOM 5098 C CA . LEU A 1 644 ? 2.840 6.214 19.094 1.00 90.56 644 LEU A CA 1
ATOM 5099 C C . LEU A 1 644 ? 1.762 5.852 20.126 1.00 90.56 644 LEU A C 1
ATOM 5101 O O . LEU A 1 644 ? 0.584 5.832 19.783 1.00 90.56 644 LEU A O 1
ATOM 5105 N N . LEU A 1 645 ? 2.126 5.689 21.404 1.00 91.06 645 LEU A N 1
ATOM 5106 C CA . LEU A 1 645 ? 1.150 5.477 22.481 1.00 91.06 645 LEU A CA 1
ATOM 5107 C C . LEU A 1 645 ? 0.147 6.625 22.591 1.00 91.06 645 LEU A C 1
ATOM 5109 O O . LEU A 1 645 ? -1.047 6.380 22.728 1.00 91.06 645 LEU A O 1
ATOM 5113 N N . LYS A 1 646 ? 0.603 7.877 22.489 1.00 89.69 646 LYS A N 1
ATOM 5114 C CA . LYS A 1 646 ? -0.299 9.036 22.483 1.00 89.69 646 LYS A CA 1
ATOM 5115 C C . LYS A 1 646 ? -1.290 8.984 21.329 1.00 89.69 646 LYS A C 1
ATOM 5117 O O . LYS A 1 646 ? -2.470 9.223 21.541 1.00 89.69 646 LYS A O 1
ATOM 5122 N N . VAL A 1 647 ? -0.839 8.605 20.134 1.00 88.69 647 VAL A N 1
ATOM 5123 C CA . VAL A 1 647 ? -1.730 8.409 18.982 1.00 88.69 647 VAL A CA 1
ATOM 5124 C C . VAL A 1 647 ? -2.768 7.320 19.243 1.00 88.69 647 VAL A C 1
ATOM 5126 O O . VAL A 1 647 ? -3.933 7.530 18.914 1.00 88.69 647 VAL A O 1
ATOM 5129 N N . VAL A 1 648 ? -2.369 6.195 19.843 1.00 88.31 648 VAL A N 1
ATOM 5130 C CA . VAL A 1 648 ? -3.291 5.091 20.148 1.00 88.31 648 VAL A CA 1
ATOM 5131 C C . VAL A 1 648 ? -4.303 5.490 21.232 1.00 88.31 648 VAL A C 1
ATOM 5133 O O . VAL A 1 648 ? -5.493 5.261 21.070 1.00 88.31 648 VAL A O 1
ATOM 5136 N N . PHE A 1 649 ? -3.871 6.135 22.319 1.00 84.12 649 PHE A N 1
ATOM 5137 C CA . PHE A 1 649 ? -4.714 6.395 23.497 1.00 84.12 649 PHE A CA 1
ATOM 5138 C C . PHE A 1 649 ? -5.422 7.768 23.527 1.00 84.12 649 PHE A C 1
ATOM 5140 O O . PHE A 1 649 ? -6.099 8.086 24.515 1.00 84.12 649 PHE A O 1
ATOM 5147 N N . GLU A 1 650 ? -5.262 8.616 22.509 1.00 81.88 650 GLU A N 1
ATOM 5148 C CA . GLU A 1 650 ? -5.949 9.917 22.380 1.00 81.88 650 GLU A CA 1
ATOM 5149 C C . GLU A 1 650 ? -7.022 9.881 21.273 1.00 81.88 650 GLU A C 1
ATOM 5151 O O . GLU A 1 650 ? -7.194 8.856 20.622 1.00 81.88 650 GLU A O 1
ATOM 5156 N N . LYS A 1 651 ? -7.778 10.982 21.067 1.00 57.06 651 LYS A N 1
ATOM 5157 C CA . LYS A 1 651 ? -9.026 11.092 20.252 1.00 57.06 651 LYS A CA 1
ATOM 5158 C C . LYS A 1 651 ? -8.990 10.512 18.817 1.00 57.06 651 LYS A C 1
ATOM 5160 O O . LYS A 1 651 ? -10.002 10.548 18.130 1.00 57.06 651 LYS A O 1
ATOM 5165 N N . CYS A 1 652 ? -7.843 10.041 18.341 1.00 51.84 652 CYS A N 1
ATOM 5166 C CA . CYS A 1 652 ? -7.604 9.549 16.987 1.00 51.84 652 CYS A CA 1
ATOM 5167 C C . CYS A 1 652 ? -7.267 8.047 16.908 1.00 51.84 652 CYS A C 1
ATOM 5169 O O . CYS A 1 652 ? -6.993 7.576 15.806 1.00 51.84 652 CYS A O 1
ATOM 5171 N N . GLY A 1 653 ? -7.228 7.320 18.029 1.00 55.91 653 GLY A N 1
ATOM 5172 C CA . GLY A 1 653 ? -6.923 5.890 18.041 1.00 55.91 653 GLY A CA 1
ATOM 5173 C C . GLY A 1 653 ? -8.064 5.036 17.491 1.00 55.91 653 GLY A C 1
ATOM 5174 O O . GLY A 1 653 ? -9.235 5.286 17.784 1.00 55.91 653 GLY A O 1
ATOM 5175 N N . ASN A 1 654 ? -7.723 4.003 16.717 1.00 65.75 654 ASN A N 1
ATOM 5176 C CA . ASN A 1 654 ? -8.651 2.912 16.435 1.00 65.75 654 ASN A CA 1
ATOM 5177 C C . ASN A 1 654 ? -8.984 2.219 17.771 1.00 65.75 654 ASN A C 1
ATOM 5179 O O . ASN A 1 654 ? -8.080 1.780 18.483 1.00 65.75 654 ASN A O 1
ATOM 5183 N N . LYS A 1 655 ? -10.274 2.141 18.120 1.00 71.19 655 LYS A N 1
ATOM 5184 C CA . LYS A 1 655 ? -10.752 1.559 19.386 1.00 71.19 655 LYS A CA 1
ATOM 5185 C C . LYS A 1 655 ? -10.268 0.126 19.578 1.00 71.19 655 LYS A C 1
ATOM 5187 O O . LYS A 1 655 ? -9.877 -0.235 20.680 1.00 71.19 655 LYS A O 1
ATOM 5192 N N . GLU A 1 656 ? -10.224 -0.654 18.504 1.00 75.00 656 GLU A N 1
ATOM 5193 C CA . GLU A 1 656 ? -9.723 -2.029 18.528 1.00 75.00 656 GLU A CA 1
ATOM 5194 C C . GLU A 1 656 ? -8.233 -2.088 18.885 1.00 75.00 656 GLU A C 1
ATOM 5196 O O . GLU A 1 656 ? -7.811 -2.897 19.711 1.00 75.00 656 GLU A O 1
ATOM 5201 N N . THR A 1 657 ? -7.434 -1.180 18.322 1.00 80.06 657 THR A N 1
ATOM 5202 C CA . THR A 1 657 ? -6.005 -1.056 18.628 1.00 80.06 657 THR A CA 1
ATOM 5203 C C . THR A 1 657 ? -5.781 -0.615 20.074 1.00 80.06 657 THR A C 1
ATOM 5205 O O . THR A 1 657 ? -4.853 -1.090 20.722 1.00 80.06 657 THR A O 1
ATOM 5208 N N . THR A 1 658 ? -6.628 0.260 20.613 1.00 82.12 658 THR A N 1
ATOM 5209 C CA . THR A 1 658 ? -6.562 0.681 22.021 1.00 82.12 658 THR A CA 1
ATOM 5210 C C . THR A 1 658 ? -6.881 -0.463 22.977 1.00 82.12 658 THR A C 1
ATOM 5212 O O . THR A 1 658 ? -6.150 -0.664 23.945 1.00 82.12 658 THR A O 1
ATOM 5215 N N . GLU A 1 659 ? -7.921 -1.246 22.693 1.00 77.44 659 GLU A N 1
ATOM 5216 C CA . GLU A 1 659 ? -8.279 -2.397 23.528 1.00 77.44 659 GLU A CA 1
ATOM 5217 C C . GLU A 1 659 ? -7.234 -3.507 23.449 1.00 77.44 659 GLU A C 1
ATOM 5219 O O . GLU A 1 659 ? -6.811 -4.041 24.476 1.00 77.44 659 GLU A O 1
ATOM 5224 N N . SER A 1 660 ? -6.710 -3.768 22.251 1.00 79.88 660 SER A N 1
ATOM 5225 C CA . SER A 1 660 ? -5.605 -4.710 22.052 1.00 79.88 660 SER A CA 1
ATOM 5226 C C . SER A 1 660 ? -4.359 -4.311 22.850 1.00 79.88 660 SER A C 1
ATOM 5228 O O . SER A 1 660 ? -3.684 -5.174 23.407 1.00 79.88 660 SER A O 1
ATOM 5230 N N . ALA A 1 661 ? -4.085 -3.007 22.989 1.00 85.12 661 ALA A N 1
ATOM 5231 C CA . ALA A 1 661 ? -3.002 -2.508 23.835 1.00 85.12 661 ALA A CA 1
ATOM 5232 C C . ALA A 1 661 ? -3.227 -2.805 25.329 1.00 85.12 661 ALA A C 1
ATOM 5234 O O . ALA A 1 661 ? -2.275 -3.113 26.045 1.00 85.12 661 ALA A O 1
ATOM 5235 N N . ARG A 1 662 ? -4.470 -2.699 25.825 1.00 81.81 662 ARG A N 1
ATOM 5236 C CA . ARG A 1 662 ? -4.802 -2.935 27.245 1.00 81.81 662 ARG A CA 1
ATOM 5237 C C . ARG A 1 662 ? -4.682 -4.401 27.634 1.00 81.81 662 ARG A C 1
ATOM 5239 O O . ARG A 1 662 ? -4.242 -4.701 28.739 1.00 81.81 662 ARG A O 1
ATOM 5246 N N . CYS A 1 663 ? -5.056 -5.294 26.725 1.00 81.38 663 CYS A N 1
ATOM 5247 C CA . CYS A 1 663 ? -4.974 -6.739 26.921 1.00 81.38 663 CYS A CA 1
ATOM 5248 C C . CYS A 1 663 ? -3.624 -7.332 26.491 1.00 81.38 663 CYS A C 1
ATOM 5250 O O . CYS A 1 663 ? -3.445 -8.547 26.556 1.00 81.38 663 CYS A O 1
ATOM 5252 N N . PHE A 1 664 ? -2.677 -6.504 26.039 1.00 87.81 664 PHE A N 1
ATOM 5253 C CA . PHE A 1 664 ? -1.387 -6.973 25.555 1.00 87.81 664 PHE A CA 1
ATOM 5254 C C . PHE A 1 664 ? -0.599 -7.696 26.656 1.00 87.81 664 PHE A C 1
ATOM 5256 O O . PHE A 1 664 ? -0.392 -7.174 27.755 1.00 87.81 664 PHE A O 1
ATOM 5263 N N . LYS A 1 665 ? -0.092 -8.874 26.299 1.00 87.62 665 LYS A N 1
ATOM 5264 C CA . LYS A 1 665 ? 0.836 -9.701 27.073 1.00 87.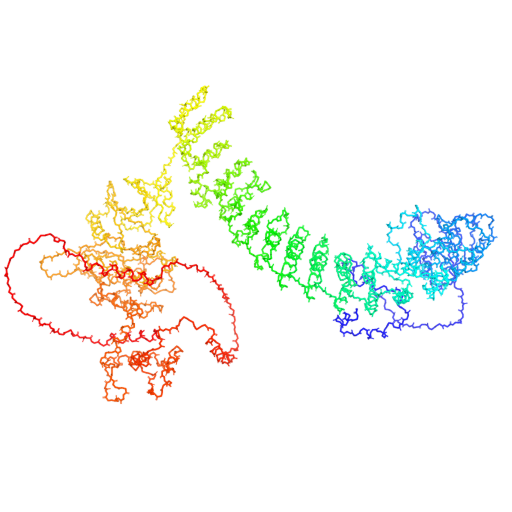62 665 LYS A CA 1
ATOM 5265 C C . LYS A 1 665 ? 1.870 -10.254 26.102 1.00 87.62 665 LYS A C 1
ATOM 5267 O O . LYS A 1 665 ? 1.460 -10.691 25.030 1.00 87.62 665 LYS A O 1
ATOM 5272 N N . ASP A 1 666 ? 3.163 -10.241 26.413 1.00 88.56 666 ASP A N 1
ATOM 5273 C CA . ASP A 1 666 ? 4.200 -10.894 25.593 1.00 88.56 666 ASP A CA 1
ATOM 5274 C C . ASP A 1 666 ? 4.249 -12.425 25.827 1.00 88.56 666 ASP A C 1
ATOM 5276 O O . ASP A 1 666 ? 3.286 -13.000 26.335 1.00 88.56 666 ASP A O 1
ATOM 5280 N N . SER A 1 667 ? 5.300 -13.119 25.377 1.00 88.19 667 SER A N 1
ATOM 5281 C CA . SER A 1 667 ? 5.480 -14.568 25.597 1.00 88.19 667 SER A CA 1
ATOM 5282 C C . SER A 1 667 ? 5.722 -14.946 27.065 1.00 88.19 667 SER A C 1
ATOM 5284 O O . SER A 1 667 ? 5.403 -16.063 27.467 1.00 88.19 667 SER A O 1
ATOM 5286 N N . GLU A 1 668 ? 6.235 -14.024 27.877 1.00 88.50 668 GLU A N 1
ATOM 5287 C CA . GLU A 1 668 ? 6.473 -14.190 29.317 1.00 88.50 668 GLU A CA 1
ATOM 5288 C C . GLU A 1 668 ? 5.285 -13.694 30.167 1.00 88.50 668 GLU A C 1
ATOM 5290 O O . GLU A 1 668 ? 5.325 -13.711 31.399 1.00 88.50 668 GLU A O 1
ATOM 5295 N N . GLY A 1 669 ? 4.204 -13.239 29.526 1.00 89.12 669 GLY A N 1
ATOM 5296 C CA . GLY A 1 669 ? 3.044 -12.666 30.205 1.00 89.12 669 GLY A CA 1
ATOM 5297 C C . GLY A 1 669 ? 3.270 -11.234 30.700 1.00 89.12 669 GLY A C 1
ATOM 5298 O O . GLY A 1 669 ? 2.462 -10.712 31.472 1.00 89.12 669 GLY A O 1
ATOM 5299 N N . ASN A 1 670 ? 4.341 -10.567 30.272 1.00 91.94 670 ASN A N 1
ATOM 5300 C CA . ASN A 1 670 ? 4.598 -9.172 30.603 1.00 91.94 670 ASN A CA 1
ATOM 5301 C C . ASN A 1 670 ? 3.599 -8.279 29.854 1.00 91.94 670 ASN A C 1
ATOM 5303 O O . ASN A 1 670 ? 3.470 -8.342 28.630 1.00 91.94 670 ASN A O 1
ATOM 5307 N N . SER A 1 671 ? 2.895 -7.412 30.583 1.00 92.56 671 SER A N 1
ATOM 5308 C CA . SER A 1 671 ? 2.083 -6.351 29.971 1.00 92.56 671 SER A CA 1
ATOM 5309 C C . SER A 1 671 ? 2.941 -5.175 29.492 1.00 92.56 671 SER A C 1
ATOM 5311 O O . SER A 1 671 ? 4.129 -5.086 29.805 1.00 92.56 671 SER A O 1
ATOM 5313 N N . LEU A 1 672 ? 2.347 -4.214 28.773 1.00 92.25 672 LEU A N 1
ATOM 5314 C CA . LEU A 1 672 ? 3.066 -3.004 28.334 1.00 92.25 672 LEU A CA 1
ATOM 5315 C C . LEU A 1 672 ? 3.726 -2.246 29.500 1.00 92.25 672 LEU A C 1
ATOM 5317 O O . LEU A 1 672 ? 4.778 -1.635 29.322 1.00 92.25 672 LEU A O 1
ATOM 5321 N N . LEU A 1 673 ? 3.133 -2.312 30.698 1.00 93.88 673 LEU A N 1
ATOM 5322 C CA . LEU A 1 673 ? 3.688 -1.696 31.901 1.00 93.88 673 LEU A CA 1
ATOM 5323 C C . LEU A 1 673 ? 4.965 -2.411 32.375 1.00 93.88 673 LEU A C 1
ATOM 5325 O O . LEU A 1 673 ? 5.941 -1.749 32.719 1.00 93.88 673 LEU A O 1
ATOM 5329 N N . HIS A 1 674 ? 4.992 -3.745 32.313 1.00 94.50 674 HIS A N 1
ATOM 5330 C CA . HIS A 1 674 ? 6.198 -4.531 32.588 1.00 94.50 674 HIS A CA 1
ATOM 5331 C C . HIS A 1 674 ? 7.304 -4.207 31.578 1.00 94.50 674 HIS A C 1
ATOM 5333 O O . HIS A 1 674 ? 8.432 -3.943 31.980 1.00 94.50 674 HIS A O 1
ATOM 5339 N N . LEU A 1 675 ? 6.980 -4.139 30.281 1.00 93.06 675 LEU A N 1
ATOM 5340 C CA . LEU A 1 675 ? 7.948 -3.793 29.232 1.00 93.06 675 LEU A CA 1
ATOM 5341 C C . LEU A 1 675 ? 8.538 -2.388 29.420 1.00 93.06 675 LEU A C 1
ATOM 5343 O O . LEU A 1 675 ? 9.744 -2.193 29.253 1.00 93.06 675 LEU A O 1
ATOM 5347 N N . ALA A 1 676 ? 7.716 -1.412 29.818 1.00 93.69 676 ALA A N 1
ATOM 5348 C CA . ALA A 1 676 ? 8.186 -0.065 30.141 1.00 93.69 676 ALA A CA 1
ATOM 5349 C C . ALA A 1 676 ? 9.157 -0.064 31.336 1.00 93.69 676 ALA A C 1
ATOM 5351 O O . ALA A 1 676 ? 10.132 0.685 31.334 1.00 93.69 676 ALA A O 1
ATOM 5352 N N . CYS A 1 677 ? 8.934 -0.928 32.333 1.00 93.56 677 CYS A N 1
ATOM 5353 C CA . CYS A 1 677 ? 9.883 -1.143 33.422 1.00 93.56 677 CYS A CA 1
ATOM 5354 C C . CYS A 1 677 ? 11.166 -1.824 32.924 1.00 93.56 677 CYS A C 1
ATOM 5356 O O . CYS A 1 677 ? 12.245 -1.292 33.156 1.00 93.56 677 CYS A O 1
ATOM 5358 N N . ILE A 1 678 ? 11.085 -2.935 32.185 1.00 91.50 678 ILE A N 1
ATOM 5359 C CA . ILE A 1 678 ? 12.260 -3.667 31.662 1.00 91.50 678 ILE A CA 1
ATOM 5360 C C . ILE A 1 678 ? 13.186 -2.740 30.863 1.00 91.50 678 ILE A C 1
ATOM 5362 O O . ILE A 1 678 ? 14.401 -2.752 31.055 1.00 91.50 678 ILE A O 1
ATOM 5366 N N . THR A 1 679 ? 12.599 -1.890 30.022 1.00 90.81 679 THR A N 1
ATOM 5367 C CA . THR A 1 679 ? 13.314 -0.938 29.152 1.00 90.81 679 THR A CA 1
ATOM 5368 C C . THR A 1 679 ? 13.685 0.374 29.853 1.00 90.81 679 THR A C 1
ATOM 5370 O O . THR A 1 679 ? 14.238 1.274 29.226 1.00 90.81 679 THR A O 1
ATOM 5373 N N . GLN A 1 680 ? 13.411 0.494 31.159 1.00 91.56 680 GLN A N 1
ATOM 5374 C CA . GLN A 1 680 ? 13.673 1.681 31.985 1.00 91.56 680 GLN A CA 1
ATOM 5375 C C . GLN A 1 680 ? 13.029 2.973 31.434 1.00 91.56 680 GLN A C 1
ATOM 5377 O O . GLN A 1 680 ? 13.538 4.077 31.633 1.00 91.56 680 GLN A O 1
ATOM 5382 N N . ALA A 1 681 ? 11.888 2.857 30.751 1.00 91.69 681 ALA A N 1
ATOM 5383 C CA . ALA A 1 681 ? 11.193 3.959 30.095 1.00 91.69 681 ALA A CA 1
ATOM 5384 C C . ALA A 1 681 ? 10.199 4.665 31.039 1.00 91.69 681 ALA A C 1
ATOM 5386 O O . ALA A 1 681 ? 8.984 4.477 30.945 1.00 91.69 681 ALA A O 1
ATOM 5387 N N . GLU A 1 682 ? 10.708 5.510 31.942 1.00 92.44 682 GLU A N 1
ATOM 5388 C CA . GLU A 1 682 ? 9.914 6.179 32.992 1.00 92.44 682 GLU A CA 1
ATOM 5389 C C . GLU A 1 682 ? 8.705 6.959 32.440 1.00 92.44 682 GLU A C 1
ATOM 5391 O O . GLU A 1 682 ? 7.577 6.757 32.886 1.00 92.44 682 GLU A O 1
ATOM 5396 N N . ALA A 1 683 ? 8.907 7.776 31.399 1.00 93.44 683 ALA A N 1
ATOM 5397 C CA . ALA A 1 683 ? 7.834 8.574 30.795 1.00 93.44 683 ALA A CA 1
ATOM 5398 C C . ALA A 1 683 ? 6.733 7.722 30.133 1.00 93.44 683 ALA A C 1
ATOM 5400 O O . ALA A 1 683 ? 5.574 8.132 30.075 1.00 93.44 683 ALA A O 1
ATOM 5401 N N . ILE A 1 684 ? 7.085 6.539 29.617 1.00 94.75 684 ILE A N 1
ATOM 5402 C CA . ILE A 1 684 ? 6.120 5.594 29.043 1.00 94.75 684 ILE A CA 1
ATOM 5403 C C . ILE A 1 684 ? 5.349 4.901 30.167 1.00 94.75 684 ILE A C 1
ATOM 5405 O O . ILE A 1 684 ? 4.124 4.819 30.097 1.00 94.75 684 ILE A O 1
ATOM 5409 N N . CYS A 1 685 ? 6.052 4.468 31.217 1.00 94.69 685 CYS A N 1
ATOM 5410 C CA . CYS A 1 685 ? 5.459 3.871 32.411 1.00 94.69 685 CYS A CA 1
ATOM 5411 C C . CYS A 1 685 ? 4.416 4.808 33.041 1.00 94.69 685 CYS A C 1
ATOM 5413 O O . CYS A 1 685 ? 3.262 4.418 33.217 1.00 94.69 685 CYS A O 1
ATOM 5415 N N . GLU A 1 686 ? 4.777 6.072 33.285 1.00 93.69 686 GLU A N 1
ATOM 5416 C CA . GLU A 1 686 ? 3.847 7.059 33.839 1.00 93.69 686 GLU A CA 1
ATOM 5417 C C . GLU A 1 686 ? 2.635 7.285 32.923 1.00 93.69 686 GLU A C 1
ATOM 5419 O O . GLU A 1 686 ? 1.501 7.320 33.403 1.00 93.69 686 GLU A O 1
ATOM 5424 N N . TYR A 1 687 ? 2.841 7.381 31.605 1.00 93.12 687 TYR A N 1
ATOM 5425 C CA . TYR A 1 687 ? 1.737 7.560 30.661 1.00 93.12 687 TYR A CA 1
ATOM 5426 C C . TYR A 1 687 ? 0.760 6.375 30.672 1.00 93.12 687 TYR A C 1
ATOM 5428 O O . TYR A 1 687 ? -0.452 6.583 30.683 1.00 93.12 687 TYR A O 1
ATOM 5436 N N . LEU A 1 688 ? 1.256 5.135 30.708 1.00 92.19 688 LEU A N 1
ATOM 5437 C CA . LEU A 1 688 ? 0.408 3.940 30.792 1.00 92.19 688 LEU A CA 1
ATOM 5438 C C . LEU A 1 688 ? -0.403 3.918 32.097 1.00 92.19 688 LEU A C 1
ATOM 5440 O O . LEU A 1 688 ? -1.607 3.659 32.070 1.00 92.19 688 LEU A O 1
ATOM 5444 N N . LEU A 1 689 ? 0.214 4.276 33.227 1.00 90.69 689 LEU A N 1
ATOM 5445 C CA . LEU A 1 689 ? -0.479 4.396 34.515 1.00 90.69 689 LEU A CA 1
ATOM 5446 C C . LEU A 1 689 ? -1.590 5.459 34.471 1.00 90.69 689 LEU A C 1
ATOM 5448 O O . LEU A 1 689 ? -2.711 5.192 34.905 1.00 90.69 689 LEU A O 1
ATOM 5452 N N . GLN A 1 690 ? -1.341 6.621 33.854 1.00 87.69 690 GLN A N 1
ATOM 5453 C CA . GLN A 1 690 ? -2.366 7.656 33.629 1.00 87.69 690 GLN A CA 1
ATOM 5454 C C . GLN A 1 690 ? -3.537 7.167 32.761 1.00 87.69 690 GLN A C 1
ATOM 5456 O O . GLN A 1 690 ? -4.648 7.686 32.868 1.00 87.69 690 GLN A O 1
ATOM 5461 N N . LYS A 1 691 ? -3.315 6.173 31.891 1.00 86.06 691 LYS A N 1
ATOM 5462 C CA . LYS A 1 691 ? -4.361 5.550 31.062 1.00 86.06 691 LYS A CA 1
ATOM 5463 C C . LYS A 1 691 ? -5.088 4.390 31.750 1.00 86.06 691 LYS A C 1
ATOM 5465 O O . LYS A 1 691 ? -5.936 3.765 31.105 1.00 86.06 691 LYS A O 1
ATOM 5470 N N . GLY A 1 692 ? -4.809 4.138 33.031 1.00 81.62 692 GLY A N 1
ATOM 5471 C CA . GLY A 1 692 ? -5.514 3.160 33.861 1.00 81.62 692 GLY A CA 1
ATOM 5472 C C . GLY A 1 692 ? -5.009 1.724 33.715 1.00 81.62 692 GLY A C 1
ATOM 5473 O O . GLY A 1 692 ? -5.772 0.793 33.949 1.00 81.62 692 GLY A O 1
ATOM 5474 N N . PHE A 1 693 ? -3.758 1.516 33.293 1.00 87.00 693 PHE A N 1
ATOM 5475 C CA . PHE A 1 693 ? -3.166 0.175 33.296 1.00 87.00 693 PHE A CA 1
ATOM 5476 C C . PHE A 1 693 ? -3.048 -0.353 34.732 1.00 87.00 693 PHE A C 1
ATOM 5478 O O . PHE A 1 693 ? -2.643 0.381 35.635 1.00 87.00 693 PHE A O 1
ATOM 5485 N N . ASN A 1 694 ? -3.396 -1.626 34.942 1.00 84.38 694 ASN A N 1
ATOM 5486 C CA . ASN A 1 694 ? -3.337 -2.244 36.262 1.00 84.38 694 ASN A CA 1
ATOM 5487 C C . ASN A 1 694 ? -1.880 -2.323 36.749 1.00 84.38 694 ASN A C 1
ATOM 5489 O O . ASN A 1 694 ? -1.070 -3.084 36.225 1.00 84.38 694 ASN A O 1
ATOM 5493 N N . VAL A 1 695 ? -1.566 -1.539 37.780 1.00 90.31 695 VAL A N 1
ATOM 5494 C CA . VAL A 1 695 ? -0.228 -1.455 38.378 1.00 90.31 695 VAL A CA 1
ATOM 5495 C C . VAL A 1 695 ? 0.206 -2.746 39.087 1.00 90.31 695 VAL A C 1
ATOM 5497 O O . VAL A 1 695 ? 1.396 -2.955 39.291 1.00 90.31 695 VAL A O 1
ATOM 5500 N N . ASN A 1 696 ? -0.750 -3.605 39.454 1.00 91.06 696 ASN A N 1
ATOM 5501 C CA . ASN A 1 696 ? -0.536 -4.871 40.162 1.00 91.06 696 ASN A CA 1
ATOM 5502 C C . ASN A 1 696 ? -0.799 -6.092 39.263 1.00 91.06 696 ASN A C 1
ATOM 5504 O O . ASN A 1 696 ? -1.009 -7.193 39.760 1.00 91.06 696 ASN A O 1
ATOM 5508 N N . ASP A 1 697 ? -0.849 -5.893 37.947 1.00 88.75 697 ASP A N 1
ATOM 5509 C CA . ASP A 1 697 ? -0.950 -6.975 36.972 1.00 88.75 697 ASP A CA 1
ATOM 5510 C C . ASP A 1 697 ? 0.252 -7.923 37.100 1.00 88.75 697 ASP A C 1
ATOM 5512 O O . ASP A 1 697 ? 1.363 -7.455 37.328 1.00 88.75 697 ASP A O 1
ATOM 5516 N N . GLN A 1 698 ? 0.044 -9.233 36.966 1.00 89.50 698 GLN A N 1
ATOM 5517 C CA . GLN A 1 698 ? 1.094 -10.241 37.142 1.00 89.50 698 GLN A CA 1
ATOM 5518 C C . GLN A 1 698 ? 1.490 -10.860 35.793 1.00 89.50 698 GLN A C 1
ATOM 5520 O O . GLN A 1 698 ? 0.635 -11.090 34.929 1.00 89.50 698 GLN A O 1
ATOM 5525 N N . ASN A 1 699 ? 2.787 -11.107 35.602 1.00 91.38 699 ASN A N 1
ATOM 5526 C CA . ASN A 1 699 ? 3.306 -11.894 34.477 1.00 91.38 699 ASN A CA 1
ATOM 5527 C C . ASN A 1 699 ? 3.247 -13.413 34.761 1.00 91.38 699 ASN A C 1
ATOM 5529 O O . ASN A 1 699 ? 2.716 -13.829 35.793 1.00 91.38 699 ASN A O 1
ATOM 5533 N N . HIS A 1 700 ? 3.769 -14.265 33.866 1.00 91.88 700 HIS A N 1
ATOM 5534 C CA . HIS A 1 700 ? 3.745 -15.727 34.067 1.00 91.88 700 HIS A CA 1
ATOM 5535 C C . HIS A 1 700 ? 4.547 -16.184 35.299 1.00 91.88 700 HIS A C 1
ATOM 5537 O O . HIS A 1 700 ? 4.222 -17.212 35.887 1.00 91.88 700 HIS A O 1
ATOM 5543 N N . CYS A 1 701 ? 5.536 -15.398 35.737 1.00 88.69 701 CYS A N 1
ATOM 5544 C CA . CYS A 1 701 ? 6.298 -15.623 36.970 1.00 88.69 701 CYS A CA 1
ATOM 5545 C C . CYS A 1 701 ? 5.623 -15.012 38.213 1.00 88.69 701 CYS A C 1
ATOM 5547 O O . CYS A 1 701 ? 6.256 -14.870 39.258 1.00 88.69 701 CYS A O 1
ATOM 5549 N N . LEU A 1 702 ? 4.357 -14.595 38.098 1.00 89.50 702 LEU A N 1
ATOM 5550 C CA . LEU A 1 702 ? 3.581 -13.920 39.141 1.00 89.50 702 LEU A CA 1
ATOM 5551 C C . LEU A 1 702 ? 4.213 -12.614 39.657 1.00 89.50 702 LEU A C 1
ATOM 5553 O O . LEU A 1 702 ? 3.841 -12.108 40.717 1.00 89.50 702 LEU A O 1
ATOM 5557 N N . GLN A 1 703 ? 5.141 -12.018 38.908 1.00 92.50 703 GLN A N 1
ATOM 5558 C CA . GLN A 1 703 ? 5.759 -10.748 39.272 1.00 92.50 703 GLN A CA 1
ATOM 5559 C C . GLN A 1 703 ? 4.846 -9.592 38.873 1.00 92.50 703 GLN A C 1
ATOM 5561 O O . GLN A 1 703 ? 4.364 -9.545 37.745 1.00 92.50 703 GLN A O 1
ATOM 5566 N N . THR A 1 704 ? 4.643 -8.642 39.788 1.00 94.62 704 THR A N 1
ATOM 5567 C CA . THR A 1 704 ? 4.073 -7.325 39.458 1.00 94.62 704 THR A CA 1
ATOM 5568 C C . THR A 1 704 ? 5.153 -6.405 38.870 1.00 94.62 704 THR A C 1
ATOM 5570 O O . THR A 1 704 ? 6.340 -6.640 39.122 1.00 94.62 704 THR A O 1
ATOM 5573 N N . PRO A 1 705 ? 4.809 -5.296 38.183 1.00 95.31 705 PRO A N 1
ATOM 5574 C CA . PRO A 1 705 ? 5.786 -4.297 37.746 1.00 95.31 705 PRO A CA 1
ATOM 5575 C C . PRO A 1 705 ? 6.681 -3.783 38.883 1.00 95.31 705 PRO A C 1
ATOM 5577 O O . PRO A 1 705 ? 7.871 -3.547 38.680 1.00 95.31 705 PRO A O 1
ATOM 5580 N N . LEU A 1 706 ? 6.133 -3.648 40.099 1.00 94.75 706 LEU A N 1
ATOM 5581 C CA . LEU A 1 706 ? 6.905 -3.240 41.274 1.00 94.75 706 LEU A CA 1
ATOM 5582 C C . LEU A 1 706 ? 7.875 -4.341 41.725 1.00 94.75 706 LEU A C 1
ATOM 5584 O O . LEU A 1 706 ? 9.045 -4.041 41.964 1.00 94.75 706 LEU A O 1
ATOM 5588 N N . CYS A 1 707 ? 7.419 -5.597 41.800 1.00 93.62 707 CYS A N 1
ATOM 5589 C CA . CYS A 1 707 ? 8.285 -6.740 42.117 1.00 93.62 707 CYS A CA 1
ATOM 5590 C C . CYS A 1 707 ? 9.410 -6.877 41.086 1.00 93.62 707 CYS A C 1
ATOM 5592 O O . CYS A 1 707 ? 10.570 -7.044 41.458 1.00 93.62 707 CYS A O 1
ATOM 5594 N N . LEU A 1 708 ? 9.086 -6.722 39.800 1.00 94.00 708 LEU A N 1
ATOM 5595 C CA . LEU A 1 708 ? 10.041 -6.789 38.703 1.00 94.00 708 LEU A CA 1
ATOM 5596 C C . LEU A 1 708 ? 11.143 -5.737 38.857 1.00 94.00 708 LEU A C 1
ATOM 5598 O O . LEU A 1 708 ? 12.319 -6.081 38.783 1.00 94.00 708 LEU A O 1
ATOM 5602 N N . VAL A 1 709 ? 10.790 -4.478 39.136 1.00 94.25 709 VAL A N 1
ATOM 5603 C CA . VAL A 1 709 ? 11.774 -3.414 39.403 1.00 94.25 709 VAL A CA 1
ATOM 5604 C C . VAL A 1 709 ? 12.644 -3.761 40.616 1.00 94.25 709 VAL A C 1
ATOM 5606 O O . VAL A 1 709 ? 13.865 -3.638 40.538 1.00 94.25 709 VAL A O 1
ATOM 5609 N N . CYS A 1 710 ? 12.052 -4.243 41.715 1.00 92.62 710 CYS A N 1
ATOM 5610 C CA . CYS A 1 710 ? 12.800 -4.642 42.911 1.00 92.62 710 CYS A CA 1
ATOM 5611 C C . CYS A 1 710 ? 13.737 -5.837 42.669 1.00 92.62 710 CYS A C 1
ATOM 5613 O O . CYS A 1 710 ? 14.809 -5.882 43.264 1.00 92.62 710 CYS A O 1
ATOM 5615 N N . SER A 1 711 ? 13.380 -6.768 41.780 1.00 91.56 711 SER A N 1
ATOM 5616 C CA . SER A 1 711 ? 14.214 -7.931 41.437 1.00 91.56 711 SER A CA 1
ATOM 5617 C C . SER A 1 711 ? 15.504 -7.562 40.691 1.00 91.56 711 SER A C 1
ATOM 5619 O O . SER A 1 711 ? 16.457 -8.333 40.685 1.00 91.56 711 SER A O 1
ATOM 5621 N N . LYS A 1 712 ? 15.574 -6.368 40.081 1.00 92.00 712 LYS A N 1
ATOM 5622 C CA . LYS A 1 712 ? 16.756 -5.878 39.342 1.00 92.00 712 LYS A CA 1
ATOM 5623 C C . LYS A 1 712 ? 17.791 -5.190 40.237 1.00 92.00 712 LYS A C 1
ATOM 5625 O O . LYS A 1 712 ? 18.609 -4.399 39.754 1.00 92.00 712 LYS A O 1
ATOM 5630 N N . VAL A 1 713 ? 17.738 -5.437 41.547 1.00 86.00 713 VAL A N 1
ATOM 5631 C CA . VAL A 1 713 ? 18.678 -4.851 42.505 1.00 86.00 713 VAL A CA 1
ATOM 5632 C C . VAL A 1 713 ? 20.106 -5.295 42.167 1.00 86.00 713 VAL A C 1
ATOM 5634 O O . VAL A 1 713 ? 20.336 -6.431 41.766 1.00 86.00 713 VAL A O 1
ATOM 5637 N N . GLY A 1 714 ? 21.065 -4.371 42.229 1.00 83.81 714 GLY A N 1
ATOM 5638 C CA . GLY A 1 714 ? 22.443 -4.601 41.773 1.00 83.81 714 GLY A CA 1
ATOM 5639 C C . GLY A 1 714 ? 22.670 -4.397 40.268 1.00 83.81 714 GLY A C 1
ATOM 5640 O O . GLY A 1 714 ? 23.764 -3.997 39.886 1.00 83.81 714 GLY A O 1
ATOM 5641 N N . SER A 1 715 ? 21.653 -4.578 39.415 1.00 88.31 715 SER A N 1
ATOM 5642 C CA . SER A 1 715 ? 21.756 -4.289 37.973 1.00 88.31 715 SER A CA 1
ATOM 5643 C C . SER A 1 715 ? 21.405 -2.840 37.616 1.00 88.31 715 SER A C 1
ATOM 5645 O O . SER A 1 715 ? 21.922 -2.300 36.642 1.00 88.31 715 SER A O 1
ATOM 5647 N N . TRP A 1 716 ? 20.494 -2.208 38.360 1.00 89.25 716 TRP A N 1
ATOM 5648 C CA . TRP A 1 716 ? 20.082 -0.815 38.137 1.00 89.25 716 TRP A CA 1
ATOM 5649 C C . TRP A 1 716 ? 20.717 0.134 39.155 1.00 89.25 716 TRP A C 1
ATOM 5651 O O . TRP A 1 716 ? 21.014 -0.255 40.285 1.00 89.25 716 TRP A O 1
ATOM 5661 N N . THR A 1 717 ? 20.861 1.413 38.790 1.00 89.06 717 THR A N 1
ATOM 5662 C CA . THR A 1 717 ? 21.286 2.444 39.746 1.00 89.06 717 THR A CA 1
ATOM 5663 C C . THR A 1 717 ? 20.201 2.691 40.796 1.00 89.06 717 THR A C 1
ATOM 5665 O O . THR A 1 717 ? 19.004 2.709 40.488 1.00 89.06 717 THR A O 1
ATOM 5668 N N . SER A 1 718 ? 20.617 2.924 42.044 1.00 86.19 718 SER A N 1
ATOM 5669 C CA . SER A 1 718 ? 19.700 3.156 43.169 1.00 86.19 718 SER A CA 1
ATOM 5670 C C . SER A 1 718 ? 18.735 4.320 42.920 1.00 86.19 718 SER A C 1
ATOM 5672 O O . SER A 1 718 ? 17.572 4.235 43.301 1.00 86.19 718 SER A O 1
ATOM 5674 N N . GLU A 1 719 ? 19.183 5.379 42.241 1.00 88.75 719 GLU A N 1
ATOM 5675 C CA . GLU A 1 719 ? 18.354 6.541 41.892 1.00 88.75 719 GLU A CA 1
ATOM 5676 C C . GLU A 1 719 ? 17.218 6.176 40.922 1.00 88.75 719 GLU A C 1
ATOM 5678 O O . GLU A 1 719 ? 16.049 6.441 41.202 1.00 88.75 719 GLU A O 1
ATOM 5683 N N . LYS A 1 720 ? 17.528 5.488 39.814 1.00 88.62 720 LYS A N 1
ATOM 5684 C CA . LYS A 1 720 ? 16.513 5.064 38.835 1.00 88.62 720 LYS A CA 1
ATOM 5685 C C . LYS A 1 720 ? 15.484 4.126 39.457 1.00 88.62 720 LYS A C 1
ATOM 5687 O O . LYS A 1 720 ? 14.283 4.274 39.233 1.00 88.62 720 LYS A O 1
ATOM 5692 N N . MET A 1 721 ? 15.952 3.167 40.255 1.00 90.69 721 MET A N 1
ATOM 5693 C CA . MET A 1 721 ? 15.069 2.230 40.944 1.00 90.69 721 MET A CA 1
ATOM 5694 C C . MET A 1 721 ? 14.159 2.960 41.938 1.00 90.69 721 MET A C 1
ATOM 5696 O O . MET A 1 721 ? 12.962 2.679 42.005 1.00 90.69 721 MET A O 1
ATOM 5700 N N . GLN A 1 722 ? 14.699 3.939 42.668 1.00 91.75 722 GLN A N 1
ATOM 5701 C CA . GLN A 1 722 ? 13.924 4.776 43.575 1.00 91.75 722 GLN A CA 1
ATOM 5702 C C . GLN A 1 722 ? 12.812 5.542 42.845 1.00 91.75 722 GLN A C 1
ATOM 5704 O O . GLN A 1 722 ? 11.677 5.544 43.328 1.00 91.75 722 GLN A O 1
ATOM 5709 N N . ASN A 1 723 ? 13.096 6.129 41.679 1.00 91.44 723 ASN A N 1
ATOM 5710 C CA . ASN A 1 723 ? 12.096 6.850 40.883 1.00 91.44 723 ASN A CA 1
ATOM 5711 C C . ASN A 1 723 ? 10.946 5.933 40.442 1.00 91.44 723 ASN A C 1
ATOM 5713 O O . ASN A 1 723 ? 9.782 6.255 40.686 1.00 91.44 723 ASN A O 1
ATOM 5717 N N . PHE A 1 724 ? 11.250 4.748 39.899 1.00 94.12 724 PHE A N 1
ATOM 5718 C CA . PHE A 1 724 ? 10.222 3.776 39.505 1.00 94.12 724 PHE A CA 1
ATOM 5719 C C . PHE A 1 724 ? 9.394 3.266 40.692 1.00 94.12 724 PHE A C 1
ATOM 5721 O O . PHE A 1 724 ? 8.170 3.180 40.588 1.00 94.12 724 PHE A O 1
ATOM 5728 N N . ILE A 1 725 ? 10.027 2.968 41.836 1.00 93.75 725 ILE A N 1
ATOM 5729 C CA . ILE A 1 725 ? 9.313 2.548 43.054 1.00 93.75 725 ILE A CA 1
ATOM 5730 C C . ILE A 1 725 ? 8.323 3.634 43.488 1.00 93.75 725 ILE A C 1
ATOM 5732 O O . ILE A 1 725 ? 7.159 3.338 43.763 1.00 93.75 725 ILE A O 1
ATOM 5736 N N . LEU A 1 726 ? 8.763 4.895 43.542 1.00 92.75 726 LEU A N 1
ATOM 5737 C CA . LEU A 1 726 ? 7.911 6.013 43.946 1.00 92.75 726 LEU A CA 1
ATOM 5738 C C . LEU A 1 726 ? 6.773 6.256 42.947 1.00 92.75 726 LEU A C 1
ATOM 5740 O O . LEU A 1 726 ? 5.638 6.478 43.375 1.00 92.75 726 LEU A O 1
ATOM 5744 N N . LEU A 1 727 ? 7.058 6.170 41.645 1.00 93.94 727 LEU A N 1
ATOM 5745 C CA . LEU A 1 727 ? 6.067 6.298 40.579 1.00 93.94 727 LEU A CA 1
ATOM 5746 C C . LEU A 1 727 ? 4.980 5.224 40.701 1.00 93.94 727 LEU A C 1
ATOM 5748 O O . LEU A 1 727 ? 3.804 5.555 40.810 1.00 93.94 727 LEU A O 1
ATOM 5752 N N . LEU A 1 728 ? 5.351 3.945 40.768 1.00 93.81 728 LEU A N 1
ATOM 5753 C CA . LEU A 1 728 ? 4.392 2.840 40.874 1.00 93.81 728 LEU A CA 1
ATOM 5754 C C . LEU A 1 728 ? 3.565 2.931 42.169 1.00 93.81 728 LEU A C 1
ATOM 5756 O O . LEU A 1 728 ? 2.343 2.767 42.152 1.00 93.81 728 LEU A O 1
ATOM 5760 N N . ARG A 1 729 ? 4.192 3.284 43.301 1.00 92.25 729 ARG A N 1
ATOM 5761 C CA . ARG A 1 729 ? 3.490 3.486 44.584 1.00 92.25 729 ARG A CA 1
ATOM 5762 C C . ARG A 1 729 ? 2.487 4.640 44.538 1.00 92.25 729 ARG A C 1
ATOM 5764 O O . ARG A 1 729 ? 1.431 4.538 45.163 1.00 92.25 729 ARG A O 1
ATOM 5771 N N . ARG A 1 730 ? 2.771 5.705 43.778 1.00 90.44 730 ARG A N 1
ATOM 5772 C CA . ARG A 1 730 ? 1.847 6.832 43.548 1.00 90.44 730 ARG A CA 1
ATOM 5773 C C . ARG A 1 730 ? 0.533 6.389 42.894 1.00 90.44 730 ARG A C 1
ATOM 5775 O O . ARG A 1 730 ? -0.510 6.971 43.189 1.00 90.44 730 ARG A O 1
ATOM 5782 N N . TYR A 1 731 ? 0.580 5.344 42.069 1.00 90.31 731 TYR A N 1
ATOM 5783 C CA . TYR A 1 731 ? -0.573 4.750 41.384 1.00 90.31 731 TYR A CA 1
ATOM 5784 C C . TYR A 1 731 ? -1.076 3.461 42.061 1.00 90.31 731 TYR A C 1
ATOM 5786 O O . TYR A 1 731 ? -1.730 2.650 41.420 1.00 90.31 731 TYR A O 1
ATOM 5794 N N . HIS A 1 732 ? -0.835 3.300 43.371 1.00 88.56 732 HIS A N 1
ATOM 5795 C CA . HIS A 1 732 ? -1.328 2.193 44.217 1.00 88.56 732 HIS A CA 1
ATOM 5796 C C . HIS A 1 732 ? -0.701 0.810 43.985 1.00 88.56 732 HIS A C 1
ATOM 5798 O O . HIS A 1 732 ? -1.342 -0.203 44.269 1.00 88.56 732 HIS A O 1
ATOM 5804 N N . ALA A 1 733 ? 0.561 0.738 43.554 1.00 91.00 733 ALA A N 1
ATOM 5805 C CA . ALA A 1 733 ? 1.289 -0.533 43.574 1.00 91.00 733 ALA A CA 1
ATOM 5806 C C . ALA A 1 733 ? 1.344 -1.122 44.995 1.00 91.00 733 ALA A C 1
ATOM 5808 O O . ALA A 1 733 ? 1.729 -0.419 45.941 1.00 91.00 733 ALA A O 1
ATOM 5809 N N . ASP A 1 734 ? 0.980 -2.393 45.158 1.00 88.38 734 ASP A N 1
ATOM 5810 C CA . ASP A 1 734 ? 1.004 -3.083 46.446 1.00 88.38 734 ASP A CA 1
ATOM 5811 C C . ASP A 1 734 ? 2.316 -3.871 46.620 1.00 88.38 734 ASP A C 1
ATOM 5813 O O . ASP A 1 734 ? 2.524 -4.881 45.951 1.00 88.38 734 ASP A O 1
ATOM 5817 N N . PRO A 1 735 ? 3.215 -3.454 47.532 1.00 90.12 735 PRO A N 1
ATOM 5818 C CA . PRO A 1 735 ? 4.477 -4.149 47.773 1.00 90.12 735 PRO A CA 1
ATOM 5819 C C . PRO A 1 735 ? 4.321 -5.485 48.512 1.00 90.12 735 PRO A C 1
ATOM 5821 O O . PRO A 1 735 ? 5.327 -6.157 48.745 1.00 90.12 735 PRO A O 1
ATOM 5824 N N . LYS A 1 736 ? 3.104 -5.835 48.954 1.00 88.88 736 LYS A N 1
ATOM 5825 C CA . LYS A 1 736 ? 2.819 -7.076 49.685 1.00 88.88 736 LYS A CA 1
ATOM 5826 C C . LYS A 1 736 ? 2.532 -8.264 48.775 1.00 88.88 736 LYS A C 1
ATOM 5828 O O . LYS A 1 736 ? 2.565 -9.385 49.271 1.00 88.88 736 LYS A O 1
ATOM 5833 N N . ILE A 1 737 ? 2.233 -8.032 47.497 1.00 87.94 737 ILE A N 1
ATOM 5834 C CA . ILE A 1 737 ? 1.980 -9.108 46.537 1.00 87.94 737 ILE A CA 1
ATOM 5835 C C . ILE A 1 737 ? 3.311 -9.844 46.301 1.00 87.94 737 ILE A C 1
ATOM 5837 O O . ILE A 1 737 ? 4.265 -9.199 45.858 1.00 87.94 737 ILE A O 1
ATOM 5841 N N . PRO A 1 738 ? 3.417 -11.141 46.640 1.00 86.81 738 PRO A N 1
ATOM 5842 C CA . PRO A 1 738 ? 4.635 -11.906 46.405 1.00 86.81 738 PRO A CA 1
ATOM 5843 C C . PRO A 1 738 ? 4.771 -12.288 44.926 1.00 86.81 738 PRO A C 1
ATOM 5845 O O . PRO A 1 738 ? 3.773 -12.376 44.208 1.00 86.81 738 PRO A O 1
ATOM 5848 N N . ASP A 1 739 ? 6.005 -12.515 44.478 1.00 88.25 739 ASP A N 1
ATOM 5849 C CA . ASP A 1 739 ? 6.274 -13.168 43.195 1.00 88.25 739 ASP A CA 1
ATOM 5850 C C . ASP A 1 739 ? 6.056 -14.694 43.259 1.00 88.25 739 ASP A C 1
ATOM 5852 O O . ASP A 1 739 ? 5.633 -15.236 44.284 1.00 88.25 739 ASP A O 1
ATOM 5856 N N . GLY A 1 740 ? 6.318 -15.393 42.148 1.00 84.88 740 GLY A N 1
ATOM 5857 C CA . GLY A 1 740 ? 6.147 -16.845 42.041 1.00 84.88 740 GLY A CA 1
ATOM 5858 C C . GLY A 1 740 ? 7.016 -17.662 42.999 1.00 84.88 740 GLY A C 1
ATOM 5859 O O . GLY A 1 740 ? 6.638 -18.781 43.339 1.00 84.88 740 GLY A O 1
ATOM 5860 N N . ASP A 1 741 ? 8.109 -17.083 43.499 1.00 86.94 741 ASP A N 1
ATOM 5861 C CA . ASP A 1 741 ? 9.001 -17.699 44.486 1.00 86.94 741 ASP A CA 1
ATOM 5862 C C . ASP A 1 741 ? 8.594 -17.360 45.935 1.00 86.94 741 ASP A C 1
ATOM 5864 O O . ASP A 1 741 ? 9.257 -17.759 46.894 1.00 86.94 741 ASP A O 1
ATOM 5868 N N . GLY A 1 742 ? 7.502 -16.610 46.122 1.00 86.88 742 GLY A N 1
ATOM 5869 C CA . GLY A 1 742 ? 7.014 -16.176 47.430 1.00 86.88 742 GLY A CA 1
ATOM 5870 C C . GLY A 1 742 ? 7.720 -14.933 47.987 1.00 86.88 742 GLY A C 1
ATOM 5871 O O . GLY A 1 742 ? 7.445 -14.530 49.122 1.00 86.88 742 GLY A O 1
ATOM 5872 N N . ASN A 1 743 ? 8.608 -14.290 47.223 1.00 89.69 743 ASN A N 1
ATOM 5873 C CA . ASN A 1 743 ? 9.344 -13.115 47.673 1.00 89.69 743 ASN A CA 1
ATOM 5874 C C . ASN A 1 743 ? 8.493 -11.848 47.532 1.00 89.69 743 ASN A C 1
ATOM 5876 O O . ASN A 1 743 ? 7.964 -11.525 46.471 1.00 89.69 743 ASN A O 1
ATOM 5880 N N . THR A 1 744 ? 8.397 -11.066 48.608 1.00 91.75 744 THR A N 1
ATOM 5881 C CA . THR A 1 744 ? 7.795 -9.721 48.560 1.00 91.75 744 THR A CA 1
ATOM 5882 C C . THR A 1 744 ? 8.829 -8.678 48.128 1.00 91.75 744 THR A C 1
ATOM 5884 O O . THR A 1 744 ? 10.031 -8.870 48.328 1.00 91.75 744 THR A O 1
ATOM 5887 N N . CYS A 1 745 ? 8.396 -7.504 47.650 1.00 90.38 745 CYS A N 1
ATOM 5888 C CA . CYS A 1 745 ? 9.308 -6.388 47.332 1.00 90.38 745 CYS A CA 1
ATOM 5889 C C . CYS A 1 745 ? 10.240 -6.026 48.502 1.00 90.38 745 CYS A C 1
ATOM 5891 O O . CYS A 1 745 ? 11.378 -5.598 48.313 1.00 90.38 745 CYS A O 1
ATOM 5893 N N . GLN A 1 746 ? 9.756 -6.197 49.734 1.00 89.19 746 GLN A N 1
ATOM 5894 C CA . GLN A 1 746 ? 10.516 -5.942 50.953 1.00 89.19 746 GLN A CA 1
ATOM 5895 C C . GLN A 1 746 ? 11.645 -6.964 51.172 1.00 89.19 746 GLN A C 1
ATOM 5897 O O . GLN A 1 746 ? 12.686 -6.580 51.717 1.00 89.19 746 GLN A O 1
ATOM 5902 N N . ALA A 1 747 ? 11.435 -8.220 50.761 1.00 89.44 747 ALA A N 1
ATOM 5903 C CA . ALA A 1 747 ? 12.423 -9.296 50.804 1.00 89.44 747 ALA A CA 1
ATOM 5904 C C . ALA A 1 747 ? 13.466 -9.147 49.684 1.00 89.44 747 ALA A C 1
ATOM 5906 O O . ALA A 1 747 ? 14.659 -9.224 49.961 1.00 89.44 747 ALA A O 1
ATOM 5907 N N . LEU A 1 748 ? 13.031 -8.821 48.459 1.00 89.81 748 LEU A N 1
ATOM 5908 C CA . LEU A 1 748 ? 13.916 -8.622 47.299 1.00 89.81 748 LEU A CA 1
ATOM 5909 C C . LEU A 1 748 ? 14.949 -7.502 47.508 1.00 89.81 748 LEU A C 1
ATOM 5911 O O . LEU A 1 748 ? 16.063 -7.573 47.004 1.00 89.81 748 LEU A O 1
ATOM 5915 N N . LEU A 1 749 ? 14.610 -6.471 48.287 1.00 90.69 749 LEU A N 1
ATOM 5916 C CA . LEU A 1 749 ? 15.501 -5.340 48.570 1.00 90.69 749 LEU A CA 1
ATOM 5917 C C . LEU A 1 749 ? 16.371 -5.529 49.821 1.00 90.69 749 LEU A C 1
ATOM 5919 O O . LEU A 1 749 ? 16.815 -4.538 50.415 1.00 90.69 749 LEU A O 1
ATOM 5923 N N . ASN A 1 750 ? 16.586 -6.760 50.294 1.00 88.31 750 ASN A N 1
ATOM 5924 C CA . ASN A 1 750 ? 17.381 -6.978 51.498 1.00 88.31 750 ASN A CA 1
ATOM 5925 C C . ASN A 1 750 ? 18.818 -6.436 51.339 1.00 88.31 750 ASN A C 1
ATOM 5927 O O . ASN A 1 750 ? 19.442 -6.625 50.305 1.00 88.31 750 ASN A O 1
ATOM 5931 N N . GLY A 1 751 ? 19.323 -5.705 52.339 1.00 84.31 751 GLY A N 1
ATOM 5932 C CA . GLY A 1 751 ? 20.598 -4.974 52.245 1.00 84.31 751 GLY A CA 1
ATOM 5933 C C . GLY A 1 751 ? 20.531 -3.571 51.609 1.00 84.31 751 GLY A C 1
ATOM 5934 O O . GLY A 1 751 ? 21.496 -2.822 51.717 1.00 84.31 751 GLY A O 1
ATOM 5935 N N . TYR A 1 752 ? 19.395 -3.152 51.030 1.00 89.94 752 TYR A N 1
ATOM 5936 C CA . TYR A 1 752 ? 19.238 -1.846 50.364 1.00 89.94 752 TYR A CA 1
ATOM 5937 C C . TYR A 1 752 ? 18.268 -0.907 51.108 1.00 89.94 752 TYR A C 1
ATOM 5939 O O . TYR A 1 752 ? 17.154 -0.615 50.661 1.00 89.94 752 TYR A O 1
ATOM 5947 N N . GLU A 1 753 ? 18.692 -0.387 52.263 1.00 87.94 753 GLU A N 1
ATOM 5948 C CA . GLU A 1 753 ? 17.817 0.362 53.187 1.00 87.94 753 GLU A CA 1
ATOM 5949 C C . GLU A 1 753 ? 17.213 1.658 52.613 1.00 87.94 753 GLU A C 1
ATOM 5951 O O . GLU A 1 753 ? 16.090 2.034 52.960 1.00 87.94 753 GLU A O 1
ATOM 5956 N N . ALA A 1 754 ? 17.906 2.341 51.698 1.00 85.94 754 ALA A N 1
ATOM 5957 C CA . ALA A 1 754 ? 17.367 3.533 51.034 1.00 85.94 754 ALA A CA 1
ATOM 5958 C C . ALA A 1 754 ? 16.155 3.214 50.131 1.00 85.94 754 ALA A C 1
ATOM 5960 O O . ALA A 1 754 ? 15.171 3.962 50.104 1.00 85.94 754 ALA A O 1
ATOM 5961 N N . LEU A 1 755 ? 16.187 2.072 49.439 1.00 88.75 755 LEU A N 1
ATOM 5962 C CA . LEU A 1 755 ? 15.100 1.615 48.571 1.00 88.75 755 LEU A CA 1
ATOM 5963 C C . LEU A 1 755 ? 13.929 1.066 49.399 1.00 88.75 755 LEU A C 1
ATOM 5965 O O . LEU A 1 755 ? 12.775 1.411 49.135 1.00 88.75 755 LEU A O 1
ATOM 5969 N N . LYS A 1 756 ? 14.215 0.331 50.486 1.00 89.56 756 LYS A N 1
ATOM 5970 C CA . LYS A 1 756 ? 13.198 -0.091 51.469 1.00 89.56 756 LYS A CA 1
ATOM 5971 C C . LYS A 1 756 ? 12.448 1.103 52.071 1.00 89.56 756 LYS A C 1
ATOM 5973 O O . LYS A 1 756 ? 11.223 1.064 52.191 1.00 89.56 756 LYS A O 1
ATOM 5978 N N . ARG A 1 757 ? 13.152 2.193 52.408 1.00 87.00 757 ARG A N 1
ATOM 5979 C CA . ARG A 1 757 ? 12.520 3.448 52.860 1.00 87.00 757 ARG A CA 1
ATOM 5980 C C . ARG A 1 757 ? 11.571 4.029 51.810 1.00 87.00 757 ARG A C 1
ATOM 5982 O O . ARG A 1 757 ? 10.507 4.526 52.169 1.00 87.00 757 ARG A O 1
ATOM 5989 N N . SER A 1 758 ? 11.915 3.922 50.529 1.00 88.38 758 SER A N 1
ATOM 5990 C CA . SER A 1 758 ? 11.088 4.431 49.427 1.00 88.38 758 SER A CA 1
ATOM 5991 C C . SER A 1 758 ? 9.793 3.632 49.235 1.00 88.38 758 SER A C 1
ATOM 5993 O O . SER A 1 758 ? 8.754 4.239 48.992 1.00 88.38 758 SER A O 1
ATOM 5995 N N . LEU A 1 759 ? 9.802 2.309 49.457 1.00 88.31 759 LEU A N 1
ATOM 5996 C CA . LEU A 1 759 ? 8.578 1.485 49.466 1.00 88.31 759 LEU A CA 1
ATOM 5997 C C . LEU A 1 759 ? 7.576 1.917 50.552 1.00 88.31 759 LEU A C 1
ATOM 5999 O O . LEU A 1 759 ? 6.360 1.912 50.328 1.00 88.31 759 LEU A O 1
ATOM 6003 N N . ARG A 1 760 ? 8.093 2.290 51.732 1.00 84.94 760 ARG A N 1
ATOM 6004 C CA . ARG A 1 760 ? 7.303 2.683 52.914 1.00 84.94 760 ARG A CA 1
ATOM 6005 C C . ARG A 1 760 ? 6.872 4.149 52.898 1.00 84.94 760 ARG A C 1
ATOM 6007 O O . ARG A 1 760 ? 6.015 4.533 53.690 1.00 84.94 760 ARG A O 1
ATOM 6014 N N . LYS A 1 761 ? 7.460 4.969 52.023 1.00 83.75 761 LYS A N 1
ATOM 6015 C CA . LYS A 1 761 ? 7.165 6.401 51.931 1.00 83.75 761 LYS A CA 1
ATOM 6016 C C . LYS A 1 761 ? 5.682 6.603 51.614 1.00 83.75 761 LYS A C 1
ATOM 6018 O O . LYS A 1 761 ? 5.141 5.977 50.704 1.00 83.75 761 LYS A O 1
ATOM 6023 N N . ASN A 1 762 ? 5.026 7.483 52.366 1.00 75.69 762 ASN A N 1
ATOM 6024 C CA . ASN A 1 762 ? 3.639 7.842 52.106 1.00 75.69 762 ASN A CA 1
ATOM 6025 C C . ASN A 1 762 ? 3.597 8.795 50.902 1.00 75.69 762 ASN A C 1
ATOM 6027 O O . ASN A 1 762 ? 3.996 9.955 51.005 1.00 75.69 762 ASN A O 1
ATOM 6031 N N . VAL A 1 763 ? 3.202 8.277 49.739 1.00 81.94 763 VAL A N 1
ATOM 6032 C CA . VAL A 1 763 ? 3.116 9.041 48.487 1.00 81.94 763 VAL A CA 1
ATOM 6033 C C . VAL A 1 763 ? 1.669 9.485 48.284 1.00 81.94 763 VAL A C 1
ATOM 6035 O O . VAL A 1 763 ? 0.749 8.709 48.538 1.00 81.94 763 VAL A O 1
ATOM 6038 N N . LYS A 1 764 ? 1.450 10.720 47.807 1.00 80.94 764 LYS A N 1
ATOM 6039 C CA . LYS A 1 764 ? 0.111 11.206 47.441 1.00 80.94 764 LYS A CA 1
ATOM 6040 C C . LYS A 1 764 ? -0.467 10.310 46.343 1.00 80.94 764 LYS A C 1
ATOM 6042 O O . LYS A 1 764 ? -0.055 10.398 45.189 1.00 80.94 764 LYS A O 1
ATOM 6047 N N . LYS A 1 765 ? -1.403 9.448 46.730 1.00 77.94 765 LYS A N 1
ATOM 6048 C CA . LYS A 1 765 ? -2.088 8.507 45.846 1.00 77.94 765 LYS A CA 1
ATOM 6049 C C . LYS A 1 765 ? -2.917 9.254 44.799 1.00 77.94 765 LYS A C 1
ATOM 6051 O O . LYS A 1 765 ? -3.596 10.221 45.137 1.00 77.94 765 LYS A O 1
ATOM 6056 N N . MET A 1 766 ? -2.856 8.819 43.543 1.00 72.50 766 MET A N 1
ATOM 6057 C CA . MET A 1 766 ? -3.726 9.336 42.478 1.00 72.50 766 MET A CA 1
ATOM 6058 C C . MET A 1 766 ? -5.045 8.562 42.428 1.00 72.50 766 MET A C 1
ATOM 6060 O O . MET A 1 766 ? -5.039 7.343 42.536 1.00 72.50 766 MET A O 1
ATOM 6064 N N . GLU A 1 767 ? -6.179 9.241 42.270 1.00 57.12 767 GLU A N 1
ATOM 6065 C CA . GLU A 1 767 ? -7.464 8.570 42.033 1.00 57.12 767 GLU A CA 1
ATOM 6066 C C . GLU A 1 767 ? -7.481 7.969 40.619 1.00 57.12 767 GLU A C 1
ATOM 6068 O O . GLU A 1 767 ? -7.216 8.667 39.641 1.00 57.12 767 GLU A O 1
ATOM 6073 N N . ILE A 1 768 ? -7.754 6.664 40.519 1.00 53.72 768 ILE A N 1
ATOM 6074 C CA . ILE A 1 768 ? -7.871 5.924 39.255 1.00 53.72 768 ILE A CA 1
ATOM 6075 C C . ILE A 1 768 ? -9.268 5.297 39.238 1.00 53.72 768 ILE A C 1
ATOM 6077 O O . ILE A 1 768 ? -9.625 4.574 40.169 1.00 53.72 768 ILE A O 1
ATOM 6081 N N . SER A 1 769 ? -10.067 5.578 38.209 1.00 45.47 769 SER A N 1
ATOM 6082 C CA . SER A 1 769 ? -11.384 4.956 38.014 1.00 45.47 769 SER A CA 1
ATOM 6083 C C . SER A 1 769 ? -11.232 3.434 37.795 1.00 45.47 769 SER A C 1
ATOM 6085 O O . SER A 1 769 ? -10.403 3.043 36.972 1.00 45.47 769 SER A O 1
ATOM 6087 N N . PRO A 1 770 ? -11.966 2.556 38.511 1.00 49.25 770 PRO A N 1
ATOM 6088 C CA . PRO A 1 770 ? -11.808 1.101 38.398 1.00 49.25 770 PRO A CA 1
ATOM 6089 C C . PRO A 1 770 ? -12.352 0.539 37.073 1.00 49.25 770 PRO A C 1
ATOM 6091 O O . PRO A 1 770 ? -13.355 1.031 36.558 1.00 49.25 770 PRO A O 1
ATOM 6094 N N . ILE A 1 771 ? -11.703 -0.523 36.565 1.00 55.44 771 ILE A N 1
ATOM 6095 C CA . ILE A 1 771 ? -12.105 -1.256 35.353 1.00 55.44 771 ILE A CA 1
ATOM 6096 C C . ILE A 1 771 ? -13.029 -2.435 35.729 1.00 55.44 771 ILE A C 1
ATOM 6098 O O . ILE A 1 771 ? -12.650 -3.267 36.553 1.00 55.44 771 ILE A O 1
ATOM 6102 N N . LEU A 1 772 ? -14.225 -2.526 35.140 1.00 63.38 772 LEU A N 1
ATOM 6103 C CA . LEU A 1 772 ? -15.218 -3.590 35.359 1.00 63.38 772 LEU A CA 1
ATOM 6104 C C . LEU A 1 772 ? -15.026 -4.758 34.380 1.00 63.38 772 LEU A C 1
ATOM 6106 O O . LEU A 1 772 ? -14.640 -4.559 33.229 1.00 63.38 772 LEU A O 1
ATOM 6110 N N . LYS A 1 773 ? -15.360 -5.982 34.816 1.00 70.12 773 LYS A N 1
ATOM 6111 C CA . LYS A 1 773 ? -15.427 -7.158 33.930 1.00 70.12 773 LYS A CA 1
ATOM 6112 C C . LYS A 1 773 ? -16.531 -6.957 32.887 1.00 70.12 773 LYS A C 1
ATOM 6114 O O . LYS A 1 773 ? -17.641 -6.573 33.240 1.00 70.12 773 LYS A O 1
ATOM 6119 N N . TRP A 1 774 ? -16.230 -7.248 31.624 1.00 83.00 774 TRP A N 1
ATOM 6120 C CA . TRP A 1 774 ? -17.148 -7.056 30.502 1.00 83.00 774 TRP A CA 1
ATOM 6121 C C . TRP A 1 774 ? -17.094 -8.257 29.552 1.00 83.00 774 TRP A C 1
ATOM 6123 O O . TRP A 1 774 ? -16.042 -8.575 28.998 1.00 83.00 774 TRP A O 1
ATOM 6133 N N . ARG A 1 775 ? -18.238 -8.923 29.364 1.00 82.62 775 ARG A N 1
ATOM 6134 C CA . ARG A 1 775 ? -18.458 -9.944 28.338 1.00 82.62 775 ARG A CA 1
ATOM 6135 C C . ARG A 1 775 ? -19.035 -9.265 27.102 1.00 82.62 775 ARG A C 1
ATOM 6137 O O . ARG A 1 775 ? -20.216 -8.939 27.072 1.00 82.62 775 ARG A O 1
ATOM 6144 N N . LYS A 1 776 ? -18.184 -9.051 26.103 1.00 82.38 776 LYS A N 1
ATOM 6145 C CA . LYS A 1 776 ? -18.557 -8.362 24.868 1.00 82.38 776 LYS A CA 1
ATOM 6146 C C . LYS A 1 776 ? -19.567 -9.182 24.062 1.00 82.38 776 LYS A C 1
ATOM 6148 O O . LYS A 1 776 ? -19.255 -10.300 23.654 1.00 82.38 776 LYS A O 1
ATOM 6153 N N . GLU A 1 777 ? -20.737 -8.604 23.808 1.00 83.06 777 GLU A N 1
ATOM 6154 C CA . GLU A 1 777 ? -21.796 -9.205 22.986 1.00 83.06 777 GLU A CA 1
ATOM 6155 C C . GLU A 1 777 ? -22.334 -8.231 21.925 1.00 83.06 777 GLU A C 1
ATOM 6157 O O . GLU A 1 777 ? -22.556 -8.643 20.787 1.00 83.06 777 GLU A O 1
ATOM 6162 N N . SER A 1 778 ? -22.510 -6.953 22.265 1.00 83.12 778 SER A N 1
ATOM 6163 C CA . SER A 1 778 ? -23.031 -5.917 21.371 1.00 83.12 778 SER A CA 1
ATOM 6164 C C . SER A 1 778 ? -21.938 -5.276 20.529 1.00 83.12 778 SER A C 1
ATOM 6166 O O . SER A 1 778 ? -20.882 -4.861 21.021 1.00 83.12 778 SER A O 1
ATOM 6168 N N . GLU A 1 779 ? -22.228 -5.125 19.240 1.00 81.69 779 GLU A N 1
ATOM 6169 C CA . GLU A 1 779 ? -21.357 -4.412 18.309 1.00 81.69 779 GLU A CA 1
ATOM 6170 C C . GLU A 1 779 ? -21.700 -2.917 18.248 1.00 81.69 779 GLU A C 1
ATOM 6172 O O . GLU A 1 779 ? -20.789 -2.083 18.258 1.00 81.69 779 GLU A O 1
ATOM 6177 N N . LYS A 1 780 ? -22.989 -2.538 18.273 1.00 85.69 780 LYS A N 1
ATOM 6178 C CA . LYS A 1 780 ? -23.421 -1.136 18.133 1.00 85.69 780 LYS A CA 1
ATOM 6179 C C . LYS A 1 780 ? -23.145 -0.307 19.382 1.00 85.69 780 LYS A C 1
ATOM 6181 O O . LYS A 1 780 ? -22.740 0.853 19.280 1.00 85.69 780 LYS A O 1
ATOM 6186 N N . HIS A 1 781 ? -23.308 -0.886 20.572 1.00 87.69 781 HIS A N 1
ATOM 6187 C CA . HIS A 1 781 ? -23.150 -0.168 21.844 1.00 87.69 781 HIS A CA 1
ATOM 6188 C C . HIS A 1 781 ? -21.759 -0.318 22.484 1.00 87.69 781 HIS A C 1
ATOM 6190 O O . HIS A 1 781 ? -21.541 0.135 23.610 1.00 87.69 781 HIS A O 1
ATOM 6196 N N . MET A 1 782 ? -20.785 -0.866 21.749 1.00 85.12 782 MET A N 1
ATOM 6197 C CA . MET A 1 782 ? -19.426 -1.156 22.224 1.00 85.12 782 MET A CA 1
ATOM 6198 C C . MET A 1 782 ? -18.739 0.031 22.924 1.00 85.12 782 MET A C 1
ATOM 6200 O O . MET A 1 782 ? -18.036 -0.151 23.913 1.00 85.12 782 MET A O 1
ATOM 6204 N N . ASN A 1 783 ? -18.952 1.262 22.450 1.00 81.44 783 ASN A N 1
ATOM 6205 C CA . ASN A 1 783 ? -18.329 2.457 23.038 1.00 81.44 783 ASN A CA 1
ATOM 6206 C C . ASN A 1 783 ? -18.864 2.767 24.433 1.00 81.44 783 ASN A C 1
ATOM 6208 O O . ASN A 1 783 ? -18.091 3.099 25.324 1.00 81.44 783 ASN A O 1
ATOM 6212 N N . ALA A 1 784 ? -20.182 2.650 24.607 1.00 84.19 784 ALA A N 1
ATOM 6213 C CA . ALA A 1 784 ? -20.820 2.897 25.888 1.00 84.19 784 ALA A CA 1
ATOM 6214 C C . ALA A 1 784 ? -20.374 1.840 26.903 1.00 84.19 784 ALA A C 1
ATOM 6216 O O . ALA A 1 784 ? -20.034 2.186 28.029 1.00 84.19 784 ALA A O 1
ATOM 6217 N N . PHE A 1 785 ? -20.289 0.568 26.495 1.00 87.44 785 PHE A N 1
ATOM 6218 C CA . PHE A 1 785 ? -19.782 -0.497 27.363 1.00 87.44 785 PHE A CA 1
ATOM 6219 C C . PHE A 1 785 ? -18.299 -0.384 27.675 1.00 87.44 785 PHE A C 1
ATOM 6221 O O . PHE A 1 785 ? -17.917 -0.677 28.800 1.00 87.44 785 PHE A O 1
ATOM 6228 N N . HIS A 1 786 ? -17.480 0.104 26.745 1.00 79.12 786 HIS A N 1
ATOM 6229 C CA . HIS A 1 786 ? -16.088 0.438 27.027 1.00 79.12 786 HIS A CA 1
ATOM 6230 C C . HIS A 1 786 ? -15.968 1.593 28.039 1.00 79.12 786 HIS A C 1
ATOM 6232 O O . HIS A 1 786 ? -15.131 1.562 28.942 1.00 79.12 786 HIS A O 1
ATOM 6238 N N . ASP A 1 787 ? -16.795 2.632 27.922 1.00 79.62 787 ASP A N 1
ATOM 6239 C CA . ASP A 1 787 ? -16.805 3.733 28.890 1.00 79.62 787 ASP A CA 1
ATOM 6240 C C . ASP A 1 787 ? -17.228 3.227 30.277 1.00 79.62 787 ASP A C 1
ATOM 6242 O O . ASP A 1 787 ? -16.500 3.438 31.249 1.00 79.62 787 ASP A O 1
ATOM 6246 N N . ILE A 1 788 ? -18.307 2.440 30.353 1.00 83.31 788 ILE A N 1
ATOM 6247 C CA . ILE A 1 788 ? -18.743 1.768 31.585 1.00 83.31 788 ILE A CA 1
ATOM 6248 C C . ILE A 1 788 ? -17.619 0.892 32.149 1.00 83.31 788 ILE A C 1
ATOM 6250 O O . ILE A 1 788 ? -17.261 1.039 33.318 1.00 83.31 788 ILE A O 1
ATOM 6254 N N . SER A 1 789 ? -17.036 0.012 31.328 1.00 77.50 789 SER A N 1
ATOM 6255 C CA . SER A 1 789 ? -15.996 -0.923 31.754 1.00 77.50 789 SER A CA 1
ATOM 6256 C C . SER A 1 789 ? -14.725 -0.214 32.186 1.00 77.50 789 SER A C 1
ATOM 6258 O O . SER A 1 789 ? -14.041 -0.726 33.052 1.00 77.50 789 SER A O 1
ATOM 6260 N N . SER A 1 790 ? -14.423 0.973 31.663 1.00 63.72 790 SER A N 1
ATOM 6261 C CA . SER A 1 790 ? -13.276 1.792 32.073 1.00 63.72 790 SER A CA 1
ATOM 6262 C C . SER A 1 790 ? -13.591 2.793 33.195 1.00 63.72 790 SER A C 1
ATOM 6264 O O . SER A 1 790 ? -12.735 3.607 33.552 1.00 63.72 790 SER A O 1
ATOM 6266 N N . GLY A 1 791 ? -14.809 2.759 33.748 1.00 66.19 791 GLY A N 1
ATOM 6267 C CA . GLY A 1 791 ? -15.261 3.649 34.819 1.00 66.19 791 GLY A CA 1
ATOM 6268 C C . GLY A 1 791 ? -15.479 5.104 34.383 1.00 66.19 791 GLY A C 1
ATOM 6269 O O . GLY A 1 791 ? -15.592 5.990 35.234 1.00 66.19 791 GLY A O 1
ATOM 6270 N N . LYS A 1 792 ? -15.530 5.375 33.075 1.00 69.94 792 LYS A N 1
ATOM 6271 C CA . LYS A 1 792 ? -15.795 6.695 32.484 1.00 69.94 792 LYS A CA 1
ATOM 6272 C C . LYS A 1 792 ? -17.275 6.853 32.177 1.00 69.94 792 LYS A C 1
ATOM 6274 O O . LYS A 1 792 ? -17.923 5.897 31.778 1.00 69.94 792 LYS A O 1
ATOM 6279 N N . ASN A 1 793 ? -17.812 8.064 32.360 1.00 77.56 793 ASN A N 1
ATOM 6280 C CA . ASN A 1 793 ? -19.226 8.371 32.091 1.00 77.56 793 ASN A CA 1
ATOM 6281 C C . ASN A 1 793 ? -20.182 7.306 32.659 1.00 77.56 793 ASN A C 1
ATOM 6283 O O . ASN A 1 793 ? -21.197 6.971 32.058 1.00 77.56 793 ASN A O 1
ATOM 6287 N N . CYS A 1 794 ? -19.831 6.747 33.817 1.00 82.75 794 CYS A N 1
ATOM 6288 C CA . CYS A 1 794 ? -20.484 5.587 34.400 1.00 82.75 794 CYS A CA 1
ATOM 6289 C C . CYS A 1 794 ? -21.170 5.988 35.706 1.00 82.75 794 CYS A C 1
ATOM 6291 O O . CYS A 1 794 ? -20.653 6.804 36.472 1.00 82.75 794 CYS A O 1
ATOM 6293 N N . GLN A 1 795 ? -22.323 5.390 35.981 1.00 87.62 795 GLN A N 1
ATOM 6294 C CA . GLN A 1 795 ? -23.021 5.461 37.261 1.00 87.62 795 GLN A CA 1
ATOM 6295 C C . GLN A 1 795 ? -23.315 4.045 37.756 1.00 87.62 795 GLN A C 1
ATOM 6297 O O . GLN A 1 795 ? -23.617 3.155 36.964 1.00 87.62 795 GLN A O 1
ATOM 6302 N N . LYS A 1 796 ? -23.213 3.828 39.069 1.00 88.62 796 LYS A N 1
ATOM 6303 C CA . LYS A 1 796 ? -23.532 2.543 39.701 1.00 88.62 796 LYS A CA 1
ATOM 6304 C C . LYS A 1 796 ? -24.897 2.620 40.372 1.00 88.62 796 LYS A C 1
ATOM 6306 O O . LYS A 1 796 ? -25.149 3.539 41.149 1.00 88.62 796 LYS A O 1
ATOM 6311 N N . VAL A 1 797 ? -25.747 1.627 40.121 1.00 87.56 797 VAL A N 1
ATOM 6312 C CA . VAL A 1 797 ? -27.027 1.452 40.813 1.00 87.56 797 VAL A CA 1
ATOM 6313 C C . VAL A 1 797 ? -27.204 -0.023 41.172 1.00 87.56 797 VAL A C 1
ATOM 6315 O O . VAL A 1 797 ? -27.336 -0.884 40.302 1.00 87.56 797 VAL A O 1
ATOM 6318 N N . GLY A 1 798 ? -27.198 -0.329 42.472 1.00 85.75 798 GLY A N 1
ATOM 6319 C CA . GLY A 1 798 ? -27.169 -1.714 42.946 1.00 85.75 798 GLY A CA 1
ATOM 6320 C C . GLY A 1 798 ? -25.911 -2.441 42.454 1.00 85.75 798 GLY A C 1
ATOM 6321 O O . GLY A 1 798 ? -24.803 -1.945 42.643 1.00 85.75 798 GLY A O 1
ATOM 6322 N N . ARG A 1 799 ? -26.096 -3.597 41.803 1.00 87.00 799 ARG A N 1
ATOM 6323 C CA . ARG A 1 799 ? -25.030 -4.407 41.173 1.00 87.00 799 ARG A CA 1
ATOM 6324 C C . ARG A 1 799 ? -24.722 -4.024 39.720 1.00 87.00 799 ARG A C 1
ATOM 6326 O O . ARG A 1 799 ? -23.971 -4.726 39.054 1.00 87.00 799 ARG A O 1
ATOM 6333 N N . TYR A 1 800 ? -25.352 -2.977 39.193 1.00 92.56 800 TYR A N 1
ATOM 6334 C CA . TYR A 1 800 ? -25.270 -2.635 37.777 1.00 92.56 800 TYR A CA 1
ATOM 6335 C C . TYR A 1 800 ? -24.543 -1.313 37.568 1.00 92.56 800 TYR A C 1
ATOM 6337 O O . TYR A 1 800 ? -24.766 -0.342 38.295 1.00 92.56 800 TYR A O 1
ATOM 6345 N N . HIS A 1 801 ? -23.702 -1.273 36.544 1.00 92.38 801 HIS A N 1
ATOM 6346 C CA . HIS A 1 801 ? -22.965 -0.095 36.115 1.00 92.38 801 HIS A CA 1
ATOM 6347 C C . HIS A 1 801 ? -23.495 0.347 34.762 1.00 92.38 801 HIS A C 1
ATOM 6349 O O . HIS A 1 801 ? -23.427 -0.419 33.811 1.00 92.38 801 HIS A O 1
ATOM 6355 N N . HIS A 1 802 ? -24.046 1.552 34.662 1.00 93.75 802 HIS A N 1
ATOM 6356 C CA . HIS A 1 802 ? -24.658 2.040 33.432 1.00 93.75 802 HIS A CA 1
ATOM 6357 C C . HIS A 1 802 ? -24.023 3.329 32.944 1.00 93.75 802 HIS A C 1
ATOM 6359 O O . HIS A 1 802 ? -23.489 4.118 33.728 1.00 93.75 802 HIS A O 1
ATOM 6365 N N . HIS A 1 803 ? -24.100 3.547 31.637 1.00 94.19 803 HIS A N 1
ATOM 6366 C CA . HIS A 1 803 ? -23.603 4.771 31.029 1.00 94.19 803 HIS A CA 1
ATOM 6367 C C . HIS A 1 803 ? -24.474 5.968 31.443 1.00 94.19 803 HIS A C 1
ATOM 6369 O O . HIS A 1 803 ? -25.660 5.812 31.745 1.00 94.19 803 HIS A O 1
ATOM 6375 N N . GLN A 1 804 ? -23.893 7.165 31.474 1.00 91.06 804 GLN A N 1
ATOM 6376 C CA . GLN A 1 804 ? -24.609 8.409 31.772 1.00 91.06 804 GLN A CA 1
ATOM 6377 C C . GLN A 1 804 ? -25.555 8.811 30.637 1.00 91.06 804 GLN A C 1
ATOM 6379 O O . GLN A 1 804 ? -26.632 9.340 30.906 1.00 91.06 804 GLN A O 1
ATOM 6384 N N . ASP A 1 805 ? -25.181 8.514 29.393 1.00 92.31 805 ASP A N 1
ATOM 6385 C CA . ASP A 1 805 ? -26.040 8.732 28.228 1.00 92.31 805 ASP A CA 1
ATOM 6386 C C . ASP A 1 805 ? -27.021 7.572 28.038 1.00 92.31 805 ASP A C 1
ATOM 6388 O O . ASP A 1 805 ? -26.646 6.397 28.084 1.00 92.31 805 ASP A O 1
ATOM 6392 N N . CYS A 1 806 ? -28.287 7.911 27.799 1.00 92.88 806 CYS A N 1
ATOM 6393 C CA . CYS A 1 806 ? -29.328 6.941 27.486 1.00 92.88 806 CYS A CA 1
ATOM 6394 C C . CYS A 1 806 ? -29.286 6.534 26.005 1.00 92.88 806 CYS A C 1
ATOM 6396 O O . CYS A 1 806 ? -29.091 7.374 25.130 1.00 92.88 806 CYS A O 1
ATOM 6398 N N . ILE A 1 807 ? -29.562 5.259 25.728 1.00 91.75 807 ILE A N 1
ATOM 6399 C CA . ILE A 1 807 ? -29.759 4.706 24.377 1.00 91.75 807 ILE A CA 1
ATOM 6400 C C . ILE A 1 807 ? -31.220 4.780 23.916 1.00 91.75 807 ILE A C 1
ATOM 6402 O O . ILE A 1 807 ? -31.503 4.609 22.738 1.00 91.75 807 ILE A O 1
ATOM 6406 N N . GLY A 1 808 ? -32.155 5.052 24.830 1.00 86.12 808 GLY A N 1
ATOM 6407 C CA . GLY A 1 808 ? -33.571 5.201 24.507 1.00 86.12 808 GLY A CA 1
ATOM 6408 C C . GLY A 1 808 ? -34.281 6.149 25.464 1.00 86.12 808 GLY A C 1
ATOM 6409 O O . GLY A 1 808 ? -33.983 6.186 26.661 1.00 86.12 808 GLY A O 1
ATOM 6410 N N . LYS A 1 809 ? -35.242 6.916 24.944 1.00 84.31 809 LYS A N 1
ATOM 6411 C CA . LYS A 1 809 ? -36.030 7.881 25.716 1.00 84.31 809 LYS A CA 1
ATOM 6412 C C . LYS A 1 809 ? -37.519 7.690 25.451 1.00 84.31 809 LYS A C 1
ATOM 6414 O O . LYS A 1 809 ? -37.983 7.865 24.332 1.00 84.31 809 LYS A O 1
ATOM 6419 N N . GLY A 1 810 ? -38.257 7.361 26.506 1.00 75.44 810 GLY A N 1
ATOM 6420 C CA . GLY A 1 810 ? -39.717 7.319 26.524 1.00 75.44 810 GLY A CA 1
ATOM 6421 C C . GLY A 1 810 ? -40.310 8.527 27.253 1.00 75.44 810 GLY A C 1
ATOM 6422 O O . GLY A 1 810 ? -39.593 9.372 27.792 1.00 75.44 810 GLY A O 1
ATOM 6423 N N . SER A 1 811 ? -41.642 8.606 27.325 1.00 73.12 811 SER A N 1
ATOM 6424 C CA . SER A 1 811 ? -42.338 9.734 27.972 1.00 73.12 811 SER A CA 1
ATOM 6425 C C . SER A 1 811 ? -42.031 9.870 29.472 1.00 73.12 811 SER A C 1
ATOM 6427 O O . SER A 1 811 ? -42.000 10.985 30.003 1.00 73.12 811 SER A O 1
ATOM 6429 N N . PHE A 1 812 ? -41.798 8.742 30.150 1.00 77.94 812 PHE A N 1
ATOM 6430 C CA . PHE A 1 812 ? -41.568 8.663 31.601 1.00 77.94 812 PHE A CA 1
ATOM 6431 C C . PHE A 1 812 ? -40.382 7.764 31.982 1.00 77.94 812 PHE A C 1
ATOM 6433 O O . PHE A 1 812 ? -40.208 7.440 33.158 1.00 77.94 812 PHE A O 1
ATOM 6440 N N . SER A 1 813 ? -39.590 7.332 30.996 1.00 85.94 813 SER A N 1
ATOM 6441 C CA . SER A 1 813 ? -38.478 6.407 31.207 1.00 85.94 813 SER A CA 1
ATOM 6442 C C . SER A 1 813 ? -37.278 6.730 30.331 1.00 85.94 813 SER A C 1
ATOM 6444 O O . SER A 1 813 ? -37.434 7.183 29.198 1.00 85.94 813 SER A O 1
ATOM 6446 N N . LEU A 1 814 ? -36.089 6.413 30.830 1.00 92.31 814 LEU A N 1
ATOM 6447 C CA . LEU A 1 814 ? -34.837 6.436 30.075 1.00 92.31 814 LEU A CA 1
ATOM 6448 C C . LEU A 1 814 ? -34.215 5.045 30.096 1.00 92.31 814 LEU A C 1
ATOM 6450 O O . LEU A 1 814 ? -34.264 4.374 31.122 1.00 92.31 814 LEU A O 1
ATOM 6454 N N . VAL A 1 815 ? -33.641 4.617 28.979 1.00 94.19 815 VAL A N 1
ATOM 6455 C CA . VAL A 1 815 ? -32.986 3.314 28.841 1.00 94.19 815 VAL A CA 1
ATOM 6456 C C . VAL A 1 815 ? -31.489 3.535 28.719 1.00 94.19 815 VAL A C 1
ATOM 6458 O O . VAL A 1 815 ? -31.053 4.284 27.849 1.00 94.19 815 VAL A O 1
ATOM 6461 N N . PHE A 1 816 ? -30.709 2.891 29.579 1.00 96.00 816 PHE A N 1
ATOM 6462 C CA . PHE A 1 816 ? -29.253 2.996 29.603 1.00 96.00 816 PHE A CA 1
ATOM 6463 C C . PHE A 1 816 ? -28.617 1.636 29.298 1.00 96.00 816 PHE A C 1
ATOM 6465 O O . PHE A 1 816 ? -29.111 0.626 29.805 1.00 96.00 816 PHE A O 1
ATOM 6472 N N . PRO A 1 817 ? -27.519 1.586 28.528 1.00 95.62 817 PRO A N 1
ATOM 6473 C CA . PRO A 1 817 ? -26.704 0.385 28.444 1.00 95.62 817 PRO A CA 1
ATOM 6474 C C . PRO A 1 817 ? -26.018 0.177 29.798 1.00 95.62 817 PRO A C 1
ATOM 6476 O O . PRO A 1 817 ? -25.574 1.146 30.426 1.00 95.62 817 PRO A O 1
ATOM 6479 N N . ALA A 1 818 ? -25.957 -1.065 30.270 1.00 95.50 818 ALA A N 1
ATOM 6480 C CA . ALA A 1 818 ? -25.377 -1.392 31.563 1.00 95.50 818 ALA A CA 1
ATOM 6481 C C . ALA A 1 818 ? -24.628 -2.729 31.575 1.00 95.50 818 ALA A C 1
ATOM 6483 O O . ALA A 1 818 ? -24.977 -3.659 30.853 1.00 95.50 818 ALA A O 1
ATOM 6484 N N . LEU A 1 819 ? -23.615 -2.813 32.434 1.00 94.00 819 LEU A N 1
ATOM 6485 C CA . LEU A 1 819 ? -22.895 -4.033 32.772 1.00 94.00 819 LEU A CA 1
ATOM 6486 C C . LEU A 1 819 ? -23.322 -4.529 34.146 1.00 94.00 819 LEU A C 1
ATOM 6488 O O . LEU A 1 819 ? -23.453 -3.758 35.103 1.00 94.00 819 LEU A O 1
ATOM 6492 N N . ASP A 1 820 ? -23.511 -5.834 34.243 1.00 91.38 820 ASP A N 1
ATOM 6493 C CA . ASP A 1 820 ? -23.669 -6.524 35.512 1.00 91.38 820 ASP A CA 1
ATOM 6494 C C . ASP A 1 820 ? -22.304 -6.765 36.170 1.00 91.38 820 ASP A C 1
ATOM 6496 O O . ASP A 1 820 ? -21.422 -7.384 35.580 1.00 91.38 820 ASP A O 1
ATOM 6500 N N . GLU A 1 821 ? -22.122 -6.306 37.408 1.00 85.50 821 GLU A N 1
ATOM 6501 C CA . GLU A 1 821 ? -20.875 -6.491 38.162 1.00 85.50 821 GLU A CA 1
ATOM 6502 C C . GLU A 1 821 ? -20.561 -7.972 38.448 1.00 85.50 821 GLU A C 1
ATOM 6504 O O . GLU A 1 821 ? -19.401 -8.324 38.659 1.00 85.50 821 GLU A O 1
ATOM 6509 N N . GLY A 1 822 ? -21.577 -8.845 38.452 1.00 80.50 822 GLY A N 1
ATOM 6510 C CA . GLY A 1 822 ? -21.414 -10.266 38.761 1.00 80.50 822 GLY A CA 1
ATOM 6511 C C . GLY A 1 822 ? -20.687 -11.052 37.667 1.00 80.50 822 GLY A C 1
ATOM 6512 O O . GLY A 1 822 ? -19.638 -11.645 37.916 1.00 80.50 822 GLY A O 1
ATOM 6513 N N . ASP A 1 823 ? -21.255 -11.076 36.463 1.00 80.00 823 ASP A N 1
ATOM 6514 C CA . ASP A 1 823 ? -20.789 -11.889 35.330 1.00 80.00 823 ASP A CA 1
ATOM 6515 C C . ASP A 1 823 ? -20.294 -11.055 34.134 1.00 80.00 823 ASP A C 1
ATOM 6517 O O . ASP A 1 823 ? -19.793 -11.613 33.158 1.00 80.00 823 ASP A O 1
ATOM 6521 N N . GLY A 1 824 ? -20.382 -9.723 34.212 1.00 84.31 824 GLY A N 1
ATOM 6522 C CA . GLY A 1 824 ? -19.977 -8.813 33.145 1.00 84.31 824 GLY A CA 1
ATOM 6523 C C . GLY A 1 824 ? -20.931 -8.785 31.953 1.00 84.31 824 GLY A C 1
ATOM 6524 O O . GLY A 1 824 ? -20.535 -8.279 30.902 1.00 84.31 824 GLY A O 1
ATOM 6525 N N . ARG A 1 825 ? -22.150 -9.338 32.072 1.00 90.56 825 ARG A N 1
ATOM 6526 C CA . ARG A 1 825 ? -23.121 -9.371 30.966 1.00 90.56 825 ARG A CA 1
ATOM 6527 C C . ARG A 1 825 ? -23.628 -7.974 30.614 1.00 90.56 825 ARG A C 1
ATOM 6529 O O . ARG A 1 825 ? -23.867 -7.141 31.492 1.00 90.56 825 ARG A O 1
ATOM 6536 N N . GLU A 1 826 ? -23.841 -7.760 29.324 1.00 94.31 826 GLU A N 1
ATOM 6537 C CA . GLU A 1 826 ? -24.475 -6.559 28.792 1.00 94.31 826 GLU A CA 1
ATOM 6538 C C . GLU A 1 826 ? -25.999 -6.634 28.941 1.00 94.31 826 GLU A C 1
ATOM 6540 O O . GLU A 1 826 ? -26.623 -7.661 28.671 1.00 94.31 826 GLU A O 1
ATOM 6545 N N . LEU A 1 827 ? -26.614 -5.535 29.369 1.00 95.06 827 LEU A N 1
ATOM 6546 C CA . LEU A 1 827 ? -28.063 -5.426 29.531 1.00 95.06 827 LEU A CA 1
ATOM 6547 C C . LEU A 1 827 ? -28.547 -3.987 29.329 1.00 95.06 827 LEU A C 1
ATOM 6549 O O . LEU A 1 827 ? -27.757 -3.041 29.300 1.00 95.06 827 LEU A O 1
ATOM 6553 N N . ALA A 1 828 ? -29.862 -3.820 29.212 1.00 96.50 828 ALA A N 1
ATOM 6554 C CA . ALA A 1 828 ? -30.510 -2.517 29.180 1.00 96.50 828 ALA A CA 1
ATOM 6555 C C . ALA A 1 828 ? -31.208 -2.235 30.520 1.00 96.50 828 ALA A C 1
ATOM 6557 O O . ALA A 1 828 ? -32.046 -3.011 30.983 1.00 96.50 828 ALA A O 1
ATOM 6558 N N . LEU A 1 829 ? -30.887 -1.099 31.141 1.00 95.38 829 LEU A N 1
ATOM 6559 C CA . LEU A 1 829 ? -31.571 -0.594 32.330 1.00 95.38 829 LEU A CA 1
ATOM 6560 C C . LEU A 1 829 ? -32.584 0.477 31.949 1.00 95.38 829 LEU A C 1
ATOM 6562 O O . LEU A 1 829 ? -32.222 1.618 31.658 1.00 95.38 829 LEU A O 1
ATOM 6566 N N . LYS A 1 830 ? -33.869 0.134 32.030 1.00 94.38 830 LYS A N 1
ATOM 6567 C CA . LYS A 1 830 ? -34.969 1.091 31.917 1.00 94.38 830 LYS A CA 1
ATOM 6568 C C . LYS A 1 830 ? -35.238 1.728 33.280 1.00 94.38 830 LYS A C 1
ATOM 6570 O O . LYS A 1 830 ? -35.746 1.078 34.190 1.00 94.38 830 LYS A O 1
ATOM 6575 N N . ARG A 1 831 ? -34.900 3.008 33.421 1.00 93.31 831 ARG A N 1
ATOM 6576 C CA . ARG A 1 831 ? -35.131 3.842 34.607 1.00 93.31 831 ARG A CA 1
ATOM 6577 C C . ARG A 1 831 ? -36.459 4.589 34.486 1.00 93.31 831 ARG A C 1
ATOM 6579 O O . ARG A 1 831 ? -36.644 5.352 33.543 1.00 93.31 831 ARG A O 1
ATOM 6586 N N . LEU A 1 832 ? -37.345 4.413 35.459 1.00 90.75 832 LEU A N 1
ATOM 6587 C CA . LEU A 1 832 ? -38.685 4.999 35.566 1.00 90.75 832 LEU A CA 1
ATOM 6588 C C . LEU A 1 832 ? -38.734 6.004 36.726 1.00 90.75 832 LEU A C 1
ATOM 6590 O O . LEU A 1 832 ? -38.290 5.697 37.832 1.00 90.75 832 LEU A O 1
ATOM 6594 N N . GLU A 1 833 ? -39.300 7.189 36.498 1.00 88.62 833 GLU A N 1
ATOM 6595 C CA . GLU A 1 833 ? -39.448 8.241 37.518 1.00 88.62 833 GLU A CA 1
ATOM 6596 C C . GLU A 1 833 ? -40.685 8.006 38.399 1.00 88.62 833 GLU A C 1
ATOM 6598 O O . GLU A 1 833 ? -41.821 8.147 37.935 1.00 88.62 833 GLU A O 1
ATOM 6603 N N . LYS A 1 834 ? -40.486 7.702 39.692 1.00 86.38 834 LYS A N 1
ATOM 6604 C CA . LYS A 1 834 ? -41.595 7.418 40.626 1.00 86.38 834 LYS A CA 1
ATOM 6605 C C . LYS A 1 834 ? -42.531 8.613 40.805 1.00 86.38 834 LYS A C 1
ATOM 6607 O O . LYS A 1 834 ? -43.740 8.435 40.868 1.00 86.38 834 LYS A O 1
ATOM 6612 N N . ALA A 1 835 ? -41.995 9.834 40.817 1.00 83.12 835 ALA A N 1
ATOM 6613 C CA . ALA A 1 835 ? -42.789 11.055 40.982 1.00 83.12 835 ALA A CA 1
ATOM 6614 C C . ALA A 1 835 ? -43.806 11.291 39.846 1.00 83.12 835 ALA A C 1
ATOM 6616 O O . ALA A 1 835 ? -44.789 12.005 40.033 1.00 83.12 835 ALA A O 1
ATOM 6617 N N . ARG A 1 836 ? -43.587 10.699 38.663 1.00 78.94 836 ARG A N 1
ATOM 6618 C CA . ARG A 1 836 ? -44.419 10.915 37.466 1.00 78.94 836 ARG A CA 1
ATOM 6619 C C . ARG A 1 836 ? -45.296 9.719 37.108 1.00 78.94 836 ARG A C 1
ATOM 6621 O O . ARG A 1 836 ? -46.150 9.840 36.230 1.00 78.94 836 ARG A O 1
ATOM 6628 N N . LEU A 1 837 ? -45.112 8.577 37.770 1.00 78.06 837 LEU A N 1
ATOM 6629 C CA . LEU A 1 837 ? -45.829 7.339 37.484 1.00 78.06 837 LEU A CA 1
ATOM 6630 C C . LEU A 1 837 ? -46.523 6.807 38.733 1.00 78.06 837 LEU A C 1
ATOM 6632 O O . LEU A 1 837 ? -45.931 6.679 39.797 1.00 78.06 837 LEU A O 1
ATOM 6636 N N . LYS A 1 838 ? -47.790 6.415 38.581 1.00 78.25 838 LYS A N 1
ATOM 6637 C CA . LYS A 1 838 ? -48.489 5.661 39.625 1.00 78.25 838 LYS A CA 1
ATOM 6638 C C . LYS A 1 838 ? -47.838 4.287 39.765 1.00 78.25 838 LYS A C 1
ATOM 6640 O O . LYS A 1 838 ? -47.589 3.626 38.759 1.00 78.25 838 LYS A O 1
ATOM 6645 N N . GLU A 1 839 ? -47.663 3.815 40.993 1.00 78.62 839 GLU A N 1
ATOM 6646 C CA . GLU A 1 839 ? -47.061 2.506 41.293 1.00 78.62 839 GLU A CA 1
ATOM 6647 C C . GLU A 1 839 ? -47.750 1.346 40.548 1.00 78.62 839 GLU A C 1
ATOM 6649 O O . GLU A 1 839 ? -47.097 0.448 40.021 1.00 78.62 839 GLU A O 1
ATOM 6654 N N . ALA A 1 840 ? -49.074 1.426 40.376 1.00 76.19 840 ALA A N 1
ATOM 6655 C CA . ALA A 1 840 ? -49.852 0.460 39.602 1.00 76.19 840 ALA A CA 1
ATOM 6656 C C . ALA A 1 840 ? -49.467 0.376 38.108 1.00 76.19 840 ALA A C 1
ATOM 6658 O O . ALA A 1 840 ? -49.775 -0.626 37.466 1.00 76.19 840 ALA A O 1
ATOM 6659 N N . HIS A 1 841 ? -48.856 1.414 37.524 1.00 77.38 841 HIS A N 1
ATOM 6660 C CA . HIS A 1 841 ? -48.358 1.381 36.142 1.00 77.38 841 HIS A CA 1
ATOM 6661 C C . HIS A 1 841 ? -47.029 0.632 36.057 1.00 77.38 841 HIS A C 1
ATOM 6663 O O . HIS A 1 841 ? -46.893 -0.247 35.214 1.00 77.38 841 HIS A O 1
ATOM 6669 N N . ILE A 1 842 ? -46.109 0.917 36.982 1.00 82.62 842 ILE A N 1
ATOM 6670 C CA . ILE A 1 842 ? -44.807 0.242 37.081 1.00 82.62 842 ILE A CA 1
ATOM 6671 C C . ILE A 1 842 ? -45.015 -1.257 37.319 1.00 82.62 842 ILE A C 1
ATOM 6673 O O . ILE A 1 842 ? -44.475 -2.085 36.590 1.00 82.62 842 ILE A O 1
ATOM 6677 N N . LYS A 1 843 ? -45.877 -1.610 38.283 1.00 84.44 843 LYS A N 1
ATOM 6678 C CA . LYS A 1 843 ? -46.204 -3.008 38.581 1.00 84.44 843 LYS A CA 1
ATOM 6679 C C . LYS A 1 843 ? -46.793 -3.732 37.369 1.00 84.44 843 LYS A C 1
ATOM 6681 O O . LYS A 1 843 ? -46.411 -4.857 37.087 1.00 84.44 843 LYS A O 1
ATOM 6686 N N . ARG A 1 844 ? -47.678 -3.073 36.615 1.00 81.69 844 ARG A N 1
ATOM 6687 C CA . ARG A 1 844 ? -48.301 -3.669 35.425 1.00 81.69 844 ARG A CA 1
ATOM 6688 C C . ARG A 1 844 ? -47.297 -3.958 34.314 1.00 81.69 844 ARG A C 1
ATOM 6690 O O . ARG A 1 844 ? -47.431 -4.988 33.662 1.00 81.69 844 ARG A O 1
ATOM 6697 N N . GLU A 1 845 ? -46.338 -3.065 34.085 1.00 87.12 845 GLU A N 1
ATOM 6698 C CA . GLU A 1 845 ? -45.282 -3.276 33.092 1.00 87.12 845 GLU A CA 1
ATOM 6699 C C . GLU A 1 845 ? -44.439 -4.509 33.444 1.00 87.12 845 GLU A C 1
ATOM 6701 O O . GLU A 1 845 ? -44.234 -5.379 32.599 1.00 87.12 845 GLU A O 1
ATOM 6706 N N . ILE A 1 846 ? -44.048 -4.628 34.715 1.00 88.81 846 ILE A N 1
ATOM 6707 C CA . ILE A 1 846 ? -43.296 -5.776 35.238 1.00 88.81 846 ILE A CA 1
ATOM 6708 C C . ILE A 1 846 ? -44.125 -7.062 35.139 1.00 88.81 846 ILE A C 1
ATOM 6710 O O . ILE A 1 846 ? -43.635 -8.059 34.620 1.00 88.81 846 ILE A O 1
ATOM 6714 N N . ASP A 1 847 ? -45.395 -7.037 35.557 1.00 88.31 847 ASP A N 1
ATOM 6715 C CA . ASP A 1 847 ? -46.293 -8.196 35.484 1.00 88.31 847 ASP A CA 1
ATOM 6716 C C . ASP A 1 847 ? -46.488 -8.677 34.031 1.00 88.31 847 ASP A C 1
ATOM 6718 O O . ASP A 1 847 ? -46.569 -9.881 33.784 1.00 88.31 847 ASP A O 1
ATOM 6722 N N . CYS A 1 848 ? -46.552 -7.758 33.055 1.00 87.81 848 CYS A N 1
ATOM 6723 C CA . CYS A 1 848 ? -46.631 -8.115 31.634 1.00 87.81 848 CYS A CA 1
ATOM 6724 C C . CYS A 1 848 ? -45.338 -8.773 31.151 1.00 87.81 848 CYS A C 1
ATOM 6726 O O . CYS A 1 848 ? -45.402 -9.826 30.524 1.00 87.81 848 CYS A O 1
ATOM 6728 N N . LEU A 1 849 ? -44.185 -8.176 31.460 1.00 90.44 849 LEU A N 1
ATOM 6729 C CA . LEU A 1 849 ? -42.875 -8.699 31.074 1.00 90.44 849 LEU A CA 1
ATOM 6730 C C . LEU A 1 849 ? -42.618 -10.092 31.666 1.00 90.44 849 LEU A C 1
ATOM 6732 O O . LEU A 1 849 ? -42.240 -11.000 30.936 1.00 90.44 849 LEU A O 1
ATOM 6736 N N . ILE A 1 850 ? -42.921 -10.296 32.952 1.00 89.56 850 ILE A N 1
ATOM 6737 C CA . ILE A 1 850 ? -42.811 -11.607 33.609 1.00 89.56 850 ILE A CA 1
ATOM 6738 C C . ILE A 1 850 ? -43.737 -12.628 32.940 1.00 89.56 850 ILE A C 1
ATOM 6740 O O . ILE A 1 850 ? -43.319 -13.744 32.649 1.00 89.56 850 ILE A O 1
ATOM 6744 N N . LYS A 1 851 ? -44.994 -12.254 32.664 1.00 88.88 851 LYS A N 1
ATOM 6745 C CA . LYS A 1 851 ? -45.974 -13.156 32.040 1.00 88.88 851 LYS A CA 1
ATOM 6746 C C . LYS A 1 851 ? -45.597 -13.557 30.608 1.00 88.88 851 LYS A C 1
ATOM 6748 O O . LYS A 1 851 ? -46.035 -14.605 30.143 1.00 88.88 851 LYS A O 1
ATOM 6753 N N . LEU A 1 852 ? -44.847 -12.716 29.901 1.00 90.38 852 LEU A N 1
ATOM 6754 C CA . LEU A 1 852 ? -44.496 -12.905 28.492 1.00 90.38 852 LEU A CA 1
ATOM 6755 C C . LEU A 1 852 ? -43.053 -13.384 28.279 1.00 90.38 852 LEU A C 1
ATOM 6757 O O . LEU A 1 852 ? -42.638 -13.524 27.130 1.00 90.38 852 LEU A O 1
ATOM 6761 N N . ASN A 1 853 ? -42.310 -13.650 29.357 1.00 86.50 853 ASN A N 1
ATOM 6762 C CA . ASN A 1 853 ? -40.868 -13.888 29.322 1.00 86.50 853 ASN A CA 1
ATOM 6763 C C . ASN A 1 853 ? -40.440 -15.102 28.477 1.00 86.50 853 ASN A C 1
ATOM 6765 O O . ASN A 1 853 ? -39.328 -15.135 27.963 1.00 86.50 853 ASN A O 1
ATOM 6769 N N . ASP A 1 854 ? -41.332 -16.080 28.303 1.00 81.38 854 ASP A N 1
ATOM 6770 C CA . ASP A 1 854 ? -41.067 -17.300 27.530 1.00 81.38 854 ASP A CA 1
ATOM 6771 C C . ASP A 1 854 ? -41.186 -17.101 26.006 1.00 81.38 854 ASP A C 1
ATOM 6773 O O . ASP A 1 854 ? -40.932 -18.029 25.238 1.00 81.38 854 ASP A O 1
ATOM 6777 N N . CYS A 1 855 ? -41.590 -15.915 25.535 1.00 86.31 855 CYS A N 1
ATOM 6778 C CA . CYS A 1 855 ? -41.760 -15.641 24.111 1.00 86.31 855 CYS A CA 1
ATOM 6779 C C . CYS A 1 855 ? -40.451 -15.167 23.456 1.00 86.31 855 CYS A C 1
ATOM 6781 O O . CYS A 1 855 ? -39.976 -14.079 23.781 1.00 86.31 855 CYS A O 1
ATOM 6783 N N . PRO A 1 856 ? -39.918 -15.878 22.441 1.00 86.44 856 PRO A N 1
ATOM 6784 C CA . PRO A 1 856 ? -38.710 -15.448 21.729 1.00 86.44 856 PRO A CA 1
ATOM 6785 C C . PRO A 1 856 ? -38.844 -14.095 21.015 1.00 86.44 856 PRO A C 1
ATOM 6787 O O . PRO A 1 856 ? -37.838 -13.437 20.767 1.00 86.44 856 PRO A O 1
ATOM 6790 N N . ALA A 1 857 ? -40.072 -13.679 20.689 1.00 90.06 857 ALA A N 1
ATOM 6791 C CA . ALA A 1 857 ? -40.385 -12.420 20.011 1.00 90.06 857 ALA A CA 1
ATOM 6792 C C . ALA A 1 857 ? -40.729 -11.271 20.985 1.00 90.06 857 ALA A C 1
ATOM 6794 O O . ALA A 1 857 ? -41.244 -10.240 20.557 1.00 90.06 857 ALA A O 1
ATOM 6795 N N . VAL A 1 858 ? -40.471 -11.424 22.288 1.00 91.88 858 VAL A N 1
ATOM 6796 C CA . VAL A 1 858 ? -40.637 -10.384 23.320 1.00 91.88 858 VAL A CA 1
ATOM 6797 C C . VAL A 1 858 ? -39.312 -10.193 24.056 1.00 91.88 858 VAL A C 1
ATOM 6799 O O . VAL A 1 858 ? -38.561 -11.148 24.236 1.00 91.88 858 VAL A O 1
ATOM 6802 N N . VAL A 1 859 ? -39.007 -8.956 24.459 1.00 93.12 859 VAL A N 1
ATOM 6803 C CA . VAL A 1 859 ? -37.782 -8.654 25.212 1.00 93.12 859 VAL A CA 1
ATOM 6804 C C . VAL A 1 859 ? -37.751 -9.403 26.554 1.00 93.12 859 VAL A C 1
ATOM 6806 O O . VAL A 1 859 ? -38.687 -9.326 27.350 1.00 93.12 859 VAL A O 1
ATOM 6809 N N . ASN A 1 860 ? -36.663 -10.126 26.802 1.00 91.44 860 ASN A N 1
ATOM 6810 C CA . ASN A 1 860 ? -36.458 -10.953 27.985 1.00 91.44 860 ASN A CA 1
ATOM 6811 C C . ASN A 1 860 ? -36.221 -10.080 29.224 1.00 91.44 860 ASN A C 1
ATOM 6813 O O . ASN A 1 860 ? -35.314 -9.240 29.266 1.00 91.44 860 ASN A O 1
ATOM 6817 N N . TYR A 1 861 ? -37.031 -10.302 30.250 1.00 94.00 861 TYR A N 1
ATOM 6818 C CA . TYR A 1 861 ? -36.938 -9.657 31.548 1.00 94.00 861 TYR A CA 1
ATOM 6819 C C . TYR A 1 861 ? -35.911 -10.361 32.432 1.00 94.00 861 TYR A C 1
ATOM 6821 O O . TYR A 1 861 ? -35.918 -11.580 32.586 1.00 94.00 861 TYR A O 1
ATOM 6829 N N . ILE A 1 862 ? -35.032 -9.574 33.052 1.00 91.88 862 ILE A N 1
ATOM 6830 C CA . ILE A 1 862 ? -33.981 -10.088 33.934 1.00 91.88 862 ILE A CA 1
ATOM 6831 C C . ILE A 1 862 ? -34.386 -9.901 35.396 1.00 91.88 862 ILE A C 1
ATOM 6833 O O . ILE A 1 862 ? -34.434 -10.861 36.161 1.00 91.88 862 ILE A O 1
ATOM 6837 N N . CYS A 1 863 ? -34.632 -8.656 35.810 1.00 92.25 863 CYS A N 1
ATOM 6838 C CA . CYS A 1 863 ? -35.074 -8.319 37.165 1.00 92.25 863 CYS A CA 1
ATOM 6839 C C . CYS A 1 863 ? -35.568 -6.867 37.236 1.00 92.25 863 CYS A C 1
ATOM 6841 O O . CYS A 1 863 ? -35.362 -6.080 36.313 1.00 92.25 863 CYS A O 1
ATOM 6843 N N . SER A 1 864 ? -36.139 -6.470 38.371 1.00 93.12 864 SER A N 1
ATOM 6844 C CA . SER A 1 864 ? -36.465 -5.074 38.670 1.00 93.12 864 SER A CA 1
ATOM 6845 C C . SER A 1 864 ? -36.133 -4.722 40.114 1.00 93.12 864 SER A C 1
ATOM 6847 O O . SER A 1 864 ? -36.227 -5.567 41.002 1.00 93.12 864 SER A O 1
ATOM 6849 N N . PHE A 1 865 ? -35.764 -3.470 40.362 1.00 92.94 865 PHE A N 1
ATOM 6850 C CA . PHE A 1 865 ? -35.391 -2.973 41.687 1.00 92.94 865 PHE A CA 1
ATOM 6851 C C . PHE A 1 865 ? -35.691 -1.475 41.814 1.00 92.94 865 PHE A C 1
ATOM 6853 O O . PHE A 1 865 ? -35.891 -0.776 40.825 1.00 92.94 865 PHE A O 1
ATOM 6860 N N . SER A 1 866 ? -35.749 -0.961 43.043 1.00 88.94 866 SER A N 1
ATOM 6861 C CA . SER A 1 866 ? -36.085 0.443 43.317 1.00 88.94 866 SER A CA 1
ATOM 6862 C C . SER A 1 866 ? -34.950 1.179 44.021 1.00 88.94 866 SER A C 1
ATOM 6864 O O . SER A 1 866 ? -34.298 0.604 44.886 1.00 88.94 866 SER A O 1
ATOM 6866 N N . SER A 1 867 ? -34.790 2.468 43.721 1.00 85.69 867 SER A N 1
ATOM 6867 C CA . SER A 1 867 ? -34.079 3.444 44.560 1.00 85.69 867 SER A CA 1
ATOM 6868 C C . SER A 1 867 ? -35.080 4.405 45.231 1.00 85.69 867 SER A C 1
ATOM 6870 O O . SER A 1 867 ? -36.287 4.137 45.216 1.00 85.69 867 SER A O 1
ATOM 6872 N N . SER A 1 868 ? -34.615 5.506 45.836 1.00 84.00 868 SER A N 1
ATOM 6873 C CA . SER A 1 868 ? -35.477 6.557 46.407 1.00 84.00 868 SER A CA 1
ATOM 6874 C C . SER A 1 868 ? -36.445 7.118 45.362 1.00 84.00 868 SER A C 1
ATOM 6876 O O . SER A 1 868 ? -37.660 7.003 45.517 1.00 84.00 868 SER A O 1
ATOM 6878 N N . ASP A 1 869 ? -35.900 7.623 44.257 1.00 88.75 869 ASP A N 1
ATOM 6879 C CA . ASP A 1 869 ? -36.634 8.437 43.277 1.00 88.75 869 ASP A CA 1
ATOM 6880 C C . ASP A 1 869 ? -37.009 7.665 42.006 1.00 88.75 869 ASP A C 1
ATOM 6882 O O . ASP A 1 869 ? -37.895 8.072 41.246 1.00 88.75 869 ASP A O 1
ATOM 6886 N N . PHE A 1 870 ? -36.366 6.515 41.784 1.00 92.06 870 PHE A N 1
ATOM 6887 C CA . PHE A 1 870 ? -36.487 5.758 40.545 1.00 92.06 870 PHE A CA 1
ATOM 6888 C C . PHE A 1 870 ? -36.843 4.288 40.777 1.00 92.06 870 PHE A C 1
ATOM 6890 O O . PHE A 1 870 ? -36.548 3.691 41.816 1.00 92.06 870 PHE A O 1
ATOM 6897 N N . HIS A 1 871 ? -37.474 3.692 39.771 1.00 92.31 871 HIS A N 1
ATOM 6898 C CA . HIS A 1 871 ? -37.614 2.247 39.626 1.00 92.31 871 HIS A CA 1
ATOM 6899 C C . HIS A 1 871 ? -36.839 1.798 38.385 1.00 92.31 871 HIS A C 1
ATOM 6901 O O . HIS A 1 871 ? -36.881 2.475 37.362 1.00 92.31 871 HIS A O 1
ATOM 6907 N N . TYR A 1 872 ? -36.121 0.684 38.463 1.00 94.12 872 TYR A N 1
ATOM 6908 C CA . TYR A 1 872 ? -35.286 0.167 37.383 1.00 94.12 872 TYR A CA 1
ATOM 6909 C C . TYR A 1 872 ? -35.795 -1.202 36.951 1.00 94.12 872 TYR A C 1
ATOM 6911 O O . TYR A 1 872 ? -36.021 -2.073 37.789 1.00 94.12 872 TYR A O 1
ATOM 6919 N N . ILE A 1 873 ? -35.938 -1.393 35.644 1.00 94.19 873 ILE A N 1
ATOM 6920 C CA . ILE A 1 873 ? -36.230 -2.682 35.017 1.00 94.19 873 ILE A CA 1
ATOM 6921 C C . ILE A 1 873 ? -35.011 -3.054 34.171 1.00 94.19 873 ILE A C 1
ATOM 6923 O O . ILE A 1 873 ? -34.654 -2.325 33.245 1.00 94.19 873 ILE A O 1
ATOM 6927 N N . ALA A 1 874 ? -34.358 -4.161 34.516 1.00 94.25 874 ALA A N 1
ATOM 6928 C CA . ALA A 1 874 ? -33.271 -4.745 33.744 1.00 94.25 874 ALA A CA 1
ATOM 6929 C C . ALA A 1 874 ? -33.849 -5.746 32.741 1.00 94.25 874 ALA A C 1
ATOM 6931 O O . ALA A 1 874 ? -34.544 -6.690 33.129 1.00 94.25 874 ALA A O 1
ATOM 6932 N N . VAL A 1 875 ? -33.544 -5.545 31.465 1.00 94.62 875 VAL A N 1
ATOM 6933 C CA . VAL A 1 875 ? -33.945 -6.420 30.357 1.00 94.62 875 VAL A CA 1
ATOM 6934 C C . VAL A 1 875 ? -32.736 -6.726 29.479 1.00 94.62 875 VAL A C 1
ATOM 6936 O O . VAL A 1 875 ? -31.696 -6.072 29.600 1.00 94.62 875 VAL A O 1
ATOM 6939 N N . GLU A 1 876 ? -32.847 -7.729 28.612 1.00 93.69 876 GLU A N 1
ATOM 6940 C CA . GLU A 1 876 ? -31.799 -7.996 27.621 1.00 93.69 876 GLU A CA 1
ATOM 6941 C C . GLU A 1 876 ? -31.521 -6.761 26.745 1.00 93.69 876 GLU A C 1
ATOM 6943 O O . GLU A 1 876 ? -32.415 -5.963 26.446 1.00 93.69 876 GLU A O 1
ATOM 6948 N N . LEU A 1 877 ? -30.263 -6.597 26.342 1.00 94.69 877 LEU A N 1
ATOM 6949 C CA . LEU A 1 877 ? -29.866 -5.522 25.443 1.00 94.69 877 LEU A CA 1
ATOM 6950 C C . LEU A 1 877 ? -30.192 -5.883 23.985 1.00 94.69 877 LEU A C 1
ATOM 6952 O O . LEU A 1 877 ? -29.826 -6.957 23.502 1.00 94.69 877 LEU A O 1
ATOM 6956 N N . MET A 1 878 ? -30.799 -4.929 23.282 1.00 94.38 878 MET A N 1
ATOM 6957 C CA . MET A 1 878 ? -31.008 -4.941 21.831 1.00 94.38 878 MET A CA 1
ATOM 6958 C C . MET A 1 878 ? -30.153 -3.838 21.180 1.00 94.38 878 MET A C 1
ATOM 6960 O O . MET A 1 878 ? -29.765 -2.892 21.860 1.00 94.38 878 MET A O 1
ATOM 6964 N N . GLU A 1 879 ? -29.870 -3.937 19.879 1.00 91.81 879 GLU A N 1
ATOM 6965 C CA . GLU A 1 879 ? -28.974 -3.006 19.159 1.00 91.81 879 GLU A CA 1
ATOM 6966 C C . GLU A 1 879 ? -29.689 -1.709 18.731 1.00 91.81 879 GLU A C 1
ATOM 6968 O O . GLU A 1 879 ? -29.081 -0.664 18.503 1.00 91.81 879 GLU A O 1
ATOM 6973 N N . GLY A 1 880 ? -31.009 -1.744 18.587 1.00 91.69 880 GLY A N 1
ATOM 6974 C CA . GLY A 1 880 ? -31.792 -0.561 18.247 1.00 91.69 880 GLY A CA 1
ATOM 6975 C C . GLY A 1 880 ? -33.237 -0.894 17.936 1.00 91.69 880 GLY A C 1
ATOM 6976 O O . GLY A 1 880 ? -33.709 -1.998 18.212 1.00 91.69 880 GLY A O 1
ATOM 6977 N N . THR A 1 881 ? -33.933 0.075 17.353 1.00 92.50 881 THR A N 1
ATOM 6978 C CA . THR A 1 881 ? -35.336 -0.031 16.949 1.00 92.50 881 THR A CA 1
ATOM 6979 C C . THR A 1 881 ? -35.475 -0.451 15.486 1.00 92.50 881 THR A C 1
ATOM 6981 O O . THR A 1 881 ? -34.536 -0.348 14.697 1.00 92.50 881 THR A O 1
ATOM 6984 N N . LEU A 1 882 ? -36.663 -0.903 15.088 1.00 90.94 882 LEU A N 1
ATOM 6985 C CA . LEU A 1 882 ? -36.972 -1.240 13.700 1.00 90.94 882 LEU A CA 1
ATOM 6986 C C . LEU A 1 882 ? -36.798 -0.030 12.772 1.00 90.94 882 LEU A C 1
ATOM 6988 O O . LEU A 1 882 ? -36.417 -0.199 11.617 1.00 90.94 882 LEU A O 1
ATOM 6992 N N . ASP A 1 883 ? -37.049 1.184 13.269 1.00 88.44 883 ASP A N 1
ATOM 6993 C CA . ASP A 1 883 ? -36.820 2.400 12.486 1.00 88.44 883 ASP A CA 1
ATOM 6994 C C . ASP A 1 883 ? -35.330 2.613 12.186 1.00 88.44 883 ASP A C 1
ATOM 6996 O O . ASP A 1 883 ? -34.971 2.919 11.048 1.00 88.44 883 ASP A O 1
ATOM 7000 N N . ASP A 1 884 ? -34.455 2.361 13.165 1.00 88.81 884 ASP A N 1
ATOM 7001 C CA . ASP A 1 884 ? -33.001 2.414 12.968 1.00 88.81 884 ASP A CA 1
ATOM 7002 C C . ASP A 1 884 ? -32.559 1.363 11.935 1.00 88.81 884 ASP A C 1
ATOM 7004 O O . ASP A 1 884 ? -31.854 1.683 10.979 1.00 88.81 884 ASP A O 1
ATOM 7008 N N . TYR A 1 885 ? -33.051 0.124 12.067 1.00 89.00 885 TYR A N 1
ATOM 7009 C CA . TYR A 1 885 ? -32.716 -0.985 11.165 1.00 89.00 885 TYR A CA 1
ATOM 7010 C C . TYR A 1 885 ? -33.070 -0.689 9.700 1.00 89.00 885 TYR A C 1
ATOM 7012 O O . TYR A 1 885 ? -32.275 -0.941 8.791 1.00 89.00 885 TYR A O 1
ATOM 7020 N N . LEU A 1 886 ? -34.263 -0.136 9.462 1.00 86.00 886 LEU A N 1
ATOM 7021 C CA . LEU A 1 886 ? -34.722 0.215 8.117 1.00 86.00 886 LEU A CA 1
ATOM 7022 C C . LEU A 1 886 ? -34.023 1.469 7.568 1.00 86.00 886 LEU A C 1
ATOM 7024 O O . LEU A 1 886 ? -33.924 1.620 6.352 1.00 86.00 886 LEU A O 1
ATOM 7028 N N . THR A 1 887 ? -33.541 2.367 8.434 1.00 82.31 887 THR A N 1
ATOM 7029 C CA . THR A 1 887 ? -32.757 3.547 8.028 1.00 82.31 887 THR A CA 1
ATOM 7030 C C . THR A 1 887 ? -31.386 3.144 7.490 1.00 82.31 887 THR A C 1
ATOM 7032 O O . THR A 1 887 ? -30.930 3.695 6.493 1.00 82.31 887 THR A O 1
ATOM 7035 N N . GLU A 1 888 ? -30.750 2.163 8.126 1.00 78.62 888 GLU A N 1
ATOM 7036 C CA . GLU A 1 888 ? -29.392 1.706 7.808 1.00 78.62 888 GLU A CA 1
ATOM 7037 C C . GLU A 1 888 ? -29.335 0.705 6.624 1.00 78.62 888 GLU A C 1
ATOM 7039 O O . GLU A 1 888 ? -28.248 0.309 6.219 1.00 78.62 888 GLU A O 1
ATOM 7044 N N . GLN A 1 889 ? -30.481 0.310 6.040 1.00 67.94 889 GLN A N 1
ATOM 7045 C CA . GLN A 1 889 ? -30.610 -0.643 4.912 1.00 67.94 889 GLN A CA 1
ATOM 7046 C C . GLN A 1 889 ? -29.893 -1.998 5.112 1.00 67.94 889 GLN A C 1
ATOM 7048 O O . GLN A 1 889 ? -29.284 -2.552 4.199 1.00 67.94 889 GLN A O 1
ATOM 7053 N N . MET A 1 890 ? -30.013 -2.586 6.302 1.00 60.69 890 MET A N 1
ATOM 7054 C CA . MET A 1 890 ? -29.214 -3.737 6.760 1.00 60.69 890 MET A CA 1
ATOM 7055 C C . MET A 1 890 ? -29.615 -5.131 6.195 1.00 60.69 890 MET A C 1
ATOM 7057 O O . MET A 1 890 ? -29.388 -6.152 6.845 1.00 60.69 890 MET A O 1
ATOM 7061 N N . GLY A 1 891 ? -30.195 -5.203 4.988 1.00 55.62 891 GLY A N 1
ATOM 7062 C CA . GLY A 1 891 ? -30.228 -6.416 4.142 1.00 55.62 891 GLY A CA 1
ATOM 7063 C C . GLY A 1 891 ? -31.106 -7.619 4.551 1.00 55.62 891 GLY A C 1
ATOM 7064 O O . GLY A 1 891 ? -30.919 -8.695 3.987 1.00 55.62 891 GLY A O 1
ATOM 7065 N N . GLY A 1 892 ? -32.037 -7.494 5.505 1.00 62.31 892 GLY A N 1
ATOM 7066 C CA . GLY A 1 892 ? -32.929 -8.591 5.930 1.00 62.31 892 GLY A CA 1
ATOM 7067 C C . GLY A 1 892 ? -34.180 -8.777 5.058 1.00 62.31 892 GLY A C 1
ATOM 7068 O O . GLY A 1 892 ? -34.687 -7.816 4.480 1.00 62.31 892 GLY A O 1
ATOM 7069 N N . ASP A 1 893 ? -34.714 -10.006 4.999 1.00 80.06 893 ASP A N 1
ATOM 7070 C CA . ASP A 1 893 ? -35.994 -10.291 4.332 1.00 80.06 893 ASP A CA 1
ATOM 7071 C C . ASP A 1 893 ? -37.144 -9.632 5.118 1.00 80.06 893 ASP A C 1
ATOM 7073 O O . ASP A 1 893 ? -37.447 -9.993 6.260 1.00 80.06 893 ASP A O 1
ATOM 7077 N N . ALA A 1 894 ? -37.787 -8.635 4.506 1.00 86.62 894 ALA A N 1
ATOM 7078 C CA . ALA A 1 894 ? -38.897 -7.893 5.099 1.00 86.62 894 ALA A CA 1
ATOM 7079 C C . ALA A 1 894 ? -40.068 -8.805 5.515 1.00 86.62 894 ALA A C 1
ATOM 7081 O O . ALA A 1 894 ? -40.780 -8.490 6.473 1.00 86.62 894 ALA A O 1
ATOM 7082 N N . VAL A 1 895 ? -40.251 -9.949 4.842 1.00 87.38 895 VAL A N 1
ATOM 7083 C CA . VAL A 1 895 ? -41.275 -10.945 5.190 1.00 87.38 895 VAL A CA 1
ATOM 7084 C C . VAL A 1 895 ? -40.932 -11.643 6.506 1.00 87.38 895 VAL A C 1
ATOM 7086 O O . VAL A 1 895 ? -41.815 -11.808 7.349 1.00 87.38 895 VAL A O 1
ATOM 7089 N N . ASP A 1 896 ? -39.660 -11.983 6.732 1.00 87.38 896 ASP A N 1
ATOM 7090 C CA . ASP A 1 896 ? -39.204 -12.619 7.975 1.00 87.38 896 ASP A CA 1
ATOM 7091 C C . ASP A 1 896 ? -39.364 -11.666 9.176 1.00 87.38 896 ASP A C 1
ATOM 7093 O O . ASP A 1 896 ? -39.782 -12.082 10.260 1.00 87.38 896 ASP A O 1
ATOM 7097 N N . ILE A 1 897 ? -39.132 -10.363 8.973 1.00 92.00 897 ILE A N 1
ATOM 7098 C CA . ILE A 1 897 ? -39.401 -9.326 9.985 1.00 92.00 897 ILE A CA 1
ATOM 7099 C C . ILE A 1 897 ? -40.899 -9.267 10.313 1.00 92.00 897 ILE A C 1
ATOM 7101 O O . ILE A 1 897 ? -41.279 -9.282 11.488 1.00 92.00 897 ILE A O 1
ATOM 7105 N N . CYS A 1 898 ? -41.764 -9.243 9.292 1.00 93.31 898 CYS A N 1
ATOM 7106 C CA . CYS A 1 898 ? -43.217 -9.252 9.484 1.00 93.31 898 CYS A CA 1
ATOM 7107 C C . CYS A 1 898 ? -43.683 -10.517 10.224 1.00 93.31 898 CYS A C 1
ATOM 7109 O O . CYS A 1 898 ? -44.541 -10.439 11.105 1.00 93.31 898 CYS A O 1
ATOM 7111 N N . LEU A 1 899 ? -43.085 -11.673 9.922 1.00 91.00 899 LEU A N 1
ATOM 7112 C CA . LEU A 1 899 ? -43.389 -12.947 10.572 1.00 91.00 899 LEU A CA 1
ATOM 7113 C C . LEU A 1 899 ? -42.992 -12.953 12.059 1.00 91.00 899 LEU A C 1
ATOM 7115 O O . LEU A 1 899 ? -43.733 -13.472 12.899 1.00 91.00 899 LEU A O 1
ATOM 7119 N N . ALA A 1 900 ? -41.856 -12.349 12.410 1.00 91.06 900 ALA A N 1
ATOM 7120 C CA . ALA A 1 900 ? -41.428 -12.220 13.801 1.00 91.06 900 ALA A CA 1
ATOM 7121 C C . ALA A 1 900 ? -42.353 -11.287 14.608 1.00 91.06 900 ALA A C 1
ATOM 7123 O O . ALA A 1 900 ? -42.781 -11.643 15.710 1.00 91.06 900 ALA A O 1
ATOM 7124 N N . ILE A 1 901 ? -42.737 -10.136 14.036 1.00 94.81 901 ILE A N 1
ATOM 7125 C CA . ILE A 1 901 ? -43.703 -9.202 14.646 1.00 94.81 901 ILE A CA 1
ATOM 7126 C C . ILE A 1 901 ? -45.058 -9.894 14.854 1.00 94.81 901 ILE A C 1
ATOM 7128 O O . ILE A 1 901 ? -45.629 -9.829 15.946 1.00 94.81 901 ILE A O 1
ATOM 7132 N N . HIS A 1 902 ? -45.549 -10.603 13.832 1.00 94.06 902 HIS A N 1
ATOM 7133 C CA . HIS A 1 902 ? -46.766 -11.415 13.912 1.00 94.06 902 HIS A CA 1
ATOM 7134 C C . HIS A 1 902 ? -46.708 -12.417 15.065 1.00 94.06 902 HIS A C 1
ATOM 7136 O O . HIS A 1 902 ? -47.631 -12.466 15.882 1.00 94.06 902 HIS A O 1
ATOM 7142 N N . SER A 1 903 ? -45.618 -13.182 15.149 1.00 92.25 903 SER A N 1
ATOM 7143 C CA . SER A 1 903 ? -45.440 -14.227 16.159 1.00 92.25 903 SER A CA 1
ATOM 7144 C C . SER A 1 903 ? -45.519 -13.651 17.573 1.00 92.25 903 SER A C 1
ATOM 7146 O O . SER A 1 903 ? -46.218 -14.203 18.427 1.00 92.25 903 SER A O 1
ATOM 7148 N N . GLY A 1 904 ? -44.881 -12.498 17.804 1.00 93.12 904 GLY A N 1
ATOM 7149 C CA . GLY A 1 904 ? -44.959 -11.778 19.073 1.00 93.12 904 GLY A CA 1
ATOM 7150 C C . GLY A 1 904 ? -46.385 -11.337 19.409 1.00 93.12 904 GLY A C 1
ATOM 7151 O O . GLY A 1 904 ? -46.888 -11.648 20.488 1.00 93.12 904 GLY A O 1
ATOM 7152 N N . ILE A 1 905 ? -47.084 -10.681 18.480 1.00 94.44 905 ILE A N 1
ATOM 7153 C CA . ILE A 1 905 ? -48.456 -10.192 18.709 1.00 94.44 905 ILE A CA 1
ATOM 7154 C C . ILE A 1 905 ? -49.431 -11.351 18.944 1.00 94.44 905 ILE A C 1
ATOM 7156 O O . ILE A 1 905 ? -50.261 -11.287 19.853 1.00 94.44 905 ILE A O 1
ATOM 7160 N N . ASN A 1 906 ? -49.309 -12.435 18.175 1.00 94.44 906 ASN A N 1
ATOM 7161 C CA . ASN A 1 906 ? -50.105 -13.644 18.364 1.00 94.44 906 ASN A CA 1
ATOM 7162 C C . ASN A 1 906 ? -49.897 -14.233 19.767 1.00 94.44 906 ASN A C 1
ATOM 7164 O O . ASN A 1 906 ? -50.867 -14.555 20.455 1.00 94.44 906 ASN A O 1
ATOM 7168 N N . PHE A 1 907 ? -48.648 -14.294 20.236 1.00 93.00 907 PHE A N 1
ATOM 7169 C CA . PHE A 1 907 ? -48.336 -14.752 21.588 1.00 93.00 907 PHE A CA 1
ATOM 7170 C C . PHE A 1 907 ? -48.934 -13.841 22.671 1.00 93.00 907 PHE A C 1
ATOM 7172 O O . PHE A 1 907 ? -49.545 -14.338 23.623 1.00 93.00 907 PHE A O 1
ATOM 7179 N N . LEU A 1 908 ? -48.814 -12.516 22.518 1.00 92.31 908 LEU A N 1
ATOM 7180 C CA . LEU A 1 908 ? -49.426 -11.530 23.416 1.00 92.31 908 LEU A CA 1
ATOM 7181 C C . LEU A 1 908 ? -50.943 -11.751 23.511 1.00 92.31 908 LEU A C 1
ATOM 7183 O O . LEU A 1 908 ? -51.489 -11.899 24.608 1.00 92.31 908 LEU A O 1
ATOM 7187 N N . HIS A 1 909 ? -51.625 -11.832 22.365 1.00 92.75 909 HIS A N 1
ATOM 7188 C CA . HIS A 1 909 ? -53.083 -11.964 22.294 1.00 92.75 909 HIS A CA 1
ATOM 7189 C C . HIS A 1 909 ? -53.586 -13.293 22.865 1.00 92.75 909 HIS A C 1
ATOM 7191 O O . HIS A 1 909 ? -54.629 -13.303 23.532 1.00 92.75 909 HIS A O 1
ATOM 7197 N N . ASN A 1 910 ? -52.845 -14.387 22.664 1.00 89.62 910 ASN A N 1
ATOM 7198 C CA . ASN A 1 910 ? -53.145 -15.703 23.243 1.00 89.62 910 ASN A CA 1
ATOM 7199 C C . ASN A 1 910 ? -52.949 -15.725 24.764 1.00 89.62 910 ASN A C 1
ATOM 7201 O O . ASN A 1 910 ? -53.717 -16.362 25.482 1.00 89.62 910 ASN A O 1
ATOM 7205 N N . ASN A 1 911 ? -52.005 -14.934 25.276 1.00 88.31 911 ASN A N 1
ATOM 7206 C CA . ASN A 1 911 ? -51.812 -14.720 26.710 1.00 88.31 911 ASN A CA 1
ATOM 7207 C C . ASN A 1 911 ? -52.732 -13.637 27.300 1.00 88.31 911 ASN A C 1
ATOM 7209 O O . ASN A 1 911 ? -52.607 -13.276 28.476 1.00 88.31 911 ASN A O 1
ATOM 7213 N N . GLY A 1 912 ? -53.691 -13.131 26.518 1.00 87.00 912 GLY A N 1
ATOM 7214 C CA . GLY A 1 912 ? -54.642 -12.114 26.955 1.00 87.00 912 GLY A CA 1
ATOM 7215 C C . GLY A 1 912 ? -53.977 -10.775 27.271 1.00 87.00 912 GLY A C 1
ATOM 7216 O O . GLY A 1 912 ? -54.420 -10.082 28.181 1.00 87.00 912 GLY A O 1
ATOM 7217 N N . VAL A 1 913 ? -52.900 -10.422 26.574 1.00 88.62 913 VAL A N 1
ATOM 7218 C CA . VAL A 1 913 ? -52.233 -9.120 26.674 1.00 88.62 913 VAL A CA 1
ATOM 7219 C C . VAL A 1 913 ? -52.503 -8.323 25.401 1.00 88.62 913 VAL A C 1
ATOM 7221 O O . VAL A 1 913 ? -52.349 -8.841 24.300 1.00 88.62 913 VAL A O 1
ATOM 7224 N N . ILE A 1 914 ? -52.917 -7.065 25.558 1.00 89.19 914 ILE A N 1
ATOM 7225 C CA . ILE A 1 914 ? -53.024 -6.086 24.465 1.00 89.19 914 ILE A CA 1
ATOM 7226 C C . ILE A 1 914 ? -51.909 -5.056 24.664 1.00 89.19 914 ILE A C 1
ATOM 7228 O O . ILE A 1 914 ? -51.783 -4.512 25.770 1.00 89.19 914 ILE A O 1
ATOM 7232 N N . HIS A 1 915 ? -51.124 -4.785 23.619 1.00 90.38 915 HIS A N 1
ATOM 7233 C CA . HIS A 1 915 ? -49.948 -3.918 23.701 1.00 90.38 915 HIS A CA 1
ATOM 7234 C C . HIS A 1 915 ? -50.317 -2.433 23.775 1.00 90.38 915 HIS A C 1
ATOM 7236 O O . HIS A 1 915 ? -49.818 -1.728 24.653 1.00 90.38 915 HIS A O 1
ATOM 7242 N N . ARG A 1 916 ? -51.228 -1.970 22.897 1.00 89.31 916 ARG A N 1
ATOM 7243 C CA . ARG A 1 916 ? -51.804 -0.603 22.853 1.00 89.31 916 ARG A CA 1
ATOM 7244 C C . ARG A 1 916 ? -50.875 0.526 22.379 1.00 89.31 916 ARG A C 1
ATOM 7246 O O . ARG A 1 916 ? -51.295 1.685 22.394 1.00 89.31 916 ARG A O 1
ATOM 7253 N N . ASP A 1 917 ? -49.648 0.208 21.969 1.00 88.50 917 ASP A N 1
ATOM 7254 C CA . ASP A 1 917 ? -48.659 1.179 21.461 1.00 88.50 917 ASP A CA 1
ATOM 7255 C C . ASP A 1 917 ? -47.649 0.519 20.504 1.00 88.50 917 ASP A C 1
ATOM 7257 O O . ASP A 1 917 ? -46.440 0.661 20.652 1.00 88.50 917 ASP A O 1
ATOM 7261 N N . LEU A 1 918 ? -48.137 -0.279 19.552 1.00 92.50 918 LEU A N 1
ATOM 7262 C CA . LEU A 1 918 ? -47.279 -0.890 18.534 1.00 92.50 918 LEU A CA 1
ATOM 7263 C C . LEU A 1 918 ? -46.852 0.171 17.512 1.00 92.50 918 LEU A C 1
ATOM 7265 O O . LEU A 1 918 ? -47.697 0.785 16.863 1.00 92.50 918 LEU A O 1
ATOM 7269 N N . LYS A 1 919 ? -45.541 0.375 17.387 1.00 91.38 919 LYS A N 1
ATOM 7270 C CA . LYS A 1 919 ? -44.897 1.333 16.477 1.00 91.38 919 LYS A CA 1
ATOM 7271 C C . LYS A 1 919 ? -43.427 0.950 16.262 1.00 91.38 919 LYS A C 1
ATOM 7273 O O . LYS A 1 919 ? -42.900 0.195 17.083 1.00 91.38 919 LYS A O 1
ATOM 7278 N N . PRO A 1 920 ? -42.744 1.460 15.221 1.00 91.00 920 PRO A N 1
ATOM 7279 C CA . PRO A 1 920 ? -41.376 1.055 14.893 1.00 91.00 920 PRO A CA 1
ATOM 7280 C C . PRO A 1 920 ? -40.382 1.207 16.053 1.00 91.00 920 PRO A C 1
ATOM 7282 O O . PRO A 1 920 ? -39.502 0.372 16.216 1.00 91.00 920 PRO A O 1
ATOM 7285 N N . GLN A 1 921 ? -40.562 2.216 16.910 1.00 89.69 921 GLN A N 1
ATOM 7286 C CA . GLN A 1 921 ? -39.696 2.476 18.066 1.00 89.69 921 GLN A CA 1
ATOM 7287 C C . GLN A 1 921 ? -39.832 1.431 19.190 1.00 89.69 921 GLN A C 1
ATOM 7289 O O . GLN A 1 921 ? -38.933 1.306 20.015 1.00 89.69 921 GLN A O 1
ATOM 7294 N N . ASN A 1 922 ? -40.936 0.676 19.218 1.00 92.88 922 ASN A N 1
ATOM 7295 C CA . ASN A 1 922 ? -41.213 -0.367 20.216 1.00 92.88 922 ASN A CA 1
ATOM 7296 C C . ASN A 1 922 ? -40.936 -1.786 19.681 1.00 92.88 922 ASN A C 1
ATOM 7298 O O . ASN A 1 922 ? -41.142 -2.772 20.387 1.00 92.88 922 ASN A O 1
ATOM 7302 N N . ILE A 1 923 ? -40.462 -1.900 18.439 1.00 95.12 923 ILE A N 1
ATOM 7303 C CA . ILE A 1 923 ? -39.957 -3.143 17.859 1.00 95.12 923 ILE A CA 1
ATOM 7304 C C . ILE A 1 923 ? -38.436 -3.031 17.835 1.00 95.12 923 ILE A C 1
ATOM 7306 O O . ILE A 1 923 ? -37.899 -2.124 17.210 1.00 95.12 923 ILE A O 1
ATOM 7310 N N . LEU A 1 924 ? -37.739 -3.915 18.538 1.00 95.12 924 LEU A N 1
ATOM 7311 C CA . LEU A 1 924 ? -36.288 -3.882 18.691 1.00 95.12 924 LEU A CA 1
ATOM 7312 C C . LEU A 1 924 ? -35.619 -4.974 17.857 1.00 95.12 924 LEU A C 1
ATOM 7314 O O . LEU A 1 924 ? -36.206 -6.039 17.651 1.00 95.12 924 LEU A O 1
ATOM 7318 N N . TYR A 1 925 ? -34.381 -4.734 17.423 1.00 93.12 925 TYR A N 1
ATOM 7319 C CA . TYR A 1 925 ? -33.597 -5.700 16.651 1.00 93.12 925 TYR A CA 1
ATOM 7320 C C . TYR A 1 925 ? -32.240 -6.024 17.285 1.00 93.12 925 TYR A C 1
ATOM 7322 O O . TYR A 1 925 ? -31.660 -5.220 18.018 1.00 93.12 925 TYR A O 1
ATOM 7330 N N . LYS A 1 926 ? -31.727 -7.216 16.974 1.00 90.06 926 LYS A N 1
ATOM 7331 C CA . LYS A 1 926 ? -30.346 -7.649 17.230 1.00 90.06 926 LYS A CA 1
ATOM 7332 C C . LYS A 1 926 ? -29.869 -8.490 16.046 1.00 90.06 926 LYS A C 1
ATOM 7334 O O . LYS A 1 926 ? -30.621 -9.336 15.581 1.00 90.06 926 LYS A O 1
ATOM 7339 N N . THR A 1 927 ? -28.670 -8.240 15.522 1.00 84.56 927 THR A N 1
ATOM 7340 C CA . THR A 1 927 ? -28.164 -8.888 14.290 1.00 84.56 927 THR A CA 1
ATOM 7341 C C . THR A 1 927 ? -27.268 -10.096 14.551 1.00 84.56 927 THR A C 1
ATOM 7343 O O . THR A 1 927 ? -27.156 -10.963 13.688 1.00 84.56 927 THR A O 1
ATOM 7346 N N . THR A 1 928 ? -26.653 -10.185 15.731 1.00 77.62 928 THR A N 1
ATOM 7347 C CA . THR A 1 928 ? -25.715 -11.249 16.107 1.00 77.62 928 THR A CA 1
ATOM 7348 C C . THR A 1 928 ? -26.325 -12.190 17.157 1.00 77.62 928 THR A C 1
ATOM 7350 O O . THR A 1 928 ? -26.926 -11.728 18.133 1.00 77.62 928 THR A O 1
ATOM 7353 N N . PRO A 1 929 ? -26.200 -13.526 17.001 1.00 75.31 929 PRO A N 1
ATOM 7354 C CA . PRO A 1 929 ? -25.584 -14.262 15.883 1.00 75.31 929 PRO A CA 1
ATOM 7355 C C . PRO A 1 929 ? -26.455 -14.346 14.609 1.00 75.31 929 PRO A C 1
ATOM 7357 O O . PRO A 1 929 ? -25.977 -14.787 13.572 1.00 75.31 929 PRO A O 1
ATOM 7360 N N . SER A 1 930 ? -27.729 -13.955 14.683 1.00 84.44 930 SER A N 1
ATOM 7361 C CA . SER A 1 930 ? -28.659 -13.869 13.546 1.00 84.44 930 SER A CA 1
ATOM 7362 C C . SER A 1 930 ? -29.708 -12.788 13.821 1.00 84.44 930 SER A C 1
ATOM 7364 O O . SER A 1 930 ? -29.888 -12.416 14.984 1.00 84.44 930 SER A O 1
ATOM 7366 N N . LEU A 1 931 ? -30.405 -12.301 12.786 1.00 87.56 931 LEU A N 1
ATOM 7367 C CA . LEU A 1 931 ? -31.432 -11.264 12.932 1.00 87.56 931 LEU A CA 1
ATOM 7368 C C . LEU A 1 931 ? -32.577 -11.736 13.845 1.00 87.56 931 LEU A C 1
ATOM 7370 O O . LEU A 1 931 ? -33.330 -12.647 13.509 1.00 87.56 931 LEU A O 1
ATOM 7374 N N . MET A 1 932 ? -32.723 -11.074 14.988 1.00 89.62 932 MET A N 1
ATOM 7375 C CA . MET A 1 932 ? -33.801 -11.258 15.952 1.00 89.62 932 MET A CA 1
ATOM 7376 C C . MET A 1 932 ? -34.619 -9.977 16.053 1.00 89.62 932 MET A C 1
ATOM 7378 O O . MET A 1 932 ? -34.057 -8.903 16.261 1.00 89.62 932 MET A O 1
ATOM 7382 N N . ILE A 1 933 ? -35.942 -10.107 15.960 1.00 93.44 933 ILE A N 1
ATOM 7383 C CA . ILE A 1 933 ? -36.904 -9.012 16.103 1.00 93.44 933 ILE A CA 1
ATOM 7384 C C . ILE A 1 933 ? -37.767 -9.289 17.332 1.00 93.44 933 ILE A C 1
ATOM 7386 O O . ILE A 1 933 ? -38.350 -10.370 17.445 1.00 93.44 933 ILE A O 1
ATOM 7390 N N . LYS A 1 934 ? -37.842 -8.329 18.259 1.00 94.69 934 LYS A N 1
ATOM 7391 C CA . LYS A 1 934 ? -38.560 -8.484 19.532 1.00 94.69 934 LYS A CA 1
ATOM 7392 C C . LYS A 1 934 ? -39.423 -7.272 19.862 1.00 94.69 934 LYS A C 1
ATOM 7394 O O . LYS A 1 934 ? -39.042 -6.136 19.605 1.00 94.69 934 LYS A O 1
ATOM 7399 N N . ILE A 1 935 ? -40.575 -7.515 20.472 1.00 95.06 935 ILE A N 1
ATOM 7400 C CA . ILE A 1 935 ? -41.499 -6.484 20.953 1.00 95.06 935 ILE A CA 1
ATOM 7401 C C . ILE A 1 935 ? -41.055 -6.009 22.342 1.00 95.06 935 ILE A C 1
ATOM 7403 O O . ILE A 1 935 ? -40.742 -6.824 23.216 1.00 95.06 935 ILE A O 1
ATOM 7407 N N . ALA A 1 936 ? -41.054 -4.694 22.548 1.00 92.06 936 ALA A N 1
ATOM 7408 C CA . ALA A 1 936 ? -40.678 -4.046 23.797 1.00 92.06 936 ALA A CA 1
ATOM 7409 C C . ALA A 1 936 ? -41.672 -2.942 24.206 1.00 92.06 936 ALA A C 1
ATOM 7411 O O . ALA A 1 936 ? -42.545 -2.550 23.445 1.00 92.06 936 ALA A O 1
ATOM 7412 N N . ASP A 1 937 ? -41.480 -2.413 25.417 1.00 86.06 937 ASP A N 1
ATOM 7413 C CA . ASP A 1 937 ? -42.256 -1.326 26.037 1.00 86.06 937 ASP A CA 1
ATOM 7414 C C . ASP A 1 937 ? -43.728 -1.644 26.376 1.00 86.06 937 ASP A C 1
ATOM 7416 O O . ASP A 1 937 ? -44.686 -1.195 25.745 1.00 86.06 937 ASP A O 1
ATOM 7420 N N . PHE A 1 938 ? -43.907 -2.351 27.494 1.00 85.31 938 PHE A N 1
ATOM 7421 C CA . PHE A 1 938 ? -45.217 -2.746 28.018 1.00 85.31 938 PHE A CA 1
ATOM 7422 C C . PHE A 1 938 ? -45.841 -1.715 28.976 1.00 85.31 938 PHE A C 1
ATOM 7424 O O . PHE A 1 938 ? -46.837 -2.009 29.642 1.00 85.31 938 PHE A O 1
ATOM 7431 N N . GLY A 1 939 ? -45.306 -0.489 29.052 1.00 73.25 939 GLY A N 1
ATOM 7432 C CA . GLY A 1 939 ? -45.769 0.544 29.993 1.00 73.25 939 GLY A CA 1
ATOM 7433 C C . GLY A 1 939 ? -47.230 0.978 29.789 1.00 73.25 939 GLY A C 1
ATOM 7434 O O . GLY A 1 939 ? -47.895 1.442 30.720 1.00 73.25 939 GLY A O 1
ATOM 7435 N N . LEU A 1 940 ? -47.762 0.794 28.575 1.00 71.50 940 LEU A N 1
ATOM 7436 C CA . LEU A 1 940 ? -49.163 1.061 28.220 1.00 71.50 940 LEU A CA 1
ATOM 7437 C C . LEU A 1 940 ? -50.005 -0.212 28.056 1.00 71.50 940 LEU A C 1
ATOM 7439 O O . LEU A 1 940 ? -51.226 -0.115 27.877 1.00 71.50 940 LEU A O 1
ATOM 7443 N N . SER A 1 941 ? -49.381 -1.388 28.154 1.00 78.06 941 SER A N 1
ATOM 7444 C CA . SER A 1 941 ? -50.032 -2.678 27.948 1.00 78.06 941 SER A CA 1
ATOM 7445 C C . SER A 1 941 ? -51.043 -3.000 29.042 1.00 78.06 941 SER A C 1
ATOM 7447 O O . SER A 1 941 ? -51.010 -2.473 30.161 1.00 78.06 941 SER A O 1
ATOM 7449 N N . LYS A 1 942 ? -51.989 -3.886 28.719 1.00 78.25 942 LYS A N 1
ATOM 7450 C CA . LYS A 1 942 ? -52.970 -4.366 29.693 1.00 78.25 942 LYS A CA 1
ATOM 7451 C C . LYS A 1 942 ? -53.192 -5.865 29.579 1.00 78.25 942 LYS A C 1
ATOM 7453 O O . LYS A 1 942 ? -53.484 -6.382 28.506 1.00 78.25 942 LYS A O 1
ATOM 7458 N N . ILE A 1 943 ? -53.144 -6.521 30.734 1.00 77.69 943 ILE A N 1
ATOM 7459 C CA . ILE A 1 943 ? -53.570 -7.905 30.918 1.00 77.69 943 ILE A CA 1
ATOM 7460 C C . ILE A 1 943 ? -55.101 -7.919 31.024 1.00 77.69 943 ILE A C 1
ATOM 7462 O O . ILE A 1 943 ? -55.678 -7.304 31.926 1.00 77.69 943 ILE A O 1
ATOM 7466 N N . LEU A 1 944 ? -55.763 -8.605 30.097 1.00 72.81 944 LEU A N 1
ATOM 7467 C CA . LEU A 1 944 ? -57.188 -8.907 30.155 1.00 72.81 944 LEU A CA 1
ATOM 7468 C C . LEU A 1 944 ? -57.413 -9.893 31.305 1.00 72.81 944 LEU A C 1
ATOM 7470 O O . LEU A 1 944 ? -56.950 -11.034 31.269 1.00 72.81 944 LEU A O 1
ATOM 7474 N N . GLN A 1 945 ? -58.084 -9.448 32.366 1.00 59.19 945 GLN A N 1
ATOM 7475 C CA . GLN A 1 945 ? -58.515 -10.361 33.420 1.00 59.19 945 GLN A CA 1
ATOM 7476 C C . GLN A 1 945 ? -59.650 -11.234 32.874 1.00 59.19 945 GLN A C 1
ATOM 7478 O O . GLN A 1 945 ? -60.586 -10.715 32.267 1.00 59.19 945 GLN A O 1
ATOM 7483 N N . LYS A 1 946 ? -59.589 -12.553 33.109 1.00 44.81 946 LYS A N 1
ATOM 7484 C CA . LYS A 1 946 ? -60.733 -13.451 32.899 1.00 44.81 946 LYS A CA 1
ATOM 7485 C C . LYS A 1 946 ? -61.829 -13.061 33.894 1.00 44.81 946 LYS A C 1
ATOM 7487 O O . LYS A 1 946 ? -61.843 -13.561 35.016 1.00 44.81 946 LYS A O 1
ATOM 7492 N N . ALA A 1 947 ? -62.741 -12.178 33.497 1.00 41.97 947 ALA A N 1
ATOM 7493 C CA . ALA A 1 947 ? -64.002 -12.000 34.200 1.00 41.97 947 ALA A CA 1
ATOM 7494 C C . ALA A 1 947 ? -64.836 -13.277 34.001 1.00 41.97 947 ALA A C 1
ATOM 7496 O O . ALA A 1 947 ? -65.570 -13.430 33.027 1.00 41.97 947 ALA A O 1
ATOM 7497 N N . LYS A 1 948 ? -64.666 -14.242 34.912 1.00 41.56 948 LYS A N 1
ATOM 7498 C CA . LYS A 1 948 ? -65.708 -15.228 35.200 1.00 41.56 948 LYS A CA 1
ATOM 7499 C C . LYS A 1 948 ? -66.922 -14.443 35.710 1.00 41.56 948 LYS A C 1
ATOM 7501 O O . LYS A 1 948 ? -66.763 -13.620 36.604 1.00 41.56 948 LYS A O 1
ATOM 7506 N N . TYR A 1 949 ? -68.090 -14.776 35.166 1.00 36.56 949 TYR A N 1
ATOM 7507 C CA . TYR A 1 949 ? -69.424 -14.230 35.446 1.00 36.56 949 TYR A CA 1
ATOM 7508 C C . TYR A 1 949 ? -69.780 -12.936 34.687 1.00 36.56 949 TYR A C 1
ATOM 7510 O O . TYR A 1 949 ? -69.237 -11.869 34.939 1.00 36.56 949 TYR A O 1
ATOM 7518 N N . PHE A 1 950 ? -70.764 -13.081 33.788 1.00 36.94 950 PHE A N 1
ATOM 7519 C CA . PHE A 1 950 ? -71.468 -12.063 32.989 1.00 36.94 950 PHE A CA 1
ATOM 7520 C C . PHE A 1 950 ? -70.793 -11.556 31.700 1.00 36.94 950 PHE A C 1
ATOM 7522 O O . PHE A 1 950 ? -70.371 -10.412 31.612 1.00 36.94 950 PHE A O 1
ATOM 7529 N N . GLY A 1 951 ? -70.771 -12.410 30.667 1.00 41.03 951 GLY A N 1
ATOM 7530 C CA . GLY A 1 951 ? -71.151 -12.108 29.269 1.00 41.03 951 GLY A CA 1
ATOM 7531 C C . GLY A 1 951 ? -70.826 -10.763 28.586 1.00 41.03 951 GLY A C 1
ATOM 7532 O O . GLY A 1 951 ? -71.544 -10.408 27.656 1.00 41.03 951 GLY A O 1
ATOM 7533 N N . LEU A 1 952 ? -69.793 -10.010 28.977 1.00 39.19 952 LEU A N 1
ATOM 7534 C CA . LEU A 1 952 ? -69.448 -8.719 28.366 1.00 39.19 952 LEU A CA 1
ATOM 7535 C C . LEU A 1 952 ? -67.985 -8.673 27.878 1.00 39.19 952 LEU A C 1
ATOM 7537 O O . LEU A 1 952 ? -67.053 -8.790 28.662 1.00 39.19 952 LEU A O 1
ATOM 7541 N N . SER A 1 953 ? -67.861 -8.484 26.555 1.00 44.22 953 SER A N 1
ATOM 7542 C CA . SER A 1 953 ? -66.730 -8.204 25.638 1.00 44.22 953 SER A CA 1
ATOM 7543 C C . SER A 1 953 ? -65.266 -8.162 26.135 1.00 44.22 953 SER A C 1
ATOM 7545 O O . SER A 1 953 ? -64.969 -7.527 27.144 1.00 44.22 953 SER A O 1
ATOM 7547 N N . ASP A 1 954 ? -64.348 -8.615 25.263 1.00 46.22 954 ASP A N 1
ATOM 7548 C CA . ASP A 1 954 ? -62.869 -8.447 25.235 1.00 46.22 954 ASP A CA 1
ATOM 7549 C C . ASP A 1 954 ? -62.343 -6.986 25.277 1.00 46.22 954 ASP A C 1
ATOM 7551 O O . ASP A 1 954 ? -61.223 -6.685 24.853 1.00 46.22 954 ASP A O 1
ATOM 7555 N N . THR A 1 955 ? -63.145 -6.030 25.749 1.00 50.16 955 THR A N 1
ATOM 7556 C CA . THR A 1 955 ? -62.851 -4.601 25.673 1.00 50.16 955 THR A CA 1
ATOM 7557 C C . THR A 1 955 ? -62.449 -4.003 27.011 1.00 50.16 955 THR A C 1
ATOM 7559 O O . THR A 1 955 ? -62.974 -4.313 28.078 1.00 50.16 955 THR A O 1
ATOM 7562 N N . VAL A 1 956 ? -61.499 -3.078 26.945 1.00 49.72 956 VAL A N 1
ATOM 7563 C CA . VAL A 1 956 ? -60.917 -2.409 28.104 1.00 49.72 956 VAL A CA 1
ATOM 7564 C C . VAL A 1 956 ? -61.387 -0.954 28.154 1.00 49.72 956 VAL A C 1
ATOM 7566 O O . VAL A 1 956 ? -61.097 -0.179 27.244 1.00 49.72 956 VAL A O 1
ATOM 7569 N N . MET A 1 957 ? -62.049 -0.554 29.246 1.00 46.00 957 MET A N 1
ATOM 7570 C CA . MET A 1 957 ? -62.339 0.859 29.537 1.00 46.00 957 MET A CA 1
ATOM 7571 C C . MET A 1 957 ? -61.104 1.596 30.108 1.00 46.00 957 MET A C 1
ATOM 7573 O O . MET A 1 957 ? -60.376 1.051 30.941 1.00 46.00 957 MET A O 1
ATOM 7577 N N . HIS A 1 958 ? -60.934 2.850 29.662 1.00 46.28 958 HIS A N 1
ATOM 7578 C CA . HIS A 1 958 ? -60.029 3.929 30.115 1.00 46.28 958 HIS A CA 1
ATOM 7579 C C . HIS A 1 958 ? -58.502 3.810 29.879 1.00 46.28 958 HIS A C 1
ATOM 7581 O O . HIS A 1 958 ? -57.776 3.177 30.638 1.00 46.28 958 HIS A O 1
ATOM 7587 N N . SER A 1 959 ? -58.007 4.529 28.855 1.00 49.47 959 SER A N 1
ATOM 7588 C CA . SER A 1 959 ? -56.881 5.500 28.892 1.00 49.47 959 SER A CA 1
ATOM 7589 C C . SER A 1 959 ? -56.624 6.034 27.464 1.00 49.47 959 SER A C 1
ATOM 7591 O O . SER A 1 959 ? -56.663 5.260 26.511 1.00 49.47 959 SER A O 1
ATOM 7593 N N . ARG A 1 960 ? -56.352 7.340 27.276 1.00 56.00 960 ARG A N 1
ATOM 7594 C CA . ARG A 1 960 ? -56.009 7.970 25.967 1.00 56.00 960 ARG A CA 1
ATOM 7595 C C . ARG A 1 960 ? -54.614 7.555 25.425 1.00 56.00 960 ARG A C 1
ATOM 7597 O O . ARG A 1 960 ? -53.972 8.316 24.707 1.00 56.00 960 ARG A O 1
ATOM 7604 N N . ALA A 1 961 ? -54.138 6.364 25.778 1.00 56.53 961 ALA A N 1
ATOM 7605 C CA . ALA A 1 961 ? -52.795 5.850 25.508 1.00 56.53 961 ALA A CA 1
ATOM 7606 C C . ALA A 1 961 ? -52.518 5.594 24.010 1.00 56.53 961 ALA A C 1
ATOM 7608 O O . ALA A 1 961 ? -53.465 5.400 23.239 1.00 56.53 961 ALA A O 1
ATOM 7609 N N . GLY A 1 962 ? -51.234 5.615 23.630 1.00 65.19 962 GLY A N 1
ATOM 7610 C CA . GLY A 1 962 ? -50.679 5.298 22.302 1.00 65.19 962 GLY A CA 1
ATOM 7611 C C . GLY A 1 962 ? -50.253 6.521 21.465 1.00 65.19 962 GLY A C 1
ATOM 7612 O O . GLY A 1 962 ? -50.832 7.605 21.631 1.00 65.19 962 GLY A O 1
ATOM 7613 N N . THR A 1 963 ? -49.310 6.357 20.529 1.00 80.25 963 THR A N 1
ATOM 7614 C CA . THR A 1 963 ? -48.923 7.396 19.546 1.00 80.25 963 THR A CA 1
ATOM 7615 C C . THR A 1 963 ? -50.013 7.591 18.478 1.00 80.25 963 THR A C 1
ATOM 7617 O O . THR A 1 963 ? -50.464 6.637 17.854 1.00 80.25 963 THR A O 1
ATOM 7620 N N . LYS A 1 964 ? -50.465 8.836 18.253 1.00 82.31 964 LYS A N 1
ATOM 7621 C CA . LYS A 1 964 ? -51.626 9.164 17.393 1.00 82.31 964 LYS A CA 1
ATOM 7622 C C . LYS A 1 964 ? -51.523 8.628 15.953 1.00 82.31 964 LYS A C 1
ATOM 7624 O O . LYS A 1 964 ? -52.532 8.140 15.467 1.00 82.31 964 LYS A O 1
ATOM 7629 N N . CYS A 1 965 ? -50.369 8.705 15.289 1.00 87.12 965 CYS A N 1
ATOM 7630 C CA . CYS A 1 965 ? -50.210 8.250 13.898 1.00 87.12 965 CYS A CA 1
ATOM 7631 C C . CYS A 1 965 ? -50.216 6.720 13.733 1.00 87.12 965 CYS A C 1
ATOM 7633 O O . CYS A 1 965 ? -50.403 6.244 12.625 1.00 87.12 965 CYS A O 1
ATOM 7635 N N . TRP A 1 966 ? -50.113 5.957 14.827 1.00 90.69 966 TRP A N 1
ATOM 7636 C CA . TRP A 1 966 ? -50.110 4.488 14.816 1.00 90.69 966 TRP A CA 1
ATOM 7637 C C . TRP A 1 966 ? -51.412 3.872 15.351 1.00 90.69 966 TRP A C 1
ATOM 7639 O O . TRP A 1 966 ? -51.485 2.669 15.598 1.00 90.69 966 TRP A O 1
ATOM 7649 N N . LYS A 1 967 ? -52.449 4.690 15.582 1.00 89.94 967 LYS A N 1
ATOM 7650 C CA . LYS A 1 967 ? -53.720 4.249 16.175 1.00 89.94 967 LYS A CA 1
ATOM 7651 C C . LYS A 1 967 ? -54.749 3.846 15.134 1.00 89.94 967 LYS A C 1
ATOM 7653 O O . LYS A 1 967 ? -54.920 4.508 14.116 1.00 89.94 967 LYS A O 1
ATOM 7658 N N . ALA A 1 968 ? -55.525 2.835 15.504 1.00 90.00 968 ALA A N 1
ATOM 7659 C CA . ALA A 1 968 ? -56.728 2.434 14.799 1.00 90.00 968 ALA A CA 1
ATOM 7660 C C . ALA A 1 968 ? -57.827 3.522 14.840 1.00 90.00 968 ALA A C 1
ATOM 7662 O O . ALA A 1 968 ? -57.931 4.249 15.841 1.00 90.00 968 ALA A O 1
ATOM 7663 N N . PRO A 1 969 ? -58.659 3.643 13.788 1.00 89.38 969 PRO A N 1
ATOM 7664 C CA . PRO A 1 969 ? -59.645 4.716 13.641 1.00 89.38 969 PRO A CA 1
ATOM 7665 C C . PRO A 1 969 ? -60.657 4.791 14.794 1.00 89.38 969 PRO A C 1
ATOM 7667 O O . PRO A 1 969 ? -60.999 5.887 15.253 1.00 89.38 969 PRO A O 1
ATOM 7670 N N . GLU A 1 970 ? -61.073 3.646 15.341 1.00 87.00 970 GLU A N 1
ATOM 7671 C CA . GLU A 1 970 ? -62.027 3.552 16.452 1.00 87.00 970 GLU A CA 1
ATOM 7672 C C . GLU A 1 970 ? -61.519 4.201 17.753 1.00 87.00 970 GLU A C 1
ATOM 7674 O O . GLU A 1 970 ? -62.301 4.564 18.635 1.00 87.00 970 GLU A O 1
ATOM 7679 N N . LEU A 1 971 ? -60.205 4.407 17.881 1.00 86.25 971 LEU A N 1
ATOM 7680 C CA . LEU A 1 971 ? -59.598 5.027 19.058 1.00 86.25 971 LEU A CA 1
ATOM 7681 C C . LEU A 1 971 ? -59.726 6.560 19.063 1.00 86.25 971 LEU A C 1
ATOM 7683 O O . LEU A 1 971 ? -59.402 7.190 20.074 1.00 86.25 971 LEU A O 1
ATOM 7687 N N . PHE A 1 972 ? -60.203 7.173 17.971 1.00 81.75 972 PHE A N 1
ATOM 7688 C CA . PHE A 1 972 ? -60.349 8.628 17.845 1.00 81.75 972 PHE A CA 1
ATOM 7689 C C . PHE A 1 972 ? -61.778 9.162 18.038 1.00 81.75 972 PHE A C 1
ATOM 7691 O O . PHE A 1 972 ? -61.962 10.386 17.971 1.00 81.75 972 PHE A O 1
ATOM 7698 N N . ALA A 1 973 ? -62.771 8.293 18.253 1.00 70.19 973 ALA A N 1
ATOM 7699 C CA . ALA A 1 973 ? -64.172 8.680 18.433 1.00 70.19 973 ALA A CA 1
ATOM 7700 C C . ALA A 1 973 ? -64.384 9.523 19.714 1.00 70.19 973 ALA A C 1
ATOM 7702 O O . ALA A 1 973 ? -63.783 9.261 20.759 1.00 70.19 973 ALA A O 1
ATOM 7703 N N . ARG A 1 974 ? -65.233 10.564 19.646 1.00 54.25 974 ARG A N 1
ATOM 7704 C CA . ARG A 1 974 ? -65.581 11.420 20.800 1.00 54.25 974 ARG A CA 1
ATOM 7705 C C . ARG A 1 974 ? -66.681 10.751 21.638 1.00 54.25 974 ARG A C 1
ATOM 7707 O O . ARG A 1 974 ? -67.774 10.528 21.139 1.00 54.25 974 ARG A O 1
ATOM 7714 N N . GLY A 1 975 ? -66.396 10.477 22.912 1.00 53.66 975 GLY A N 1
ATOM 7715 C CA . GLY A 1 975 ? -67.324 9.868 23.878 1.00 53.66 975 GLY A CA 1
ATOM 7716 C C . GLY A 1 975 ? -66.706 8.666 24.601 1.00 53.66 975 GLY A C 1
ATOM 7717 O O . GLY A 1 975 ? -65.608 8.231 24.261 1.00 53.66 975 GLY A O 1
ATOM 7718 N N . SER A 1 976 ? -67.394 8.122 25.608 1.00 44.97 976 SER A N 1
ATOM 7719 C CA . SER A 1 976 ? -66.945 7.042 26.514 1.00 44.97 976 SER A CA 1
ATOM 7720 C C . SER A 1 976 ? -66.678 5.669 25.849 1.00 44.97 976 SER A C 1
ATOM 7722 O O . SER A 1 976 ? -66.683 4.648 26.534 1.00 44.97 976 SER A O 1
ATOM 7724 N N . GLN A 1 977 ? -66.460 5.616 24.529 1.00 51.44 977 GLN A N 1
ATOM 7725 C CA . GLN A 1 977 ? -66.369 4.396 23.716 1.00 51.44 977 GLN A CA 1
ATOM 7726 C C . GLN A 1 977 ? -65.001 4.139 23.047 1.00 51.44 977 GLN A C 1
ATOM 7728 O O . GLN A 1 977 ? -64.876 3.145 22.339 1.00 51.44 977 GLN A O 1
ATOM 7733 N N . SER A 1 978 ? -63.948 4.937 23.290 1.00 60.28 978 SER A N 1
ATOM 7734 C CA . SER A 1 978 ? -62.597 4.644 22.761 1.00 60.28 978 SER A CA 1
ATOM 7735 C C . SER A 1 978 ? -61.981 3.413 23.456 1.00 60.28 978 SER A C 1
ATOM 7737 O O . SER A 1 978 ? -61.281 3.535 24.471 1.00 60.28 978 SER A O 1
ATOM 7739 N N . LYS A 1 979 ? -62.284 2.215 22.953 1.00 71.56 979 LYS A N 1
ATOM 7740 C CA . LYS A 1 979 ? -61.908 0.934 23.561 1.00 71.56 979 LYS A CA 1
ATOM 7741 C C . LYS A 1 979 ? -60.808 0.266 22.743 1.00 71.56 979 LYS A C 1
ATOM 7743 O O . LYS A 1 979 ? -61.011 -0.090 21.591 1.00 71.56 979 LYS A O 1
ATOM 7748 N N . HIS A 1 980 ? -59.651 0.071 23.369 1.00 77.50 980 HIS A N 1
ATOM 7749 C CA . HIS A 1 980 ? -58.597 -0.771 22.800 1.00 77.50 980 HIS A CA 1
ATOM 7750 C C . HIS A 1 980 ? -59.042 -2.234 22.821 1.00 77.50 980 HIS A C 1
ATOM 7752 O O . HIS A 1 980 ? -59.679 -2.675 23.783 1.00 77.50 980 HIS A O 1
ATOM 7758 N N . SER A 1 981 ? -58.693 -2.969 21.772 1.00 86.44 981 SER A N 1
ATOM 7759 C CA . SER A 1 981 ? -59.033 -4.377 21.571 1.00 86.44 981 SER A CA 1
ATOM 7760 C C . SER A 1 981 ? -57.868 -5.112 20.903 1.00 86.44 981 SER A C 1
ATOM 7762 O O . SER A 1 981 ? -56.901 -4.494 20.460 1.00 86.44 981 SER A O 1
ATOM 7764 N N . LYS A 1 982 ? -57.962 -6.439 20.773 1.00 89.69 982 LYS A N 1
ATOM 7765 C CA . LYS A 1 982 ? -57.023 -7.187 19.922 1.00 89.69 982 LYS A CA 1
ATOM 7766 C C . LYS A 1 982 ? -57.018 -6.633 18.489 1.00 89.69 982 LYS A C 1
ATOM 7768 O O . LYS A 1 982 ? -55.953 -6.442 17.918 1.00 89.69 982 LYS A O 1
ATOM 7773 N N . GLY A 1 983 ? -58.187 -6.267 17.954 1.00 89.88 983 GLY A N 1
ATOM 7774 C CA . GLY A 1 983 ? -58.326 -5.677 16.619 1.00 89.88 983 GLY A CA 1
ATOM 7775 C C . GLY A 1 983 ? -57.629 -4.322 16.451 1.00 89.88 983 GLY A C 1
ATOM 7776 O O . GLY A 1 983 ? -57.174 -4.016 15.351 1.00 89.88 983 GLY A O 1
ATOM 7777 N N . SER A 1 984 ? -57.481 -3.520 17.514 1.00 91.00 984 SER A N 1
ATOM 7778 C CA . SER A 1 984 ? -56.718 -2.265 17.424 1.00 91.00 984 SER A CA 1
ATOM 7779 C C . SER A 1 984 ? -55.208 -2.509 17.321 1.00 91.00 984 SER A C 1
ATOM 7781 O O . SER A 1 984 ? -54.545 -1.800 16.573 1.00 91.00 984 SER A O 1
ATOM 7783 N N . ASP A 1 985 ? -54.675 -3.537 17.997 1.00 93.38 985 ASP A N 1
ATOM 7784 C CA . ASP A 1 985 ? -53.271 -3.954 17.822 1.00 93.38 985 ASP A CA 1
ATOM 7785 C C . ASP A 1 985 ? -53.030 -4.521 16.409 1.00 93.38 985 ASP A C 1
ATOM 7787 O O . ASP A 1 985 ? -51.976 -4.271 15.831 1.00 93.38 985 ASP A O 1
ATOM 7791 N N . ILE A 1 986 ? -54.000 -5.244 15.823 1.00 95.94 986 ILE A N 1
ATOM 7792 C CA . ILE A 1 986 ? -53.900 -5.748 14.437 1.00 95.94 986 ILE A CA 1
ATOM 7793 C C . ILE A 1 986 ? -53.819 -4.603 13.427 1.00 95.94 986 ILE A C 1
ATOM 7795 O O . ILE A 1 986 ? -53.021 -4.675 12.496 1.00 95.94 986 ILE A O 1
ATOM 7799 N N . PHE A 1 987 ? -54.577 -3.526 13.631 1.00 95.56 987 PHE A N 1
ATOM 7800 C CA . PHE A 1 987 ? -54.466 -2.338 12.785 1.00 95.56 987 PHE A CA 1
ATOM 7801 C C . PHE A 1 987 ? -53.069 -1.711 12.878 1.00 95.56 987 PHE A C 1
ATOM 7803 O O . PHE A 1 987 ? -52.425 -1.482 11.858 1.00 95.56 987 PHE A O 1
ATOM 7810 N N . SER A 1 988 ? -52.556 -1.494 14.095 1.00 95.12 988 SER A N 1
ATOM 7811 C CA . SER A 1 988 ? -51.192 -0.981 14.294 1.00 95.12 988 SER A CA 1
ATOM 7812 C C . SER A 1 988 ? -50.125 -1.920 13.710 1.00 95.12 988 SER A C 1
ATOM 7814 O O . SER A 1 988 ? -49.138 -1.456 13.145 1.00 95.12 988 SER A O 1
ATOM 7816 N N . CYS A 1 989 ? -50.339 -3.238 13.770 1.00 95.94 989 CYS A N 1
ATOM 7817 C CA . CYS A 1 989 ? -49.499 -4.228 13.096 1.00 95.94 989 CYS A CA 1
ATOM 7818 C C . CYS A 1 989 ? -49.543 -4.090 11.568 1.00 95.94 989 CYS A C 1
ATOM 7820 O O . CYS A 1 989 ? -48.515 -4.239 10.916 1.00 95.94 989 CYS A O 1
ATOM 7822 N N . GLY A 1 990 ? -50.708 -3.785 10.989 1.00 95.25 990 GLY A N 1
ATOM 7823 C CA . GLY A 1 990 ? -50.848 -3.528 9.554 1.00 95.25 990 GLY A CA 1
ATOM 7824 C C . GLY A 1 990 ? -50.048 -2.299 9.123 1.00 95.25 990 GLY A C 1
ATOM 7825 O O . GLY A 1 990 ? -49.366 -2.328 8.101 1.00 95.25 990 GLY A O 1
ATOM 7826 N N . LEU A 1 991 ? -50.045 -1.246 9.948 1.00 94.81 991 LEU A N 1
ATOM 7827 C CA . LEU A 1 991 ? -49.205 -0.069 9.714 1.00 94.81 991 LEU A CA 1
ATOM 7828 C C . LEU A 1 991 ? -47.713 -0.428 9.775 1.00 94.81 991 LEU A C 1
ATOM 7830 O O . LEU A 1 991 ? -46.952 0.026 8.927 1.00 94.81 991 LEU A O 1
ATOM 7834 N N . LEU A 1 992 ? -47.300 -1.265 10.737 1.00 94.38 992 LEU A N 1
ATOM 7835 C CA . LEU A 1 992 ? -45.925 -1.771 10.838 1.00 94.38 992 LEU A CA 1
ATOM 7836 C C . LEU A 1 992 ? -45.516 -2.592 9.610 1.00 94.38 992 LEU A C 1
ATOM 7838 O O . LEU A 1 992 ? -44.436 -2.370 9.077 1.00 94.38 992 LEU A O 1
ATOM 7842 N N . PHE A 1 993 ? -46.373 -3.497 9.132 1.00 94.75 993 PHE A N 1
ATOM 7843 C CA . PHE A 1 993 ? -46.088 -4.310 7.945 1.00 94.75 993 PHE A CA 1
ATOM 7844 C C . PHE A 1 993 ? -45.898 -3.436 6.712 1.00 94.75 993 PHE A C 1
ATOM 7846 O O . PHE A 1 993 ? -44.906 -3.588 6.003 1.00 94.75 993 PHE A O 1
ATOM 7853 N N . HIS A 1 994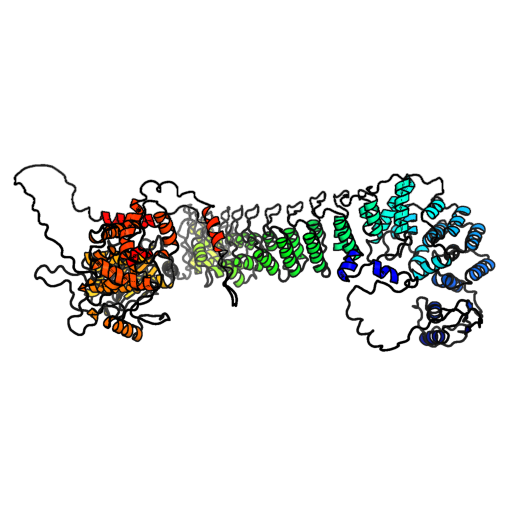 ? -46.796 -2.471 6.491 1.00 92.62 994 HIS A N 1
ATOM 7854 C CA . HIS A 1 994 ? -46.620 -1.508 5.410 1.00 92.62 994 HIS A CA 1
ATOM 7855 C C . HIS A 1 994 ? -45.310 -0.733 5.580 1.00 92.62 994 HIS A C 1
ATOM 7857 O O . HIS A 1 994 ? -44.548 -0.612 4.630 1.00 92.62 994 HIS A O 1
ATOM 7863 N N . TYR A 1 995 ? -45.017 -0.242 6.786 1.00 90.88 995 TYR A N 1
ATOM 7864 C CA . TYR A 1 995 ? -43.795 0.510 7.071 1.00 90.88 995 TYR A CA 1
ATOM 7865 C C . TYR A 1 995 ? -42.524 -0.284 6.746 1.00 90.88 995 TYR A C 1
ATOM 7867 O O . TYR A 1 995 ? -41.596 0.254 6.144 1.00 90.88 995 TYR A O 1
ATOM 7875 N N . THR A 1 996 ? -42.490 -1.570 7.097 1.00 91.50 996 THR A N 1
ATOM 7876 C CA . THR A 1 996 ? -41.374 -2.474 6.798 1.00 91.50 996 THR A CA 1
ATOM 7877 C C . THR A 1 996 ? -41.257 -2.762 5.300 1.00 91.50 996 THR A C 1
ATOM 7879 O O . THR A 1 996 ? -40.162 -2.671 4.752 1.00 91.50 996 THR A O 1
ATOM 7882 N N . LEU A 1 997 ? -42.367 -3.069 4.623 1.00 90.12 997 LEU A N 1
ATOM 7883 C CA . LEU A 1 997 ? -42.378 -3.471 3.209 1.00 90.12 997 LEU A CA 1
ATOM 7884 C C . LEU A 1 997 ? -42.210 -2.293 2.239 1.00 90.12 997 LEU A C 1
ATOM 7886 O O . LEU A 1 997 ? -41.667 -2.457 1.151 1.00 90.12 997 LEU A O 1
ATOM 7890 N N . ALA A 1 998 ? -42.661 -1.101 2.626 1.00 86.50 998 ALA A N 1
ATOM 7891 C CA . ALA A 1 998 ? -42.611 0.114 1.817 1.00 86.50 998 ALA A CA 1
ATOM 7892 C C . ALA A 1 998 ? -41.431 1.028 2.189 1.00 86.50 998 ALA A C 1
ATOM 7894 O O . ALA A 1 998 ? -41.503 2.240 1.982 1.00 86.50 998 ALA A O 1
ATOM 7895 N N . SER A 1 999 ? -40.367 0.467 2.775 1.00 82.69 999 SER A N 1
ATOM 7896 C CA . SER A 1 999 ? -39.129 1.177 3.124 1.00 82.69 999 SER A CA 1
ATOM 7897 C C . SER A 1 999 ? -39.373 2.466 3.919 1.00 82.69 999 SER A C 1
ATOM 7899 O O . SER A 1 999 ? -38.928 3.533 3.511 1.00 82.69 999 SER A O 1
ATOM 7901 N N . ARG A 1 1000 ? -40.067 2.351 5.062 1.00 86.06 1000 ARG A N 1
ATOM 7902 C CA . ARG A 1 1000 ? -40.401 3.419 6.030 1.00 86.06 1000 ARG A CA 1
ATOM 7903 C C . ARG A 1 1000 ? -41.526 4.381 5.605 1.00 86.06 1000 ARG A C 1
ATOM 7905 O O . ARG A 1 1000 ? -41.707 5.436 6.211 1.00 86.06 1000 ARG A O 1
ATOM 7912 N N . LYS A 1 1001 ? -42.298 4.060 4.563 1.00 84.69 1001 LYS A N 1
ATOM 7913 C CA . LYS A 1 1001 ? -43.452 4.880 4.152 1.00 84.69 1001 LYS A CA 1
ATOM 7914 C C . LYS A 1 1001 ? -44.687 4.569 4.997 1.00 84.69 1001 LYS A C 1
ATOM 7916 O O . LYS A 1 1001 ? -44.986 3.407 5.278 1.00 84.69 1001 LYS A O 1
ATOM 7921 N N . HIS A 1 1002 ? -45.434 5.607 5.371 1.00 87.81 1002 HIS A N 1
ATOM 7922 C CA . HIS A 1 1002 ? -46.694 5.469 6.102 1.00 87.81 1002 HIS A CA 1
ATOM 7923 C C . HIS A 1 1002 ? -47.883 5.481 5.122 1.00 87.81 1002 HIS A C 1
ATOM 7925 O O . HIS A 1 1002 ? -47.984 6.423 4.343 1.00 87.81 1002 HIS A O 1
ATOM 7931 N N . PRO A 1 1003 ? -48.821 4.515 5.172 1.00 88.00 1003 PRO A N 1
ATOM 7932 C CA . PRO A 1 1003 ? -49.875 4.381 4.155 1.00 88.00 1003 PRO A CA 1
ATOM 7933 C C . PRO A 1 1003 ? -50.917 5.511 4.173 1.00 88.00 1003 PRO A C 1
ATOM 7935 O O . PRO A 1 1003 ? -51.716 5.628 3.258 1.00 88.00 1003 PRO A O 1
ATOM 7938 N N . PHE A 1 1004 ? -50.939 6.341 5.215 1.00 88.81 1004 PHE A N 1
ATOM 7939 C CA . PHE A 1 1004 ? -51.861 7.479 5.360 1.00 88.81 1004 PHE A CA 1
ATOM 7940 C C . PHE A 1 1004 ? -51.143 8.840 5.292 1.00 88.81 1004 PHE A C 1
ATOM 7942 O O . PHE A 1 1004 ? -51.611 9.818 5.880 1.00 88.81 1004 PHE A O 1
ATOM 7949 N N . TYR A 1 1005 ? -49.976 8.899 4.642 1.00 83.12 1005 TYR A N 1
ATOM 7950 C CA . TYR A 1 1005 ? -49.206 10.128 4.437 1.00 83.12 1005 TYR A CA 1
ATOM 7951 C C . TYR A 1 1005 ? -48.655 10.188 3.011 1.00 83.12 1005 TYR A C 1
ATOM 7953 O O . TYR A 1 1005 ? -48.024 9.234 2.567 1.00 83.12 1005 TYR A O 1
ATOM 7961 N N . ASP A 1 1006 ? -48.876 11.306 2.323 1.00 66.12 1006 ASP A N 1
ATOM 7962 C CA . ASP A 1 1006 ? -48.556 11.478 0.905 1.00 66.12 1006 ASP A CA 1
ATOM 7963 C C . ASP A 1 1006 ? -47.589 12.663 0.752 1.00 66.12 1006 ASP A C 1
ATOM 7965 O O . ASP A 1 1006 ? -48.014 13.814 0.825 1.00 66.12 1006 ASP A O 1
ATOM 7969 N N . LEU A 1 1007 ? -46.285 12.387 0.634 1.00 57.50 1007 LEU A N 1
ATOM 7970 C CA . LEU A 1 1007 ? -45.255 13.343 0.208 1.00 57.50 1007 LEU A CA 1
ATOM 7971 C C . LEU A 1 1007 ? -44.138 12.587 -0.527 1.00 57.50 1007 LEU A C 1
ATOM 7973 O O . LEU A 1 1007 ? -43.645 11.567 -0.046 1.00 57.50 1007 LEU A O 1
ATOM 7977 N N . GLU A 1 1008 ? -43.733 13.113 -1.685 1.00 55.44 1008 GLU A N 1
ATOM 7978 C CA . GLU A 1 1008 ? -42.640 12.600 -2.530 1.00 55.44 1008 GLU A CA 1
ATOM 7979 C C . GLU A 1 1008 ? -41.255 12.675 -1.843 1.00 55.44 1008 GLU A C 1
ATOM 7981 O O . GLU A 1 1008 ? -40.299 12.061 -2.313 1.00 55.44 1008 GLU A O 1
ATOM 7986 N N . GLU A 1 1009 ? -41.157 13.335 -0.680 1.00 53.53 1009 GLU A N 1
ATOM 7987 C CA . GLU A 1 1009 ? -39.961 13.418 0.164 1.00 53.53 1009 GLU A CA 1
ATOM 7988 C C . GLU A 1 1009 ? -40.211 12.884 1.587 1.00 53.53 1009 GLU A C 1
ATOM 7990 O O . GLU A 1 1009 ? -41.239 13.145 2.216 1.00 53.53 1009 GLU A O 1
ATOM 7995 N N . PHE A 1 1010 ? -39.234 12.139 2.113 1.00 55.97 1010 PHE A N 1
ATOM 7996 C CA . PHE A 1 1010 ? -39.272 11.533 3.445 1.00 55.97 1010 PHE A CA 1
ATOM 7997 C C . PHE A 1 1010 ? -39.211 12.596 4.557 1.00 55.97 1010 PHE A C 1
ATOM 7999 O O . PHE A 1 1010 ? -38.186 13.272 4.679 1.00 55.97 1010 PHE A O 1
ATOM 8006 N N . PRO A 1 1011 ? -40.218 12.731 5.443 1.00 54.75 1011 PRO A N 1
ATOM 8007 C CA . PRO A 1 1011 ? -40.060 13.572 6.620 1.00 54.75 1011 PRO A CA 1
ATOM 8008 C C . PRO A 1 1011 ? -39.059 12.921 7.584 1.00 54.75 1011 PRO A C 1
ATOM 8010 O O . PRO A 1 1011 ? -39.190 11.751 7.940 1.00 54.75 1011 PRO A O 1
ATOM 8013 N N . ALA A 1 1012 ? -38.087 13.700 8.066 1.00 50.78 1012 ALA A N 1
ATOM 8014 C CA . ALA A 1 1012 ? -37.086 13.234 9.030 1.00 50.78 1012 ALA A CA 1
ATOM 8015 C C . ALA A 1 1012 ? -37.701 12.718 10.354 1.00 50.78 1012 ALA A C 1
ATOM 8017 O O . ALA A 1 1012 ? -37.042 11.969 11.072 1.00 50.78 1012 ALA A O 1
ATOM 8018 N N . GLN A 1 1013 ? -38.946 13.107 10.685 1.00 59.25 1013 GLN A N 1
ATOM 8019 C CA . GLN A 1 1013 ? -39.694 12.662 11.871 1.00 59.25 1013 GLN A CA 1
ATOM 8020 C C . GLN A 1 1013 ? -41.214 12.600 11.601 1.00 59.25 1013 GLN A C 1
ATOM 8022 O O . GLN A 1 1013 ? -41.866 13.629 11.428 1.00 59.25 1013 GLN A O 1
ATOM 8027 N N . LEU A 1 1014 ? -41.807 11.398 11.637 1.00 64.12 1014 LEU A N 1
ATOM 8028 C CA . LEU A 1 1014 ? -43.260 11.174 11.478 1.00 64.12 1014 LEU A CA 1
ATOM 8029 C C . LEU A 1 1014 ? -44.115 11.699 12.652 1.00 64.12 1014 LEU A C 1
ATOM 8031 O O . LEU A 1 1014 ? -45.331 11.813 12.522 1.00 64.12 1014 LEU A O 1
ATOM 8035 N N . GLU A 1 1015 ? -43.502 12.005 13.800 1.00 65.19 1015 GLU A N 1
ATOM 8036 C CA . GLU A 1 1015 ? -44.196 12.399 15.038 1.00 65.19 1015 GLU A CA 1
ATOM 8037 C C . GLU A 1 1015 ? -44.312 13.928 15.236 1.00 65.19 1015 GLU A C 1
ATOM 8039 O O . GLU A 1 1015 ? -44.675 14.381 16.325 1.00 65.19 1015 GLU A O 1
ATOM 8044 N N . SER A 1 1016 ? -44.042 14.752 14.212 1.00 74.56 1016 SER A N 1
ATOM 8045 C CA . SER A 1 1016 ? -44.298 16.198 14.316 1.00 74.56 1016 SER A CA 1
ATOM 8046 C C . SER A 1 1016 ? -45.799 16.466 14.559 1.00 74.56 1016 SER A C 1
ATOM 8048 O O . SER A 1 1016 ? -46.640 15.688 14.082 1.00 74.56 1016 SER A O 1
ATOM 8050 N N . PRO A 1 1017 ? -46.181 17.524 15.306 1.00 72.06 1017 PRO A N 1
ATOM 8051 C CA . PRO A 1 1017 ? -47.584 17.787 15.634 1.00 72.06 1017 PRO A CA 1
ATOM 8052 C C . PRO A 1 1017 ? -48.496 17.876 14.402 1.00 72.06 1017 PRO A C 1
ATOM 8054 O O . PRO A 1 1017 ? -49.574 17.278 14.406 1.00 72.06 1017 PRO A O 1
ATOM 8057 N N . ASP A 1 1018 ? -48.033 18.548 13.345 1.00 75.62 1018 ASP A N 1
ATOM 8058 C CA . ASP A 1 1018 ? -48.801 18.790 12.119 1.00 75.62 1018 ASP A CA 1
ATOM 8059 C C . ASP A 1 1018 ? -48.922 17.526 11.256 1.00 75.62 1018 ASP A C 1
ATOM 8061 O O . ASP A 1 1018 ? -50.021 17.158 10.834 1.00 75.62 1018 ASP A O 1
ATOM 8065 N N . THR A 1 1019 ? -47.818 16.790 11.067 1.00 77.44 1019 THR A N 1
ATOM 8066 C CA . THR A 1 1019 ? -47.807 15.508 10.339 1.00 77.44 1019 THR A CA 1
ATOM 8067 C C . THR A 1 1019 ? -48.692 14.478 11.032 1.00 77.44 1019 THR A C 1
ATOM 8069 O O . THR A 1 1019 ? -49.485 13.788 10.392 1.00 77.44 1019 THR A O 1
ATOM 8072 N N . THR A 1 1020 ? -48.610 14.409 12.360 1.00 80.06 1020 THR A N 1
ATOM 8073 C CA . THR A 1 1020 ? -49.396 13.473 13.165 1.00 80.06 1020 THR A CA 1
ATOM 8074 C C . THR A 1 1020 ? -50.896 13.744 13.061 1.00 80.06 1020 THR A C 1
ATOM 8076 O O . THR A 1 1020 ? -51.691 12.802 13.041 1.00 80.06 1020 THR A O 1
ATOM 8079 N N . GLU A 1 1021 ? -51.306 15.014 13.026 1.00 83.06 1021 GLU A N 1
ATOM 8080 C CA . GLU A 1 1021 ? -52.720 15.375 12.914 1.00 83.06 1021 GLU A CA 1
ATOM 8081 C C . GLU A 1 1021 ? -53.250 15.123 11.490 1.00 83.06 1021 GLU A C 1
ATOM 8083 O O . GLU A 1 1021 ? -54.345 14.580 11.355 1.00 83.06 1021 GLU A O 1
ATOM 8088 N N . ASN A 1 1022 ? -52.441 15.368 10.449 1.00 83.44 1022 ASN A N 1
ATOM 8089 C CA . ASN A 1 1022 ? -52.765 15.013 9.060 1.00 83.44 1022 ASN A CA 1
ATOM 8090 C C . ASN A 1 1022 ? -52.964 13.494 8.888 1.00 83.44 1022 ASN A C 1
ATOM 8092 O O . ASN A 1 1022 ? -54.027 13.051 8.452 1.00 83.44 1022 ASN A O 1
ATOM 8096 N N . ILE A 1 1023 ? -51.994 12.683 9.332 1.00 85.94 1023 ILE A N 1
ATOM 8097 C CA . ILE A 1 1023 ? -52.085 11.212 9.284 1.00 85.94 1023 ILE A CA 1
ATOM 8098 C C . ILE A 1 1023 ? -53.339 10.723 10.007 1.00 85.94 1023 ILE A C 1
ATOM 8100 O O . ILE A 1 1023 ? -54.075 9.877 9.503 1.00 85.94 1023 ILE A O 1
ATOM 8104 N N . LYS A 1 1024 ? -53.606 11.268 11.194 1.00 86.12 1024 LYS A N 1
ATOM 8105 C CA . LYS A 1 1024 ? -54.791 10.926 11.979 1.00 86.12 1024 LYS A CA 1
ATOM 8106 C C . LYS A 1 1024 ? -56.088 11.235 11.228 1.00 86.12 1024 LYS A C 1
ATOM 8108 O O . LYS A 1 1024 ? -57.026 10.441 11.300 1.00 86.12 1024 LYS A O 1
ATOM 8113 N N . ASP A 1 1025 ? -56.165 12.363 10.532 1.00 85.38 1025 ASP A N 1
ATOM 8114 C CA . ASP A 1 1025 ? -57.339 12.711 9.736 1.00 85.38 1025 ASP A CA 1
ATOM 8115 C C . ASP A 1 1025 ? -57.480 11.824 8.492 1.00 85.38 1025 ASP A C 1
ATOM 8117 O O . ASP A 1 1025 ? -58.602 11.437 8.162 1.00 85.38 1025 ASP A O 1
ATOM 8121 N N . ASN A 1 1026 ? -56.378 11.399 7.868 1.00 87.25 1026 ASN A N 1
ATOM 8122 C CA . ASN A 1 1026 ? -56.404 10.419 6.778 1.00 87.25 1026 ASN A CA 1
ATOM 8123 C C . ASN A 1 1026 ? -56.844 9.029 7.254 1.00 87.25 1026 ASN A C 1
ATOM 8125 O O . ASN A 1 1026 ? -57.687 8.416 6.603 1.00 87.25 1026 ASN A O 1
ATOM 8129 N N . ILE A 1 1027 ? -56.372 8.565 8.418 1.00 88.44 1027 ILE A N 1
ATOM 8130 C CA . ILE A 1 1027 ? -56.839 7.311 9.037 1.00 88.44 1027 ILE A CA 1
ATOM 8131 C C . ILE A 1 1027 ? -58.349 7.378 9.298 1.00 88.44 1027 ILE A C 1
ATOM 8133 O O . ILE A 1 1027 ? -59.079 6.440 8.987 1.00 88.44 1027 ILE A O 1
ATOM 8137 N N . ARG A 1 1028 ? -58.850 8.502 9.828 1.00 85.25 1028 ARG A N 1
ATOM 8138 C CA . ARG A 1 1028 ? -60.292 8.700 10.069 1.00 85.25 1028 ARG A CA 1
ATOM 8139 C C . ARG A 1 1028 ? -61.123 8.693 8.791 1.00 85.25 1028 ARG A C 1
ATOM 8141 O O . ARG A 1 1028 ? -62.245 8.203 8.812 1.00 85.25 1028 ARG A O 1
ATOM 8148 N N . LYS A 1 1029 ? -60.593 9.267 7.711 1.00 85.25 1029 LYS A N 1
ATOM 8149 C CA . LYS A 1 1029 ? -61.242 9.309 6.393 1.00 85.25 1029 LYS A CA 1
ATOM 8150 C C . LYS A 1 1029 ? -61.039 8.019 5.589 1.00 85.25 1029 LYS A C 1
ATOM 8152 O O . LYS A 1 1029 ? -61.561 7.932 4.485 1.00 85.25 1029 LYS A O 1
ATOM 8157 N N . ASN A 1 1030 ? -60.290 7.051 6.127 1.00 85.12 1030 ASN A N 1
ATOM 8158 C CA . ASN A 1 1030 ? -59.829 5.856 5.423 1.00 85.12 1030 ASN A CA 1
ATOM 8159 C C . ASN A 1 1030 ? -59.151 6.173 4.074 1.00 85.12 1030 ASN A C 1
ATOM 8161 O O . ASN A 1 1030 ? -59.349 5.480 3.080 1.00 85.12 1030 ASN A O 1
ATOM 8165 N N . ASN A 1 1031 ? -58.375 7.258 4.034 1.00 85.19 1031 ASN A N 1
ATOM 8166 C CA . ASN A 1 1031 ? -57.671 7.713 2.840 1.00 85.19 1031 ASN A CA 1
ATOM 8167 C C . ASN A 1 1031 ? -56.249 7.133 2.813 1.00 85.19 1031 ASN A C 1
ATOM 8169 O O . ASN A 1 1031 ? -55.286 7.825 3.150 1.00 85.19 1031 ASN A O 1
ATOM 8173 N N . SER A 1 1032 ? -56.141 5.837 2.517 1.00 83.50 1032 SER A N 1
ATOM 8174 C CA . SER A 1 1032 ? -54.863 5.127 2.412 1.00 83.50 1032 SER A CA 1
ATOM 8175 C C . SER A 1 1032 ? -54.320 5.156 0.984 1.00 83.50 1032 SER A C 1
ATOM 8177 O O . SER A 1 1032 ? -55.056 4.849 0.048 1.00 83.50 1032 SER A O 1
ATOM 8179 N N . ASN A 1 1033 ? -53.024 5.413 0.829 1.00 81.62 1033 ASN A N 1
ATOM 8180 C CA . ASN A 1 1033 ? -52.282 5.252 -0.414 1.00 81.62 1033 ASN A CA 1
ATOM 8181 C C . ASN A 1 1033 ? -51.173 4.206 -0.208 1.00 81.62 1033 ASN A C 1
ATOM 8183 O O . ASN A 1 1033 ? -50.194 4.453 0.501 1.00 81.62 1033 ASN A O 1
ATOM 8187 N N . PHE A 1 1034 ? -51.343 3.011 -0.776 1.00 83.81 1034 PHE A N 1
ATOM 8188 C CA . PHE A 1 1034 ? -50.330 1.959 -0.690 1.00 83.81 1034 PHE A CA 1
ATOM 8189 C C . PHE A 1 1034 ? -49.190 2.211 -1.674 1.00 83.81 1034 PHE A C 1
ATOM 8191 O O . PHE A 1 1034 ? -49.406 2.639 -2.806 1.00 83.81 1034 PHE A O 1
ATOM 8198 N N . CYS A 1 1035 ? -47.958 1.920 -1.251 1.00 77.00 1035 CYS A N 1
ATOM 8199 C CA . CYS A 1 1035 ? -46.791 2.114 -2.106 1.00 77.00 1035 CYS A CA 1
ATOM 8200 C C . CYS A 1 1035 ? -46.872 1.209 -3.358 1.00 77.00 1035 CYS A C 1
ATOM 8202 O O . CYS A 1 1035 ? -47.065 0.001 -3.200 1.00 77.00 1035 CYS A O 1
ATOM 8204 N N . PRO A 1 1036 ? -46.647 1.735 -4.583 1.00 75.62 1036 PRO A N 1
ATOM 8205 C CA . PRO A 1 1036 ? -46.730 0.947 -5.822 1.00 75.62 1036 PRO A CA 1
ATOM 8206 C C . PRO A 1 1036 ? -45.767 -0.246 -5.903 1.00 75.62 1036 PRO A C 1
ATOM 8208 O O . PRO A 1 1036 ? -45.943 -1.124 -6.738 1.00 75.62 1036 PRO A O 1
ATOM 8211 N N . SER A 1 1037 ? -44.730 -0.268 -5.061 1.00 76.62 1037 SER A N 1
ATOM 8212 C CA . SER A 1 1037 ? -43.727 -1.335 -5.001 1.00 76.62 1037 SER A CA 1
ATOM 8213 C C . SER A 1 1037 ? -44.151 -2.553 -4.173 1.00 76.62 1037 SER A C 1
ATOM 8215 O O . SER A 1 1037 ? -43.389 -3.514 -4.092 1.00 76.62 1037 SER A O 1
ATOM 8217 N N . LEU A 1 1038 ? -45.305 -2.510 -3.498 1.00 82.31 1038 LEU A N 1
ATOM 8218 C CA . LEU A 1 1038 ? -45.791 -3.630 -2.691 1.00 82.31 1038 LEU A CA 1
ATOM 8219 C C . LEU A 1 1038 ? -46.301 -4.768 -3.577 1.00 82.31 1038 LEU A C 1
ATOM 8221 O O . LEU A 1 1038 ? -46.930 -4.529 -4.607 1.00 82.31 1038 LEU A O 1
ATOM 8225 N N . SER A 1 1039 ? -46.062 -6.010 -3.149 1.00 82.12 1039 SER A N 1
ATOM 8226 C CA . SER A 1 1039 ? -46.612 -7.170 -3.851 1.00 82.12 1039 SER A CA 1
ATOM 8227 C C . SER A 1 1039 ? -48.138 -7.235 -3.682 1.00 82.12 1039 SER A C 1
ATOM 8229 O O . SER A 1 1039 ? -48.662 -6.780 -2.657 1.00 82.12 1039 SER A O 1
ATOM 8231 N N . PRO A 1 1040 ? -48.868 -7.820 -4.642 1.00 75.62 1040 PRO A N 1
ATOM 8232 C CA . PRO A 1 1040 ? -50.309 -8.028 -4.518 1.00 75.62 1040 PRO A CA 1
ATOM 8233 C C . PRO A 1 1040 ? -50.706 -8.773 -3.233 1.00 75.62 1040 PRO A C 1
ATOM 8235 O O . PRO A 1 1040 ? -51.633 -8.360 -2.536 1.00 75.62 1040 PRO A O 1
ATOM 8238 N N . GLU A 1 1041 ? -49.940 -9.793 -2.835 1.00 78.88 1041 GLU A N 1
ATOM 8239 C CA . GLU A 1 1041 ? -50.194 -10.560 -1.612 1.00 78.88 1041 GLU A CA 1
ATOM 8240 C C . GLU A 1 1041 ? -50.027 -9.696 -0.355 1.00 78.88 1041 GLU A C 1
ATOM 8242 O O . GLU A 1 1041 ? -50.785 -9.841 0.611 1.00 78.88 1041 GLU A O 1
ATOM 8247 N N . ALA A 1 1042 ? -49.055 -8.776 -0.367 1.00 86.19 1042 ALA A N 1
ATOM 8248 C CA . ALA A 1 1042 ? -48.872 -7.796 0.696 1.00 86.19 1042 ALA A CA 1
ATOM 8249 C C . ALA A 1 1042 ? -50.048 -6.810 0.752 1.00 86.19 1042 ALA A C 1
ATOM 8251 O O . ALA A 1 1042 ? -50.575 -6.542 1.831 1.00 86.19 1042 ALA A O 1
ATOM 8252 N N . ILE A 1 1043 ? -50.509 -6.303 -0.395 1.00 86.06 1043 ILE A N 1
ATOM 8253 C CA . ILE A 1 1043 ? -51.674 -5.408 -0.467 1.00 86.06 1043 ILE A CA 1
ATOM 8254 C C . ILE A 1 1043 ? -52.927 -6.113 0.070 1.00 86.06 1043 ILE A C 1
ATOM 8256 O O . ILE A 1 1043 ? -53.681 -5.517 0.843 1.00 86.06 1043 ILE A O 1
ATOM 8260 N N . HIS A 1 1044 ? -53.127 -7.389 -0.264 1.00 83.88 1044 HIS A N 1
ATOM 8261 C CA . HIS A 1 1044 ? -54.280 -8.167 0.186 1.00 83.88 1044 HIS A CA 1
ATOM 8262 C C . HIS A 1 1044 ? -54.338 -8.290 1.718 1.00 83.88 1044 HIS A C 1
ATOM 8264 O O . HIS A 1 1044 ? -55.357 -7.950 2.330 1.00 83.88 1044 HIS A O 1
ATOM 8270 N N . ILE A 1 1045 ? -53.246 -8.719 2.364 1.00 90.00 1045 ILE A N 1
ATOM 8271 C CA . ILE A 1 1045 ? -53.221 -8.835 3.830 1.00 90.00 1045 ILE A CA 1
ATOM 8272 C C . ILE A 1 1045 ? -53.330 -7.457 4.507 1.00 90.00 1045 ILE A C 1
ATOM 8274 O O . ILE A 1 1045 ? -54.078 -7.306 5.477 1.00 90.00 1045 ILE A O 1
ATOM 8278 N N . LEU A 1 1046 ? -52.666 -6.426 3.965 1.00 93.44 1046 LEU A N 1
ATOM 8279 C CA . LEU A 1 1046 ? -52.701 -5.060 4.499 1.00 93.44 1046 LEU A CA 1
ATOM 8280 C C . LEU A 1 1046 ? -54.100 -4.446 4.431 1.00 93.44 1046 LEU A C 1
ATOM 8282 O O . LEU A 1 1046 ? -54.537 -3.839 5.407 1.00 93.44 1046 LEU A O 1
ATOM 8286 N N . THR A 1 1047 ? -54.831 -4.659 3.336 1.00 90.06 1047 THR A N 1
ATOM 8287 C CA . THR A 1 1047 ? -56.211 -4.175 3.166 1.00 90.06 1047 THR A CA 1
ATOM 8288 C C . THR A 1 1047 ? -57.132 -4.725 4.259 1.00 90.06 1047 THR A C 1
ATOM 8290 O O . THR A 1 1047 ? -57.948 -3.994 4.819 1.00 90.06 1047 THR A O 1
ATOM 8293 N N . ARG A 1 1048 ? -56.965 -6.001 4.636 1.00 91.44 1048 ARG A N 1
ATOM 8294 C CA . ARG A 1 1048 ? -57.735 -6.632 5.721 1.00 91.44 1048 ARG A CA 1
ATOM 8295 C C . ARG A 1 1048 ? -57.309 -6.136 7.105 1.00 91.44 1048 ARG A C 1
ATOM 8297 O O . ARG A 1 1048 ? -58.162 -5.855 7.945 1.00 91.44 1048 ARG A O 1
ATOM 8304 N N . MET A 1 1049 ? -56.005 -6.010 7.358 1.00 94.88 1049 MET A N 1
ATOM 8305 C CA . MET A 1 1049 ? -55.476 -5.533 8.646 1.00 94.88 1049 MET A CA 1
ATOM 8306 C C . MET A 1 1049 ? -55.831 -4.067 8.925 1.00 94.88 1049 MET A C 1
ATOM 8308 O O . MET A 1 1049 ? -56.108 -3.714 10.071 1.00 94.88 1049 MET A O 1
ATOM 8312 N N . LEU A 1 1050 ? -55.852 -3.231 7.885 1.00 94.50 1050 LEU A N 1
ATOM 8313 C CA . LEU A 1 1050 ? -56.120 -1.793 7.956 1.00 94.50 1050 LEU A CA 1
ATOM 8314 C C . LEU A 1 1050 ? -57.596 -1.433 7.731 1.00 94.50 1050 LEU A C 1
ATOM 8316 O O . LEU A 1 1050 ? -57.915 -0.267 7.507 1.00 94.50 1050 LEU A O 1
ATOM 8320 N N . SER A 1 1051 ? -58.510 -2.402 7.836 1.00 91.56 1051 SER A N 1
ATOM 8321 C CA . SER A 1 1051 ? -59.945 -2.131 7.721 1.00 91.56 1051 SER A CA 1
ATOM 8322 C C . SER A 1 1051 ? -60.417 -1.116 8.781 1.00 91.56 1051 SER A C 1
ATOM 8324 O O . SER A 1 1051 ? -60.054 -1.249 9.963 1.00 91.56 1051 SER A O 1
ATOM 8326 N N . PRO A 1 1052 ? -61.258 -0.124 8.417 1.00 87.31 1052 PRO A N 1
ATOM 8327 C CA . PRO A 1 1052 ? -61.847 0.810 9.376 1.00 87.31 1052 PRO A CA 1
ATOM 8328 C C . PRO A 1 1052 ? -62.632 0.113 10.484 1.00 87.31 1052 PRO A C 1
ATOM 8330 O O . PRO A 1 1052 ? -62.559 0.517 11.643 1.00 87.31 1052 PRO A O 1
ATOM 8333 N N . GLU A 1 1053 ? -63.326 -0.971 10.137 1.00 86.00 1053 GLU A N 1
ATOM 8334 C CA . GLU A 1 1053 ? -64.181 -1.730 11.042 1.00 86.00 1053 GLU A CA 1
ATOM 8335 C C . GLU A 1 1053 ? -63.373 -2.808 11.788 1.00 86.00 1053 GLU A C 1
ATOM 8337 O O . GLU A 1 1053 ? -62.876 -3.747 11.161 1.00 86.00 1053 GLU A O 1
ATOM 8342 N N . PRO A 1 1054 ? -63.266 -2.759 13.134 1.00 87.06 1054 PRO A N 1
ATOM 8343 C CA . PRO A 1 1054 ? -62.424 -3.692 13.893 1.00 87.06 1054 PRO A CA 1
ATOM 8344 C C . PRO A 1 1054 ? -62.796 -5.170 13.737 1.00 87.06 1054 PRO A C 1
ATOM 8346 O O . PRO A 1 1054 ? -61.934 -6.031 13.880 1.00 87.06 1054 PRO A O 1
ATOM 8349 N N . LYS A 1 1055 ? -64.073 -5.462 13.464 1.00 84.81 1055 LYS A N 1
ATOM 8350 C CA . LYS A 1 1055 ? -64.613 -6.821 13.284 1.00 84.81 1055 LYS A CA 1
ATOM 8351 C C . LYS A 1 1055 ? -64.217 -7.470 11.953 1.00 84.81 1055 LYS A C 1
ATOM 8353 O O . LYS A 1 1055 ? -64.205 -8.689 11.868 1.00 84.81 1055 LYS A O 1
ATOM 8358 N N . GLU A 1 1056 ? -63.894 -6.660 10.946 1.00 87.00 1056 GLU A N 1
ATOM 8359 C CA . GLU A 1 1056 ? -63.477 -7.128 9.618 1.00 87.00 1056 GLU A CA 1
ATOM 8360 C C . GLU A 1 1056 ? -61.974 -7.441 9.575 1.00 87.00 1056 GLU A C 1
ATOM 8362 O O . GLU A 1 1056 ? -61.472 -8.018 8.607 1.00 87.00 1056 GLU A O 1
ATOM 8367 N N . ARG A 1 1057 ? -61.238 -7.048 10.625 1.00 93.38 1057 ARG A N 1
ATOM 8368 C CA . ARG A 1 1057 ? -59.809 -7.325 10.750 1.00 93.38 1057 ARG A CA 1
ATOM 8369 C C . ARG A 1 1057 ? -59.598 -8.787 11.153 1.00 93.38 1057 ARG A C 1
ATOM 8371 O O . ARG A 1 1057 ? -60.288 -9.284 12.047 1.00 93.38 1057 ARG A O 1
ATOM 8378 N N . PRO A 1 1058 ? -58.613 -9.477 10.559 1.00 92.19 1058 PRO A N 1
ATOM 8379 C CA . PRO A 1 1058 ? -58.264 -10.836 10.950 1.00 92.19 1058 PRO A CA 1
ATOM 8380 C C . PRO A 1 1058 ? -57.764 -10.879 12.398 1.00 92.19 1058 PRO A C 1
ATOM 8382 O O . PRO A 1 1058 ? -57.204 -9.916 12.923 1.00 92.19 1058 PRO A O 1
ATOM 8385 N N . THR A 1 1059 ? -57.916 -12.028 13.053 1.00 92.56 1059 THR A N 1
ATOM 8386 C CA . THR A 1 1059 ? -57.250 -12.266 14.341 1.00 92.56 1059 THR A CA 1
ATOM 8387 C C . THR A 1 1059 ? -55.762 -12.521 14.117 1.00 92.56 1059 THR A C 1
ATOM 8389 O O . THR A 1 1059 ? -55.377 -13.015 13.053 1.00 92.56 1059 THR A O 1
ATOM 8392 N N . ALA A 1 1060 ? -54.928 -12.264 15.133 1.00 90.88 1060 ALA A N 1
ATOM 8393 C CA . ALA A 1 1060 ? -53.494 -12.540 15.051 1.00 90.88 1060 ALA A CA 1
ATOM 8394 C C . ALA A 1 1060 ? -53.226 -13.976 14.573 1.00 90.88 1060 ALA A C 1
ATOM 8396 O O . ALA A 1 1060 ? -52.474 -14.175 13.629 1.00 90.88 1060 ALA A O 1
ATOM 8397 N N . SER A 1 1061 ? -53.916 -14.978 15.120 1.00 89.69 1061 SER A N 1
ATOM 8398 C CA . SER A 1 1061 ? -53.706 -16.383 14.746 1.00 89.69 1061 SER A CA 1
ATOM 8399 C C . SER A 1 1061 ? -54.074 -16.695 13.291 1.00 89.69 1061 SER A C 1
ATOM 8401 O O . SER A 1 1061 ? -53.445 -17.550 12.678 1.00 89.69 1061 SER A O 1
ATOM 8403 N N . SER A 1 1062 ? -55.044 -15.981 12.710 1.00 87.69 1062 SER A N 1
ATOM 8404 C CA . SER A 1 1062 ? -55.462 -16.188 11.316 1.00 87.69 1062 SER A CA 1
ATOM 8405 C C . SER A 1 1062 ? -54.532 -15.551 10.273 1.00 87.69 1062 SER A C 1
ATOM 8407 O O . SER A 1 1062 ? -54.554 -15.966 9.118 1.00 87.69 1062 SER A O 1
ATOM 8409 N N . LEU A 1 1063 ? -53.679 -14.590 10.648 1.00 87.75 1063 LEU A N 1
ATOM 8410 C CA . LEU A 1 1063 ? -52.836 -13.846 9.695 1.00 87.75 1063 LEU A CA 1
ATOM 8411 C C . LEU A 1 1063 ? -51.854 -14.726 8.904 1.00 87.75 1063 LEU A C 1
ATOM 8413 O O . LEU A 1 1063 ? -51.626 -14.476 7.727 1.00 87.75 1063 LEU A O 1
ATOM 8417 N N . VAL A 1 1064 ? -51.315 -15.786 9.508 1.00 85.31 1064 VAL A N 1
ATOM 8418 C CA . VAL A 1 1064 ? -50.380 -16.712 8.832 1.00 85.31 1064 VAL A CA 1
ATOM 8419 C C . VAL A 1 1064 ? -51.033 -17.573 7.752 1.00 85.31 1064 VAL A C 1
ATOM 8421 O O . VAL A 1 1064 ? -50.323 -18.205 6.977 1.00 85.31 1064 VAL A O 1
ATOM 8424 N N . SER A 1 1065 ? -52.368 -17.601 7.679 1.00 80.88 1065 SER A N 1
ATOM 8425 C CA . SER A 1 1065 ? -53.090 -18.313 6.616 1.00 80.88 1065 SER A CA 1
ATOM 8426 C C . SER A 1 1065 ? -53.134 -17.545 5.290 1.00 80.88 1065 SER A C 1
ATOM 8428 O O . SER A 1 1065 ? -53.493 -18.124 4.266 1.00 80.88 1065 SER A O 1
ATOM 8430 N N . PHE A 1 1066 ? -52.758 -16.261 5.285 1.00 83.75 1066 PHE A N 1
ATOM 8431 C CA . PHE A 1 1066 ? -52.723 -15.452 4.070 1.00 83.75 1066 PHE A CA 1
ATOM 8432 C C . PHE A 1 1066 ? -51.553 -15.865 3.153 1.00 83.75 1066 PHE A C 1
ATOM 8434 O O . PHE A 1 1066 ? -50.457 -16.138 3.655 1.00 83.75 1066 PHE A O 1
ATOM 8441 N N . PRO A 1 1067 ? -51.727 -15.828 1.812 1.00 79.06 1067 PRO A N 1
ATOM 8442 C CA . PRO A 1 1067 ? -50.686 -16.205 0.844 1.00 79.06 1067 PRO A CA 1
ATOM 8443 C C . PRO A 1 1067 ? -49.352 -15.467 1.005 1.00 79.06 1067 PRO A C 1
ATOM 8445 O O . PRO A 1 1067 ? -48.302 -16.026 0.682 1.00 79.06 1067 PRO A O 1
ATOM 8448 N N . PHE A 1 1068 ? -49.389 -14.247 1.555 1.00 85.31 1068 PHE A N 1
ATOM 8449 C CA . PHE A 1 1068 ? -48.213 -13.435 1.872 1.00 85.31 1068 PHE A CA 1
ATOM 8450 C C . PHE A 1 1068 ? -47.160 -14.210 2.687 1.00 85.31 1068 PHE A C 1
ATOM 8452 O O . PHE A 1 1068 ? -45.976 -14.159 2.362 1.00 85.31 1068 PHE A O 1
ATOM 8459 N N . PHE A 1 1069 ? -47.588 -15.002 3.679 1.00 85.38 1069 PHE A N 1
ATOM 8460 C CA . PHE A 1 1069 ? -46.700 -15.837 4.501 1.00 85.38 1069 PHE A CA 1
ATOM 8461 C C . PHE A 1 1069 ? -46.517 -17.271 3.967 1.00 85.38 1069 PHE A C 1
ATOM 8463 O O . PHE A 1 1069 ? -45.754 -18.055 4.537 1.00 85.38 1069 PHE A O 1
ATOM 8470 N N . GLY A 1 1070 ? -47.213 -17.636 2.885 1.00 75.88 1070 GLY A N 1
ATOM 8471 C CA . GLY A 1 1070 ? -47.108 -18.947 2.248 1.00 75.88 1070 GLY A CA 1
ATOM 8472 C C . GLY A 1 1070 ? -45.795 -19.099 1.480 1.00 75.88 1070 GLY A C 1
ATOM 8473 O O . GLY A 1 1070 ? -45.367 -18.179 0.786 1.00 75.88 1070 GLY A O 1
ATOM 8474 N N . ASP A 1 1071 ? -45.164 -20.270 1.579 1.00 70.50 1071 ASP A N 1
ATOM 8475 C CA . ASP A 1 1071 ? -44.023 -20.611 0.728 1.00 70.50 1071 ASP A CA 1
ATOM 8476 C C . ASP A 1 1071 ? -44.483 -21.069 -0.668 1.00 70.50 1071 ASP A C 1
ATOM 8478 O O . ASP A 1 1071 ? -45.678 -21.141 -0.971 1.00 70.50 1071 ASP A O 1
ATOM 8482 N N . LYS A 1 1072 ? -43.518 -21.377 -1.539 1.00 62.06 1072 LYS A N 1
ATOM 8483 C CA . LYS A 1 1072 ? -43.782 -21.815 -2.914 1.00 62.06 1072 LYS A CA 1
ATOM 8484 C C . LYS A 1 1072 ? -44.671 -23.064 -2.969 1.00 62.06 1072 LYS A C 1
ATOM 8486 O O . LYS A 1 1072 ? -45.483 -23.182 -3.881 1.00 62.06 1072 LYS A O 1
ATOM 8491 N N . GLU A 1 1073 ? -44.542 -23.979 -2.014 1.00 67.69 1073 GLU A N 1
ATOM 8492 C CA . GLU A 1 1073 ? -45.311 -25.223 -1.965 1.00 67.69 1073 GLU A CA 1
ATOM 8493 C C . GLU A 1 1073 ? -46.750 -24.962 -1.506 1.00 67.69 1073 GLU A C 1
ATOM 8495 O O . GLU A 1 1073 ? -47.685 -25.387 -2.180 1.00 67.69 1073 GLU A O 1
ATOM 8500 N N . THR A 1 1074 ? -46.948 -24.146 -0.466 1.00 66.12 1074 THR A N 1
ATOM 8501 C CA . THR A 1 1074 ? -48.276 -23.724 0.003 1.00 66.12 1074 THR A CA 1
ATOM 8502 C C . THR A 1 1074 ? -49.034 -22.928 -1.059 1.00 66.12 1074 THR A C 1
ATOM 8504 O O . THR A 1 1074 ? -50.234 -23.136 -1.241 1.00 66.12 1074 THR A O 1
ATOM 8507 N N . ARG A 1 1075 ? -48.352 -22.033 -1.791 1.00 65.00 1075 ARG A N 1
ATOM 8508 C CA . ARG A 1 1075 ? -48.956 -21.292 -2.912 1.00 65.00 1075 ARG A CA 1
ATOM 8509 C C . ARG A 1 1075 ? -49.365 -22.242 -4.039 1.00 65.00 1075 ARG A C 1
ATOM 8511 O O . ARG A 1 1075 ? -50.489 -22.159 -4.521 1.00 65.00 1075 ARG A O 1
ATOM 8518 N N . ASN A 1 1076 ? -48.507 -23.197 -4.398 1.00 60.84 1076 ASN A N 1
ATOM 8519 C CA . ASN A 1 1076 ? -48.831 -24.219 -5.396 1.00 60.84 1076 ASN A CA 1
ATOM 8520 C C . ASN A 1 1076 ? -50.017 -25.099 -4.972 1.00 60.84 1076 ASN A C 1
ATOM 8522 O O . ASN A 1 1076 ? -50.887 -25.392 -5.790 1.00 60.84 1076 ASN A O 1
ATOM 8526 N N . ASP A 1 1077 ? -50.081 -25.506 -3.706 1.00 63.16 1077 ASP A N 1
ATOM 8527 C CA . ASP A 1 1077 ? -51.187 -26.300 -3.167 1.00 63.16 1077 ASP A CA 1
ATOM 8528 C C . ASP A 1 1077 ? -52.500 -25.521 -3.105 1.00 63.16 1077 ASP A C 1
ATOM 8530 O O . ASP A 1 1077 ? -53.564 -26.087 -3.363 1.00 63.16 1077 ASP A O 1
ATOM 8534 N N . PHE A 1 1078 ? -52.445 -24.220 -2.819 1.00 64.88 1078 PHE A N 1
ATOM 8535 C CA . PHE A 1 1078 ? -53.609 -23.349 -2.922 1.00 64.88 1078 PHE A CA 1
ATOM 8536 C C . PHE A 1 1078 ? -54.130 -23.297 -4.366 1.00 64.88 1078 PHE A C 1
ATOM 8538 O O . PHE A 1 1078 ? -55.307 -23.574 -4.598 1.00 64.88 1078 PHE A O 1
ATOM 8545 N N . LEU A 1 1079 ? -53.251 -23.054 -5.346 1.00 62.28 1079 LEU A N 1
ATOM 8546 C CA . LEU A 1 1079 ? -53.622 -23.036 -6.766 1.00 62.28 1079 LEU A CA 1
ATOM 8547 C C . LEU A 1 1079 ? -54.191 -24.381 -7.241 1.00 62.28 1079 LEU A C 1
ATOM 8549 O O . LEU A 1 1079 ? -55.170 -24.403 -7.987 1.00 62.28 1079 LEU A O 1
ATOM 8553 N N . ARG A 1 1080 ? -53.643 -25.504 -6.755 1.00 61.31 1080 ARG A N 1
ATOM 8554 C CA . ARG A 1 1080 ? -54.190 -26.851 -6.998 1.00 61.31 1080 ARG A CA 1
ATOM 8555 C C . ARG A 1 1080 ? -55.602 -27.004 -6.452 1.00 61.31 1080 ARG A C 1
ATOM 8557 O O . ARG A 1 1080 ? -56.452 -27.565 -7.134 1.00 61.31 1080 ARG A O 1
ATOM 8564 N N . LYS A 1 1081 ? -55.853 -26.559 -5.218 1.00 63.81 1081 LYS A N 1
ATOM 8565 C CA . LYS A 1 1081 ? -57.181 -26.655 -4.597 1.00 63.81 1081 LYS A CA 1
ATOM 8566 C C . LYS A 1 1081 ? -58.198 -25.815 -5.360 1.00 63.81 1081 LYS A C 1
ATOM 8568 O O . LYS A 1 1081 ? -59.232 -26.353 -5.723 1.00 63.81 1081 LYS A O 1
ATOM 8573 N N . VAL A 1 1082 ? -57.858 -24.568 -5.696 1.00 63.16 1082 VAL A N 1
ATOM 8574 C CA . VAL A 1 1082 ? -58.737 -23.670 -6.465 1.00 63.16 1082 VAL A CA 1
ATOM 8575 C C . VAL A 1 1082 ? -59.047 -24.230 -7.853 1.00 63.16 1082 VAL A C 1
ATOM 8577 O O . VAL A 1 1082 ? -60.208 -24.275 -8.244 1.00 63.16 1082 VAL A O 1
ATOM 8580 N N . GLY A 1 1083 ? -58.042 -24.719 -8.586 1.00 59.09 1083 GLY A N 1
ATOM 8581 C CA . GLY A 1 1083 ? -58.273 -25.328 -9.899 1.00 59.09 1083 GLY A CA 1
ATOM 8582 C C . GLY A 1 1083 ? -59.108 -26.617 -9.841 1.00 59.09 1083 GLY A C 1
ATOM 8583 O O . GLY A 1 1083 ? -59.721 -26.988 -10.841 1.00 59.09 1083 GLY A O 1
ATOM 8584 N N . ASN A 1 1084 ? -59.103 -27.320 -8.699 1.00 57.66 1084 ASN A N 1
ATOM 8585 C CA . ASN A 1 1084 ? -59.854 -28.556 -8.449 1.00 57.66 1084 ASN A CA 1
ATOM 8586 C C . ASN A 1 1084 ? -61.218 -28.312 -7.778 1.00 57.66 1084 ASN A C 1
ATOM 8588 O O . ASN A 1 1084 ? -61.882 -29.272 -7.378 1.00 57.66 1084 ASN A O 1
ATOM 8592 N N . GLU A 1 1085 ? -61.656 -27.062 -7.639 1.00 62.09 1085 GLU A N 1
ATOM 8593 C CA . GLU A 1 1085 ? -63.019 -26.785 -7.202 1.00 62.09 1085 GLU A CA 1
ATOM 8594 C C . GLU A 1 1085 ? -64.015 -27.146 -8.308 1.00 62.09 1085 GLU A C 1
ATOM 8596 O O . GLU A 1 1085 ? -63.760 -26.960 -9.501 1.00 62.09 1085 GLU A O 1
ATOM 8601 N N . LYS A 1 1086 ? -65.182 -27.671 -7.913 1.00 59.03 1086 LYS A N 1
ATOM 8602 C CA . LYS A 1 1086 ? -66.207 -28.180 -8.848 1.00 59.03 1086 LYS A CA 1
ATOM 8603 C C . LYS A 1 1086 ? -66.647 -27.138 -9.881 1.00 59.03 1086 LYS A C 1
ATOM 8605 O O . LYS A 1 1086 ? -67.043 -27.508 -10.982 1.00 59.03 1086 LYS A O 1
ATOM 8610 N N . GLU A 1 1087 ? -66.545 -25.862 -9.526 1.00 59.81 1087 GLU A N 1
ATOM 8611 C CA . GLU A 1 1087 ? -66.866 -24.710 -10.370 1.00 59.81 1087 GLU A CA 1
ATOM 8612 C C . GLU A 1 1087 ? -65.928 -24.584 -11.587 1.00 59.81 1087 GLU A C 1
ATOM 8614 O O . GLU A 1 1087 ? -66.368 -24.139 -12.642 1.00 59.81 1087 GLU A O 1
ATOM 8619 N N . PHE A 1 1088 ? -64.676 -25.054 -11.491 1.00 58.16 1088 PHE A N 1
ATOM 8620 C CA . PHE A 1 1088 ? -63.660 -24.953 -12.550 1.00 58.16 1088 PHE A CA 1
ATOM 8621 C C . PHE A 1 1088 ? -63.389 -26.281 -13.297 1.00 58.16 1088 PHE A C 1
ATOM 8623 O O . PHE A 1 1088 ? -62.677 -26.290 -14.299 1.00 58.16 1088 PHE A O 1
ATOM 8630 N N . ILE A 1 1089 ? -63.982 -27.407 -12.875 1.00 54.47 1089 ILE A N 1
ATOM 8631 C CA . ILE A 1 1089 ? -63.739 -28.756 -13.445 1.00 54.47 1089 ILE A CA 1
ATOM 8632 C C . ILE A 1 1089 ? -64.586 -29.067 -14.712 1.00 54.47 1089 ILE A C 1
ATOM 8634 O O . ILE A 1 1089 ? -64.393 -30.095 -15.361 1.00 54.47 1089 ILE A O 1
ATOM 8638 N N . GLY A 1 1090 ? -65.512 -28.190 -15.119 1.00 53.56 1090 GLY A N 1
ATOM 8639 C CA . GLY A 1 1090 ? -66.459 -28.439 -16.223 1.00 53.56 1090 GLY A CA 1
ATOM 8640 C C . GLY A 1 1090 ? -65.834 -28.817 -17.586 1.00 53.56 1090 GLY A C 1
ATOM 8641 O O . GLY A 1 1090 ? -64.831 -28.244 -18.012 1.00 53.56 1090 GLY A O 1
ATOM 8642 N N . SER A 1 1091 ? -66.469 -29.776 -18.282 1.00 46.47 1091 SER A N 1
ATOM 8643 C CA . SER A 1 1091 ? -66.083 -30.355 -19.587 1.00 46.47 1091 SER A CA 1
ATOM 8644 C C . SER A 1 1091 ? -65.595 -29.317 -20.607 1.00 46.47 1091 SER A C 1
ATOM 8646 O O . SER A 1 1091 ? -66.311 -28.382 -20.963 1.00 46.47 1091 SER A O 1
ATOM 8648 N N . ARG A 1 1092 ? -64.404 -29.553 -21.177 1.00 50.50 1092 ARG A N 1
ATOM 8649 C CA . ARG A 1 1092 ? -63.758 -28.748 -22.238 1.00 50.50 1092 ARG A CA 1
ATOM 8650 C C . ARG A 1 1092 ? -64.575 -28.568 -23.530 1.00 50.50 1092 ARG A C 1
ATOM 8652 O O . ARG A 1 1092 ? -64.106 -27.884 -24.436 1.00 50.50 1092 ARG A O 1
ATOM 8659 N N . SER A 1 1093 ? -65.753 -29.182 -23.649 1.00 45.97 1093 SER A N 1
ATOM 8660 C CA . SER A 1 1093 ? -66.527 -29.240 -24.898 1.00 45.97 1093 SER A CA 1
ATOM 8661 C C . SER A 1 1093 ? -68.006 -28.847 -24.790 1.00 45.97 1093 SER A C 1
ATOM 8663 O O . SER A 1 1093 ? -68.667 -28.777 -25.823 1.00 45.97 1093 SER A O 1
ATOM 8665 N N . GLU A 1 1094 ? -68.534 -28.505 -23.610 1.00 43.19 1094 GLU A N 1
ATOM 8666 C CA . GLU A 1 1094 ? -69.937 -28.081 -23.486 1.00 43.19 1094 GLU A CA 1
ATOM 8667 C C . GLU A 1 1094 ? -70.068 -26.559 -23.384 1.00 43.19 1094 GLU A C 1
ATOM 8669 O O . GLU A 1 1094 ? -69.729 -25.926 -22.389 1.00 43.19 1094 GLU A O 1
ATOM 8674 N N . THR A 1 1095 ? -70.611 -25.959 -24.440 1.00 45.97 1095 THR A N 1
ATOM 8675 C CA . THR A 1 1095 ? -70.971 -24.535 -24.544 1.00 45.97 1095 THR A CA 1
ATOM 8676 C C . THR A 1 1095 ? -72.272 -24.181 -23.800 1.00 45.97 1095 THR A C 1
ATOM 8678 O O . THR A 1 1095 ? -72.843 -23.124 -24.049 1.00 45.97 1095 THR A O 1
ATOM 8681 N N . SER A 1 1096 ? -72.749 -25.031 -22.882 1.00 46.66 1096 SER A N 1
ATOM 8682 C CA . SER A 1 1096 ? -74.095 -24.936 -22.292 1.00 46.66 1096 SER A CA 1
ATOM 8683 C C . SER A 1 1096 ? -74.157 -24.691 -20.779 1.00 46.66 1096 SER A C 1
ATOM 8685 O O . SER A 1 1096 ? -75.250 -24.741 -20.223 1.00 46.66 1096 SER A O 1
ATOM 8687 N N . HIS A 1 1097 ? -73.044 -24.396 -20.098 1.00 55.84 1097 HIS A N 1
ATOM 8688 C CA . HIS A 1 1097 ? -73.085 -23.965 -18.692 1.00 55.84 1097 HIS A CA 1
ATOM 8689 C C . HIS A 1 1097 ? -72.936 -22.442 -18.587 1.00 55.84 1097 HIS A C 1
ATOM 8691 O O . HIS A 1 1097 ? -71.984 -21.864 -19.114 1.00 55.84 1097 HIS A O 1
ATOM 8697 N N . SER A 1 1098 ? -73.888 -21.788 -17.911 1.00 57.16 1098 SER A N 1
ATOM 8698 C CA . SER A 1 1098 ? -73.769 -20.379 -17.525 1.00 57.16 1098 SER A CA 1
ATOM 8699 C C . SER A 1 1098 ? -72.548 -20.216 -16.610 1.00 57.16 1098 SER A C 1
ATOM 8701 O O . SER A 1 1098 ? -72.433 -21.001 -15.666 1.00 57.16 1098 SER A O 1
ATOM 8703 N N . PRO A 1 1099 ? -71.648 -19.245 -16.861 1.00 61.72 1099 PRO A N 1
ATOM 8704 C CA . PRO A 1 1099 ? -70.473 -19.056 -16.016 1.00 61.72 1099 PRO A CA 1
ATOM 8705 C C . PRO A 1 1099 ? -70.914 -18.787 -14.575 1.00 61.72 1099 PRO A C 1
ATOM 8707 O O . PRO A 1 1099 ? -71.891 -18.062 -14.367 1.00 61.72 1099 PRO A O 1
ATOM 8710 N N . THR A 1 1100 ? -70.233 -19.377 -13.593 1.00 67.56 1100 THR A N 1
ATOM 8711 C CA . THR A 1 1100 ? -70.560 -19.125 -12.180 1.00 67.56 1100 THR A CA 1
ATOM 8712 C C . THR A 1 1100 ? -70.266 -17.666 -11.824 1.00 67.56 1100 THR A C 1
ATOM 8714 O O . THR A 1 1100 ? -69.457 -17.014 -12.485 1.00 67.56 1100 THR A O 1
ATOM 8717 N N . ASP A 1 1101 ? -70.875 -17.135 -10.761 1.00 61.88 1101 ASP A N 1
ATOM 8718 C CA . ASP A 1 1101 ? -70.606 -15.756 -10.316 1.00 61.88 1101 ASP A CA 1
ATOM 8719 C C . ASP A 1 1101 ? -69.107 -15.515 -10.066 1.00 61.88 1101 ASP A C 1
ATOM 8721 O O . ASP A 1 1101 ? -68.575 -14.446 -10.363 1.00 61.88 1101 ASP A O 1
ATOM 8725 N N . VAL A 1 1102 ? -68.411 -16.554 -9.601 1.00 61.28 1102 VAL A N 1
ATOM 8726 C CA . VAL A 1 1102 ? -66.960 -16.590 -9.408 1.00 61.28 1102 VAL A CA 1
ATOM 8727 C C . VAL A 1 1102 ? -66.211 -16.454 -10.737 1.00 61.28 1102 VAL A C 1
ATOM 8729 O O . VAL A 1 1102 ? -65.263 -15.678 -10.835 1.00 61.28 1102 VAL A O 1
ATOM 8732 N N . GLU A 1 1103 ? -66.640 -17.160 -11.782 1.00 66.50 1103 GLU A N 1
ATOM 8733 C CA . GLU A 1 1103 ? -66.042 -17.081 -13.118 1.00 66.50 1103 GLU A CA 1
ATOM 8734 C C . GLU A 1 1103 ? -66.322 -15.746 -13.811 1.00 66.50 1103 GLU A C 1
ATOM 8736 O O . GLU A 1 1103 ? -65.447 -15.200 -14.489 1.00 66.50 1103 GLU A O 1
ATOM 8741 N N . ILE A 1 1104 ? -67.525 -15.196 -13.626 1.00 68.56 1104 ILE A N 1
ATOM 8742 C CA . ILE A 1 1104 ? -67.903 -13.875 -14.137 1.00 68.56 1104 ILE A CA 1
ATOM 8743 C C . ILE A 1 1104 ? -67.035 -12.804 -13.482 1.00 68.56 1104 ILE A C 1
ATOM 8745 O O . ILE A 1 1104 ? -66.454 -11.978 -14.191 1.00 68.56 1104 ILE A O 1
ATOM 8749 N N . GLU A 1 1105 ? -66.923 -12.820 -12.154 1.00 64.62 1105 GLU A N 1
ATOM 8750 C CA . GLU A 1 1105 ? -66.147 -11.823 -11.422 1.00 64.62 1105 GLU A CA 1
ATOM 8751 C C . GLU A 1 1105 ? -64.653 -11.963 -11.728 1.00 64.62 1105 GLU A C 1
ATOM 8753 O O . GLU A 1 1105 ? -64.003 -10.970 -12.056 1.00 64.62 1105 GLU A O 1
ATOM 8758 N N . LEU A 1 1106 ? -64.137 -13.194 -11.797 1.00 67.62 1106 LEU A N 1
ATOM 8759 C CA . LEU A 1 1106 ? -62.771 -13.468 -12.229 1.00 67.62 1106 LEU A CA 1
ATOM 8760 C C . LEU A 1 1106 ? -62.473 -12.899 -13.626 1.00 67.62 1106 LEU A C 1
ATOM 8762 O O . LEU A 1 1106 ? -61.473 -12.209 -13.848 1.00 67.62 1106 LEU A O 1
ATOM 8766 N N . GLN A 1 1107 ? -63.351 -13.173 -14.593 1.00 68.38 1107 GLN A N 1
ATOM 8767 C CA . GLN A 1 1107 ? -63.193 -12.699 -15.965 1.00 68.38 1107 GLN A CA 1
ATOM 8768 C C . GLN A 1 1107 ? -63.326 -11.173 -16.070 1.00 68.38 1107 GLN A C 1
ATOM 8770 O O . GLN A 1 1107 ? -62.679 -10.557 -16.920 1.00 68.38 1107 GLN A O 1
ATOM 8775 N N . LYS A 1 1108 ? -64.157 -10.555 -15.230 1.00 66.06 1108 LYS A N 1
ATOM 8776 C CA . LYS A 1 1108 ? -64.409 -9.109 -15.191 1.00 66.06 1108 LYS A CA 1
ATOM 8777 C C . LYS A 1 1108 ? -63.265 -8.332 -14.538 1.00 66.06 1108 LYS A C 1
ATOM 8779 O O . LYS A 1 1108 ? -62.938 -7.247 -15.023 1.00 66.06 1108 LYS A O 1
ATOM 8784 N N . GLN A 1 1109 ? -62.667 -8.880 -13.483 1.00 60.06 1109 GLN A N 1
ATOM 8785 C CA . GLN A 1 1109 ? -61.551 -8.292 -12.740 1.00 60.06 1109 GLN A CA 1
ATOM 8786 C C . GLN A 1 1109 ? -60.250 -8.415 -13.543 1.00 60.06 1109 GLN A C 1
ATOM 8788 O O . GLN A 1 1109 ? -59.717 -7.409 -14.010 1.00 60.06 1109 GLN A O 1
ATOM 8793 N N . VAL A 1 1110 ? -59.822 -9.644 -13.854 1.00 59.81 1110 VAL A N 1
ATOM 8794 C CA . VAL A 1 1110 ? -58.564 -9.913 -14.577 1.00 59.81 1110 VAL A CA 1
ATOM 8795 C C . VAL A 1 1110 ? -58.649 -9.498 -16.052 1.00 59.81 1110 VAL A C 1
ATOM 8797 O O . VAL A 1 1110 ? -57.718 -8.921 -16.619 1.00 59.81 1110 VAL A O 1
ATOM 8800 N N . GLY A 1 1111 ? -59.800 -9.720 -16.698 1.00 54.19 1111 GLY A N 1
ATOM 8801 C CA . GLY A 1 1111 ? -59.982 -9.430 -18.123 1.00 54.19 1111 GLY A CA 1
ATOM 8802 C C . GLY A 1 1111 ? -59.938 -7.942 -18.483 1.00 54.19 1111 GLY A C 1
ATOM 8803 O O . GLY A 1 1111 ? -59.668 -7.617 -19.638 1.00 54.19 1111 GLY A O 1
ATOM 8804 N N . LYS A 1 1112 ? -60.156 -7.020 -17.531 1.00 54.34 1112 LYS A N 1
ATOM 8805 C CA . LYS A 1 1112 ? -59.990 -5.572 -17.763 1.00 54.34 1112 LYS A CA 1
ATOM 8806 C C . LYS A 1 1112 ? -58.527 -5.177 -17.969 1.00 54.34 1112 LYS A C 1
ATOM 8808 O O . LYS A 1 1112 ? -58.270 -4.329 -18.818 1.00 54.34 1112 LYS A O 1
ATOM 8813 N N . GLN A 1 1113 ? -57.584 -5.798 -17.260 1.00 49.66 1113 GLN A N 1
ATOM 8814 C CA . GLN A 1 1113 ? -56.154 -5.518 -17.437 1.00 49.66 1113 GLN A CA 1
ATOM 8815 C C . GLN A 1 1113 ? -55.598 -6.118 -18.736 1.00 49.66 1113 GLN A C 1
ATOM 8817 O O . GLN A 1 1113 ? -54.738 -5.521 -19.380 1.00 49.66 1113 GLN A O 1
ATOM 8822 N N . TRP A 1 1114 ? -56.146 -7.247 -19.192 1.00 54.94 1114 TRP A N 1
ATOM 8823 C CA . TRP A 1 1114 ? -55.762 -7.864 -20.468 1.00 54.94 1114 TRP A CA 1
ATOM 8824 C C . TRP A 1 1114 ? -56.383 -7.204 -21.700 1.00 54.94 1114 TRP A C 1
ATOM 8826 O O . TRP A 1 1114 ? -56.049 -7.570 -22.820 1.00 54.94 1114 TRP A O 1
ATOM 8836 N N . LYS A 1 1115 ? -57.247 -6.193 -21.549 1.00 46.19 1115 LYS A N 1
ATOM 8837 C CA . LYS A 1 1115 ? -57.739 -5.429 -22.708 1.00 46.19 1115 LYS A CA 1
ATOM 8838 C C . LYS A 1 1115 ? -56.621 -4.711 -23.475 1.00 46.19 1115 LYS A C 1
ATOM 8840 O O . LYS A 1 1115 ? -56.789 -4.488 -24.669 1.00 46.19 1115 LYS A O 1
ATOM 8845 N N . ASN A 1 1116 ? -55.490 -4.410 -22.827 1.00 47.53 1116 ASN A N 1
ATOM 8846 C CA . ASN A 1 1116 ? -54.340 -3.754 -23.464 1.00 47.53 1116 ASN A CA 1
ATOM 8847 C C . ASN A 1 1116 ? -53.297 -4.736 -24.036 1.00 47.53 1116 ASN A C 1
ATOM 8849 O O . ASN A 1 1116 ? -52.499 -4.343 -24.881 1.00 47.53 1116 ASN A O 1
ATOM 8853 N N . ALA A 1 1117 ? -53.308 -6.007 -23.622 1.00 50.88 1117 ALA A N 1
ATOM 8854 C CA . ALA A 1 1117 ? -52.419 -7.049 -24.131 1.00 50.88 1117 ALA A CA 1
ATOM 8855 C C . ALA A 1 1117 ? -53.274 -8.145 -24.772 1.00 50.88 1117 ALA A C 1
ATOM 8857 O O . ALA A 1 1117 ? -53.957 -8.884 -24.076 1.00 50.88 1117 ALA A O 1
ATOM 8858 N N . SER A 1 1118 ? -53.248 -8.260 -26.100 1.00 50.47 1118 SER A N 1
ATOM 8859 C CA . SER A 1 1118 ? -54.156 -9.079 -26.923 1.00 50.47 1118 SER A CA 1
ATOM 8860 C C . SER A 1 1118 ? -54.300 -10.574 -26.552 1.00 50.47 1118 SER A C 1
ATOM 8862 O O . SER A 1 1118 ? -55.083 -11.265 -27.208 1.00 50.47 1118 SER A O 1
ATOM 8864 N N . SER A 1 1119 ? -53.565 -11.091 -25.558 1.00 59.47 1119 SER A N 1
ATOM 8865 C CA . SER A 1 1119 ? -53.649 -12.441 -24.988 1.00 59.47 1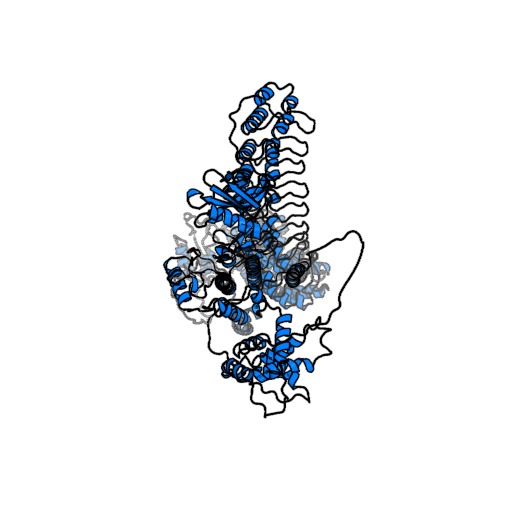119 SER A CA 1
ATOM 8866 C C . SER A 1 1119 ? -52.702 -12.614 -23.777 1.00 59.47 1119 SER A C 1
ATOM 8868 O O . SER A 1 1119 ? -51.654 -11.970 -23.736 1.00 59.47 1119 SER A O 1
ATOM 8870 N N . TRP A 1 1120 ? -52.990 -13.543 -22.847 1.00 60.53 1120 TRP A N 1
ATOM 8871 C CA . TRP A 1 1120 ? -52.060 -13.915 -21.761 1.00 60.53 1120 TRP A CA 1
ATOM 8872 C C . TRP A 1 1120 ? -50.771 -14.617 -22.239 1.00 60.53 1120 TRP A C 1
ATOM 8874 O O . TRP A 1 1120 ? -49.799 -14.680 -21.494 1.00 60.53 1120 TRP A O 1
ATOM 8884 N N . ILE A 1 1121 ? -50.704 -15.079 -23.496 1.00 58.88 1121 ILE A N 1
ATOM 8885 C CA . ILE A 1 1121 ? -49.490 -15.687 -24.081 1.00 58.88 1121 ILE A CA 1
ATOM 8886 C C . ILE A 1 1121 ? -48.434 -14.660 -24.520 1.00 58.88 1121 ILE A C 1
ATOM 8888 O O . ILE A 1 1121 ? -47.387 -15.048 -25.019 1.00 58.88 1121 ILE A O 1
ATOM 8892 N N . LEU A 1 1122 ? -48.701 -13.355 -24.406 1.00 53.97 1122 LEU A N 1
ATOM 8893 C CA . LEU A 1 1122 ? -47.735 -12.312 -24.780 1.00 53.97 1122 LEU A CA 1
ATOM 8894 C C . LEU A 1 1122 ? -46.597 -12.158 -23.756 1.00 53.97 1122 LEU A C 1
ATOM 8896 O O . LEU A 1 1122 ? -45.597 -11.508 -24.053 1.00 53.97 1122 LEU A O 1
ATOM 8900 N N . ASN A 1 1123 ? -46.719 -12.779 -22.579 1.00 55.72 1123 ASN A N 1
ATOM 8901 C CA . ASN A 1 1123 ? -45.600 -12.973 -21.664 1.00 55.72 1123 ASN A CA 1
ATOM 8902 C C . ASN A 1 1123 ? -44.678 -14.066 -22.235 1.00 55.72 1123 ASN A C 1
ATOM 8904 O O . ASN A 1 1123 ? -45.098 -15.208 -22.426 1.00 55.72 1123 ASN A O 1
ATOM 8908 N N . SER A 1 1124 ? -43.419 -13.720 -22.512 1.00 46.97 1124 SER A N 1
ATOM 8909 C CA . SER A 1 1124 ? -42.440 -14.597 -23.167 1.00 46.97 1124 SER A CA 1
ATOM 8910 C C . SER A 1 1124 ? -42.175 -15.912 -22.425 1.00 46.97 1124 SER A C 1
ATOM 8912 O O . SER A 1 1124 ? -41.871 -16.912 -23.075 1.00 46.97 1124 SER A O 1
ATOM 8914 N N . SER A 1 1125 ? -42.324 -15.931 -21.097 1.00 45.53 1125 SER A N 1
ATOM 8915 C CA . SER A 1 1125 ? -42.169 -17.137 -20.270 1.00 45.53 1125 SER A CA 1
ATOM 8916 C C . SER A 1 1125 ? -43.353 -18.090 -20.458 1.00 45.53 1125 SER A C 1
ATOM 8918 O O . SER A 1 1125 ? -43.175 -19.289 -20.669 1.00 45.53 1125 SER A O 1
ATOM 8920 N N . ILE A 1 1126 ? -44.567 -17.535 -20.496 1.00 55.06 1126 ILE A N 1
ATOM 8921 C CA . ILE A 1 1126 ? -45.817 -18.280 -20.692 1.00 55.06 1126 ILE A CA 1
ATOM 8922 C C . ILE A 1 1126 ? -45.949 -18.762 -22.147 1.00 55.06 1126 ILE A C 1
ATOM 8924 O O . ILE A 1 1126 ? -46.446 -19.861 -22.395 1.00 55.06 1126 ILE A O 1
ATOM 8928 N N . TYR A 1 1127 ? -45.450 -17.989 -23.120 1.00 58.12 1127 TYR A N 1
ATOM 8929 C CA . TYR A 1 1127 ? -45.456 -18.352 -24.542 1.00 58.12 1127 TYR A CA 1
ATOM 8930 C C . TYR A 1 1127 ? -44.671 -19.640 -24.833 1.00 58.12 1127 TYR A C 1
ATOM 8932 O O . TYR A 1 1127 ? -45.110 -20.469 -25.632 1.00 58.12 1127 TYR A O 1
ATOM 8940 N N . ALA A 1 1128 ? -43.524 -19.828 -24.173 1.00 53.16 1128 ALA A N 1
ATOM 8941 C CA . ALA A 1 1128 ? -42.698 -21.023 -24.335 1.00 53.16 1128 ALA A CA 1
ATOM 8942 C C . ALA A 1 1128 ? -43.427 -22.287 -23.846 1.00 53.16 1128 ALA A C 1
ATOM 8944 O O . ALA A 1 1128 ? -43.475 -23.285 -24.564 1.00 53.16 1128 ALA A O 1
ATOM 8945 N N . VAL A 1 1129 ? -44.071 -22.205 -22.676 1.00 55.88 1129 VAL A N 1
ATOM 8946 C CA . VAL A 1 1129 ? -44.887 -23.293 -22.108 1.00 55.88 1129 VAL A CA 1
ATOM 8947 C C . VAL A 1 1129 ? -46.117 -23.567 -22.980 1.00 55.88 1129 VAL A C 1
ATOM 8949 O O . VAL A 1 1129 ? -46.449 -24.718 -23.254 1.00 55.88 1129 VAL A O 1
ATOM 8952 N N . TYR A 1 1130 ? -46.767 -22.514 -23.481 1.00 62.44 1130 TYR A N 1
ATOM 8953 C CA . TYR A 1 1130 ? -47.912 -22.622 -24.384 1.00 62.44 1130 TYR A CA 1
ATOM 8954 C C . TYR A 1 1130 ? -47.572 -23.377 -25.677 1.00 62.44 1130 TYR A C 1
ATOM 8956 O O . TYR A 1 1130 ? -48.316 -24.275 -26.075 1.00 62.44 1130 TYR A O 1
ATOM 8964 N N . LEU A 1 1131 ? -46.448 -23.050 -26.326 1.00 60.06 1131 LEU A N 1
ATOM 8965 C CA . LEU A 1 1131 ? -45.984 -23.742 -27.535 1.00 60.06 1131 LEU A CA 1
ATOM 8966 C C . LEU A 1 1131 ? -45.657 -25.213 -27.269 1.00 60.06 1131 LEU A C 1
ATOM 8968 O O . LEU A 1 1131 ? -45.983 -26.075 -28.082 1.00 60.06 1131 LEU A O 1
ATOM 8972 N N . GLU A 1 1132 ? -45.042 -25.508 -26.126 1.00 58.59 1132 GLU A N 1
ATOM 8973 C CA . GLU A 1 1132 ? -44.710 -26.878 -25.745 1.00 58.59 1132 GLU A CA 1
ATOM 8974 C C . GLU A 1 1132 ? -45.973 -27.731 -25.567 1.00 58.59 1132 GLU A C 1
ATOM 8976 O O . GLU A 1 1132 ? -46.060 -28.844 -26.084 1.00 58.59 1132 GLU A O 1
ATOM 8981 N N . VAL A 1 1133 ? -46.996 -27.183 -24.917 1.00 55.41 1133 VAL A N 1
ATOM 8982 C CA . VAL A 1 1133 ? -48.235 -27.905 -24.600 1.00 55.41 1133 VAL A CA 1
ATOM 8983 C C . VAL A 1 1133 ? -49.146 -28.034 -25.825 1.00 55.41 1133 VAL A C 1
ATOM 8985 O O . VAL A 1 1133 ? -49.773 -29.073 -26.024 1.00 55.41 1133 VAL A O 1
ATOM 8988 N N . THR A 1 1134 ? -49.179 -27.020 -26.695 1.00 58.06 1134 THR A N 1
ATOM 8989 C CA . THR A 1 1134 ? -49.943 -27.047 -27.960 1.00 58.06 1134 THR A CA 1
ATOM 8990 C C . THR A 1 1134 ? -49.307 -27.896 -29.057 1.00 58.06 1134 THR A C 1
ATOM 8992 O O . THR A 1 1134 ? -49.975 -28.208 -30.040 1.00 58.06 1134 THR A O 1
ATOM 8995 N N . SER A 1 1135 ? -48.043 -28.300 -28.906 1.00 53.34 1135 SER A N 1
ATOM 8996 C CA . SER A 1 1135 ? -47.337 -29.132 -29.891 1.00 53.34 1135 SER A CA 1
ATOM 8997 C C . SER A 1 1135 ? -47.813 -30.594 -29.938 1.00 53.34 1135 SER A C 1
ATOM 8999 O O . SER A 1 1135 ? -47.446 -31.333 -30.853 1.00 53.34 1135 SER A O 1
ATOM 9001 N N . HIS A 1 1136 ? -48.624 -31.037 -28.970 1.00 54.50 1136 HIS A N 1
ATOM 9002 C CA . HIS A 1 1136 ? -49.126 -32.409 -28.915 1.00 54.50 1136 HIS A CA 1
ATOM 9003 C C . HIS A 1 1136 ? -50.333 -32.634 -29.845 1.00 54.50 1136 HIS A C 1
ATOM 9005 O O . HIS A 1 1136 ? -51.294 -31.870 -29.794 1.00 54.50 1136 HIS A O 1
ATOM 9011 N N . PRO A 1 1137 ? -50.382 -33.744 -30.611 1.00 46.53 1137 PRO A N 1
ATOM 9012 C CA . PRO A 1 1137 ? -51.441 -34.004 -31.597 1.00 46.53 1137 PRO A CA 1
ATOM 9013 C C . PRO A 1 1137 ? -52.853 -34.209 -31.011 1.00 46.53 1137 PRO A C 1
ATOM 9015 O O . PRO A 1 1137 ? -53.815 -34.318 -31.766 1.00 46.53 1137 PRO A O 1
ATOM 9018 N N . LYS A 1 1138 ? -52.995 -34.259 -29.677 1.00 48.81 1138 LYS A N 1
ATOM 9019 C CA . LYS A 1 1138 ? -54.281 -34.308 -28.953 1.00 48.81 1138 LYS A CA 1
ATOM 9020 C C . LYS A 1 1138 ? -54.632 -32.999 -28.222 1.00 48.81 1138 LYS A C 1
ATOM 9022 O O . LYS A 1 1138 ? -55.643 -32.961 -27.523 1.00 48.81 1138 LYS A O 1
ATOM 9027 N N . ALA A 1 1139 ? -53.814 -31.951 -28.334 1.00 53.41 1139 ALA A N 1
ATOM 9028 C CA . ALA A 1 1139 ? -54.056 -30.675 -27.667 1.00 53.41 1139 ALA A CA 1
ATOM 9029 C C . ALA A 1 1139 ? -55.136 -29.872 -28.416 1.00 53.41 1139 ALA A C 1
ATOM 9031 O O . ALA A 1 1139 ? -55.031 -29.629 -29.616 1.00 53.41 1139 ALA A O 1
ATOM 9032 N N . GLY A 1 1140 ? -56.203 -29.486 -27.712 1.00 55.78 1140 GLY A N 1
ATOM 9033 C CA . GLY A 1 1140 ? -57.265 -28.642 -28.266 1.00 55.78 1140 GLY A CA 1
ATOM 9034 C C . GLY A 1 1140 ? -56.835 -27.178 -28.428 1.00 55.78 1140 GLY A C 1
ATOM 9035 O O . GLY A 1 1140 ? -55.850 -26.731 -27.845 1.00 55.78 1140 GLY A O 1
ATOM 9036 N N . THR A 1 1141 ? -57.597 -26.395 -29.197 1.00 53.94 1141 THR A N 1
ATOM 9037 C CA . THR A 1 1141 ? -57.365 -24.949 -29.354 1.00 53.94 1141 THR A CA 1
ATOM 9038 C C . THR A 1 1141 ? -57.674 -24.199 -28.055 1.00 53.94 1141 THR A C 1
ATOM 9040 O O . THR A 1 1141 ? -58.834 -24.116 -27.640 1.00 53.94 1141 THR A O 1
ATOM 9043 N N . TYR A 1 1142 ? -56.659 -23.617 -27.418 1.00 60.72 1142 TYR A N 1
ATOM 9044 C CA . TYR A 1 1142 ? -56.820 -22.873 -26.167 1.00 60.72 1142 TYR A CA 1
ATOM 9045 C C . TYR A 1 1142 ? -57.363 -21.458 -26.398 1.00 60.72 1142 TYR A C 1
ATOM 9047 O O . TYR A 1 1142 ? -56.919 -20.732 -27.288 1.00 60.72 1142 TYR A O 1
ATOM 9055 N N . ARG A 1 1143 ? -58.304 -21.016 -25.550 1.00 61.22 1143 ARG A N 1
ATOM 9056 C CA . ARG A 1 1143 ? -58.766 -19.616 -25.553 1.00 61.22 1143 ARG A CA 1
ATOM 9057 C C . ARG A 1 1143 ? -57.836 -18.758 -24.710 1.00 61.22 1143 ARG A C 1
ATOM 9059 O O . ARG A 1 1143 ? -58.007 -18.617 -23.503 1.00 61.22 1143 ARG A O 1
ATOM 9066 N N . THR A 1 1144 ? -56.890 -18.118 -25.375 1.00 63.47 1144 THR A N 1
ATOM 9067 C CA . THR A 1 1144 ? -55.803 -17.371 -24.738 1.00 63.47 1144 THR A CA 1
ATOM 9068 C C . THR A 1 1144 ? -56.181 -15.951 -24.273 1.00 63.47 1144 THR A C 1
ATOM 9070 O O . THR A 1 1144 ? -55.318 -15.118 -23.996 1.00 63.47 1144 THR A O 1
ATOM 9073 N N . LYS A 1 1145 ? -57.485 -15.650 -24.209 1.00 62.56 1145 LYS A N 1
ATOM 9074 C CA . LYS A 1 1145 ? -58.052 -14.342 -23.821 1.00 62.56 1145 LYS A CA 1
ATOM 9075 C C . LYS A 1 1145 ? -58.966 -14.407 -22.586 1.00 62.56 1145 LYS A C 1
ATOM 9077 O O . LYS A 1 1145 ? -59.559 -13.397 -22.220 1.00 62.56 1145 LYS A O 1
ATOM 9082 N N . SER A 1 1146 ? -59.113 -15.577 -21.959 1.00 68.38 1146 SER A N 1
ATOM 9083 C CA . SER A 1 1146 ? -59.985 -15.777 -20.793 1.00 68.38 1146 SER A CA 1
ATOM 9084 C C . SER A 1 1146 ? -59.183 -16.205 -19.566 1.00 68.38 1146 SER A C 1
ATOM 9086 O O . SER A 1 1146 ? -58.400 -17.152 -19.641 1.00 68.38 1146 SER A O 1
ATOM 9088 N N . ALA A 1 1147 ? -59.378 -15.490 -18.453 1.00 64.50 1147 ALA A N 1
ATOM 9089 C CA . ALA A 1 1147 ? -58.716 -15.761 -17.174 1.00 64.50 1147 ALA A CA 1
ATOM 9090 C C . ALA A 1 1147 ? -59.285 -17.023 -16.518 1.00 64.50 1147 ALA A C 1
ATOM 9092 O O . ALA A 1 1147 ? -58.540 -17.840 -15.987 1.00 64.50 1147 ALA A O 1
ATOM 9093 N N . VAL A 1 1148 ? -60.595 -17.237 -16.676 1.00 67.69 1148 VAL A N 1
ATOM 9094 C CA . VAL A 1 1148 ? -61.293 -18.464 -16.271 1.00 67.69 1148 VAL A CA 1
ATOM 9095 C C . VAL A 1 1148 ? -60.671 -19.682 -16.950 1.00 67.69 1148 VAL A C 1
ATOM 9097 O O . VAL A 1 1148 ? -60.316 -20.647 -16.283 1.00 67.69 1148 VAL A O 1
ATOM 9100 N N . HIS A 1 1149 ? -60.449 -19.626 -18.267 1.00 66.00 1149 HIS A N 1
ATOM 9101 C CA . HIS A 1 1149 ? -59.789 -20.724 -18.978 1.00 66.00 1149 HIS A CA 1
ATOM 9102 C C . HIS A 1 1149 ? -58.346 -20.958 -18.527 1.00 66.00 1149 HIS A C 1
ATOM 9104 O O . HIS A 1 1149 ? -57.930 -22.107 -18.496 1.00 66.00 1149 HIS A O 1
ATOM 9110 N N . LEU A 1 1150 ? -57.595 -19.917 -18.156 1.00 66.81 1150 LEU A N 1
ATOM 9111 C CA . LEU A 1 1150 ? -56.231 -20.083 -17.652 1.00 66.81 1150 LEU A CA 1
ATOM 9112 C C . LEU A 1 1150 ? -56.206 -20.861 -16.324 1.00 66.81 1150 LEU A C 1
ATOM 9114 O O . LEU A 1 1150 ? -55.420 -21.795 -16.195 1.00 66.81 1150 LEU A O 1
ATOM 9118 N N . VAL A 1 1151 ? -57.109 -20.557 -15.384 1.00 64.25 1151 VAL A N 1
ATOM 9119 C CA . VAL A 1 1151 ? -57.237 -21.300 -14.111 1.00 64.25 1151 VAL A CA 1
ATOM 9120 C C . VAL A 1 1151 ? -57.625 -22.759 -14.340 1.00 64.25 1151 VAL A C 1
ATOM 9122 O O . VAL A 1 1151 ? -57.007 -23.653 -13.765 1.00 64.25 1151 VAL A O 1
ATOM 9125 N N . ARG A 1 1152 ? -58.593 -23.014 -15.233 1.00 67.00 1152 ARG A N 1
ATOM 9126 C CA . ARG A 1 1152 ? -58.975 -24.382 -15.627 1.00 67.00 1152 ARG A CA 1
ATOM 9127 C C . ARG A 1 1152 ? -57.797 -25.150 -16.253 1.00 67.00 1152 ARG A C 1
ATOM 9129 O O . ARG A 1 1152 ? -57.686 -26.364 -16.098 1.00 67.00 1152 ARG A O 1
ATOM 9136 N N . GLU A 1 1153 ? -56.897 -24.446 -16.939 1.00 62.12 1153 GLU A N 1
ATOM 9137 C CA . GLU A 1 1153 ? -55.783 -25.032 -17.691 1.00 62.12 1153 GLU A CA 1
ATOM 9138 C C . GLU A 1 1153 ? -54.526 -25.299 -16.847 1.00 62.12 1153 GLU A C 1
ATOM 9140 O O . GLU A 1 1153 ? -53.839 -26.291 -17.097 1.00 62.12 1153 GLU A O 1
ATOM 9145 N N . ILE A 1 1154 ? -54.257 -24.492 -15.808 1.00 59.59 1154 ILE A N 1
ATOM 9146 C CA . ILE A 1 1154 ? -53.151 -24.700 -14.844 1.00 59.59 1154 ILE A CA 1
ATOM 9147 C C . ILE A 1 1154 ? -53.168 -26.129 -14.267 1.00 59.59 1154 ILE A C 1
ATOM 9149 O O . ILE A 1 1154 ? -52.112 -26.722 -14.041 1.00 59.59 1154 ILE A O 1
ATOM 9153 N N . ASN A 1 1155 ? -54.351 -26.733 -14.134 1.00 53.12 1155 ASN A N 1
ATOM 9154 C CA . ASN A 1 1155 ? -54.511 -28.130 -13.732 1.00 53.12 1155 ASN A CA 1
ATOM 9155 C C . ASN A 1 1155 ? -54.196 -29.158 -14.839 1.00 53.12 1155 ASN A C 1
ATOM 9157 O O . ASN A 1 1155 ? -53.610 -30.206 -14.563 1.00 53.12 1155 ASN A O 1
ATOM 9161 N N . SER A 1 1156 ? -54.534 -28.882 -16.103 1.00 51.66 1156 SER A N 1
ATOM 9162 C CA . SER A 1 1156 ? -54.262 -29.804 -17.220 1.00 51.66 1156 SER A CA 1
ATOM 9163 C C . SER A 1 1156 ? -52.805 -29.799 -17.675 1.00 51.66 1156 SER A C 1
ATOM 9165 O O . SER A 1 1156 ? -52.344 -30.797 -18.236 1.00 51.66 1156 SER A O 1
ATOM 9167 N N . LEU A 1 1157 ? -52.081 -28.702 -17.450 1.00 49.31 1157 LEU A N 1
ATOM 9168 C CA . LEU A 1 1157 ? -50.684 -28.538 -17.858 1.00 49.31 1157 LEU A CA 1
ATOM 9169 C C . LEU A 1 1157 ? -49.733 -29.542 -17.180 1.00 49.31 1157 LEU A C 1
ATOM 9171 O O . LEU A 1 1157 ? -48.693 -29.868 -17.747 1.00 49.31 1157 LEU A O 1
ATOM 9175 N N . LYS A 1 1158 ? -50.105 -30.109 -16.021 1.00 47.34 1158 LYS A N 1
ATOM 9176 C CA . LYS A 1 1158 ? -49.351 -31.198 -15.369 1.00 47.34 1158 LYS A CA 1
ATOM 9177 C C . LYS A 1 1158 ? -49.936 -32.599 -15.561 1.00 47.34 1158 LYS A C 1
ATOM 9179 O O . LYS A 1 1158 ? -49.172 -33.554 -15.483 1.00 47.34 1158 LYS A O 1
ATOM 9184 N N . ALA A 1 1159 ? -51.214 -32.756 -15.921 1.00 43.03 1159 ALA A N 1
ATOM 9185 C CA . ALA A 1 1159 ? -51.746 -34.068 -16.320 1.00 43.03 1159 ALA A CA 1
ATOM 9186 C C . ALA A 1 1159 ? -51.032 -34.633 -17.572 1.00 43.03 1159 ALA A C 1
ATOM 9188 O O . ALA A 1 1159 ? -50.948 -35.845 -17.744 1.00 43.03 1159 ALA A O 1
ATOM 9189 N N . HIS A 1 1160 ? -50.460 -33.757 -18.409 1.00 45.38 1160 HIS A N 1
ATOM 9190 C CA . HIS A 1 1160 ? -49.668 -34.129 -19.587 1.00 45.38 1160 HIS A CA 1
ATOM 9191 C C . HIS A 1 1160 ? -48.159 -34.329 -19.338 1.00 45.38 1160 HIS A C 1
ATOM 9193 O O . HIS A 1 1160 ? -47.457 -34.740 -20.258 1.00 45.38 1160 HIS A O 1
ATOM 9199 N N . LYS A 1 1161 ? -47.652 -34.125 -18.112 1.00 42.03 1161 LYS A N 1
ATOM 9200 C CA . LYS A 1 1161 ? -46.277 -34.480 -17.714 1.00 42.03 1161 LYS A CA 1
ATOM 9201 C C . LYS A 1 1161 ? -46.221 -34.901 -16.241 1.00 42.03 1161 LYS A C 1
ATOM 9203 O O . LYS A 1 1161 ? -45.732 -34.172 -15.385 1.00 42.03 1161 LYS A O 1
ATOM 9208 N N . VAL A 1 1162 ? -46.656 -36.127 -15.972 1.00 36.44 1162 VAL A N 1
ATOM 9209 C CA . VAL A 1 1162 ? -46.143 -36.935 -14.859 1.00 36.44 1162 VAL A CA 1
ATOM 9210 C C . VAL A 1 1162 ? -45.534 -38.167 -15.511 1.00 36.44 1162 VAL A C 1
ATOM 9212 O O . VAL A 1 1162 ? -46.276 -39.044 -15.930 1.00 36.44 1162 VAL A O 1
ATOM 9215 N N . HIS A 1 1163 ? -44.212 -38.140 -15.729 1.00 31.95 1163 HIS A N 1
ATOM 9216 C CA . HIS A 1 1163 ? -43.322 -39.301 -15.548 1.00 31.95 1163 HIS A CA 1
ATOM 9217 C C . HIS A 1 1163 ? -41.839 -39.074 -15.902 1.00 31.95 1163 HIS A C 1
ATOM 9219 O O . HIS A 1 1163 ? -41.054 -39.960 -15.598 1.00 31.95 1163 HIS A O 1
ATOM 9225 N N . HIS A 1 1164 ? -41.392 -37.931 -16.447 1.00 30.27 1164 HIS A N 1
ATOM 9226 C CA . HIS A 1 1164 ? -39.965 -37.790 -16.818 1.00 30.27 1164 HIS A CA 1
ATOM 9227 C C . HIS A 1 1164 ? -39.337 -36.396 -16.658 1.00 30.27 1164 HIS A C 1
ATOM 9229 O O . HIS A 1 1164 ? -38.606 -35.955 -17.535 1.00 30.27 1164 HIS A O 1
ATOM 9235 N N . ILE A 1 1165 ? -39.577 -35.693 -15.547 1.00 31.38 1165 ILE A N 1
ATOM 9236 C CA . ILE A 1 1165 ? -38.709 -34.568 -15.141 1.00 31.38 1165 ILE A CA 1
ATOM 9237 C C . ILE A 1 1165 ? -38.621 -34.541 -13.609 1.00 31.38 1165 ILE A C 1
ATOM 9239 O O . ILE A 1 1165 ? -39.180 -33.659 -12.976 1.00 31.38 1165 ILE A O 1
ATOM 9243 N N . ASP A 1 1166 ? -37.980 -35.548 -13.018 1.00 28.59 1166 ASP A N 1
ATOM 9244 C CA . ASP A 1 1166 ? -37.495 -35.491 -11.622 1.00 28.59 1166 ASP A CA 1
ATOM 9245 C C . ASP A 1 1166 ? -36.102 -36.133 -11.464 1.00 28.59 1166 ASP A C 1
ATOM 9247 O O . ASP A 1 1166 ? -35.624 -36.393 -10.366 1.00 28.59 1166 ASP A O 1
ATOM 9251 N N . THR A 1 1167 ? -35.390 -36.334 -12.572 1.00 32.50 1167 THR A N 1
ATOM 9252 C CA . THR A 1 1167 ? -33.987 -36.755 -12.582 1.00 32.50 1167 THR A CA 1
ATOM 9253 C C . THR A 1 1167 ? -33.312 -36.083 -13.772 1.00 32.50 1167 THR A C 1
ATOM 9255 O O . THR A 1 1167 ? -33.805 -36.224 -14.886 1.00 32.50 1167 THR A O 1
ATOM 9258 N N . GLU A 1 1168 ? -32.213 -35.366 -13.519 1.00 31.58 1168 GLU A N 1
ATOM 9259 C CA . GLU A 1 1168 ? -31.364 -34.646 -14.492 1.00 31.58 1168 GLU A CA 1
ATOM 9260 C C . GLU A 1 1168 ? -31.811 -33.226 -14.898 1.00 31.58 1168 GLU A C 1
ATOM 9262 O O . GLU A 1 1168 ? -32.055 -32.925 -16.063 1.00 31.58 1168 GLU A O 1
ATOM 9267 N N . VAL A 1 1169 ? -31.800 -32.292 -13.938 1.00 30.72 1169 VAL A N 1
ATOM 9268 C CA . VAL A 1 1169 ? -31.443 -30.881 -14.220 1.00 30.72 1169 VAL A CA 1
ATOM 9269 C C . VAL A 1 1169 ? -30.355 -30.416 -13.240 1.00 30.72 1169 VAL A C 1
ATOM 9271 O O . VAL A 1 1169 ? -30.404 -29.342 -12.657 1.00 30.72 1169 VAL A O 1
ATOM 9274 N N . GLU A 1 1170 ? -29.336 -31.257 -13.083 1.00 29.91 1170 GLU A N 1
ATOM 9275 C CA . GLU A 1 1170 ? -27.972 -30.850 -12.744 1.00 29.91 1170 GLU A CA 1
ATOM 9276 C C . GLU A 1 1170 ? -27.104 -31.295 -13.927 1.00 29.91 1170 GLU A C 1
ATOM 9278 O O . GLU A 1 1170 ? -26.595 -32.409 -13.950 1.00 29.91 1170 GLU A O 1
ATOM 9283 N N . GLY A 1 1171 ? -27.030 -30.476 -14.984 1.00 32.28 1171 GLY A N 1
ATOM 9284 C CA . GLY A 1 1171 ? -26.214 -30.806 -16.161 1.00 32.28 1171 GLY A CA 1
ATOM 9285 C C . GLY A 1 1171 ? -26.813 -30.459 -17.523 1.00 32.28 1171 GLY A C 1
ATOM 9286 O O . GLY A 1 1171 ? -26.798 -31.289 -18.419 1.00 32.28 1171 GLY A O 1
ATOM 9287 N N . LEU A 1 1172 ? -27.299 -29.232 -17.727 1.00 28.05 1172 LEU A N 1
ATOM 9288 C CA . LEU A 1 1172 ? -27.502 -28.683 -19.077 1.00 28.05 1172 LEU A CA 1
ATOM 9289 C C . LEU A 1 1172 ? -26.919 -27.271 -19.147 1.00 28.05 1172 LEU A C 1
ATOM 9291 O O . LEU A 1 1172 ? -27.616 -26.258 -19.165 1.00 28.05 1172 LEU A O 1
ATOM 9295 N N . ASP A 1 1173 ? -25.591 -27.243 -19.167 1.00 30.62 1173 ASP A N 1
ATOM 9296 C CA . ASP A 1 1173 ? -24.788 -26.083 -19.518 1.00 30.62 1173 ASP A CA 1
ATOM 9297 C C . ASP A 1 1173 ? -24.662 -25.955 -21.061 1.00 30.62 1173 ASP A C 1
ATOM 9299 O O . ASP A 1 1173 ? -24.760 -26.919 -21.824 1.00 30.62 1173 ASP A O 1
ATOM 9303 N N . CYS A 1 1174 ? -24.426 -24.728 -21.523 1.00 32.59 1174 CYS A N 1
ATOM 9304 C CA . CYS A 1 1174 ? -23.815 -24.351 -22.808 1.00 32.59 1174 CYS A CA 1
ATOM 9305 C C . CYS A 1 1174 ? -24.561 -24.407 -24.168 1.00 32.59 1174 CYS A C 1
ATOM 9307 O O . CYS A 1 1174 ? -24.119 -23.678 -25.055 1.00 32.59 1174 CYS A O 1
ATOM 9309 N N . LYS A 1 1175 ? -25.670 -25.128 -24.424 1.00 30.64 1175 LYS A N 1
ATOM 9310 C CA . LYS A 1 1175 ? -26.240 -25.184 -25.814 1.00 30.64 1175 LYS A CA 1
ATOM 9311 C C . LYS A 1 1175 ? -27.566 -24.455 -26.092 1.00 30.64 1175 LYS A C 1
ATOM 9313 O O . LYS A 1 1175 ? -27.805 -24.073 -27.236 1.00 30.64 1175 LYS A O 1
ATOM 9318 N N . ALA A 1 1176 ? -28.385 -24.138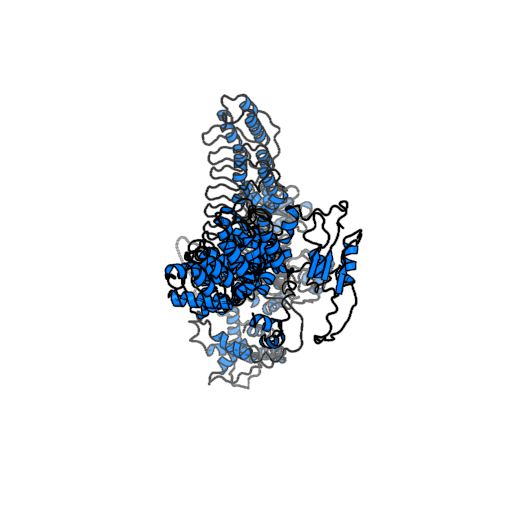 -25.087 1.00 31.23 1176 ALA A N 1
ATOM 9319 C CA . ALA A 1 1176 ? -29.661 -23.430 -25.306 1.00 31.23 1176 ALA A CA 1
ATOM 9320 C C . ALA A 1 1176 ? -29.540 -21.888 -25.362 1.00 31.23 1176 ALA A C 1
ATOM 9322 O O . ALA A 1 1176 ? -30.390 -21.218 -25.949 1.00 31.23 1176 ALA A O 1
ATOM 9323 N N . LYS A 1 1177 ? -28.445 -21.304 -24.847 1.00 30.94 1177 LYS A N 1
ATOM 9324 C CA . LYS A 1 1177 ? -28.177 -19.850 -24.935 1.00 30.94 1177 LYS A CA 1
ATOM 9325 C C . LYS A 1 1177 ? -27.762 -19.385 -26.341 1.00 30.94 1177 LYS A C 1
ATOM 9327 O O . LYS A 1 1177 ? -27.912 -18.209 -26.663 1.00 30.94 1177 LYS A O 1
ATOM 9332 N N . HIS A 1 1178 ? -27.296 -20.291 -27.203 1.00 30.45 1178 HIS A N 1
ATOM 9333 C CA . HIS A 1 1178 ? -26.754 -19.935 -28.520 1.00 30.45 1178 HIS A CA 1
ATOM 9334 C C . HIS A 1 1178 ? -27.815 -19.864 -29.638 1.00 30.45 1178 HIS A C 1
ATOM 9336 O O . HIS A 1 1178 ? -27.639 -19.146 -30.620 1.00 30.45 1178 HIS A O 1
ATOM 9342 N N . ILE A 1 1179 ? -28.960 -20.538 -29.476 1.00 32.69 1179 ILE A N 1
ATOM 9343 C CA . ILE A 1 1179 ? -30.010 -20.601 -30.511 1.00 32.69 1179 ILE A CA 1
ATOM 9344 C C . ILE A 1 1179 ? -31.034 -19.458 -30.362 1.00 32.69 1179 ILE A C 1
ATOM 9346 O O . ILE A 1 1179 ? -31.550 -18.956 -31.361 1.00 32.69 1179 ILE A O 1
ATOM 9350 N N . VAL A 1 1180 ? -31.271 -18.968 -29.140 1.00 31.55 1180 VAL A N 1
ATOM 9351 C CA . VAL A 1 1180 ? -32.197 -17.846 -28.879 1.00 31.55 1180 VAL A CA 1
ATOM 9352 C C . VAL A 1 1180 ? -31.516 -16.478 -29.068 1.00 31.55 1180 VAL A C 1
ATOM 9354 O O . VAL A 1 1180 ? -32.148 -15.536 -29.546 1.00 31.55 1180 VAL A O 1
ATOM 9357 N N . SER A 1 1181 ? -30.202 -16.376 -28.823 1.00 31.28 1181 SER A N 1
ATOM 9358 C CA . SER A 1 1181 ? -29.428 -15.135 -29.018 1.00 31.28 1181 SER A CA 1
ATOM 9359 C C . SER A 1 1181 ? -29.276 -14.735 -30.499 1.00 31.28 1181 SER A C 1
ATOM 9361 O O . SER A 1 1181 ? -29.341 -13.551 -30.831 1.00 31.28 1181 SER A O 1
ATOM 9363 N N . ASN A 1 1182 ? -29.189 -15.704 -31.419 1.00 30.33 1182 ASN A N 1
ATOM 9364 C CA . ASN A 1 1182 ? -28.968 -15.429 -32.846 1.00 30.33 1182 ASN A CA 1
ATOM 9365 C C . ASN A 1 1182 ? -30.246 -15.106 -33.646 1.00 30.33 1182 ASN A C 1
ATOM 9367 O O . ASN A 1 1182 ? -30.161 -14.498 -34.710 1.00 30.33 1182 ASN A O 1
ATOM 9371 N N . LYS A 1 1183 ? -31.446 -15.423 -33.133 1.00 32.75 1183 LYS A N 1
ATOM 9372 C CA . LYS A 1 1183 ? -32.720 -15.036 -33.779 1.00 32.75 1183 LYS A CA 1
ATOM 9373 C C . LYS A 1 1183 ? -33.283 -13.691 -33.302 1.00 32.75 1183 LYS A C 1
ATOM 9375 O O . LYS A 1 1183 ? -34.018 -13.064 -34.059 1.00 32.75 1183 LYS A O 1
ATOM 9380 N N . LEU A 1 1184 ? -32.900 -13.213 -32.114 1.00 30.95 1184 LEU A N 1
ATOM 9381 C CA . LEU A 1 1184 ? -33.287 -11.889 -31.596 1.00 30.95 1184 LEU A CA 1
ATOM 9382 C C . LEU A 1 1184 ? -32.317 -10.764 -32.003 1.00 30.95 1184 LEU A C 1
ATOM 9384 O O . LEU A 1 1184 ? -32.758 -9.628 -32.165 1.00 30.95 1184 LEU A O 1
ATOM 9388 N N . LYS A 1 1185 ? -31.041 -11.069 -32.290 1.00 30.33 1185 LYS A N 1
ATOM 9389 C CA . LYS A 1 1185 ? -30.078 -10.080 -32.818 1.00 30.33 1185 LYS A CA 1
ATOM 9390 C C . LYS A 1 1185 ? -30.408 -9.567 -34.227 1.00 30.33 1185 LYS A C 1
ATOM 9392 O O . LYS A 1 1185 ? -30.187 -8.397 -34.498 1.00 30.33 1185 LYS A O 1
ATOM 9397 N N . SER A 1 1186 ? -31.038 -10.367 -35.095 1.00 31.53 1186 SER A N 1
ATOM 9398 C CA . SER A 1 1186 ? -31.363 -9.929 -36.472 1.00 31.53 1186 SER A CA 1
ATOM 9399 C C . SER A 1 1186 ? -32.611 -9.035 -36.606 1.00 31.53 1186 SER A C 1
ATOM 9401 O O . SER A 1 1186 ? -32.910 -8.561 -37.701 1.00 31.53 1186 SER A O 1
ATOM 9403 N N . ARG A 1 1187 ? -33.360 -8.789 -35.519 1.00 31.08 1187 ARG A N 1
ATOM 9404 C CA . ARG A 1 1187 ? -34.605 -7.990 -35.547 1.00 31.08 1187 ARG A CA 1
ATOM 9405 C C . ARG A 1 1187 ? -34.602 -6.736 -34.667 1.00 31.08 1187 ARG A C 1
ATOM 9407 O O . ARG A 1 1187 ? -35.563 -5.977 -34.739 1.00 31.08 1187 ARG A O 1
ATOM 9414 N N . VAL A 1 1188 ? -33.536 -6.478 -33.906 1.00 29.94 1188 VAL A N 1
ATOM 9415 C CA . VAL A 1 1188 ? -33.398 -5.263 -33.072 1.00 29.94 1188 VAL A CA 1
ATOM 9416 C C . VAL A 1 1188 ? -32.484 -4.200 -33.715 1.00 29.94 1188 VAL A C 1
ATOM 9418 O O . VAL A 1 1188 ? -32.560 -3.029 -33.360 1.00 29.94 1188 VAL A O 1
ATOM 9421 N N . GLU A 1 1189 ? -31.737 -4.529 -34.774 1.00 30.19 1189 GLU A N 1
ATOM 9422 C CA . GLU A 1 1189 ? -30.843 -3.589 -35.486 1.00 30.19 1189 GLU A CA 1
ATOM 9423 C C . GLU A 1 1189 ? -31.535 -2.683 -36.536 1.00 30.19 1189 GLU A C 1
ATOM 9425 O O . GLU A 1 1189 ? -30.882 -2.125 -37.412 1.00 30.19 1189 GLU A O 1
ATOM 9430 N N . LYS A 1 1190 ? -32.860 -2.485 -36.464 1.00 30.14 1190 LYS A N 1
ATOM 9431 C CA . LYS A 1 1190 ? -33.594 -1.595 -37.395 1.00 30.14 1190 LYS A CA 1
ATOM 9432 C C . LYS A 1 1190 ? -34.466 -0.511 -36.750 1.00 30.14 1190 LYS A C 1
ATOM 9434 O O . LYS A 1 1190 ? -35.239 0.123 -37.458 1.00 30.14 1190 LYS A O 1
ATOM 9439 N N . SER A 1 1191 ? -34.336 -0.253 -35.445 1.00 29.44 1191 SER A N 1
ATOM 9440 C CA . SER A 1 1191 ? -35.160 0.766 -34.763 1.00 29.44 1191 SER A CA 1
ATOM 9441 C C . SER A 1 1191 ? -34.397 1.680 -33.795 1.00 29.44 1191 SER A C 1
ATOM 9443 O O . SER A 1 1191 ? -34.983 2.154 -32.824 1.00 29.44 1191 SER A O 1
ATOM 9445 N N . TRP A 1 1192 ? -33.110 1.941 -34.033 1.00 24.80 1192 TRP A N 1
ATOM 9446 C CA . TRP A 1 1192 ? -32.349 2.950 -33.284 1.00 24.80 1192 TRP A CA 1
ATOM 9447 C C . TRP A 1 1192 ? -31.624 3.879 -34.263 1.00 24.80 1192 TRP A C 1
ATOM 9449 O O . TRP A 1 1192 ? -30.467 3.664 -34.610 1.00 24.80 1192 TRP A O 1
ATOM 9459 N N . SER A 1 1193 ? -32.333 4.919 -34.703 1.00 25.28 1193 SER A N 1
ATOM 9460 C CA . SER A 1 1193 ? -31.760 6.097 -35.353 1.00 25.28 1193 SER A CA 1
ATOM 9461 C C . SER A 1 1193 ? -32.338 7.337 -34.675 1.00 25.28 1193 SER A C 1
ATOM 9463 O O . SER A 1 1193 ? -33.556 7.451 -34.573 1.00 25.28 1193 SER A O 1
ATOM 9465 N N . ILE A 1 1194 ? -31.447 8.268 -34.315 1.00 28.17 1194 ILE A N 1
ATOM 9466 C CA . ILE A 1 1194 ? -31.650 9.593 -33.688 1.00 28.17 1194 ILE A CA 1
ATOM 9467 C C . ILE A 1 1194 ? -31.510 9.572 -32.149 1.00 28.17 1194 ILE A C 1
ATOM 9469 O O . ILE A 1 1194 ? -32.385 9.122 -31.417 1.00 28.17 1194 ILE A O 1
ATOM 9473 N N . GLY A 1 1195 ? -30.332 10.031 -31.694 1.00 25.11 1195 GLY A N 1
ATOM 9474 C CA . GLY A 1 1195 ? -29.855 10.055 -30.302 1.00 25.11 1195 GLY A CA 1
ATOM 9475 C C . GLY A 1 1195 ? -30.373 11.226 -29.450 1.00 25.11 1195 GLY A C 1
ATOM 9476 O O . GLY A 1 1195 ? -31.197 12.010 -29.897 1.00 25.11 1195 GLY A O 1
ATOM 9477 N N . GLY A 1 1196 ? -29.915 11.421 -28.210 1.00 23.20 1196 GLY A N 1
ATOM 9478 C CA . GLY A 1 1196 ? -28.855 10.730 -27.483 1.00 23.20 1196 GLY A CA 1
ATOM 9479 C C . GLY A 1 1196 ? -28.700 11.226 -26.034 1.00 23.20 1196 GLY A C 1
ATOM 9480 O O . GLY A 1 1196 ? -29.578 11.896 -25.505 1.00 23.20 1196 GLY A O 1
ATOM 9481 N N . LEU A 1 1197 ? -27.513 10.917 -25.486 1.00 22.97 1197 LEU A N 1
ATOM 9482 C CA . LEU A 1 1197 ? -26.879 11.293 -24.203 1.00 22.97 1197 LEU A CA 1
ATOM 9483 C C . LEU A 1 1197 ? -26.954 10.310 -23.009 1.00 22.97 1197 LEU A C 1
ATOM 9485 O O . LEU A 1 1197 ? -27.803 10.394 -22.136 1.00 22.97 1197 LEU A O 1
ATOM 9489 N N . ARG A 1 1198 ? -25.901 9.470 -22.987 1.00 24.34 1198 ARG A N 1
ATOM 9490 C CA . ARG A 1 1198 ? -24.886 9.234 -21.930 1.00 24.34 1198 ARG A CA 1
ATOM 9491 C C . ARG A 1 1198 ? -25.302 8.724 -20.540 1.00 24.34 1198 ARG A C 1
ATOM 9493 O O . ARG A 1 1198 ? -25.709 9.493 -19.685 1.00 24.34 1198 ARG A O 1
ATOM 9500 N N . GLY A 1 1199 ? -24.813 7.508 -20.271 1.00 22.73 1199 GLY A N 1
ATOM 9501 C CA . GLY A 1 1199 ? -23.792 7.282 -19.240 1.00 22.73 1199 GLY A CA 1
ATOM 9502 C C . GLY A 1 1199 ? -24.284 6.602 -17.968 1.00 22.73 1199 GLY A C 1
ATOM 9503 O O . GLY A 1 1199 ? -24.971 7.221 -17.173 1.00 22.73 1199 GLY A O 1
ATOM 9504 N N . VAL A 1 1200 ? -23.874 5.351 -17.758 1.00 25.14 1200 VAL A N 1
ATOM 9505 C CA . VAL A 1 1200 ? -22.972 4.895 -16.680 1.00 25.14 1200 VAL A CA 1
ATOM 9506 C C . VAL A 1 1200 ? -22.853 3.370 -16.802 1.00 25.14 1200 VAL A C 1
ATOM 9508 O O . VAL A 1 1200 ? -23.820 2.664 -17.074 1.00 25.14 1200 VAL A O 1
ATOM 9511 N N . THR A 1 1201 ? -21.613 2.912 -16.708 1.00 24.89 1201 THR A N 1
ATOM 9512 C CA . THR A 1 1201 ? -21.106 1.559 -16.930 1.00 24.89 1201 THR A CA 1
ATOM 9513 C C . THR A 1 1201 ? -21.376 0.622 -15.754 1.00 24.89 1201 THR A C 1
ATOM 9515 O O . THR A 1 1201 ? -21.326 1.034 -14.599 1.00 24.89 1201 THR A O 1
ATOM 9518 N N . GLU A 1 1202 ? -21.614 -0.647 -16.085 1.00 23.86 1202 GLU A N 1
ATOM 9519 C CA . GLU A 1 1202 ? -21.673 -1.793 -15.178 1.00 23.86 1202 GLU A CA 1
ATOM 9520 C C . GLU A 1 1202 ? -20.293 -2.089 -14.565 1.00 23.86 1202 GLU A C 1
ATOM 9522 O O . GLU A 1 1202 ? -19.333 -2.316 -15.299 1.00 23.86 1202 GLU A O 1
ATOM 9527 N N . ASP A 1 1203 ? -20.225 -2.161 -13.233 1.00 25.06 1203 ASP A N 1
ATOM 9528 C CA . ASP A 1 1203 ? -19.168 -2.860 -12.498 1.00 25.06 1203 ASP A CA 1
ATOM 9529 C C . ASP A 1 1203 ? -19.753 -4.141 -11.896 1.00 25.06 1203 ASP A C 1
ATOM 9531 O O . ASP A 1 1203 ? -20.631 -4.122 -11.030 1.00 25.06 1203 ASP A O 1
ATOM 9535 N N . GLY A 1 1204 ? -19.253 -5.277 -12.381 1.00 22.89 1204 GLY A N 1
ATOM 9536 C CA . GLY A 1 1204 ? -19.504 -6.597 -11.824 1.00 22.89 1204 GLY A CA 1
ATOM 9537 C C . GLY A 1 1204 ? -18.488 -6.923 -10.733 1.00 22.89 1204 GLY A C 1
ATOM 9538 O O . GLY A 1 1204 ? -17.337 -7.238 -11.026 1.00 22.89 1204 GLY A O 1
ATOM 9539 N N . ALA A 1 1205 ? -18.930 -6.939 -9.476 1.00 24.44 1205 ALA A N 1
ATOM 9540 C CA . ALA A 1 1205 ? -18.192 -7.556 -8.380 1.00 24.44 1205 ALA A CA 1
ATOM 9541 C C . ALA A 1 1205 ? -18.563 -9.045 -8.273 1.00 24.44 1205 ALA A C 1
ATOM 9543 O O . ALA A 1 1205 ? -19.662 -9.411 -7.855 1.00 24.44 1205 ALA A O 1
ATOM 9544 N N . LYS A 1 1206 ? -17.619 -9.918 -8.642 1.00 22.80 1206 LYS A N 1
ATOM 9545 C CA . LYS A 1 1206 ? -17.604 -11.331 -8.244 1.00 22.80 1206 LYS A CA 1
ATOM 9546 C C . LYS A 1 1206 ? -17.121 -11.421 -6.795 1.00 22.80 1206 LYS A C 1
ATOM 9548 O O . LYS A 1 1206 ? -15.945 -11.185 -6.538 1.00 22.80 1206 LYS A O 1
ATOM 9553 N N . TYR A 1 1207 ? -17.990 -11.833 -5.876 1.00 23.67 1207 TYR A N 1
ATOM 9554 C CA . TYR A 1 1207 ? -17.567 -12.425 -4.606 1.00 23.67 1207 TYR A CA 1
ATOM 9555 C C . TYR A 1 1207 ? -17.473 -13.946 -4.769 1.00 23.67 1207 TYR A C 1
ATOM 9557 O O . TYR A 1 1207 ? -18.450 -14.609 -5.114 1.00 23.67 1207 TYR A O 1
ATOM 9565 N N . GLN A 1 1208 ? -16.277 -14.488 -4.530 1.00 21.28 1208 GLN A N 1
ATOM 9566 C CA . GLN A 1 1208 ? -16.075 -15.893 -4.184 1.00 21.28 1208 GLN A CA 1
ATOM 9567 C C . GLN A 1 1208 ? -16.655 -16.132 -2.785 1.00 21.28 1208 GLN A C 1
ATOM 9569 O O . GLN A 1 1208 ? -16.266 -15.455 -1.836 1.00 21.28 1208 GLN A O 1
ATOM 9574 N N . VAL A 1 1209 ? -17.557 -17.104 -2.661 1.00 22.72 1209 VAL A N 1
ATOM 9575 C CA . VAL A 1 1209 ? -18.020 -17.644 -1.379 1.00 22.72 1209 VAL A CA 1
ATOM 9576 C C . VAL A 1 1209 ? -17.529 -19.085 -1.283 1.00 22.72 1209 VAL A C 1
ATOM 9578 O O . VAL A 1 1209 ? -17.852 -19.918 -2.129 1.00 22.72 1209 VAL A O 1
ATOM 9581 N N . SER A 1 1210 ? -16.716 -19.348 -0.264 1.00 21.58 1210 SER A N 1
ATOM 9582 C CA . SER A 1 1210 ? -16.339 -20.679 0.211 1.00 21.58 1210 SER A CA 1
ATOM 9583 C C . SER A 1 1210 ? -17.580 -21.419 0.743 1.00 21.58 1210 SER A C 1
ATOM 9585 O O . SER A 1 1210 ? -18.435 -20.781 1.361 1.00 21.58 1210 SER A O 1
ATOM 9587 N N . PRO A 1 1211 ? -17.708 -22.740 0.543 1.00 26.53 1211 PRO A N 1
ATOM 9588 C CA . PRO A 1 1211 ? -18.911 -23.481 0.890 1.00 26.53 1211 PRO A CA 1
ATOM 9589 C C . PRO A 1 1211 ? -18.833 -23.967 2.337 1.00 26.53 1211 PRO A C 1
ATOM 9591 O O . PRO A 1 1211 ? -17.965 -24.766 2.650 1.00 26.53 1211 PRO A O 1
ATOM 9594 N N . GLU A 1 1212 ? -19.725 -23.474 3.195 1.00 29.89 1212 GLU A N 1
ATOM 9595 C CA . GLU A 1 1212 ? -20.266 -24.141 4.393 1.00 29.89 1212 GLU A CA 1
ATOM 9596 C C . GLU A 1 1212 ? -20.975 -23.080 5.239 1.00 29.89 1212 GLU A C 1
ATOM 9598 O O . GLU A 1 1212 ? -20.319 -22.330 5.945 1.00 29.89 1212 GLU A O 1
ATOM 9603 N N . LEU A 1 1213 ? -22.306 -22.982 5.127 1.00 26.20 1213 LEU A N 1
ATOM 9604 C CA . LEU A 1 1213 ? -23.240 -22.445 6.131 1.00 26.20 1213 LEU A CA 1
ATOM 9605 C C . LEU A 1 1213 ? -24.682 -22.658 5.618 1.00 26.20 1213 LEU A C 1
ATOM 9607 O O . LEU A 1 1213 ? -24.970 -22.571 4.427 1.00 26.20 1213 LEU A O 1
ATOM 9611 N N . SER A 1 1214 ? -25.576 -23.036 6.527 1.00 30.88 1214 SER A N 1
ATOM 9612 C CA . SER A 1 1214 ? -26.945 -23.522 6.297 1.00 30.88 1214 SER A CA 1
ATOM 9613 C C . SER A 1 1214 ? -27.836 -22.614 5.432 1.00 30.88 1214 SER A C 1
ATOM 9615 O O . SER A 1 1214 ? -27.911 -21.413 5.668 1.00 30.88 1214 SER A O 1
ATOM 9617 N N . THR A 1 1215 ? -28.595 -23.209 4.504 1.00 32.06 1215 THR A N 1
ATOM 9618 C CA . THR A 1 1215 ? -29.553 -22.518 3.622 1.00 32.06 1215 THR A CA 1
ATOM 9619 C C . THR A 1 1215 ? -30.728 -21.865 4.387 1.00 32.06 1215 THR A C 1
ATOM 9621 O O . THR A 1 1215 ? -31.218 -22.449 5.361 1.00 32.06 1215 THR A O 1
ATOM 9624 N N . PRO A 1 1216 ? -31.260 -20.707 3.930 1.00 32.66 1216 PRO A N 1
ATOM 9625 C CA . PRO A 1 1216 ? -32.432 -20.028 4.517 1.00 32.66 1216 PRO A CA 1
ATOM 9626 C C . PRO A 1 1216 ? -33.679 -20.919 4.671 1.00 32.66 1216 PRO A C 1
ATOM 9628 O O . PRO A 1 1216 ? -34.473 -20.760 5.598 1.00 32.66 1216 PRO A O 1
ATOM 9631 N N . GLU A 1 1217 ? -33.828 -21.929 3.813 1.00 34.56 1217 GLU A N 1
ATOM 9632 C CA . GLU A 1 1217 ? -34.923 -22.905 3.872 1.00 34.56 1217 GLU A CA 1
ATOM 9633 C C . GLU A 1 1217 ? -34.876 -23.796 5.124 1.00 34.56 1217 GLU A C 1
ATOM 9635 O O . GLU A 1 1217 ? -35.924 -24.154 5.669 1.00 34.56 1217 GLU A O 1
ATOM 9640 N N . LYS A 1 1218 ? -33.680 -24.094 5.658 1.00 36.06 1218 LYS A N 1
ATOM 9641 C CA . LYS A 1 1218 ? -33.537 -24.847 6.915 1.00 36.06 1218 LYS A CA 1
ATOM 9642 C C . LYS A 1 1218 ? -33.912 -24.004 8.138 1.00 36.06 1218 LYS A C 1
ATOM 9644 O O . LYS A 1 1218 ? -34.439 -24.559 9.100 1.00 36.06 1218 LYS A O 1
ATOM 9649 N N . ILE A 1 1219 ? -33.729 -22.681 8.086 1.00 39.00 1219 ILE A N 1
ATOM 9650 C CA . ILE A 1 1219 ? -34.167 -21.743 9.137 1.00 39.00 1219 ILE A CA 1
ATOM 9651 C C . ILE A 1 1219 ? -35.700 -21.648 9.152 1.00 39.00 1219 ILE A C 1
ATOM 9653 O O . ILE A 1 1219 ? -36.310 -21.761 10.217 1.00 39.00 1219 ILE A O 1
ATOM 9657 N N . ARG A 1 1220 ? -36.336 -21.572 7.972 1.00 35.84 1220 ARG A N 1
ATOM 9658 C CA . ARG A 1 1220 ? -37.805 -21.619 7.828 1.00 35.84 1220 ARG A CA 1
ATOM 9659 C C . ARG A 1 1220 ? -38.400 -22.943 8.328 1.00 35.84 1220 ARG A C 1
ATOM 9661 O O . ARG A 1 1220 ? -39.434 -22.937 8.995 1.00 35.84 1220 ARG A O 1
ATOM 9668 N N . GLN A 1 1221 ? -37.734 -24.079 8.090 1.00 37.81 1221 GLN A N 1
ATOM 9669 C CA . GLN A 1 1221 ? -38.147 -25.371 8.661 1.00 37.81 1221 GLN A CA 1
ATOM 9670 C C . GLN A 1 1221 ? -37.904 -25.474 10.176 1.00 37.81 1221 GLN A C 1
ATOM 9672 O O . GLN A 1 1221 ? -38.736 -26.054 10.875 1.00 37.81 1221 GLN A O 1
ATOM 9677 N N . ALA A 1 1222 ? -36.812 -24.916 10.704 1.00 35.06 1222 ALA A N 1
ATOM 9678 C CA . ALA A 1 1222 ? -36.514 -24.927 12.138 1.00 35.06 1222 ALA A CA 1
ATOM 9679 C C . ALA A 1 1222 ? -37.526 -24.094 12.945 1.00 35.06 1222 ALA A C 1
ATOM 9681 O O . ALA A 1 1222 ? -38.014 -24.574 13.967 1.00 35.06 1222 ALA A O 1
ATOM 9682 N N . TYR A 1 1223 ? -37.923 -22.920 12.436 1.00 36.06 1223 TYR A N 1
ATOM 9683 C CA . TYR A 1 1223 ? -38.975 -22.077 13.027 1.00 36.06 1223 TYR A CA 1
ATOM 9684 C C . TYR A 1 1223 ? -40.367 -22.730 12.998 1.00 36.06 1223 TYR A C 1
ATOM 9686 O O . TYR A 1 1223 ? -41.176 -22.536 13.904 1.00 36.06 1223 TYR A O 1
ATOM 9694 N N . ARG A 1 1224 ? -40.660 -23.542 11.973 1.00 36.22 1224 ARG A N 1
ATOM 9695 C CA . ARG A 1 1224 ? -41.908 -24.321 11.906 1.00 36.22 1224 ARG A CA 1
ATOM 9696 C C . ARG A 1 1224 ? -41.888 -25.541 12.830 1.00 36.22 1224 ARG A C 1
ATOM 9698 O O . ARG A 1 1224 ? -42.902 -25.849 13.452 1.00 36.22 1224 ARG A O 1
ATOM 9705 N N . ARG A 1 1225 ? -40.743 -26.224 12.965 1.00 34.50 1225 ARG A N 1
ATOM 9706 C CA . ARG A 1 1225 ? -40.589 -27.400 13.845 1.00 34.50 1225 ARG A CA 1
ATOM 9707 C C . ARG A 1 1225 ? -40.661 -27.045 15.331 1.00 34.50 1225 ARG A C 1
ATOM 9709 O O . ARG A 1 1225 ? -41.208 -27.835 16.096 1.00 34.50 1225 ARG A O 1
ATOM 9716 N N . SER A 1 1226 ? -40.177 -25.872 15.740 1.00 33.72 1226 SER A N 1
ATOM 9717 C CA . SER A 1 1226 ? -40.279 -25.406 17.131 1.00 33.72 1226 SER A CA 1
ATOM 9718 C C . SER A 1 1226 ? -41.713 -25.040 17.541 1.00 33.72 1226 SER A C 1
ATOM 9720 O O . SER A 1 1226 ? -42.088 -25.292 18.684 1.00 33.72 1226 SER A O 1
ATOM 9722 N N . ASN A 1 1227 ? -42.548 -24.555 16.613 1.00 32.81 1227 ASN A N 1
ATOM 9723 C CA . ASN A 1 1227 ? -43.945 -24.190 16.893 1.00 32.81 1227 ASN A CA 1
ATOM 9724 C C . ASN A 1 1227 ? -44.957 -25.346 16.781 1.00 32.81 1227 ASN A C 1
ATOM 9726 O O . ASN A 1 1227 ? -46.045 -25.243 17.337 1.00 32.81 1227 ASN A O 1
ATOM 9730 N N . ILE A 1 1228 ? -44.611 -26.473 16.147 1.00 32.25 1228 ILE A N 1
ATOM 9731 C CA . ILE A 1 1228 ? -45.445 -27.696 16.174 1.00 32.25 1228 ILE A CA 1
ATOM 9732 C C . ILE A 1 1228 ? -45.188 -28.527 17.451 1.00 32.25 1228 ILE A C 1
ATOM 9734 O O . ILE A 1 1228 ? -46.032 -29.316 17.873 1.00 32.25 1228 ILE A O 1
ATOM 9738 N N . ALA A 1 1229 ? -44.053 -28.321 18.128 1.00 29.67 1229 ALA A N 1
ATOM 9739 C CA . ALA A 1 1229 ? -43.706 -29.035 19.358 1.00 29.67 1229 ALA A CA 1
ATOM 9740 C C . ALA A 1 1229 ? -44.390 -28.491 20.634 1.00 29.67 1229 ALA A C 1
ATOM 9742 O O . ALA A 1 1229 ? -44.281 -29.122 21.685 1.00 29.67 1229 ALA A O 1
ATOM 9743 N N . PHE A 1 1230 ? -45.120 -27.371 20.561 1.00 28.98 1230 PHE A N 1
ATOM 9744 C CA . PHE A 1 1230 ? -45.777 -26.758 21.725 1.00 28.98 1230 PHE A CA 1
ATOM 9745 C C . PHE A 1 1230 ? -47.228 -27.214 21.975 1.00 28.98 1230 PHE A C 1
ATOM 9747 O O . PHE A 1 1230 ? -47.768 -26.917 23.036 1.00 28.98 1230 PHE A O 1
ATOM 9754 N N . ASP A 1 1231 ? -47.815 -28.024 21.083 1.00 30.52 1231 ASP A N 1
ATOM 9755 C CA . ASP A 1 1231 ? -49.156 -28.624 21.265 1.00 30.52 1231 ASP A CA 1
ATOM 9756 C C . ASP A 1 1231 ? -49.129 -30.079 21.785 1.00 30.52 1231 ASP A C 1
ATOM 9758 O O . ASP A 1 1231 ? -50.157 -30.749 21.888 1.00 30.52 1231 ASP A O 1
ATOM 9762 N N . LYS A 1 1232 ? -47.953 -30.597 22.169 1.00 30.80 1232 LYS A N 1
ATOM 9763 C CA . LYS A 1 1232 ? -47.812 -31.916 22.812 1.00 30.80 1232 LYS A CA 1
ATOM 9764 C C . LYS A 1 1232 ? -46.814 -31.886 23.967 1.00 30.80 1232 LYS A C 1
ATOM 9766 O O . LYS A 1 1232 ? -45.716 -32.420 23.845 1.00 30.80 1232 LYS A O 1
ATOM 9771 N N . LYS A 1 1233 ? -47.213 -31.321 25.111 1.00 28.30 1233 LYS A N 1
ATOM 9772 C CA . LYS A 1 1233 ? -46.719 -31.741 26.440 1.00 28.30 1233 LYS A CA 1
ATOM 9773 C C . LYS A 1 1233 ? -47.530 -31.101 27.573 1.00 28.30 1233 LYS A C 1
ATOM 9775 O O . LYS A 1 1233 ? -47.117 -30.119 28.175 1.00 28.30 1233 LYS A O 1
ATOM 9780 N N . ILE A 1 1234 ? -48.666 -31.715 27.904 1.00 27.30 1234 ILE A N 1
ATOM 9781 C CA . ILE A 1 1234 ? -49.274 -31.629 29.240 1.00 27.30 1234 ILE A CA 1
ATOM 9782 C C . ILE A 1 1234 ? -49.680 -33.054 29.660 1.00 27.30 1234 ILE A C 1
ATOM 9784 O O . ILE A 1 1234 ? -50.600 -33.618 29.081 1.00 27.30 1234 ILE A O 1
ATOM 9788 N N . GLY A 1 1235 ? -48.973 -33.596 30.667 1.00 25.95 1235 GLY A N 1
ATOM 9789 C CA . GLY A 1 1235 ? -49.284 -34.809 31.455 1.00 25.95 1235 GLY A CA 1
ATOM 9790 C C . GLY A 1 1235 ? -48.986 -36.158 30.776 1.00 25.95 1235 GLY A C 1
ATOM 9791 O O . GLY A 1 1235 ? -49.329 -36.356 29.624 1.00 25.95 1235 GLY A O 1
ATOM 9792 N N . SER A 1 1236 ? -48.379 -37.172 31.393 1.00 27.88 1236 SER A N 1
ATOM 9793 C CA . SER A 1 1236 ? -47.914 -37.383 32.768 1.00 27.88 1236 SER A CA 1
ATOM 9794 C C . SER A 1 1236 ? -47.096 -38.683 32.807 1.00 27.88 1236 SER A C 1
ATOM 9796 O O . SER A 1 1236 ? -47.486 -39.678 32.199 1.00 27.88 1236 SER A O 1
ATOM 9798 N N . SER A 1 1237 ? -46.004 -38.704 33.566 1.00 26.09 1237 SER A N 1
ATOM 9799 C CA . SER A 1 1237 ? -45.384 -39.932 34.068 1.00 26.09 1237 SER A CA 1
ATOM 9800 C C . SER A 1 1237 ? -46.287 -40.558 35.138 1.00 26.09 1237 SER A C 1
ATOM 9802 O O . SER A 1 1237 ? -46.541 -39.926 36.162 1.00 26.09 1237 SER A O 1
ATOM 9804 N N . HIS A 1 1238 ? -46.753 -41.787 34.920 1.00 27.38 1238 HIS A N 1
ATOM 9805 C CA . HIS A 1 1238 ? -47.303 -42.638 35.981 1.00 27.38 1238 HIS A CA 1
ATOM 9806 C C . HIS A 1 1238 ? -46.168 -43.313 36.761 1.00 27.38 1238 HIS A C 1
ATOM 9808 O O . HIS A 1 1238 ? -45.155 -43.689 36.167 1.00 27.38 1238 HIS A O 1
ATOM 9814 N N . PRO A 1 1239 ? -46.403 -43.618 38.044 1.00 30.09 1239 PRO A N 1
ATOM 9815 C CA . PRO A 1 1239 ? -46.095 -44.947 38.542 1.00 30.09 1239 PRO A CA 1
ATOM 9816 C C . PRO A 1 1239 ? -47.361 -45.659 39.043 1.00 30.09 1239 PRO A C 1
ATOM 9818 O O . PRO A 1 1239 ? -48.333 -45.030 39.451 1.00 30.09 1239 PRO A O 1
ATOM 9821 N N . ALA A 1 1240 ? -47.259 -46.988 39.037 1.00 23.97 1240 ALA A N 1
ATOM 9822 C CA . ALA A 1 1240 ? -48.053 -47.979 39.762 1.00 23.97 1240 ALA A CA 1
ATOM 9823 C C . ALA A 1 1240 ? -49.531 -48.199 39.370 1.00 23.97 1240 ALA A C 1
ATOM 9825 O O . ALA A 1 1240 ? -50.406 -47.346 39.471 1.00 23.97 1240 ALA A O 1
ATOM 9826 N N . ALA A 1 1241 ? -49.773 -49.452 38.986 1.00 27.11 1241 ALA A N 1
ATOM 9827 C CA . ALA A 1 1241 ? -51.059 -50.102 38.827 1.00 27.11 1241 ALA A CA 1
ATOM 9828 C C . ALA A 1 1241 ? -51.799 -50.272 40.164 1.00 27.11 1241 ALA A C 1
ATOM 9830 O O . ALA A 1 1241 ? -51.163 -50.571 41.169 1.00 27.11 1241 ALA A O 1
ATOM 9831 N N . GLN A 1 1242 ? -53.135 -50.200 40.131 1.00 25.67 1242 GLN A N 1
ATOM 9832 C CA . GLN A 1 1242 ? -54.065 -51.225 40.635 1.00 25.67 1242 GLN A CA 1
ATOM 9833 C C . GLN A 1 1242 ? -55.518 -50.713 40.601 1.00 25.67 1242 GLN A C 1
ATOM 9835 O O . GLN A 1 1242 ? -55.838 -49.696 41.200 1.00 25.67 1242 GLN A O 1
ATOM 9840 N N . GLY A 1 1243 ? -56.401 -51.512 39.990 1.00 24.69 1243 GLY A N 1
ATOM 9841 C CA . GLY A 1 1243 ? -57.730 -51.783 40.545 1.00 24.69 1243 GLY A CA 1
ATOM 9842 C C . GLY A 1 1243 ? -58.932 -50.981 40.033 1.00 24.69 1243 GLY A C 1
ATOM 9843 O O . GLY A 1 1243 ? -59.184 -49.904 40.545 1.00 24.69 1243 GLY A O 1
ATOM 9844 N N . LYS A 1 1244 ? -59.737 -51.656 39.184 1.00 26.41 1244 LYS A N 1
ATOM 9845 C CA . LYS A 1 1244 ? -61.224 -51.761 39.206 1.00 26.41 1244 LYS A CA 1
ATOM 9846 C C . LYS A 1 1244 ? -62.042 -50.454 39.057 1.00 26.41 1244 LYS A C 1
ATOM 9848 O O . LYS A 1 1244 ? -61.737 -49.451 39.666 1.00 26.41 1244 LYS A O 1
ATOM 9853 N N . SER A 1 1245 ? -63.194 -50.366 38.399 1.00 25.19 1245 SER A N 1
ATOM 9854 C CA . SER A 1 1245 ? -64.019 -51.192 37.507 1.00 25.19 1245 SER A CA 1
ATOM 9855 C C . SER A 1 1245 ? -65.293 -50.363 37.235 1.00 25.19 1245 SER A C 1
ATOM 9857 O O . SER A 1 1245 ? -65.725 -49.660 38.148 1.00 25.19 1245 SER A O 1
ATOM 9859 N N . ASN A 1 1246 ? -65.932 -50.569 36.074 1.00 27.09 1246 ASN A N 1
ATOM 9860 C CA . ASN A 1 1246 ? -67.307 -50.168 35.686 1.00 27.09 1246 ASN A CA 1
ATOM 9861 C C . ASN A 1 1246 ? -67.431 -48.698 35.252 1.00 27.09 1246 ASN A C 1
ATOM 9863 O O . ASN A 1 1246 ? -67.104 -47.803 36.015 1.00 27.09 1246 ASN A O 1
ATOM 9867 N N . GLY A 1 1247 ? -67.863 -48.333 34.046 1.00 24.73 1247 GLY A N 1
ATOM 9868 C CA . GLY A 1 1247 ? -68.871 -48.860 33.108 1.00 24.73 1247 GLY A CA 1
ATOM 9869 C C . GLY A 1 1247 ? -69.525 -47.579 32.544 1.00 24.73 1247 GLY A C 1
ATOM 9870 O O . GLY A 1 1247 ? -69.722 -46.636 33.300 1.00 24.73 1247 GLY A O 1
ATOM 9871 N N . VAL A 1 1248 ? -69.750 -47.360 31.253 1.00 27.14 1248 VAL A N 1
ATOM 9872 C CA . VAL A 1 1248 ? -70.736 -47.987 30.365 1.00 27.14 1248 VAL A CA 1
ATOM 9873 C C . VAL A 1 1248 ? -70.460 -47.456 28.941 1.00 27.14 1248 VAL A C 1
ATOM 9875 O O . VAL A 1 1248 ? -69.904 -46.372 28.768 1.00 27.14 1248 VAL A O 1
ATOM 9878 N N . GLU A 1 1249 ? -70.814 -48.271 27.951 1.00 26.31 1249 GLU A N 1
ATOM 9879 C CA . GLU A 1 1249 ? -70.533 -48.186 26.515 1.00 26.31 1249 GLU A CA 1
ATOM 9880 C C . GLU A 1 1249 ? -71.100 -46.964 25.760 1.00 26.31 1249 GLU A C 1
ATOM 9882 O O . GLU A 1 1249 ? -72.059 -46.313 26.171 1.00 26.31 1249 GLU A O 1
ATOM 9887 N N . ALA A 1 1250 ? -70.463 -46.705 24.611 1.00 24.27 1250 ALA A N 1
ATOM 9888 C CA . ALA A 1 1250 ? -70.747 -45.688 23.597 1.00 24.27 1250 ALA A CA 1
ATOM 9889 C C . ALA A 1 1250 ? -72.115 -45.880 22.887 1.00 24.27 1250 ALA A C 1
ATOM 9891 O O . ALA A 1 1250 ? -72.725 -46.942 23.005 1.00 24.27 1250 ALA A O 1
ATOM 9892 N N . PRO A 1 1251 ? -72.591 -44.897 22.089 1.00 28.39 1251 PRO A N 1
ATOM 9893 C CA . PRO A 1 1251 ? -72.127 -44.833 20.699 1.00 28.39 1251 PRO A CA 1
ATOM 9894 C C . PRO A 1 1251 ? -71.897 -43.414 20.145 1.00 28.39 1251 PRO A C 1
ATOM 9896 O O . PRO A 1 1251 ? -72.343 -42.401 20.677 1.00 28.39 1251 PRO A O 1
ATOM 9899 N N . ALA A 1 1252 ? -71.157 -43.389 19.037 1.00 24.77 1252 ALA A N 1
ATOM 9900 C CA . ALA A 1 1252 ? -70.746 -42.229 18.263 1.00 24.77 1252 ALA A CA 1
ATOM 9901 C C . ALA A 1 1252 ? -71.909 -41.304 17.854 1.00 24.77 1252 ALA A C 1
ATOM 9903 O O . ALA A 1 1252 ? -72.878 -41.734 17.229 1.00 24.77 1252 ALA A O 1
ATOM 9904 N N . GLY A 1 1253 ? -71.754 -40.012 18.153 1.00 24.45 1253 GLY A N 1
ATOM 9905 C CA . GLY A 1 1253 ? -72.603 -38.932 17.662 1.00 24.45 1253 GLY A CA 1
ATOM 9906 C C . GLY A 1 1253 ? -71.968 -38.229 16.465 1.00 24.45 1253 GLY A C 1
ATOM 9907 O O . GLY A 1 1253 ? -71.013 -37.470 16.616 1.00 24.45 1253 GLY A O 1
ATOM 9908 N N . ASN A 1 1254 ? -72.541 -38.468 15.287 1.00 28.42 1254 ASN A N 1
ATOM 9909 C CA . ASN A 1 1254 ? -72.483 -37.558 14.148 1.00 28.42 1254 ASN A CA 1
ATOM 9910 C C . ASN A 1 1254 ? -73.188 -36.246 14.514 1.00 28.42 1254 ASN A C 1
ATOM 9912 O O . ASN A 1 1254 ? -74.372 -36.278 14.829 1.00 28.42 1254 ASN A O 1
ATOM 9916 N N . CYS A 1 1255 ? -72.503 -35.112 14.363 1.00 23.86 1255 CYS A N 1
ATOM 9917 C CA . CYS A 1 1255 ? -73.132 -33.807 14.143 1.00 23.86 1255 CYS A CA 1
ATOM 9918 C C . CYS A 1 1255 ? -72.251 -32.982 13.194 1.00 23.86 1255 CYS A C 1
ATOM 9920 O O . CYS A 1 1255 ? -71.464 -32.137 13.614 1.00 23.86 1255 CYS A O 1
ATOM 9922 N N . CYS A 1 1256 ? -72.392 -33.246 11.894 1.00 23.38 1256 CYS A N 1
ATOM 9923 C CA . CYS A 1 1256 ? -72.153 -32.242 10.865 1.00 23.38 1256 CYS A CA 1
ATOM 9924 C C . CYS A 1 1256 ? -73.439 -31.432 10.675 1.00 23.38 1256 CYS A C 1
ATOM 9926 O O . CYS A 1 1256 ? -74.495 -32.005 10.419 1.00 23.38 1256 CYS A O 1
ATOM 9928 N N . SER A 1 1257 ? -73.324 -30.108 10.698 1.00 22.73 1257 SER A N 1
ATOM 9929 C CA . SER A 1 1257 ? -74.199 -29.211 9.939 1.00 22.73 1257 SER A CA 1
ATOM 9930 C C . SER A 1 1257 ? -73.413 -27.949 9.540 1.00 22.73 1257 SER A C 1
ATOM 9932 O O . SER A 1 1257 ? -72.436 -27.609 10.209 1.00 22.73 1257 SER A O 1
ATOM 9934 N N . PRO A 1 1258 ? -73.760 -27.325 8.401 1.00 24.95 1258 PRO A N 1
ATOM 9935 C CA . PRO A 1 1258 ? -72.809 -26.792 7.425 1.00 24.95 1258 PRO A CA 1
ATOM 9936 C C . PRO A 1 1258 ? -72.449 -25.320 7.660 1.00 24.95 1258 PRO A C 1
ATOM 9938 O O . PRO A 1 1258 ? -73.294 -24.517 8.048 1.00 24.95 1258 PRO A O 1
ATOM 9941 N N . ILE A 1 1259 ? -71.200 -24.948 7.366 1.00 22.42 1259 ILE A N 1
ATOM 9942 C CA . ILE A 1 1259 ? -70.779 -23.543 7.335 1.00 22.42 1259 ILE A CA 1
ATOM 9943 C C . ILE A 1 1259 ? -71.174 -22.951 5.978 1.00 22.42 1259 ILE A C 1
ATOM 9945 O O . ILE A 1 1259 ? -70.674 -23.357 4.932 1.00 22.42 1259 ILE A O 1
ATOM 9949 N N . HIS A 1 1260 ? -72.093 -21.990 6.034 1.00 22.45 1260 HIS A N 1
ATOM 9950 C CA . HIS A 1 1260 ? -72.449 -21.070 4.960 1.00 22.45 1260 HIS A CA 1
ATOM 9951 C C . HIS A 1 1260 ? -71.217 -20.305 4.449 1.00 22.45 1260 HIS A C 1
ATOM 9953 O O . HIS A 1 1260 ? -70.509 -19.679 5.235 1.00 22.45 1260 HIS A O 1
ATOM 9959 N N . ILE A 1 1261 ? -71.021 -20.290 3.130 1.00 22.83 1261 ILE A N 1
ATOM 9960 C CA . ILE A 1 1261 ? -70.116 -19.373 2.425 1.00 22.83 1261 ILE A CA 1
ATOM 9961 C C . ILE A 1 1261 ? -70.930 -18.136 2.007 1.00 22.83 1261 ILE A C 1
ATOM 9963 O O . ILE A 1 1261 ? -71.912 -18.302 1.280 1.00 22.83 1261 ILE A O 1
ATOM 9967 N N . PRO A 1 1262 ? -70.544 -16.905 2.394 1.00 22.16 1262 PRO A N 1
ATOM 9968 C CA . PRO A 1 1262 ? -70.999 -15.696 1.721 1.00 22.16 1262 PRO A CA 1
ATOM 9969 C C . PRO A 1 1262 ? -69.921 -15.159 0.760 1.00 22.16 1262 PRO A C 1
ATOM 9971 O O . PRO A 1 1262 ? -68.900 -14.625 1.178 1.00 22.16 1262 PRO A O 1
ATOM 9974 N N . GLN A 1 1263 ? -70.223 -15.320 -0.530 1.00 26.47 1263 GLN A N 1
ATOM 9975 C CA . GLN A 1 1263 ? -70.120 -14.335 -1.622 1.00 26.47 1263 GLN A CA 1
ATOM 9976 C C . GLN A 1 1263 ? -68.740 -13.790 -2.083 1.00 26.47 1263 GLN A C 1
ATOM 9978 O O . GLN A 1 1263 ? -68.194 -12.815 -1.577 1.00 26.47 1263 GLN A O 1
ATOM 9983 N N . THR A 1 1264 ? -68.261 -14.421 -3.167 1.00 28.81 1264 THR A N 1
ATOM 9984 C CA . THR A 1 1264 ? -67.861 -13.869 -4.491 1.00 28.81 1264 THR A CA 1
ATOM 9985 C C . THR A 1 1264 ? -66.743 -12.828 -4.661 1.00 28.81 1264 THR A C 1
ATOM 9987 O O . THR A 1 1264 ? -66.136 -12.841 -5.726 1.00 28.81 1264 THR A O 1
ATOM 9990 N N . GLU A 1 1265 ? -66.372 -11.994 -3.686 1.00 28.36 1265 GLU A N 1
ATOM 9991 C CA . GLU A 1 1265 ? -65.263 -11.027 -3.894 1.00 28.36 1265 GLU A CA 1
ATOM 9992 C C . GLU A 1 1265 ? -63.873 -11.636 -3.627 1.00 28.36 1265 GLU A C 1
ATOM 9994 O O . GLU A 1 1265 ? -62.894 -11.272 -4.271 1.00 28.36 1265 GLU A O 1
ATOM 9999 N N . ALA A 1 1266 ? -63.772 -12.642 -2.753 1.00 29.33 1266 ALA A N 1
ATOM 10000 C CA . ALA A 1 1266 ? -62.482 -13.219 -2.357 1.00 29.33 1266 ALA A CA 1
ATOM 10001 C C . ALA A 1 1266 ? -61.811 -14.097 -3.437 1.00 29.33 1266 ALA A C 1
ATOM 10003 O O . ALA A 1 1266 ? -60.598 -14.272 -3.412 1.00 29.33 1266 ALA A O 1
ATOM 10004 N N . LEU A 1 1267 ? -62.568 -14.650 -4.391 1.00 29.50 1267 LEU A N 1
ATOM 10005 C CA . LEU A 1 1267 ? -62.017 -15.508 -5.453 1.00 29.50 1267 LEU A CA 1
ATOM 10006 C C . LEU A 1 1267 ? -61.419 -14.719 -6.632 1.00 29.50 1267 LEU A C 1
ATOM 10008 O O . LEU A 1 1267 ? -60.579 -15.254 -7.352 1.00 29.50 1267 LEU A O 1
ATOM 10012 N N . SER A 1 1268 ? -61.814 -13.455 -6.802 1.00 31.33 1268 SER A N 1
ATOM 10013 C CA . SER A 1 1268 ? -61.287 -12.534 -7.821 1.00 31.33 1268 SER A CA 1
ATOM 10014 C C . SER A 1 1268 ? -59.801 -12.241 -7.610 1.00 31.33 1268 SER A C 1
ATOM 10016 O O . SER A 1 1268 ? -58.989 -12.366 -8.530 1.00 31.33 1268 SER A O 1
ATOM 10018 N N . ASP A 1 1269 ? -59.448 -11.909 -6.370 1.00 32.16 1269 ASP A N 1
ATOM 10019 C CA . ASP A 1 1269 ? -58.129 -11.373 -6.035 1.00 32.16 1269 ASP A CA 1
ATOM 10020 C C . ASP A 1 1269 ? -57.075 -12.487 -5.920 1.00 32.16 1269 ASP A C 1
ATOM 10022 O O . ASP A 1 1269 ? -55.893 -12.257 -6.139 1.00 32.16 1269 ASP A O 1
ATOM 10026 N N . LEU A 1 1270 ? -57.503 -13.730 -5.673 1.00 35.47 1270 LEU A N 1
ATOM 10027 C CA . LEU A 1 1270 ? -56.622 -14.897 -5.529 1.00 35.47 1270 LEU A CA 1
ATOM 10028 C C . LEU A 1 1270 ? -56.172 -15.517 -6.860 1.00 35.47 1270 LEU A C 1
ATOM 10030 O O . LEU A 1 1270 ? -55.179 -16.242 -6.900 1.00 35.47 1270 LEU A O 1
ATOM 10034 N N . VAL A 1 1271 ? -56.865 -15.231 -7.964 1.00 32.38 1271 VAL A N 1
ATOM 10035 C CA . VAL A 1 1271 ? -56.426 -15.665 -9.302 1.00 32.38 1271 VAL A CA 1
ATOM 10036 C C . VAL A 1 1271 ? -55.450 -14.673 -9.931 1.00 32.38 1271 VAL A C 1
ATOM 10038 O O . VAL A 1 1271 ? -54.610 -15.069 -10.742 1.00 32.38 1271 VAL A O 1
ATOM 10041 N N . TYR A 1 1272 ? -55.504 -13.406 -9.515 1.00 35.81 1272 TYR A N 1
ATOM 10042 C CA . TYR A 1 1272 ? -54.502 -12.399 -9.858 1.00 35.81 1272 TYR A CA 1
ATOM 10043 C C . TYR A 1 1272 ? -53.075 -12.863 -9.504 1.00 35.81 1272 TYR A C 1
ATOM 10045 O O . TYR A 1 1272 ? -52.150 -12.683 -10.299 1.00 35.81 1272 TYR A O 1
ATOM 10053 N N . ASP A 1 1273 ? -52.934 -13.569 -8.381 1.00 39.12 1273 ASP A N 1
ATOM 10054 C CA . ASP A 1 1273 ? -51.658 -14.048 -7.835 1.00 39.12 1273 ASP A CA 1
ATOM 10055 C C . ASP A 1 1273 ? -51.121 -15.321 -8.523 1.00 39.12 1273 ASP A C 1
ATOM 10057 O O . ASP A 1 1273 ? -49.915 -15.570 -8.544 1.00 39.12 1273 ASP A O 1
ATOM 10061 N N . ALA A 1 1274 ? -51.984 -16.120 -9.163 1.00 34.22 1274 ALA A N 1
ATOM 10062 C CA . ALA A 1 1274 ? -51.578 -17.334 -9.883 1.00 34.22 1274 ALA A CA 1
ATOM 10063 C C . ALA A 1 1274 ? -50.806 -17.036 -11.178 1.00 34.22 1274 ALA A C 1
ATOM 10065 O O . ALA A 1 1274 ? -49.996 -17.841 -11.634 1.00 34.22 1274 ALA A O 1
ATOM 10066 N N . ILE A 1 1275 ? -51.098 -15.886 -11.788 1.00 33.44 1275 ILE A N 1
ATOM 10067 C CA . ILE A 1 1275 ? -50.653 -15.529 -13.139 1.00 33.44 1275 ILE A CA 1
ATOM 10068 C C . ILE A 1 1275 ? -49.426 -14.607 -13.090 1.00 33.44 1275 ILE A C 1
ATOM 10070 O O . ILE A 1 1275 ? -48.678 -14.538 -14.057 1.00 33.44 1275 ILE A O 1
ATOM 10074 N N . GLY A 1 1276 ? -49.176 -13.943 -11.956 1.00 32.66 1276 GLY A N 1
ATOM 10075 C CA . GLY A 1 1276 ? -47.930 -13.209 -11.714 1.00 32.66 1276 GLY A CA 1
ATOM 10076 C C . GLY A 1 1276 ? -46.736 -14.102 -11.349 1.00 32.66 1276 GLY A C 1
ATOM 10077 O O . GLY A 1 1276 ? -45.594 -13.681 -11.512 1.00 32.66 1276 GLY A O 1
ATOM 10078 N N . ALA A 1 1277 ? -46.985 -15.327 -10.869 1.00 29.97 1277 ALA A N 1
ATOM 10079 C CA . ALA A 1 1277 ? -45.955 -16.286 -10.451 1.00 29.97 1277 ALA A CA 1
ATOM 10080 C C . ALA A 1 1277 ? -45.585 -17.348 -11.516 1.00 29.97 1277 ALA A C 1
ATOM 10082 O O . ALA A 1 1277 ? -44.666 -18.137 -11.278 1.00 29.97 1277 ALA A O 1
ATOM 10083 N N . ALA A 1 1278 ? -46.279 -17.375 -12.662 1.00 28.20 1278 ALA A N 1
ATOM 10084 C CA . ALA A 1 1278 ? -45.968 -18.194 -13.842 1.00 28.20 1278 ALA A CA 1
ATOM 10085 C C . ALA A 1 1278 ? -45.328 -17.329 -14.938 1.00 28.20 1278 ALA A C 1
ATOM 10087 O O . ALA A 1 1278 ? -44.368 -17.811 -15.585 1.00 28.20 1278 ALA A O 1
#

Foldseek 3Di:
DQVVCCVVPVDGVVVCVVVPPDPPPPPDDPPPPDDDDPPPVVVVPPDDDDDDDDDDDDDDPDDDPQAELEPEPPLDVDPVSLLVSLLVRQQHQEYEYEDDNDDPPPPPPDDDPPNVVSNCVSRVNHQYYHYPHPPDPPPLLVLLVCLALVNLLSHPCSVVSLVVVVVPDPDDFPCSDVADGSLLSCLLQLPLVVNLVVLVVDDPPDPSNLLLSLLSNLLLLNLSNLLSCCVRPPLEPSDALLSSLCSNFPAADDDDDPVVVPDDDDDHSNNSQRNDPVSSVSSSVSNVSLPRAPVSVCCSHQNDPRCDLVSLVSNLLSNLVSLQVVLPDPDDLTDTSDDLVSSLVSNVVSCVVNVPQLQDDDQQHGSLLSCLNPLSNNVSSVVSPHDQLDAGPQSDGSLLNLLLSCLVPPDPSSVVSNVVSVVSPHDQQGATPQQDGSLNSSLVSHDADPVRLVVSVVSNLVSLVSPHQQQGAGNQRDGSLLSLLVCCLRHAPVSSLVSLVSSLVSPNDLCRQTNQGDGSLLSLQQDQDDHVVSLSNNVSSVVSVNDLCRQTNQRDGSLLNHNDLSSVLSSLVSPHDQLRAGNQGDGSLLSQLVNPVNQDLPDDLVSLLSSQLSPNAQQRATPQQDGSLLVCLVVVSLSSSVSNVCSCLDPRHDPVSVVCLLCHATPQGDHPLLSCLVSLNLVSNLVVLVSPRDQCRATNQRAGSLNSLLLCPPVDDPVSSLSSLLSSVLAPRDQCRATNVRDGSCRSCPPPVVSNVSNVDDHNHDDAQAAADADDDDDQCVVQLRCQRRNHCWDDDDQKIWHVDFPDDDPFWTWTWIAGRPHNYIWIKIKGFPVVDDPVLVVQQVVLQVLLQPQQQAWHWDDWDDDPGIIITITHDFNFWQLVVLVVVVDDDLLVLLVSVLSQLLSCVVQQKDQQAQDRRQWTWHPPPHTGIHGHDSSVMDRDDPPDDDDDDSWDWDDLDYQQLLWALLLPDPDRRNTDHLLRVLQSSLQVSLCSQVSNDGQQDDDPDDDPDCRDPVNSVSSNVSLNVVVGHRDPNDDLLSVVLSCQSSDNDSVSHDGSVCSCVGCSVDDPVRLVVVLVVQLPPPLLQDDPPDPPDDRDLQQVLQQVLVLVVCVVPVFLCVPPVNVVLVCVQCVDPPDDDQDRRGLSSVSNCVNVSCVVDPDPPPPDPPDDPDDPVVPVVVVVVVPPVPPDDDYDDDDDDDDDDDDDDDDDDDDPVVVVVVVVVVVVVPVDDDDDDDDDDDDDDDDDDDDDDDDDDDDDDDDDPVSNSSSVVVSVVD

InterPro domains:
  IPR000719 Protein kinase domain [PF00069] (804-1069)
  IPR000719 Protein kinase domain [PS50011] (801-1069)
  IPR000719 Protein kinase domain [SM00220] (801-1069)
  IPR002110 Ankyrin repeat [PF00023] (556-582)
  IPR002110 Ankyrin repeat [PF00023] (669-699)
  IPR002110 Ankyrin repeat [PS50088] (668-700)
  IPR002110 Ankyrin repeat [SM00248] (178-207)
  IPR002110 Ankyrin repeat [SM00248] (394-430)
  IPR002110 Ankyrin repeat [SM00248] (476-512)
  IPR002110 Ankyrin repeat [SM00248] (516-550)
  IPR002110 Ankyrin repeat [SM00248] (554-580)
  IPR002110 Ankyrin repeat [SM00248] (668-697)
  IPR002110 Ankyrin repeat [SM00248] (701-737)
  IPR008271 Serine/threonine-protein kinase, active site [PS00108] (913-925)
  IPR011009 Protein kinase-like domain superfamily [SSF56112] (796-1077)
  IPR017441 Protein kinase, ATP binding site [PS00107] (807-830)
  IPR036770 Ankyrin repeat-containing domain superfamily [G3DSA:1.25.40.20] (152-663)
  IPR036770 Ankyrin repeat-containing domain superfamily [G3DSA:1.25.40.20] (664-768)
  IPR036770 Ankyrin repeat-containing domain superfamily [SSF48403] (173-709)
  IPR036770 Ankyrin repeat-containing domain superfamily [SSF48403] (610-745)